Protein AF-A0A7S0S2T8-F1 (afdb_monomer)

Organism: NCBI:txid1034604

Mean predicted aligned error: 11.49 Å

Nearest PDB structures (foldseek):
  8xvv-assembly1_L  TM=8.416E-01  e=2.969E-31  Homo sapiens
  8h7g-assembly1_C  TM=8.723E-01  e=1.218E-28  Homo sapiens
  3jbz-assembly1_A  TM=7.648E-01  e=6.628E-19  Homo sapiens
  5wby-assembly2_A  TM=6.779E-01  e=7.736E-21  Homo sapiens
  7nfe-assembly1_A  TM=5.991E-01  e=1.255E-14  Homo sapiens

InterPro domains:
  IPR000403 Phosphatidylinositol 3-/4-kinase, catalytic domain [PF00454] (591-834)
  IPR000403 Phosphatidylinositol 3-/4-kinase, catalytic domain [PS50290] (549-876)
  IPR000403 Phosphatidylinositol 3-/4-kinase, catalytic domain [SM00146] (591-885)
  IPR003151 PIK-related kinase, FAT [PF02259] (7-134)
  IPR003152 FATC domain [PS51190] (892-924)
  IPR011009 Protein kinase-like domain superfamily [SSF56112] (537-860)
  IPR014009 PIK-related kinase, FAT domain [PS51189] (1-228)
  IPR036940 Phosphatidylinositol 3-/4-kinase, catalytic domain superfamily [G3DSA:1.10.1070.11] (693-884)
  IPR050517 DNA Damage Response and Repair Kinase [PTHR11139] (22-923)

Secondary structure (DSSP, 8-state):
-HHHHHHHSGGGHHHHHHHHHHS-GGGS-HHHHHHHHHHHHHHHHHTT-HHHHHHHHHHHHHH-TT-HHHHHHHHHHHHHHHHHHHHSPPPSSTT---TTSTTHHHHHHHHHHHHHHHHHTT-HHHHHTHHHHHHHHHHSSS-S-HHHHHHHHTT--S-----SSHHHHHHHHTTGGGS-THHHHTTHHHHHHGGGSTTHHHHHHHHHHHHHH-HHHHHHHHHHHHHHHHHHHHHHHHHHHHHHHHHHHHHHHHHHHHHHHHHHHHHHHTTT--HHHHHH-TT---HHHHHHHHHHHHHHHHHHHHHHHHHHHHHHHHHHHHHHHHHHHHHHHHHHHHHH-HHHHHHHHHHHHHHHHHSSPPHHHHHHHHHHHHHHHHHHSSB-TTSBPPHHHHHHHHHHHHHTTSTTS------S-----------------S-HHHHHHHHHHH-TTSTT--SBHHHHHHHHHHHHHHHHHHHHHHS-SEEEHHHH-HHHHS---TTPBPTTGGGGTTS-SS--TTSPPPPPPPTT--SPPPP-TTSS---BEEEEEEEEEEEEETTEEEEEEEEEETTS-EEEEEEEEPS-HHHHHHHHHHHHHHHHHHHHHHHSHHHHHTT-------EEEEETTEEEEE--TTEEEHHHHHHHHHHHTT--TTHHHHHHHHHHPPTTT-B--SS-HHHHHHHHHHHHHHHHHTS-TTHHHHHHHHHSSSHHHHHHHHHHHHHHHHHHHHHHHHHT-B---GGGEEEETTT--EEE---B--B-TTS-B---SSSSS---HHHHHHHHHHIIIIIIHHHHHHHHHHHTSTT--HHHHHHHHHHHHHHHHHHHTSSSTT-SS--S-HHHHHHHHHHHHHHHHHHHHHHS-----HHHHGGGT-------PPPTTHHHHHHHHHHH-HHHHTTS-GGG-TT-

Sequence (924 aa):
QQAGADLEKPQELMAGLNLLATTDLGYFQQHHQADIFRLKGTILAALKDTENAHQALSTSLMLWKNSAEAWLAWGTLCDESWDLTNTLPPPQQPGMMPQAVTPQIYLLEYAVHALLQGVRLGSAGARALIPRLLHLLSFDNDGPSAAILQAAAAAAMGTIGSWANVVGGTMERSGAFELPSWVWVGWLPQLLASLLRREAPVMKRLLGQMAADLPQALFYPLRSLLMALRESAYRTGHEVKGREGQLLQLQGVAERAKERHAHAMEAVQALGIDPKDAVMQQGATNETVLALQKAQAELHQAEGEYSQLHNAIKSMQQTRVMEMTAFEGGREANDLIAQYHPAINAALSVIVSELQSRFSPRQEERLLAVVNALLHRCYKVPWSAQAEVPPALCKELAGVCKACFTDGDKAPSSSAVQGGAGASGTGGRHRSGLAATMREEFVADMNPESPSFPTTLGALMDHLKQWRAKLLSELEDRMPTVLRLEEEAPGLRELALGDVEMPGVYSVLLGGGDPPPWVVPQPAPAPGSNGQVPPQPHSDGAVLLESIGATVAIVRRQGAAYRRLALHGSDGRTRHMIIQQSQSWQQATVDERLLQLQRAFNRLLDAHPQPRARALGWYVPVVVPVFPSTRLLEEDPSFASYGEAYDVNCMRYGREADTAIVYFKKRCAQPGTGAVNAADVHAVALRQAAYNEVCERIVSENVFSQYIYKTLPSCNHLWVFKKTFCTQMSLSGLLCAMLLLGGRAPNKILFAKDTGRVLQAELMPVYNEKGMLERIEAVPFRLTRNMFTFFTAFGVEGVFVTAMVNAAQALLAKGGNVQHVAALMFRDDIANWSARRSPAKQSLVGHIKGEMLKVLVAANTRKALDRLRAVAPQVSDDGQAIAHGLLAQPEARSPVAGGAQELVEAAMAAKHLCRMEPAWHPWF

pLDDT: mean 80.58, std 17.32, range [22.3, 96.62]

Radius of gyration: 32.32 Å; Cα contacts (8 Å, |Δi|>4): 1217; chains: 1; bounding box: 85×83×99 Å

Structure (mmCIF, N/CA/C/O backbone):
data_AF-A0A7S0S2T8-F1
#
_entry.id   AF-A0A7S0S2T8-F1
#
loop_
_atom_site.group_PDB
_atom_site.id
_atom_site.type_symbol
_atom_site.label_atom_id
_atom_site.label_alt_id
_atom_site.label_comp_id
_atom_site.label_asym_id
_atom_site.label_entity_id
_atom_site.label_seq_id
_atom_site.pdbx_PDB_ins_code
_atom_site.Cartn_x
_atom_site.Cartn_y
_atom_site.Cartn_z
_atom_site.occupancy
_atom_site.B_iso_or_equiv
_atom_site.auth_seq_id
_atom_site.auth_comp_id
_atom_site.auth_asym_id
_atom_site.auth_atom_id
_atom_site.pdbx_PDB_model_num
ATOM 1 N N . GLN A 1 1 ? 21.428 -17.211 -28.527 1.00 73.81 1 GLN A N 1
ATOM 2 C CA . GLN A 1 1 ? 20.650 -18.220 -27.773 1.00 73.81 1 GLN A CA 1
ATOM 3 C C . GLN A 1 1 ? 21.566 -19.125 -26.965 1.00 73.81 1 GLN A C 1
ATOM 5 O O . GLN A 1 1 ? 21.446 -19.071 -25.754 1.00 73.81 1 GLN A O 1
ATOM 10 N N . GLN A 1 2 ? 22.519 -19.843 -27.580 1.00 81.56 2 GLN A N 1
ATOM 11 C CA . GLN A 1 2 ? 23.489 -20.684 -26.850 1.00 81.56 2 GLN A CA 1
ATOM 12 C C . GLN A 1 2 ? 24.195 -19.939 -25.702 1.00 81.56 2 GLN A C 1
ATOM 14 O O . GLN A 1 2 ? 23.994 -20.284 -24.549 1.00 81.56 2 GLN A O 1
ATOM 19 N N . ALA A 1 3 ? 24.868 -18.820 -25.994 1.00 75.56 3 ALA A N 1
ATOM 20 C CA . ALA A 1 3 ? 25.511 -17.994 -24.964 1.00 75.56 3 ALA A CA 1
ATOM 21 C C . ALA A 1 3 ? 24.541 -17.437 -23.896 1.00 75.56 3 ALA A C 1
ATOM 23 O O . ALA A 1 3 ? 24.959 -17.091 -22.798 1.00 75.56 3 ALA A O 1
ATOM 24 N N . GLY A 1 4 ? 23.243 -17.337 -24.209 1.00 77.81 4 GLY A N 1
ATOM 25 C CA . GLY A 1 4 ? 22.215 -16.966 -23.233 1.00 77.81 4 GLY A CA 1
ATOM 26 C C . GLY A 1 4 ? 21.852 -18.124 -22.300 1.00 77.81 4 GLY A C 1
ATOM 27 O O . GLY A 1 4 ? 21.664 -17.898 -21.113 1.00 77.81 4 GLY A O 1
ATOM 28 N N . ALA A 1 5 ? 21.815 -19.358 -22.810 1.00 80.75 5 ALA A N 1
ATOM 29 C CA . ALA A 1 5 ? 21.631 -20.557 -21.993 1.00 80.75 5 ALA A CA 1
ATOM 30 C C . ALA A 1 5 ? 22.831 -20.786 -21.059 1.00 80.75 5 ALA A C 1
ATOM 32 O O . ALA A 1 5 ? 22.644 -21.077 -19.877 1.00 80.75 5 ALA A O 1
ATOM 33 N N . ASP A 1 6 ? 24.048 -20.566 -21.564 1.00 82.56 6 ASP A N 1
ATOM 34 C CA . ASP A 1 6 ? 25.276 -20.664 -20.767 1.00 82.56 6 ASP A CA 1
ATOM 35 C C . ASP A 1 6 ? 25.307 -19.596 -19.648 1.00 82.56 6 ASP A C 1
ATOM 37 O O . ASP A 1 6 ? 25.813 -19.851 -18.559 1.00 82.56 6 ASP A O 1
ATOM 41 N N . LEU A 1 7 ? 24.711 -18.413 -19.873 1.00 80.06 7 LEU A N 1
ATOM 42 C CA . LEU A 1 7 ? 24.588 -17.339 -18.871 1.00 80.06 7 LEU A CA 1
ATOM 43 C C . LEU A 1 7 ? 23.628 -17.695 -17.720 1.00 80.06 7 LEU A C 1
ATOM 45 O O . LEU A 1 7 ? 23.793 -17.227 -16.589 1.00 80.06 7 LEU A O 1
ATOM 49 N N . GLU A 1 8 ? 22.606 -18.511 -17.981 1.00 78.38 8 GLU A N 1
ATOM 50 C CA . GLU A 1 8 ? 21.649 -18.911 -16.946 1.00 78.38 8 GLU A CA 1
ATOM 51 C C . GLU A 1 8 ? 22.276 -19.861 -15.919 1.00 78.38 8 GLU A C 1
ATOM 53 O O . GLU A 1 8 ? 21.923 -19.797 -14.733 1.00 78.38 8 GLU A O 1
ATOM 58 N N . LYS A 1 9 ? 23.245 -20.676 -16.353 1.00 80.69 9 LYS A N 1
ATOM 59 C CA . LYS A 1 9 ? 23.905 -21.710 -15.553 1.00 80.69 9 LYS A CA 1
ATOM 60 C C . LYS A 1 9 ? 25.299 -21.265 -15.089 1.00 80.69 9 LYS A C 1
ATOM 62 O O . LYS A 1 9 ? 26.217 -21.179 -15.900 1.00 80.69 9 LYS A O 1
ATOM 67 N N . PRO A 1 10 ? 25.533 -21.104 -13.774 1.00 77.38 10 PRO A N 1
ATOM 68 C CA . PRO A 1 10 ? 26.832 -20.664 -13.254 1.00 77.38 10 PRO A CA 1
ATOM 69 C C . PRO A 1 10 ? 28.021 -21.546 -13.675 1.00 77.38 10 PRO A C 1
ATOM 71 O O . PRO A 1 10 ? 29.130 -21.050 -13.838 1.00 77.38 10 PRO A O 1
ATOM 74 N N . GLN A 1 11 ? 27.790 -22.849 -13.868 1.00 82.94 11 GLN A N 1
ATOM 75 C CA . GLN A 1 11 ? 28.823 -23.829 -14.225 1.00 82.94 11 GLN A CA 1
ATOM 76 C C . GLN A 1 11 ? 29.292 -23.717 -15.687 1.00 82.94 11 GLN A C 1
ATOM 78 O O . GLN A 1 11 ? 30.412 -24.110 -16.000 1.00 82.94 11 GLN A O 1
ATOM 83 N N . GLU A 1 12 ? 28.460 -23.171 -16.580 1.00 85.75 12 GLU A N 1
ATOM 84 C CA . GLU A 1 12 ? 28.729 -23.106 -18.025 1.00 85.75 12 GLU A CA 1
ATOM 85 C C . GLU A 1 12 ? 29.258 -21.724 -18.465 1.00 85.75 12 GLU A C 1
ATOM 87 O O . GLU A 1 12 ? 29.620 -21.544 -19.627 1.00 85.75 12 GLU A O 1
ATOM 92 N N . LEU A 1 13 ? 29.409 -20.762 -17.541 1.00 86.00 13 LEU A N 1
ATOM 93 C CA . LEU A 1 13 ? 29.848 -19.390 -17.843 1.00 86.00 13 LEU A CA 1
ATOM 94 C C . LEU A 1 13 ? 31.185 -19.329 -18.600 1.00 86.00 13 LEU A C 1
ATOM 96 O O . LEU A 1 13 ? 31.320 -18.580 -19.567 1.00 86.00 13 LEU A O 1
ATOM 100 N N . MET A 1 14 ? 32.171 -20.138 -18.197 1.00 87.81 14 MET A N 1
ATOM 101 C CA . MET A 1 14 ? 33.481 -20.169 -18.860 1.00 87.81 14 MET A CA 1
ATOM 102 C C . MET A 1 14 ? 33.404 -20.800 -20.259 1.00 87.81 14 MET A C 1
ATOM 104 O O . MET A 1 14 ? 34.092 -20.361 -21.181 1.00 87.81 14 MET A O 1
ATOM 108 N N . ALA A 1 15 ? 32.535 -21.800 -20.443 1.00 86.38 15 ALA A N 1
ATOM 109 C CA . ALA A 1 15 ? 32.286 -22.396 -21.753 1.00 86.38 15 ALA A CA 1
ATOM 110 C C . ALA A 1 15 ? 31.648 -21.370 -22.705 1.00 86.38 15 ALA A C 1
ATOM 112 O O . ALA A 1 15 ? 32.116 -21.210 -23.834 1.00 86.38 15 ALA A O 1
ATOM 113 N N . GLY A 1 16 ? 30.671 -20.600 -22.213 1.00 87.44 16 GLY A N 1
ATOM 114 C CA . GLY A 1 16 ? 30.064 -19.494 -22.954 1.00 87.44 16 GLY A CA 1
ATOM 115 C C . GLY A 1 16 ? 31.068 -18.396 -23.322 1.00 87.44 16 GLY A C 1
ATOM 116 O O . GLY A 1 16 ? 31.051 -17.894 -24.446 1.00 87.44 16 GLY A O 1
ATOM 117 N N . LEU A 1 17 ? 32.001 -18.053 -22.425 1.00 89.12 17 LEU A N 1
ATOM 118 C CA . LEU A 1 17 ? 33.051 -17.068 -22.714 1.00 89.12 17 LEU A CA 1
ATOM 119 C C . LEU A 1 17 ? 33.992 -17.535 -23.837 1.00 89.12 17 LEU A C 1
ATOM 121 O O . LEU A 1 17 ? 34.286 -16.763 -24.753 1.00 89.12 17 LEU A O 1
ATOM 125 N N . ASN A 1 18 ? 34.426 -18.797 -23.797 1.00 89.50 18 ASN A N 1
ATOM 126 C CA . ASN A 1 18 ? 35.287 -19.385 -24.827 1.00 89.50 18 ASN A CA 1
ATOM 127 C C . ASN A 1 18 ? 34.583 -19.466 -26.188 1.00 89.50 18 ASN A C 1
ATOM 129 O O . ASN A 1 18 ? 35.198 -19.194 -27.222 1.00 89.50 18 ASN A O 1
ATOM 133 N N . LEU A 1 19 ? 33.283 -19.777 -26.195 1.00 88.81 19 LEU A N 1
ATOM 134 C CA . LEU A 1 19 ? 32.462 -19.761 -27.405 1.00 88.81 19 LEU A CA 1
ATOM 135 C C . LEU A 1 19 ? 32.461 -18.369 -28.055 1.00 88.81 19 LEU A C 1
ATOM 137 O O . LEU A 1 19 ? 32.720 -18.237 -29.249 1.00 88.81 19 LEU A O 1
ATOM 141 N N . LEU A 1 20 ? 32.229 -17.314 -27.269 1.00 88.00 20 LEU A N 1
ATOM 142 C CA . LEU A 1 20 ? 32.216 -15.944 -27.791 1.00 88.00 20 LEU A CA 1
ATOM 143 C C . LEU A 1 20 ? 33.605 -15.471 -28.239 1.00 88.00 20 LEU A C 1
ATOM 145 O O . LEU A 1 20 ? 33.707 -14.733 -29.213 1.00 88.00 20 LEU A O 1
ATOM 149 N N . ALA A 1 21 ? 34.672 -15.892 -27.556 1.00 87.12 21 ALA A N 1
ATOM 150 C CA . ALA A 1 21 ? 36.042 -15.509 -27.900 1.00 87.12 21 ALA A CA 1
ATOM 151 C C . ALA A 1 21 ? 36.557 -16.167 -29.192 1.00 87.12 21 ALA A C 1
ATOM 153 O O . ALA A 1 21 ? 37.380 -15.579 -29.887 1.00 87.12 21 ALA A O 1
ATOM 154 N N . THR A 1 22 ? 36.078 -17.371 -29.512 1.00 88.69 22 THR A N 1
ATOM 155 C CA . THR A 1 22 ? 36.458 -18.122 -30.725 1.00 88.69 22 THR A CA 1
ATOM 156 C C . THR A 1 22 ? 35.606 -17.775 -31.947 1.00 88.69 22 THR A C 1
ATOM 158 O O . THR A 1 22 ? 35.917 -18.202 -33.057 1.00 88.69 22 THR A O 1
ATOM 161 N N . THR A 1 23 ? 34.540 -16.992 -31.761 1.00 87.88 23 THR A N 1
ATOM 162 C CA . THR A 1 23 ? 33.639 -16.579 -32.840 1.00 87.88 23 THR A CA 1
ATOM 163 C C . THR A 1 23 ? 34.295 -15.496 -33.702 1.00 87.88 23 THR A C 1
ATOM 165 O O . THR A 1 23 ? 34.664 -14.435 -33.202 1.00 87.88 23 THR A O 1
ATOM 168 N N . ASP A 1 24 ? 34.399 -15.733 -35.011 1.00 87.06 24 ASP A N 1
ATOM 169 C CA . ASP A 1 24 ? 34.915 -14.743 -35.960 1.00 87.06 24 ASP A CA 1
ATOM 170 C C . ASP A 1 24 ? 33.890 -13.619 -36.195 1.00 87.06 24 ASP A C 1
ATOM 172 O O . ASP A 1 24 ? 32.789 -13.837 -36.710 1.00 87.06 24 ASP A O 1
ATOM 176 N N . LEU A 1 25 ? 34.264 -12.396 -35.809 1.00 86.62 25 LEU A N 1
ATOM 177 C CA . LEU A 1 25 ? 33.428 -11.198 -35.907 1.00 86.62 25 LEU A CA 1
ATOM 178 C C . LEU A 1 25 ? 33.172 -10.763 -37.359 1.00 86.62 25 LEU A C 1
ATOM 180 O O . LEU A 1 25 ? 32.194 -10.053 -37.608 1.00 86.62 25 LEU A O 1
ATOM 184 N N . GLY A 1 26 ? 34.003 -11.196 -38.316 1.00 85.31 26 GLY A N 1
ATOM 185 C CA . GLY A 1 26 ? 33.897 -10.818 -39.728 1.00 85.31 26 GLY A CA 1
ATOM 186 C C . GLY A 1 26 ? 32.594 -11.262 -40.402 1.00 85.31 26 GLY A C 1
ATOM 187 O O . GLY A 1 26 ? 32.146 -10.620 -41.350 1.00 85.31 26 GLY A O 1
ATOM 188 N N . TYR A 1 27 ? 31.938 -12.303 -39.880 1.00 85.56 27 TYR A N 1
ATOM 189 C CA . TYR A 1 27 ? 30.661 -12.811 -40.400 1.00 85.56 27 TYR A CA 1
ATOM 190 C C . TYR A 1 27 ? 29.433 -12.014 -39.938 1.00 85.56 27 TYR A C 1
ATOM 192 O O . TYR A 1 27 ? 28.319 -12.264 -40.405 1.00 85.56 27 TYR A O 1
ATOM 200 N N . PHE A 1 28 ? 29.603 -11.065 -39.016 1.00 88.62 28 PHE A N 1
ATOM 201 C CA . PHE A 1 28 ? 28.501 -10.394 -38.338 1.00 88.62 28 PHE A CA 1
ATOM 202 C C . PHE A 1 28 ? 28.407 -8.915 -38.710 1.00 88.62 28 PHE A C 1
ATOM 204 O O . PHE A 1 28 ? 29.404 -8.215 -38.846 1.00 88.62 28 PHE A O 1
ATOM 211 N N . GLN A 1 29 ? 27.176 -8.418 -38.822 1.00 90.81 29 GLN A N 1
ATOM 212 C CA . GLN A 1 29 ? 26.888 -6.987 -38.942 1.00 90.81 29 GLN A CA 1
ATOM 213 C C . GLN A 1 29 ? 27.265 -6.242 -37.651 1.00 90.81 29 GLN A C 1
ATOM 215 O O . GLN A 1 29 ? 27.282 -6.840 -36.576 1.00 90.81 29 GLN A O 1
ATOM 220 N N . GLN A 1 30 ? 27.484 -4.925 -37.726 1.00 87.88 30 GLN A N 1
ATOM 221 C CA . GLN A 1 30 ? 27.922 -4.111 -36.577 1.00 87.88 30 GLN A CA 1
ATOM 222 C C . GLN A 1 30 ? 27.036 -4.263 -35.327 1.00 87.88 30 GLN A C 1
ATOM 224 O O . GLN A 1 30 ? 27.551 -4.360 -34.217 1.00 87.88 30 GLN A O 1
ATOM 229 N N . HIS A 1 31 ? 25.711 -4.348 -35.489 1.00 87.94 31 HIS A N 1
ATOM 230 C CA . HIS A 1 31 ? 24.788 -4.548 -34.364 1.00 87.94 31 HIS A CA 1
ATOM 231 C C . HIS A 1 31 ? 24.934 -5.939 -33.719 1.00 87.94 31 HIS A C 1
ATOM 233 O O . HIS A 1 31 ? 24.902 -6.057 -32.498 1.00 87.94 31 HIS A O 1
ATOM 239 N N . HIS A 1 32 ? 25.176 -6.986 -34.513 1.00 89.38 32 HIS A N 1
ATOM 240 C CA . HIS A 1 32 ? 25.449 -8.332 -34.002 1.00 89.38 32 HIS A CA 1
ATOM 241 C C . HIS A 1 32 ? 26.818 -8.415 -33.315 1.00 89.38 32 HIS A C 1
ATOM 243 O O . HIS A 1 32 ? 26.937 -9.037 -32.262 1.00 89.38 32 HIS A O 1
ATOM 249 N N . GLN A 1 33 ? 27.841 -7.757 -33.871 1.00 90.75 33 GLN A N 1
ATOM 250 C CA . GLN A 1 33 ? 29.154 -7.645 -33.230 1.00 90.75 33 GLN A CA 1
ATOM 251 C C . GLN A 1 33 ? 29.031 -6.953 -31.866 1.00 90.75 33 GLN A C 1
ATOM 253 O O . GLN A 1 33 ? 29.557 -7.449 -30.870 1.00 90.75 33 GLN A O 1
ATOM 258 N N . ALA A 1 34 ? 28.276 -5.851 -31.795 1.00 90.81 34 ALA A N 1
ATOM 259 C CA . ALA A 1 34 ? 28.003 -5.159 -30.541 1.00 90.81 34 ALA A CA 1
ATOM 260 C C . ALA A 1 34 ? 27.305 -6.071 -29.517 1.00 90.81 34 ALA A C 1
ATOM 262 O O . ALA A 1 34 ? 27.717 -6.099 -28.356 1.00 90.81 34 ALA A O 1
ATOM 263 N N . ASP A 1 35 ? 26.310 -6.863 -29.923 1.00 89.56 35 ASP A N 1
ATOM 264 C CA . ASP A 1 35 ? 25.623 -7.807 -29.030 1.00 89.56 35 ASP A CA 1
ATOM 265 C C . ASP A 1 35 ? 26.524 -8.955 -28.542 1.00 89.56 35 ASP A C 1
ATOM 267 O O . ASP A 1 35 ? 26.390 -9.391 -27.395 1.00 89.56 35 ASP A O 1
ATOM 271 N N . ILE A 1 36 ? 27.478 -9.420 -29.357 1.00 91.06 36 ILE A N 1
ATOM 272 C CA . ILE A 1 36 ? 28.499 -10.397 -28.937 1.00 91.06 36 ILE A CA 1
ATOM 273 C C . ILE A 1 36 ? 29.373 -9.801 -27.827 1.00 91.06 36 ILE A C 1
ATOM 275 O O . ILE A 1 36 ? 29.556 -10.429 -26.781 1.00 91.06 36 ILE A O 1
ATOM 279 N N . PHE A 1 37 ? 29.859 -8.567 -28.003 1.00 92.62 37 PHE A N 1
ATOM 280 C CA . PHE A 1 37 ? 30.615 -7.862 -26.962 1.00 92.62 37 PHE A CA 1
ATOM 281 C C . PHE A 1 37 ? 29.777 -7.595 -25.708 1.00 92.62 37 PHE A C 1
ATOM 283 O O . PHE A 1 37 ? 30.295 -7.718 -24.597 1.00 92.62 37 PHE A O 1
ATOM 290 N N . ARG A 1 38 ? 28.478 -7.306 -25.862 1.00 93.31 38 ARG A N 1
ATOM 291 C CA . ARG A 1 38 ? 27.548 -7.177 -24.734 1.00 93.31 38 ARG A CA 1
ATOM 292 C C . ARG A 1 38 ? 27.471 -8.476 -23.938 1.00 93.31 38 ARG A C 1
ATOM 294 O O . ARG A 1 38 ? 27.661 -8.450 -22.727 1.00 93.31 38 ARG A O 1
ATOM 301 N N . LEU A 1 39 ? 27.219 -9.604 -24.609 1.00 91.06 39 LEU A N 1
ATOM 302 C CA . LEU A 1 39 ? 27.134 -10.919 -23.965 1.00 91.06 39 LEU A CA 1
ATOM 303 C C . LEU A 1 39 ? 28.449 -11.292 -23.272 1.00 91.06 39 LEU A C 1
ATOM 305 O O . LEU A 1 39 ? 28.433 -11.732 -22.122 1.00 91.06 39 LEU A O 1
ATOM 309 N N . LYS A 1 40 ? 29.587 -11.028 -23.925 1.00 91.88 40 LYS A N 1
ATOM 310 C CA . LYS A 1 40 ? 30.919 -11.194 -23.332 1.00 91.88 40 LYS A CA 1
ATOM 311 C C . LYS A 1 40 ? 31.054 -10.375 -22.047 1.00 91.88 40 LYS A C 1
ATOM 313 O O . LYS A 1 40 ? 31.445 -10.921 -21.022 1.00 91.88 40 LYS A O 1
ATOM 318 N N . GLY A 1 41 ? 30.671 -9.099 -22.083 1.00 91.81 41 GLY A N 1
ATOM 319 C CA . GLY A 1 41 ? 30.661 -8.222 -20.914 1.00 91.81 41 GLY A CA 1
ATOM 320 C C . GLY A 1 41 ? 29.766 -8.732 -19.782 1.00 91.81 41 GLY A C 1
ATOM 321 O O . GLY A 1 41 ? 30.196 -8.754 -18.635 1.00 91.81 41 GLY A O 1
ATOM 322 N N .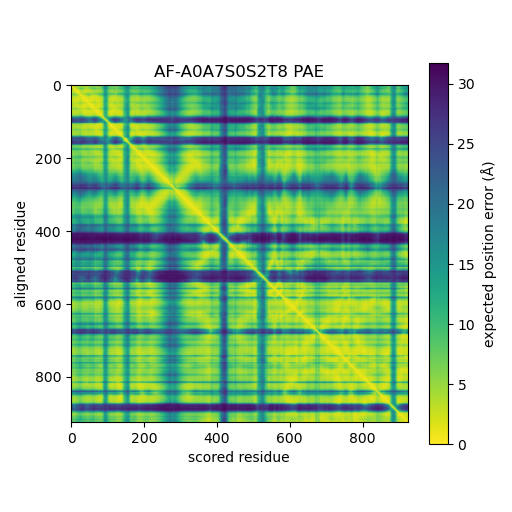 THR A 1 42 ? 28.560 -9.220 -20.090 1.00 90.69 42 THR A N 1
ATOM 323 C CA . THR A 1 42 ? 27.647 -9.777 -19.073 1.00 90.69 42 THR A CA 1
ATOM 324 C C . THR A 1 42 ? 28.153 -11.078 -18.448 1.00 90.69 42 THR A C 1
ATOM 326 O O . THR A 1 42 ? 27.971 -11.285 -17.252 1.00 90.69 42 THR A O 1
ATOM 329 N N . ILE A 1 43 ? 28.822 -11.942 -19.222 1.00 90.44 43 ILE A N 1
ATOM 330 C CA . ILE A 1 43 ? 29.434 -13.173 -18.697 1.00 90.44 43 ILE A CA 1
ATOM 331 C C . ILE A 1 43 ? 30.629 -12.825 -17.802 1.00 90.44 43 ILE A C 1
ATOM 333 O O . ILE A 1 43 ? 30.747 -13.372 -16.710 1.00 90.44 43 ILE A O 1
ATOM 337 N N . LEU A 1 44 ? 31.481 -11.881 -18.218 1.00 90.44 44 LEU A N 1
ATOM 338 C CA . LEU A 1 44 ? 32.602 -11.395 -17.404 1.00 90.44 44 LEU A CA 1
ATOM 339 C C . LEU A 1 44 ? 32.120 -10.757 -16.092 1.00 90.44 44 LEU A C 1
ATOM 341 O O . LEU A 1 44 ? 32.666 -11.052 -15.031 1.00 90.44 44 LEU A O 1
ATOM 345 N N . ALA A 1 45 ? 31.040 -9.971 -16.146 1.00 88.19 45 ALA A N 1
ATOM 346 C CA . ALA A 1 45 ? 30.388 -9.427 -14.957 1.00 88.19 45 ALA A CA 1
ATOM 347 C C . ALA A 1 45 ? 29.900 -10.543 -14.015 1.00 88.19 45 ALA A C 1
ATOM 349 O O . ALA A 1 45 ? 30.168 -10.500 -12.815 1.00 88.19 45 ALA A O 1
ATOM 350 N N . ALA A 1 46 ? 29.265 -11.592 -14.552 1.00 86.19 46 ALA A N 1
ATOM 351 C CA . ALA A 1 46 ? 28.839 -12.756 -13.769 1.00 86.19 46 ALA A CA 1
ATOM 352 C C . ALA A 1 46 ? 30.021 -13.538 -13.154 1.00 86.19 46 ALA A C 1
ATOM 354 O O . ALA A 1 46 ? 29.884 -14.104 -12.068 1.00 86.19 46 ALA A O 1
ATOM 355 N N . LEU A 1 47 ? 31.188 -13.532 -13.809 1.00 88.12 47 LEU A N 1
ATOM 356 C CA . LEU A 1 47 ? 32.453 -14.079 -13.298 1.00 88.12 47 LEU A CA 1
ATOM 357 C C . LEU A 1 47 ? 33.166 -13.150 -12.293 1.00 88.12 47 LEU A C 1
ATOM 359 O O . LEU A 1 47 ? 34.214 -13.524 -11.771 1.00 88.12 47 LEU A O 1
ATOM 363 N N . LYS A 1 48 ? 32.588 -11.980 -11.981 1.00 85.88 48 LYS A N 1
ATOM 364 C CA . LYS A 1 48 ? 33.147 -10.930 -11.109 1.00 85.88 48 LYS A CA 1
ATOM 365 C C . LYS A 1 48 ? 34.426 -10.265 -11.639 1.00 85.88 48 LYS A C 1
ATOM 367 O O . LYS A 1 48 ? 35.167 -9.669 -10.861 1.00 85.88 48 LYS A O 1
ATOM 372 N N . ASP A 1 49 ? 34.668 -10.326 -12.946 1.00 87.88 49 ASP A N 1
ATOM 373 C CA . ASP A 1 49 ? 35.756 -9.605 -13.614 1.00 87.88 49 ASP A CA 1
ATOM 374 C C . ASP A 1 49 ? 35.243 -8.251 -14.133 1.00 87.88 49 ASP A C 1
ATOM 376 O O . ASP A 1 49 ? 34.773 -8.122 -15.267 1.00 87.88 49 ASP A O 1
ATOM 380 N N . THR A 1 50 ? 35.258 -7.241 -13.259 1.00 85.00 50 THR A N 1
ATOM 381 C CA . THR A 1 50 ? 34.617 -5.940 -13.509 1.00 85.00 50 THR A CA 1
ATOM 382 C C . THR A 1 50 ? 35.362 -5.092 -14.539 1.00 85.00 50 THR A C 1
ATOM 384 O O . THR A 1 50 ? 34.723 -4.461 -15.380 1.00 85.00 50 THR A O 1
ATOM 387 N N . GLU A 1 51 ? 36.696 -5.087 -14.530 1.00 86.62 51 GLU A N 1
ATOM 388 C CA . GLU A 1 51 ? 37.500 -4.257 -15.438 1.00 86.62 51 GLU A CA 1
ATOM 389 C C . GLU A 1 51 ? 37.339 -4.696 -16.896 1.00 86.62 51 GLU A C 1
ATOM 391 O O . GLU A 1 51 ? 37.020 -3.878 -17.768 1.00 86.62 51 GLU A O 1
ATOM 396 N N . ASN A 1 52 ? 37.472 -6.000 -17.161 1.00 89.75 52 ASN A N 1
ATOM 397 C CA . ASN A 1 52 ? 37.287 -6.537 -18.507 1.00 89.75 52 ASN A CA 1
ATOM 398 C C . ASN A 1 52 ? 35.819 -6.453 -18.949 1.00 89.75 52 ASN A C 1
ATOM 400 O O . ASN A 1 52 ? 35.543 -6.228 -20.132 1.00 89.75 52 ASN A O 1
ATOM 404 N N . ALA A 1 53 ? 34.869 -6.570 -18.014 1.00 90.81 53 ALA A N 1
ATOM 405 C CA . ALA A 1 53 ? 33.457 -6.347 -18.306 1.00 90.81 53 ALA A CA 1
ATOM 406 C C . ALA A 1 53 ? 33.181 -4.896 -18.738 1.00 90.81 53 ALA A C 1
ATOM 408 O O . ALA A 1 53 ? 32.510 -4.686 -19.753 1.00 90.81 53 ALA A O 1
ATOM 409 N N . HIS A 1 54 ? 33.740 -3.892 -18.049 1.00 90.50 54 HIS A N 1
ATOM 410 C CA . HIS A 1 54 ? 33.603 -2.485 -18.444 1.00 90.50 54 HIS A CA 1
ATOM 411 C C . HIS A 1 54 ? 34.183 -2.224 -19.839 1.00 90.50 54 HIS A C 1
ATOM 413 O O . HIS A 1 54 ? 33.542 -1.547 -20.646 1.00 90.50 54 HIS A O 1
ATOM 419 N N . GLN A 1 55 ? 35.358 -2.778 -20.152 1.00 91.75 55 GLN A N 1
ATOM 420 C CA . GLN A 1 55 ? 35.975 -2.628 -21.474 1.00 91.75 55 GLN A CA 1
ATOM 421 C C . GLN A 1 55 ? 35.127 -3.266 -22.584 1.00 91.75 55 GLN A C 1
ATOM 423 O O . GLN A 1 55 ? 34.890 -2.641 -23.624 1.00 91.75 55 GLN A O 1
ATOM 428 N N . ALA A 1 56 ? 34.624 -4.485 -22.360 1.00 92.44 56 ALA A N 1
ATOM 429 C CA . ALA A 1 56 ? 33.782 -5.195 -23.322 1.00 92.44 56 ALA A CA 1
ATOM 430 C C . ALA A 1 56 ? 32.451 -4.466 -23.581 1.00 92.44 56 ALA A C 1
ATOM 432 O O . ALA A 1 56 ? 32.054 -4.303 -24.736 1.00 92.44 56 ALA A O 1
ATOM 433 N N . LEU A 1 57 ? 31.789 -3.965 -22.532 1.00 93.31 57 LEU A N 1
ATOM 434 C CA . LEU A 1 57 ? 30.538 -3.206 -22.655 1.00 93.31 57 LEU A CA 1
ATOM 435 C C . LEU A 1 57 ? 30.751 -1.830 -23.301 1.00 93.31 57 LEU A C 1
ATOM 437 O O . LEU A 1 57 ? 29.954 -1.416 -24.140 1.00 93.31 57 LEU A O 1
ATOM 441 N N . SER A 1 58 ? 31.860 -1.156 -22.991 1.00 92.69 58 SER A N 1
ATOM 442 C CA . SER A 1 58 ? 32.242 0.093 -23.660 1.00 92.69 58 SER A CA 1
ATOM 443 C C . SER A 1 58 ? 32.489 -0.123 -25.157 1.00 92.69 58 SER A C 1
ATOM 445 O O . SER A 1 58 ? 31.986 0.630 -25.989 1.00 92.69 58 SER A O 1
ATOM 447 N N . THR A 1 59 ? 33.172 -1.213 -25.525 1.00 93.38 59 THR A N 1
ATOM 448 C CA . THR A 1 59 ? 33.394 -1.579 -26.935 1.00 93.38 59 THR A CA 1
ATOM 449 C C . THR A 1 59 ? 32.075 -1.897 -27.641 1.00 93.38 59 THR A C 1
ATOM 451 O O . THR A 1 59 ? 31.856 -1.441 -28.762 1.00 93.38 59 THR A O 1
ATOM 454 N N . SER A 1 60 ? 31.156 -2.601 -26.973 1.00 93.44 60 SER A N 1
ATOM 455 C CA . SER A 1 60 ? 29.799 -2.846 -27.483 1.00 93.44 60 SER A CA 1
ATOM 456 C C . SER A 1 60 ? 29.079 -1.535 -27.838 1.00 93.44 60 SER A C 1
ATOM 458 O O . SER A 1 60 ? 28.586 -1.378 -28.956 1.00 93.44 60 SER A O 1
ATOM 460 N N . LEU A 1 61 ? 29.091 -0.555 -26.930 1.00 92.25 61 LEU A N 1
ATOM 461 C CA . LEU A 1 61 ? 28.431 0.740 -27.127 1.00 92.25 61 LEU A CA 1
ATOM 462 C C . LEU A 1 61 ? 29.137 1.635 -28.155 1.00 92.25 61 LEU A C 1
ATOM 464 O O . LEU A 1 61 ? 28.472 2.392 -28.862 1.00 92.25 61 LEU A O 1
ATOM 468 N N . MET A 1 62 ? 30.465 1.545 -28.272 1.00 92.31 62 MET A N 1
ATOM 469 C CA . MET A 1 62 ? 31.234 2.224 -29.323 1.00 92.31 62 MET A CA 1
ATOM 470 C C . MET A 1 62 ? 30.841 1.725 -30.717 1.00 92.31 62 MET A C 1
ATOM 472 O O . MET A 1 62 ? 30.706 2.535 -31.633 1.00 92.31 62 MET A O 1
ATOM 476 N N . LEU A 1 63 ? 30.625 0.413 -30.867 1.00 91.38 63 LEU A N 1
ATOM 477 C CA . LEU A 1 63 ? 30.182 -0.198 -32.122 1.00 91.38 63 LEU A CA 1
ATOM 478 C C . LEU A 1 63 ? 28.729 0.159 -32.450 1.00 91.38 63 LEU A C 1
ATOM 480 O O . LEU A 1 63 ? 28.418 0.481 -33.596 1.00 91.38 63 LEU A O 1
ATOM 484 N N . TRP A 1 64 ? 27.833 0.111 -31.459 1.00 90.00 64 TRP A N 1
ATOM 485 C CA . TRP A 1 64 ? 26.415 0.401 -31.663 1.00 90.00 64 TRP A CA 1
ATOM 486 C C . TRP A 1 64 ? 25.765 1.076 -30.449 1.00 90.00 64 TRP A C 1
ATOM 488 O O . TRP A 1 64 ? 25.300 0.432 -29.506 1.00 90.00 64 TRP A O 1
ATOM 498 N N . LYS A 1 65 ? 25.639 2.405 -30.518 1.00 88.50 65 LYS A N 1
ATOM 499 C CA . LYS A 1 65 ? 25.063 3.235 -29.443 1.00 88.50 65 LYS A CA 1
ATOM 500 C C . LYS A 1 65 ? 23.558 3.047 -29.239 1.00 88.50 65 LYS A C 1
ATOM 502 O O . LYS A 1 65 ? 23.047 3.398 -28.182 1.00 88.50 65 LYS A O 1
ATOM 507 N N . ASN A 1 66 ? 22.844 2.488 -30.215 1.00 87.94 66 ASN A N 1
ATOM 508 C CA . ASN A 1 66 ? 21.389 2.324 -30.149 1.00 87.94 66 ASN A CA 1
ATOM 509 C C . ASN A 1 66 ? 20.962 0.993 -29.487 1.00 87.94 66 ASN A C 1
ATOM 511 O O . ASN A 1 66 ? 19.798 0.614 -29.593 1.00 87.94 66 ASN A O 1
ATOM 515 N N . SER A 1 67 ? 21.869 0.254 -28.825 1.00 87.69 67 SER A N 1
ATOM 516 C CA . SER A 1 67 ? 21.512 -0.967 -28.076 1.00 87.69 67 SER A CA 1
ATOM 517 C C . SER A 1 67 ? 21.082 -0.623 -26.652 1.00 87.69 67 SER A C 1
ATOM 519 O O . SER A 1 67 ? 21.911 -0.385 -25.774 1.00 87.69 67 SER A O 1
ATOM 521 N N . ALA A 1 68 ? 19.771 -0.635 -26.404 1.00 86.88 68 ALA A N 1
ATOM 522 C CA . ALA A 1 68 ? 19.211 -0.368 -25.079 1.00 86.88 68 ALA A CA 1
ATOM 523 C C . ALA A 1 68 ? 19.659 -1.404 -24.027 1.00 86.88 68 ALA A C 1
ATOM 525 O O . ALA A 1 68 ? 19.887 -1.061 -22.870 1.00 86.88 68 ALA A O 1
ATOM 526 N N . GLU A 1 69 ? 19.836 -2.661 -24.439 1.00 87.38 69 GLU A N 1
ATOM 527 C CA . GLU A 1 69 ? 20.300 -3.751 -23.573 1.00 87.38 69 GLU A CA 1
ATOM 528 C C . GLU A 1 69 ? 21.786 -3.624 -23.206 1.00 87.38 69 GLU A C 1
ATOM 530 O O . GLU A 1 69 ? 22.180 -3.996 -22.104 1.00 87.38 69 GLU A O 1
ATOM 535 N N . ALA A 1 70 ? 22.626 -3.080 -24.097 1.00 90.94 70 ALA A N 1
ATOM 536 C CA . ALA A 1 70 ? 24.028 -2.808 -23.773 1.00 90.94 70 ALA A CA 1
ATOM 537 C C . ALA A 1 70 ? 24.163 -1.669 -22.754 1.00 90.94 70 ALA A C 1
ATOM 539 O O . ALA A 1 70 ? 24.934 -1.789 -21.801 1.00 90.94 70 ALA A O 1
ATOM 540 N N . TRP A 1 71 ? 23.359 -0.608 -22.899 1.00 92.62 71 TRP A N 1
ATOM 541 C CA . TRP A 1 71 ? 23.262 0.457 -21.898 1.00 92.62 71 TRP A CA 1
ATOM 542 C C . TRP A 1 71 ? 22.772 -0.069 -20.551 1.00 92.62 71 TRP A C 1
ATOM 544 O O . TRP A 1 71 ? 23.358 0.254 -19.521 1.00 92.62 71 TRP A O 1
ATOM 554 N N . LEU A 1 72 ? 21.741 -0.918 -20.551 1.00 90.75 72 LEU A N 1
ATOM 555 C CA . LEU A 1 72 ? 21.235 -1.545 -19.334 1.00 90.75 72 LEU A CA 1
ATOM 556 C C . LEU A 1 72 ? 22.320 -2.375 -18.635 1.00 90.75 72 LEU A C 1
ATOM 558 O O . LEU A 1 72 ? 22.568 -2.153 -17.455 1.00 90.75 72 LEU A O 1
ATOM 562 N N . ALA A 1 73 ? 22.991 -3.271 -19.365 1.00 91.06 73 ALA A N 1
ATOM 563 C CA . ALA A 1 73 ? 24.042 -4.130 -18.820 1.00 91.06 73 ALA A CA 1
ATOM 564 C C . ALA A 1 73 ? 25.224 -3.331 -18.246 1.00 91.06 73 ALA A C 1
ATOM 566 O O . ALA A 1 73 ? 25.771 -3.684 -17.200 1.00 91.06 73 ALA A O 1
ATOM 567 N N . TRP A 1 74 ? 25.616 -2.238 -18.909 1.00 92.81 74 TRP A N 1
ATOM 568 C CA . TRP A 1 74 ? 26.674 -1.361 -18.407 1.00 92.81 74 TRP A CA 1
ATOM 569 C C . TRP A 1 74 ? 26.231 -0.585 -17.168 1.00 92.81 74 TRP A C 1
ATOM 571 O O . TRP A 1 74 ? 26.976 -0.519 -16.193 1.00 92.81 74 TRP A O 1
ATOM 581 N N . GLY A 1 75 ? 24.994 -0.083 -17.159 1.00 91.38 75 GLY A N 1
ATOM 582 C CA . GLY A 1 75 ? 24.409 0.587 -16.001 1.00 91.38 75 GLY A CA 1
ATOM 583 C C . GLY A 1 75 ? 24.317 -0.319 -14.773 1.00 91.38 75 GLY A C 1
ATOM 584 O O . GLY A 1 75 ? 24.711 0.100 -13.687 1.00 91.38 75 GLY A O 1
ATOM 585 N N . THR A 1 76 ? 23.869 -1.569 -14.939 1.00 90.19 76 THR A N 1
ATOM 586 C CA . THR A 1 76 ? 23.797 -2.548 -13.841 1.00 90.19 76 THR A CA 1
ATOM 587 C C . THR A 1 76 ? 25.176 -2.916 -13.310 1.00 90.19 76 THR A C 1
ATOM 589 O O . THR A 1 76 ? 25.352 -2.979 -12.100 1.00 90.19 76 THR A O 1
ATOM 592 N N . LEU A 1 77 ? 26.173 -3.086 -14.187 1.00 90.81 77 LEU A N 1
ATOM 593 C CA . LEU A 1 77 ? 27.551 -3.354 -13.766 1.00 90.81 77 LEU A CA 1
ATOM 594 C C . LEU A 1 77 ? 28.126 -2.196 -12.935 1.00 90.81 77 LEU A C 1
ATOM 596 O O . LEU A 1 77 ? 28.745 -2.425 -11.894 1.00 90.81 77 LEU A O 1
ATOM 600 N N . CYS A 1 78 ? 27.930 -0.955 -13.391 1.00 89.31 78 CYS A N 1
ATOM 601 C CA . CYS A 1 78 ? 28.377 0.238 -12.672 1.00 89.31 78 CYS A CA 1
ATOM 602 C C . CYS A 1 78 ? 27.688 0.369 -11.302 1.00 89.31 78 CYS A C 1
ATOM 604 O O . CYS A 1 78 ? 28.356 0.683 -10.319 1.00 89.31 78 CYS A O 1
ATOM 606 N N . ASP A 1 79 ? 26.382 0.094 -11.227 1.00 88.31 79 ASP A N 1
ATOM 607 C CA . ASP A 1 79 ? 25.600 0.138 -9.984 1.00 88.31 79 ASP A CA 1
ATOM 608 C C . ASP A 1 79 ? 26.036 -0.947 -8.982 1.00 88.31 79 ASP A C 1
ATOM 610 O O . ASP A 1 79 ? 26.271 -0.656 -7.810 1.00 88.31 79 ASP A O 1
ATOM 614 N N . GLU A 1 80 ? 26.239 -2.184 -9.442 1.00 86.19 80 GLU A N 1
ATOM 615 C CA . GLU A 1 80 ? 26.745 -3.285 -8.609 1.00 86.19 80 GLU A CA 1
ATOM 616 C C . GLU A 1 80 ? 28.161 -3.004 -8.087 1.00 86.19 80 GLU A C 1
ATOM 618 O O . GLU A 1 80 ? 28.466 -3.251 -6.917 1.00 86.19 80 GLU A O 1
ATOM 623 N N . SER A 1 81 ? 29.023 -2.435 -8.934 1.00 84.81 81 SER A N 1
ATOM 624 C CA . SER A 1 81 ? 30.388 -2.048 -8.555 1.00 84.81 81 SER A CA 1
ATOM 625 C C . SER A 1 81 ? 30.393 -0.904 -7.534 1.00 84.81 81 SER A C 1
ATOM 627 O O . SER A 1 81 ? 31.201 -0.899 -6.599 1.00 84.81 81 SER A O 1
ATOM 629 N N . TRP A 1 82 ? 29.465 0.048 -7.670 1.00 83.38 82 TRP A N 1
ATOM 630 C CA . TRP A 1 82 ? 29.252 1.128 -6.706 1.00 83.38 82 TRP A CA 1
ATOM 631 C C . TRP A 1 82 ? 28.789 0.597 -5.343 1.00 83.38 82 TRP A C 1
ATOM 633 O O . TRP A 1 82 ? 29.351 0.969 -4.308 1.00 83.38 82 TRP A O 1
ATOM 643 N N . ASP A 1 83 ? 27.818 -0.318 -5.326 1.00 80.50 83 ASP A N 1
ATOM 644 C CA . ASP A 1 83 ? 27.348 -0.951 -4.091 1.00 80.50 83 ASP A CA 1
ATOM 645 C C . ASP A 1 83 ? 28.462 -1.746 -3.400 1.00 80.50 83 ASP A C 1
ATOM 647 O O . ASP A 1 83 ? 28.652 -1.606 -2.189 1.00 80.50 83 ASP A O 1
ATOM 651 N N . LEU A 1 84 ? 29.251 -2.520 -4.154 1.00 77.38 84 LEU A N 1
ATOM 652 C CA . LEU A 1 84 ? 30.383 -3.271 -3.604 1.00 77.38 84 LEU A CA 1
ATOM 653 C C . LEU A 1 84 ? 31.382 -2.336 -2.911 1.00 77.38 84 LEU A C 1
ATOM 655 O O . LEU A 1 84 ? 31.789 -2.588 -1.776 1.00 77.38 84 LEU A O 1
ATOM 659 N N . THR A 1 85 ? 31.708 -1.219 -3.558 1.00 70.69 85 THR A N 1
ATOM 660 C CA . THR A 1 85 ? 32.644 -0.216 -3.037 1.00 70.69 85 THR A CA 1
ATOM 661 C C . THR A 1 85 ? 32.138 0.420 -1.740 1.00 70.69 85 THR A C 1
ATOM 663 O O . THR A 1 85 ? 32.900 0.562 -0.785 1.00 70.69 85 THR A O 1
ATOM 666 N N . ASN A 1 86 ? 30.841 0.728 -1.655 1.00 66.75 86 ASN A N 1
ATOM 667 C CA . ASN A 1 86 ? 30.226 1.307 -0.456 1.00 66.75 86 ASN A CA 1
ATOM 668 C C . ASN A 1 86 ? 30.116 0.340 0.733 1.00 66.75 86 ASN A C 1
ATOM 670 O O . ASN A 1 86 ? 29.903 0.784 1.863 1.00 66.75 86 ASN A O 1
ATOM 674 N N . THR A 1 87 ? 30.219 -0.972 0.505 1.00 63.22 87 THR A N 1
ATOM 675 C CA . THR A 1 87 ? 30.137 -1.982 1.576 1.00 63.22 87 THR A CA 1
ATOM 676 C C . THR A 1 87 ? 31.478 -2.315 2.230 1.00 63.22 87 THR A C 1
ATOM 678 O O . THR A 1 87 ? 31.494 -2.943 3.291 1.00 63.22 87 THR A O 1
ATOM 681 N N . LEU A 1 88 ? 32.600 -1.894 1.639 1.00 56.97 88 LEU A N 1
ATOM 682 C CA . LEU A 1 88 ? 33.933 -2.141 2.185 1.00 56.97 88 LEU A CA 1
ATOM 683 C C . LEU A 1 88 ? 34.227 -1.189 3.365 1.00 56.97 88 LEU A C 1
ATOM 685 O O . LEU A 1 88 ? 33.932 0.004 3.280 1.00 56.97 88 LEU A O 1
ATOM 689 N N . PRO A 1 89 ? 34.808 -1.678 4.481 1.00 48.44 89 PRO A N 1
ATOM 690 C CA . PRO A 1 89 ?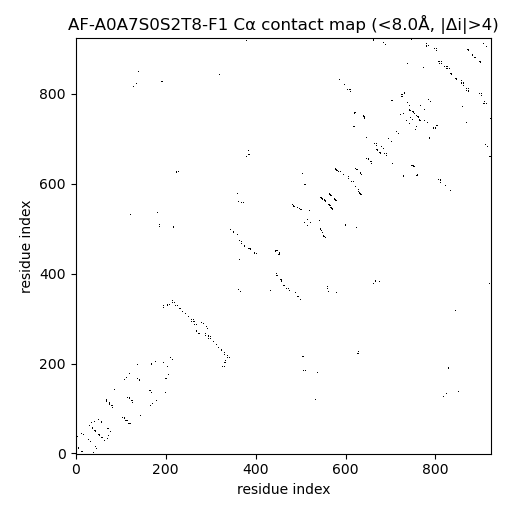 35.194 -0.816 5.595 1.00 48.44 89 PRO A CA 1
ATOM 691 C C . PRO A 1 89 ? 36.279 0.186 5.160 1.00 48.44 89 PRO A C 1
ATOM 693 O O . PRO A 1 89 ? 37.119 -0.156 4.322 1.00 48.44 89 PRO A O 1
ATOM 696 N N . PRO A 1 90 ? 36.308 1.408 5.732 1.00 50.81 90 PRO A N 1
ATOM 697 C CA . PRO A 1 90 ? 37.360 2.370 5.431 1.00 50.81 90 PRO A CA 1
ATOM 698 C C . PRO A 1 90 ? 38.738 1.775 5.778 1.00 50.81 90 PRO A C 1
ATOM 700 O O . PRO A 1 90 ? 38.851 1.030 6.760 1.00 50.81 90 PRO A O 1
ATOM 703 N N . PRO A 1 91 ? 39.788 2.071 4.989 1.00 49.22 91 PRO A N 1
ATOM 704 C CA . PRO A 1 91 ? 41.115 1.507 5.210 1.00 49.22 91 PRO A CA 1
ATOM 705 C C . PRO A 1 91 ? 41.618 1.841 6.621 1.00 49.22 91 PRO A C 1
ATOM 707 O O . PRO A 1 91 ? 41.568 2.985 7.064 1.00 49.22 91 PRO A O 1
ATOM 710 N N . GLN A 1 92 ? 42.109 0.823 7.334 1.00 45.03 92 GLN A N 1
ATOM 711 C CA . GLN A 1 92 ? 42.480 0.906 8.754 1.00 45.03 92 GLN A CA 1
ATOM 712 C C . GLN A 1 92 ? 43.803 1.655 9.022 1.00 45.03 92 GLN A C 1
ATOM 714 O O . GLN A 1 92 ? 44.178 1.818 10.180 1.00 45.03 92 GLN A O 1
ATOM 719 N N . GLN A 1 93 ? 44.518 2.116 7.988 1.00 47.88 93 GLN A N 1
ATOM 720 C CA . GLN A 1 93 ? 45.808 2.801 8.134 1.00 47.88 93 GLN A CA 1
ATOM 721 C C . GLN A 1 93 ? 45.754 4.249 7.609 1.00 47.88 93 GLN A C 1
ATOM 723 O O . GLN A 1 93 ? 45.576 4.454 6.406 1.00 47.88 93 GLN A O 1
ATOM 728 N N . PRO A 1 94 ? 45.948 5.264 8.475 1.00 40.75 94 PRO A N 1
ATOM 729 C CA . PRO A 1 94 ? 46.032 6.659 8.061 1.00 40.75 94 PRO A CA 1
ATOM 730 C C . PRO A 1 94 ? 47.396 6.906 7.401 1.00 40.75 94 PRO A C 1
ATOM 732 O O . PRO A 1 94 ? 48.397 7.091 8.084 1.00 40.75 94 PRO A O 1
ATOM 735 N N . GLY A 1 95 ? 47.456 6.861 6.067 1.00 45.50 95 GLY A N 1
ATOM 736 C CA . GLY A 1 95 ? 48.668 7.219 5.313 1.00 45.50 95 GLY A CA 1
ATOM 737 C C . GLY A 1 95 ? 48.913 6.431 4.026 1.00 45.50 95 GLY A C 1
ATOM 738 O O . GLY A 1 95 ? 49.602 6.932 3.144 1.00 45.50 95 GLY A O 1
ATOM 739 N N . MET A 1 96 ? 48.314 5.248 3.860 1.00 42.53 96 MET A N 1
ATOM 740 C CA . MET A 1 96 ? 48.262 4.578 2.557 1.00 42.53 96 MET A CA 1
ATOM 741 C C . MET A 1 96 ? 46.920 4.879 1.895 1.00 42.53 96 MET A C 1
ATOM 743 O O . MET A 1 96 ? 45.905 4.262 2.207 1.00 42.53 96 MET A O 1
ATOM 747 N N . MET A 1 97 ? 46.913 5.849 0.981 1.00 40.41 97 MET A N 1
ATOM 748 C CA . MET A 1 97 ? 45.806 6.026 0.042 1.00 40.41 97 MET A CA 1
ATOM 749 C C . MET A 1 97 ? 45.673 4.739 -0.787 1.00 40.41 97 MET A C 1
ATOM 751 O O . MET A 1 97 ? 46.635 4.375 -1.469 1.00 40.41 97 MET A O 1
ATOM 755 N N . PRO A 1 98 ? 44.515 4.057 -0.813 1.00 46.03 98 PRO A N 1
ATOM 756 C CA . PRO A 1 98 ? 44.234 3.157 -1.917 1.00 46.03 98 PRO A CA 1
ATOM 757 C C . PRO A 1 98 ? 44.262 4.019 -3.184 1.00 46.03 98 PRO A C 1
ATOM 759 O O . PRO A 1 98 ? 43.521 4.996 -3.275 1.00 46.03 98 PRO A O 1
ATOM 762 N N . GLN A 1 99 ? 45.077 3.676 -4.182 1.00 44.22 99 GLN A N 1
ATOM 763 C CA . GLN A 1 99 ? 45.105 4.358 -5.491 1.00 44.22 99 GLN A CA 1
ATOM 764 C C . GLN A 1 99 ? 43.744 4.335 -6.235 1.00 44.22 99 GLN A C 1
ATOM 766 O O . GLN A 1 99 ? 43.625 4.864 -7.333 1.00 44.22 99 GLN A O 1
ATOM 771 N N . ALA A 1 100 ? 42.703 3.753 -5.632 1.00 46.31 100 ALA A N 1
ATOM 772 C CA . ALA A 1 100 ? 41.399 3.477 -6.209 1.00 46.31 100 ALA A CA 1
ATOM 773 C C . ALA A 1 100 ? 40.260 4.406 -5.736 1.00 46.31 100 ALA A C 1
ATOM 775 O O . ALA A 1 100 ? 39.114 4.085 -6.021 1.00 46.31 100 ALA A O 1
ATOM 776 N N . VAL A 1 101 ? 40.503 5.518 -5.020 1.00 48.00 101 VAL A N 1
ATOM 777 C CA . VAL A 1 101 ? 39.412 6.362 -4.453 1.00 48.00 101 VAL A CA 1
ATOM 778 C C . VAL A 1 101 ? 38.857 7.410 -5.443 1.00 48.00 101 VAL A C 1
ATOM 780 O O . VAL A 1 101 ? 37.667 7.712 -5.424 1.00 48.00 101 VAL A O 1
ATOM 783 N N . THR A 1 102 ? 39.668 7.928 -6.369 1.00 45.28 102 THR A N 1
ATOM 784 C CA . THR A 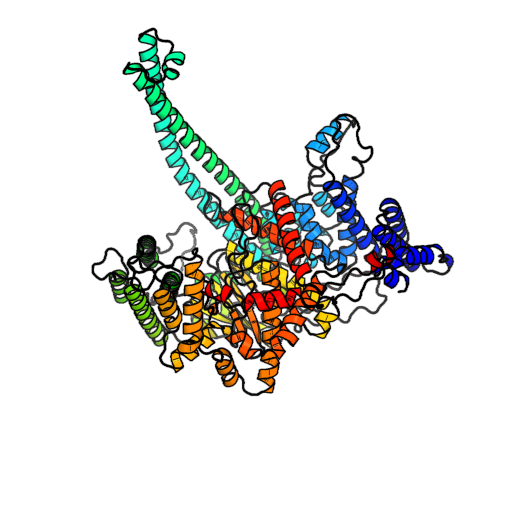1 102 ? 39.248 8.881 -7.420 1.00 45.28 102 THR A CA 1
ATOM 785 C C . THR A 1 102 ? 38.375 8.313 -8.561 1.00 45.28 102 THR A C 1
ATOM 787 O O . THR A 1 102 ? 37.531 9.067 -9.045 1.00 45.28 102 THR A O 1
ATOM 790 N N . PRO A 1 103 ? 38.477 7.037 -9.004 1.00 52.38 103 PRO A N 1
ATOM 791 C CA . PRO A 1 103 ? 37.601 6.493 -10.054 1.00 52.38 103 PRO A CA 1
ATOM 792 C C . PRO A 1 103 ? 36.166 6.142 -9.601 1.00 52.38 103 PRO A C 1
ATOM 794 O O . PRO A 1 103 ? 35.342 5.774 -10.433 1.00 52.38 103 PRO A O 1
ATOM 797 N N . GLN A 1 104 ? 35.828 6.261 -8.311 1.00 59.38 104 GLN A N 1
ATOM 798 C CA . GLN A 1 104 ? 34.593 5.681 -7.753 1.00 59.38 104 GLN A CA 1
ATOM 799 C C . GLN A 1 104 ? 33.330 6.523 -7.996 1.00 59.38 104 GLN A C 1
ATOM 801 O O . GLN A 1 104 ? 32.253 5.964 -8.176 1.00 59.38 104 GLN A O 1
ATOM 806 N N . ILE A 1 105 ? 33.440 7.857 -8.047 1.00 62.94 105 ILE A N 1
ATOM 807 C CA . ILE A 1 105 ? 32.286 8.754 -8.279 1.00 62.94 105 ILE A CA 1
ATOM 808 C C . ILE A 1 105 ? 31.764 8.619 -9.716 1.00 62.94 105 ILE A C 1
ATOM 810 O O . ILE A 1 105 ? 30.555 8.654 -9.946 1.00 62.94 105 ILE A O 1
ATOM 814 N N . TYR A 1 106 ? 32.661 8.398 -10.679 1.00 74.06 106 TYR A N 1
ATOM 815 C CA . TYR A 1 106 ? 32.288 8.219 -12.081 1.00 74.06 106 TYR A CA 1
ATOM 816 C C . TYR A 1 106 ? 31.420 6.977 -12.303 1.00 74.06 106 TYR A C 1
ATOM 818 O O . TYR A 1 106 ? 30.589 6.988 -13.203 1.00 74.06 106 TYR A O 1
ATOM 826 N N . LEU A 1 107 ? 31.534 5.938 -11.463 1.00 80.44 107 LEU A N 1
ATOM 827 C CA . LEU A 1 107 ? 30.656 4.763 -11.534 1.00 80.44 107 LEU A CA 1
ATOM 828 C C . LEU A 1 107 ? 29.189 5.148 -11.335 1.00 80.44 107 LEU A C 1
ATOM 830 O O . LEU A 1 107 ? 28.325 4.668 -12.064 1.00 80.44 107 LEU A O 1
ATOM 834 N N . LEU A 1 108 ? 28.916 6.055 -10.395 1.00 81.81 108 LEU A N 1
ATOM 835 C CA . LEU A 1 108 ? 27.568 6.547 -10.141 1.00 81.81 108 LEU A CA 1
ATOM 836 C C . LEU A 1 108 ? 27.054 7.395 -11.312 1.00 81.81 108 LEU A C 1
ATOM 838 O O . LEU A 1 108 ? 25.915 7.218 -11.746 1.00 81.81 108 LEU A O 1
ATOM 842 N N . GLU A 1 109 ? 27.895 8.273 -11.868 1.00 83.62 109 GLU A N 1
ATOM 843 C CA . GLU A 1 109 ? 27.545 9.048 -13.067 1.00 83.62 109 GLU A CA 1
ATOM 844 C C . GLU A 1 109 ? 27.254 8.132 -14.267 1.00 83.62 109 GLU A C 1
ATOM 846 O O . GLU A 1 109 ? 26.235 8.297 -14.940 1.00 83.62 109 GLU A O 1
ATOM 851 N N . TYR A 1 110 ? 28.106 7.134 -14.515 1.00 87.62 110 TYR A N 1
ATOM 852 C CA . TYR A 1 110 ? 27.941 6.175 -15.607 1.00 87.62 110 TYR A CA 1
ATOM 853 C C . TYR A 1 110 ? 26.705 5.301 -15.417 1.00 87.62 110 TYR A C 1
ATOM 855 O O . TYR A 1 110 ? 25.973 5.095 -16.383 1.00 87.62 110 TYR A O 1
ATOM 863 N N . ALA A 1 111 ? 26.428 4.840 -14.193 1.00 89.25 111 ALA A N 1
ATOM 864 C CA . ALA A 1 111 ? 25.221 4.082 -13.885 1.00 89.25 111 ALA A CA 1
ATOM 865 C C . ALA A 1 111 ? 23.965 4.897 -14.223 1.00 89.25 111 ALA A C 1
ATOM 867 O O . ALA A 1 111 ? 23.116 4.446 -14.991 1.00 89.25 111 ALA A O 1
ATOM 868 N N . VAL A 1 112 ? 23.871 6.132 -13.720 1.00 89.94 112 VAL A N 1
ATOM 869 C CA . VAL A 1 112 ? 22.722 7.021 -13.962 1.00 89.94 112 VAL A CA 1
ATOM 870 C C . VAL A 1 112 ? 22.573 7.342 -15.447 1.00 89.94 112 VAL A C 1
ATOM 872 O O . VAL A 1 112 ? 21.473 7.236 -15.993 1.00 89.94 112 VAL A O 1
ATOM 875 N N . HIS A 1 113 ? 23.671 7.696 -16.116 1.00 90.44 113 HIS A N 1
ATOM 876 C CA . HIS A 1 113 ? 23.665 8.004 -17.542 1.00 90.44 113 HIS A CA 1
ATOM 877 C C . HIS A 1 113 ? 23.187 6.808 -18.372 1.00 90.44 113 HIS A C 1
ATOM 879 O O . HIS A 1 113 ? 22.261 6.942 -19.172 1.00 90.44 113 HIS A O 1
ATOM 885 N N . ALA A 1 114 ? 23.770 5.630 -18.146 1.00 90.94 114 ALA A N 1
ATOM 886 C CA . ALA A 1 114 ? 23.455 4.421 -18.893 1.00 90.94 114 ALA A CA 1
ATOM 887 C C . ALA A 1 114 ? 22.001 3.971 -18.679 1.00 90.94 114 ALA A C 1
ATOM 889 O O . ALA A 1 114 ? 21.315 3.625 -19.642 1.00 90.94 114 ALA A O 1
ATOM 890 N N . LEU A 1 115 ? 21.486 4.061 -17.447 1.00 89.12 115 LEU A N 1
ATOM 891 C CA . LEU A 1 115 ? 20.080 3.773 -17.157 1.00 89.12 115 LEU A CA 1
ATOM 892 C C . LEU A 1 115 ? 19.137 4.719 -17.911 1.00 89.12 115 LEU A C 1
ATOM 894 O O . LEU A 1 115 ? 18.170 4.259 -18.520 1.00 89.12 115 LEU A O 1
ATOM 898 N N . LEU A 1 116 ? 19.427 6.024 -17.930 1.00 89.44 116 LEU A N 1
ATOM 899 C CA . LEU A 1 116 ? 18.613 7.008 -18.650 1.00 89.44 116 LEU A CA 1
ATOM 900 C C . LEU A 1 116 ? 18.662 6.809 -20.169 1.00 89.44 116 LEU A C 1
ATOM 902 O O . LEU A 1 116 ? 17.618 6.891 -20.815 1.00 89.44 116 LEU A O 1
ATOM 906 N N . GLN A 1 117 ? 19.828 6.484 -20.740 1.00 89.00 117 GLN A N 1
ATOM 907 C CA . GLN A 1 117 ? 19.927 6.138 -22.163 1.00 89.00 117 GLN A CA 1
ATOM 908 C C . GLN A 1 117 ? 19.143 4.859 -22.488 1.00 89.00 117 GLN A C 1
ATOM 910 O O . GLN A 1 117 ? 18.416 4.815 -23.480 1.00 89.00 117 GLN A O 1
ATOM 915 N N . GLY A 1 118 ? 19.204 3.843 -21.621 1.00 85.38 118 GLY A N 1
ATOM 916 C CA . GLY A 1 118 ? 18.396 2.631 -21.759 1.00 85.38 118 GLY A CA 1
ATOM 917 C C . GLY A 1 118 ? 16.889 2.920 -21.752 1.00 85.38 118 GLY A C 1
ATOM 918 O O . GLY A 1 118 ? 16.146 2.353 -22.556 1.00 85.38 118 GLY A O 1
ATOM 919 N N . VAL A 1 119 ? 16.433 3.840 -20.892 1.00 85.44 119 VAL A N 1
ATOM 920 C CA . VAL A 1 119 ? 15.033 4.300 -20.853 1.00 85.44 119 VAL A CA 1
ATOM 921 C C . VAL A 1 119 ? 14.668 5.090 -22.112 1.00 85.44 119 VAL A C 1
ATOM 923 O O . VAL A 1 119 ? 13.611 4.835 -22.691 1.00 85.44 119 VAL A O 1
ATOM 926 N N . ARG A 1 120 ? 15.542 5.995 -22.573 1.00 85.00 120 ARG A N 1
ATOM 927 C CA . ARG A 1 120 ? 15.361 6.783 -23.805 1.00 85.00 120 ARG A CA 1
ATOM 928 C C . ARG A 1 120 ? 15.178 5.894 -25.035 1.00 85.00 120 ARG A C 1
ATOM 930 O O . ARG A 1 120 ? 14.364 6.208 -25.894 1.00 85.00 120 ARG A O 1
ATOM 937 N N . LEU A 1 121 ? 15.900 4.777 -25.096 1.00 82.81 121 LEU A N 1
ATOM 938 C CA . LEU A 1 121 ? 15.806 3.784 -26.171 1.00 82.81 121 LEU A CA 1
ATOM 939 C C . LEU A 1 121 ? 14.660 2.768 -25.975 1.00 82.81 121 LEU A C 1
ATOM 941 O O . LEU A 1 121 ? 14.527 1.836 -26.764 1.00 82.81 121 LEU A O 1
ATOM 945 N N . GLY A 1 122 ? 13.834 2.922 -24.934 1.00 73.12 122 GLY A N 1
ATOM 946 C CA . GLY A 1 122 ? 12.622 2.126 -24.728 1.00 73.12 122 GLY A CA 1
ATOM 947 C C . GLY A 1 122 ? 12.806 0.784 -24.006 1.00 73.12 122 GLY A C 1
ATOM 948 O O . GLY A 1 122 ? 11.852 0.003 -23.960 1.00 73.12 122 GLY A O 1
ATOM 949 N N . SER A 1 123 ? 13.966 0.494 -23.398 1.00 81.50 123 SER A N 1
ATOM 950 C CA . SER A 1 123 ? 14.162 -0.777 -22.675 1.00 81.50 123 SER A CA 1
ATOM 951 C C . SER A 1 123 ? 13.195 -0.909 -21.492 1.00 81.50 123 SER A C 1
ATOM 953 O O . SER A 1 123 ? 13.108 -0.049 -20.609 1.00 81.50 123 SER A O 1
ATOM 955 N N . ALA A 1 124 ? 12.463 -2.026 -21.444 1.00 77.38 124 ALA A N 1
ATOM 956 C CA . ALA A 1 124 ? 11.606 -2.365 -20.310 1.00 77.38 124 ALA A CA 1
ATOM 957 C C . ALA A 1 124 ? 12.421 -2.639 -19.034 1.00 77.38 124 ALA A C 1
ATOM 959 O O . ALA A 1 124 ? 12.009 -2.217 -17.953 1.00 77.38 124 ALA A O 1
ATOM 960 N N . GLY A 1 125 ? 13.595 -3.270 -19.164 1.00 78.38 125 GLY A N 1
ATOM 961 C CA . GLY A 1 125 ? 14.506 -3.530 -18.048 1.00 78.38 125 GLY A CA 1
ATOM 962 C C . GLY A 1 125 ? 15.064 -2.242 -17.438 1.00 78.38 125 GLY A C 1
ATOM 963 O O . GLY A 1 125 ? 15.039 -2.082 -16.219 1.00 78.38 125 GLY A O 1
ATOM 964 N N . ALA A 1 126 ? 15.452 -1.269 -18.270 1.00 83.19 126 ALA A N 1
ATOM 965 C CA . ALA A 1 126 ? 15.904 0.040 -17.789 1.00 83.19 126 ALA A CA 1
ATOM 966 C C . ALA A 1 126 ? 14.780 0.818 -17.080 1.00 83.19 126 ALA A C 1
ATOM 968 O O . ALA A 1 126 ? 14.989 1.372 -16.001 1.00 83.19 126 ALA A O 1
ATOM 969 N N . ARG A 1 127 ? 13.547 0.785 -17.612 1.00 84.06 127 ARG A N 1
ATOM 970 C CA . ARG A 1 127 ? 12.371 1.373 -16.936 1.00 84.06 127 ARG A CA 1
ATOM 971 C C . ARG A 1 127 ? 12.079 0.714 -15.583 1.00 84.06 127 ARG A C 1
ATOM 973 O O . ARG A 1 127 ? 11.635 1.392 -14.657 1.00 84.06 127 ARG A O 1
ATOM 980 N N . ALA A 1 128 ? 12.344 -0.585 -15.439 1.00 82.88 128 ALA A N 1
ATOM 981 C CA . ALA A 1 128 ? 12.192 -1.294 -14.168 1.00 82.88 128 ALA A CA 1
ATOM 982 C C . ALA A 1 128 ? 13.207 -0.848 -13.095 1.00 82.88 128 ALA A C 1
ATOM 984 O O . ALA A 1 128 ? 12.981 -1.102 -11.912 1.00 82.88 128 ALA A O 1
ATOM 985 N N . LEU A 1 129 ? 14.283 -0.150 -13.482 1.00 88.19 129 LEU A N 1
ATOM 986 C CA . LEU A 1 129 ? 15.312 0.392 -12.589 1.00 88.19 129 LEU A CA 1
ATOM 987 C C . LEU A 1 129 ? 15.106 1.869 -12.215 1.00 88.19 129 LEU A C 1
ATOM 989 O O . LEU A 1 129 ? 15.883 2.409 -11.432 1.00 88.19 129 LEU A O 1
ATOM 993 N N . ILE A 1 130 ? 14.021 2.520 -12.652 1.00 89.50 130 ILE A N 1
ATOM 994 C CA . ILE A 1 130 ? 13.659 3.868 -12.164 1.00 89.50 130 ILE A CA 1
ATOM 995 C C . ILE A 1 130 ? 13.586 3.939 -10.623 1.00 89.50 130 ILE A C 1
ATOM 997 O O . ILE A 1 130 ? 14.082 4.912 -10.056 1.00 89.50 130 ILE A O 1
ATOM 1001 N N . PRO A 1 131 ? 13.066 2.928 -9.896 1.00 90.81 131 PRO A N 1
ATOM 1002 C CA . PRO A 1 131 ? 13.112 2.918 -8.432 1.00 90.81 131 PRO A CA 1
ATOM 1003 C C . PRO A 1 131 ? 14.524 2.980 -7.865 1.00 90.81 131 PRO A C 1
ATOM 1005 O O . PRO A 1 131 ? 14.735 3.603 -6.828 1.00 90.81 131 PRO A O 1
ATOM 1008 N N . ARG A 1 132 ? 15.489 2.351 -8.547 1.00 91.00 132 ARG A N 1
ATOM 1009 C CA . ARG A 1 132 ? 16.901 2.410 -8.173 1.00 91.00 132 ARG A CA 1
ATOM 1010 C C . ARG A 1 132 ? 17.464 3.804 -8.425 1.00 91.00 132 ARG A C 1
ATOM 1012 O O . ARG A 1 132 ? 18.084 4.352 -7.524 1.00 91.00 132 ARG A O 1
ATOM 1019 N N . LEU A 1 133 ? 17.152 4.424 -9.564 1.00 90.94 133 LEU A N 1
ATOM 1020 C CA . LEU A 1 133 ? 17.526 5.815 -9.844 1.00 90.94 133 LEU A CA 1
ATOM 1021 C C . LEU A 1 133 ? 17.000 6.782 -8.766 1.00 90.94 133 LEU A C 1
ATOM 1023 O O . LEU A 1 133 ? 17.759 7.589 -8.235 1.00 90.94 133 LEU A O 1
ATOM 1027 N N . LEU A 1 134 ? 15.722 6.665 -8.391 1.00 90.81 134 LEU A N 1
ATOM 1028 C CA . LEU A 1 134 ? 15.122 7.478 -7.324 1.00 90.81 134 LEU A CA 1
ATOM 1029 C C . LEU A 1 134 ? 15.727 7.177 -5.943 1.00 90.81 134 LEU A C 1
ATOM 1031 O O . LEU A 1 134 ? 15.822 8.068 -5.102 1.00 90.81 134 LEU A O 1
ATOM 1035 N N . HIS A 1 135 ? 16.146 5.934 -5.695 1.00 90.50 135 HIS A N 1
ATOM 1036 C CA . HIS A 1 135 ? 16.851 5.561 -4.470 1.00 90.50 135 HIS A CA 1
ATOM 1037 C C . HIS A 1 135 ? 18.241 6.208 -4.394 1.00 90.50 135 HIS A C 1
ATOM 1039 O O . HIS A 1 135 ? 18.574 6.800 -3.366 1.00 90.50 135 HIS A O 1
ATOM 1045 N N . LEU A 1 136 ? 19.019 6.140 -5.480 1.00 88.31 136 LEU A N 1
ATOM 1046 C CA . LEU A 1 136 ? 20.341 6.763 -5.587 1.00 88.31 136 LEU A CA 1
ATOM 1047 C C . LEU A 1 136 ? 20.245 8.281 -5.409 1.00 88.31 136 LEU A C 1
ATOM 1049 O O . LEU A 1 136 ? 20.992 8.859 -4.626 1.00 88.31 136 LEU A O 1
ATOM 1053 N N . LEU A 1 137 ? 19.258 8.924 -6.035 1.00 87.62 137 LEU A N 1
ATOM 1054 C CA . LEU A 1 137 ? 19.013 10.358 -5.867 1.00 87.62 137 LEU A CA 1
ATOM 1055 C C . LEU A 1 137 ? 18.647 10.744 -4.418 1.00 87.62 137 LEU A C 1
ATOM 1057 O O . LEU A 1 137 ? 18.958 11.841 -3.958 1.00 87.62 137 LEU A O 1
ATOM 1061 N N . SER A 1 138 ? 18.031 9.837 -3.665 1.00 86.31 138 SER A N 1
ATOM 1062 C CA . SER A 1 138 ? 17.648 10.103 -2.276 1.00 86.31 138 SER A CA 1
ATOM 1063 C C . SER A 1 138 ? 18.772 9.985 -1.264 1.00 86.31 138 SER A C 1
ATOM 1065 O O . SER A 1 138 ? 18.704 10.641 -0.219 1.00 86.31 138 SER A O 1
ATOM 1067 N N . PHE A 1 139 ? 19.741 9.108 -1.512 1.00 83.06 139 PHE A N 1
ATOM 1068 C CA . PHE A 1 139 ? 20.732 8.717 -0.510 1.00 83.06 139 PHE A CA 1
ATOM 1069 C C . PHE A 1 139 ? 22.179 8.941 -0.938 1.00 83.06 139 PHE A C 1
ATOM 1071 O O . PHE A 1 139 ? 23.006 9.196 -0.070 1.00 83.06 139 PHE A O 1
ATOM 1078 N N . ASP A 1 140 ? 22.463 8.873 -2.235 1.00 78.56 140 ASP A N 1
ATOM 1079 C CA . ASP A 1 140 ? 23.807 8.878 -2.823 1.00 78.56 140 ASP A CA 1
ATOM 1080 C C . ASP A 1 140 ? 24.010 10.064 -3.786 1.00 78.56 140 ASP A C 1
ATOM 1082 O O . ASP A 1 140 ? 24.923 10.071 -4.603 1.00 78.56 140 ASP A O 1
ATOM 1086 N N . ASN A 1 141 ? 23.141 11.081 -3.722 1.00 72.00 141 ASN A N 1
ATOM 1087 C CA . ASN A 1 141 ? 23.219 12.254 -4.602 1.00 72.00 141 ASN A CA 1
ATOM 1088 C C . ASN A 1 141 ? 24.457 13.120 -4.352 1.00 72.00 141 ASN A C 1
ATOM 1090 O O . ASN A 1 141 ? 24.959 13.768 -5.266 1.00 72.00 141 ASN A O 1
ATOM 1094 N N . ASP A 1 142 ? 24.935 13.124 -3.117 1.00 64.50 142 ASP A N 1
ATOM 1095 C CA . ASP A 1 142 ? 26.248 13.633 -2.756 1.00 64.50 142 ASP A CA 1
ATOM 1096 C C . ASP A 1 142 ? 27.149 12.388 -2.716 1.00 64.50 142 ASP A C 1
ATOM 1098 O O . ASP A 1 142 ? 26.698 11.370 -2.196 1.00 64.50 142 ASP A O 1
ATOM 1102 N N . GLY A 1 143 ? 28.345 12.419 -3.319 1.00 60.44 143 GLY A N 1
ATOM 1103 C CA . GLY A 1 143 ? 29.234 11.247 -3.449 1.00 60.44 143 GLY A CA 1
ATOM 1104 C C . GLY A 1 143 ? 29.649 10.582 -2.111 1.00 60.44 143 GLY A C 1
ATOM 1105 O O . GLY A 1 143 ? 28.998 10.766 -1.084 1.00 60.44 143 GLY A O 1
ATOM 1106 N N . PRO A 1 144 ? 30.743 9.795 -2.051 1.00 56.56 144 PRO A N 1
ATOM 1107 C CA . PRO A 1 144 ? 31.128 9.124 -0.803 1.00 56.56 144 PRO A CA 1
ATOM 1108 C C . PRO A 1 144 ? 31.250 10.128 0.362 1.00 56.56 144 PRO A C 1
ATOM 1110 O O . PRO A 1 144 ? 31.682 11.263 0.160 1.00 56.56 144 PRO A O 1
ATOM 1113 N N . SER A 1 145 ? 30.831 9.708 1.568 1.00 52.41 145 SER A N 1
ATOM 1114 C CA . SER A 1 145 ? 30.668 10.554 2.768 1.00 52.41 145 SER A CA 1
ATOM 1115 C C . SER A 1 145 ? 31.800 11.573 2.951 1.00 52.41 145 SER A C 1
ATOM 1117 O O . SER A 1 145 ? 32.969 11.265 2.712 1.00 52.41 145 SER A O 1
ATOM 1119 N N . ALA A 1 146 ? 31.461 12.768 3.449 1.00 44.56 146 ALA A N 1
ATOM 1120 C CA . ALA A 1 146 ? 32.379 13.886 3.686 1.00 44.56 146 ALA A CA 1
ATOM 1121 C C . ALA A 1 146 ? 33.700 13.488 4.381 1.00 44.56 146 ALA A C 1
ATOM 1123 O O . ALA A 1 146 ? 34.722 14.112 4.124 1.00 44.56 146 ALA A O 1
ATOM 1124 N N . ALA A 1 147 ? 33.713 12.421 5.190 1.00 44.25 147 ALA A N 1
ATOM 1125 C CA . ALA A 1 147 ? 34.917 11.875 5.821 1.00 44.25 147 ALA A CA 1
ATOM 1126 C C . ALA A 1 147 ? 35.950 11.282 4.831 1.00 44.25 147 ALA A C 1
ATOM 1128 O O . ALA A 1 147 ? 37.152 11.441 5.036 1.00 44.25 147 ALA A O 1
ATOM 1129 N N . ILE A 1 148 ? 35.509 10.637 3.744 1.00 51.12 148 ILE A N 1
ATOM 1130 C CA . ILE A 1 148 ? 36.383 10.083 2.689 1.00 51.12 148 ILE A CA 1
ATOM 1131 C C . ILE A 1 148 ? 36.898 11.219 1.795 1.00 51.12 148 ILE A C 1
ATOM 1133 O O . ILE A 1 148 ? 38.072 11.257 1.426 1.00 51.12 148 ILE A O 1
ATOM 1137 N N . LEU A 1 149 ? 36.036 12.199 1.509 1.00 48.09 149 LEU A N 1
ATOM 1138 C CA . LEU A 1 149 ? 36.389 13.384 0.730 1.00 48.09 149 LEU A CA 1
ATOM 1139 C C . LEU A 1 149 ? 37.372 14.303 1.464 1.00 48.09 149 LEU A C 1
ATOM 1141 O O . LEU A 1 149 ? 38.233 14.881 0.815 1.00 48.09 149 LEU A O 1
ATOM 1145 N N . GLN A 1 150 ? 37.308 14.414 2.794 1.00 45.69 150 GLN A N 1
ATOM 1146 C CA . GLN A 1 150 ? 38.258 15.219 3.574 1.00 45.69 150 GLN A CA 1
ATOM 1147 C C . GLN A 1 150 ? 39.671 14.610 3.566 1.00 45.69 150 GLN A C 1
ATOM 1149 O O . GLN A 1 150 ? 40.656 15.346 3.545 1.00 45.69 150 GLN A O 1
ATOM 1154 N N . ALA A 1 151 ? 39.770 13.278 3.489 1.00 43.66 151 ALA A N 1
ATOM 1155 C CA . ALA A 1 151 ? 41.033 12.570 3.289 1.00 43.66 151 ALA A CA 1
ATOM 1156 C C . ALA A 1 151 ? 41.569 12.711 1.847 1.00 43.66 151 ALA A C 1
ATOM 1158 O O . ALA A 1 151 ? 42.771 12.881 1.658 1.00 43.66 151 ALA A O 1
ATOM 1159 N N . ALA A 1 152 ? 40.695 12.704 0.831 1.00 45.09 152 ALA A N 1
ATOM 1160 C CA . ALA A 1 152 ? 41.086 12.855 -0.576 1.00 45.09 152 ALA A CA 1
ATOM 1161 C C . ALA A 1 152 ? 41.398 14.313 -0.979 1.00 45.09 152 ALA A C 1
ATOM 1163 O O . ALA A 1 152 ? 42.324 14.563 -1.751 1.00 45.09 152 ALA A O 1
ATOM 1164 N N . ALA A 1 153 ? 40.672 15.290 -0.429 1.00 42.91 153 ALA A N 1
ATOM 1165 C CA . ALA A 1 153 ? 40.877 16.718 -0.677 1.00 42.91 153 ALA A CA 1
ATOM 1166 C C . ALA A 1 153 ? 42.205 17.237 -0.105 1.00 42.91 153 ALA A C 1
ATOM 1168 O O . ALA A 1 153 ? 42.769 18.185 -0.639 1.00 42.91 153 ALA A O 1
ATOM 1169 N N . ALA A 1 154 ? 42.744 16.586 0.931 1.00 42.34 154 ALA A N 1
ATOM 1170 C CA . ALA A 1 154 ? 44.086 16.871 1.433 1.00 42.34 154 ALA A CA 1
ATOM 1171 C C . ALA A 1 154 ? 45.204 16.435 0.458 1.00 42.34 154 ALA A C 1
ATOM 1173 O O . ALA A 1 154 ? 46.336 16.891 0.598 1.00 42.34 154 ALA A O 1
ATOM 1174 N N . ALA A 1 155 ? 44.903 15.578 -0.528 1.00 43.75 155 ALA A N 1
ATOM 1175 C CA . ALA A 1 155 ? 45.887 14.989 -1.440 1.00 43.75 155 ALA A CA 1
ATOM 1176 C C . ALA A 1 155 ? 45.880 15.578 -2.867 1.00 43.75 155 ALA A C 1
ATOM 1178 O O . ALA A 1 155 ? 46.871 15.431 -3.581 1.00 43.75 155 ALA A O 1
ATOM 1179 N N . ALA A 1 156 ? 44.807 16.247 -3.303 1.00 41.53 156 ALA A N 1
ATOM 1180 C CA . ALA A 1 156 ? 44.700 16.788 -4.661 1.00 41.53 156 ALA A CA 1
ATOM 1181 C C . ALA A 1 156 ? 44.877 18.317 -4.679 1.00 41.53 156 ALA A C 1
ATOM 1183 O O . ALA A 1 156 ? 44.013 19.071 -4.230 1.00 41.53 156 ALA A O 1
ATOM 1184 N N . MET A 1 157 ? 46.010 18.781 -5.220 1.00 35.91 157 MET A N 1
ATOM 1185 C CA . MET A 1 157 ? 46.237 20.196 -5.523 1.00 35.91 157 MET A CA 1
ATOM 1186 C C . MET A 1 157 ? 45.244 20.674 -6.591 1.00 35.91 157 MET A C 1
ATOM 1188 O O . MET A 1 157 ? 45.306 20.229 -7.733 1.00 35.91 157 MET A O 1
ATOM 1192 N N . GLY A 1 158 ? 44.401 21.645 -6.237 1.00 37.66 158 GLY A N 1
ATOM 1193 C CA . GLY A 1 158 ? 43.724 22.514 -7.201 1.00 37.66 158 GLY A CA 1
ATOM 1194 C C . GLY A 1 158 ? 42.332 22.058 -7.650 1.00 37.66 158 GLY A C 1
ATOM 1195 O O . GLY A 1 158 ? 42.166 21.073 -8.357 1.00 37.66 158 GLY A O 1
ATOM 1196 N N . THR A 1 159 ? 41.343 22.875 -7.284 1.00 39.94 159 THR A N 1
ATOM 1197 C CA . THR A 1 159 ? 40.014 22.996 -7.913 1.00 39.94 159 THR A CA 1
ATOM 1198 C C . THR A 1 159 ? 39.170 21.723 -7.964 1.00 39.94 159 THR A C 1
ATOM 1200 O O . THR A 1 159 ? 38.748 21.250 -9.016 1.00 39.94 159 THR A O 1
ATOM 1203 N N . ILE A 1 160 ? 38.845 21.202 -6.787 1.00 42.38 160 ILE A N 1
ATOM 1204 C CA . ILE A 1 160 ? 37.815 20.181 -6.640 1.00 42.38 160 ILE A CA 1
ATOM 1205 C C . ILE A 1 160 ? 36.446 20.873 -6.746 1.00 42.38 160 ILE A C 1
ATOM 1207 O O . ILE A 1 160 ? 36.076 21.662 -5.875 1.00 42.38 160 ILE A O 1
ATOM 1211 N N . GLY A 1 161 ? 35.714 20.620 -7.834 1.00 45.62 161 GLY A N 1
ATOM 1212 C CA . GLY A 1 161 ? 34.327 21.063 -7.987 1.00 45.62 161 GLY A CA 1
ATOM 1213 C C . GLY A 1 161 ? 33.438 20.541 -6.852 1.00 45.62 161 GLY A C 1
ATOM 1214 O O . GLY A 1 161 ? 33.739 19.530 -6.221 1.00 45.62 161 GLY A O 1
ATOM 1215 N N . SER A 1 162 ? 32.339 21.239 -6.570 1.00 47.25 162 SER A N 1
ATOM 1216 C CA . SER A 1 162 ? 31.356 20.797 -5.575 1.00 47.25 162 SER A CA 1
ATOM 1217 C C . SER A 1 162 ? 30.793 19.421 -5.965 1.00 47.25 162 SER A C 1
ATOM 1219 O O . SER A 1 162 ? 30.030 19.328 -6.919 1.00 47.25 162 SER A O 1
ATOM 1221 N N . TRP A 1 163 ? 31.140 18.360 -5.226 1.00 56.47 163 TRP A N 1
ATOM 1222 C CA . TRP A 1 163 ? 30.590 16.998 -5.394 1.00 56.47 163 TRP A CA 1
ATOM 1223 C C . TRP A 1 163 ? 29.169 16.834 -4.832 1.00 56.47 163 TRP A C 1
ATOM 1225 O O . TRP A 1 163 ? 28.727 15.721 -4.542 1.00 56.47 163 TRP A O 1
ATOM 1235 N N . ALA A 1 164 ? 28.468 17.947 -4.629 1.00 58.88 164 ALA A N 1
ATOM 1236 C CA . ALA A 1 164 ? 27.057 17.946 -4.296 1.00 58.88 164 ALA A CA 1
ATOM 1237 C C . ALA A 1 164 ? 26.237 17.755 -5.578 1.00 58.88 164 ALA A C 1
ATOM 1239 O O . ALA A 1 164 ? 26.557 18.345 -6.611 1.00 58.88 164 ALA A O 1
ATOM 1240 N N . ASN A 1 165 ? 25.142 16.998 -5.497 1.00 71.69 165 ASN A N 1
ATOM 1241 C CA . ASN A 1 165 ? 24.198 16.815 -6.606 1.00 71.69 165 ASN A CA 1
ATOM 1242 C C . ASN A 1 165 ? 24.761 16.088 -7.853 1.00 71.69 165 ASN A C 1
ATOM 1244 O O . ASN A 1 165 ? 24.452 16.463 -8.984 1.00 71.69 165 ASN A O 1
ATOM 1248 N N . VAL A 1 166 ? 25.563 15.036 -7.666 1.00 78.25 166 VAL A N 1
ATOM 1249 C CA . VAL A 1 166 ? 26.131 14.212 -8.751 1.00 78.25 166 VAL A CA 1
ATOM 1250 C C . VAL A 1 166 ? 25.034 13.497 -9.543 1.00 78.25 166 VAL A C 1
ATOM 1252 O O . VAL A 1 166 ? 24.994 13.593 -10.772 1.00 78.25 166 VAL A O 1
ATOM 1255 N N . VAL A 1 167 ? 24.114 12.808 -8.857 1.00 80.94 167 VAL A N 1
ATOM 1256 C CA . VAL A 1 167 ? 23.015 12.071 -9.508 1.00 80.94 167 VAL A CA 1
ATOM 1257 C C . VAL A 1 167 ? 22.076 13.054 -10.194 1.00 80.94 167 VAL A C 1
ATOM 1259 O O . VAL A 1 167 ? 21.820 12.920 -11.389 1.00 80.94 167 VAL A O 1
ATOM 1262 N N . GLY A 1 168 ? 21.626 14.082 -9.470 1.00 79.56 168 GLY A N 1
ATOM 1263 C CA . GLY A 1 168 ? 20.742 15.110 -10.008 1.00 79.56 168 GLY A CA 1
ATOM 1264 C C . GLY A 1 168 ? 21.355 15.831 -11.206 1.00 79.56 168 GLY A C 1
ATOM 1265 O O . GLY A 1 168 ? 20.741 15.858 -12.267 1.00 79.56 168 GLY A O 1
ATOM 1266 N N . GLY A 1 169 ? 22.593 16.318 -11.094 1.00 81.31 169 GLY A N 1
ATOM 1267 C CA . GLY A 1 169 ? 23.317 16.978 -12.186 1.00 81.31 169 GLY A CA 1
ATOM 1268 C C . GLY A 1 169 ? 23.543 16.075 -13.403 1.00 81.31 169 GLY A C 1
ATOM 1269 O O . GLY A 1 169 ? 23.487 16.530 -14.547 1.00 81.31 169 GLY A O 1
ATOM 1270 N N . THR A 1 170 ? 23.753 14.776 -13.189 1.00 82.44 170 THR A N 1
ATOM 1271 C CA . THR A 1 170 ? 23.869 13.797 -14.280 1.00 82.44 170 THR A CA 1
ATOM 1272 C C . THR A 1 170 ? 22.527 13.521 -14.946 1.00 82.44 170 THR A C 1
ATOM 1274 O O . THR A 1 170 ? 22.494 13.394 -16.170 1.00 82.44 170 THR A O 1
ATOM 1277 N N . MET A 1 171 ? 21.421 13.499 -14.195 1.00 84.69 171 MET A N 1
ATOM 1278 C CA . MET A 1 171 ? 20.076 13.436 -14.775 1.00 84.69 171 MET A CA 1
ATOM 1279 C C . MET A 1 171 ? 19.820 14.628 -15.704 1.00 84.69 171 MET A C 1
ATOM 1281 O O . MET A 1 171 ? 19.320 14.429 -16.812 1.00 84.69 171 MET A O 1
ATOM 1285 N N . GLU A 1 172 ? 20.224 15.841 -15.307 1.00 83.06 172 GLU A N 1
ATOM 1286 C CA . GLU A 1 172 ? 20.062 17.033 -16.155 1.00 83.06 172 GLU A CA 1
ATOM 1287 C C . GLU A 1 172 ? 20.888 16.923 -17.443 1.00 83.06 172 GLU A C 1
ATOM 1289 O O . GLU A 1 172 ? 20.349 17.088 -18.535 1.00 83.06 172 GLU A O 1
ATOM 1294 N N . ARG A 1 173 ? 22.177 16.567 -17.331 1.00 83.94 173 ARG A N 1
ATOM 1295 C CA . ARG A 1 173 ? 23.090 16.419 -18.483 1.00 83.94 173 ARG A CA 1
ATOM 1296 C C . ARG A 1 173 ? 22.709 15.278 -19.427 1.00 83.94 173 ARG A C 1
ATOM 1298 O O . ARG A 1 173 ? 22.976 15.357 -20.620 1.00 83.94 173 ARG A O 1
ATOM 1305 N N . SER A 1 174 ? 22.120 14.207 -18.899 1.00 80.00 174 SER A N 1
ATOM 1306 C CA . SER A 1 174 ? 21.800 12.989 -19.659 1.00 80.00 174 SER A CA 1
ATOM 1307 C C . SER A 1 174 ? 20.422 13.028 -20.323 1.00 80.00 174 SER A C 1
ATOM 1309 O O . SER A 1 174 ? 19.983 12.010 -20.860 1.00 80.00 174 SER A O 1
ATOM 1311 N N . GLY A 1 175 ? 19.731 14.172 -20.276 1.00 77.94 175 GLY A N 1
ATOM 1312 C CA . GLY A 1 175 ? 18.430 14.349 -20.913 1.00 77.94 175 GLY A CA 1
ATOM 1313 C C . GLY A 1 175 ? 17.279 13.681 -20.160 1.00 77.94 175 GLY A C 1
ATOM 1314 O O . GLY A 1 175 ? 16.321 13.246 -20.790 1.00 77.94 175 GLY A O 1
ATOM 1315 N N . ALA A 1 176 ? 17.318 13.592 -18.823 1.00 74.75 176 ALA A N 1
ATOM 1316 C CA . ALA A 1 176 ? 16.182 13.062 -18.052 1.00 74.75 176 ALA A CA 1
ATOM 1317 C C . ALA A 1 176 ? 14.886 13.862 -18.285 1.00 74.75 176 ALA A C 1
ATOM 1319 O O . ALA A 1 176 ? 13.802 13.284 -18.273 1.00 74.75 176 ALA A O 1
ATOM 1320 N N . PHE A 1 177 ? 15.010 15.169 -18.539 1.00 78.56 177 PHE A N 1
ATOM 1321 C CA . PHE A 1 177 ? 13.905 16.065 -18.898 1.00 78.56 177 PHE A CA 1
ATOM 1322 C C . PHE A 1 177 ? 13.529 16.002 -20.391 1.00 78.56 177 PHE A C 1
ATOM 1324 O O . PHE A 1 177 ? 12.542 16.588 -20.808 1.00 78.56 177 PHE A O 1
ATOM 1331 N N . GLU A 1 178 ? 14.297 15.294 -21.222 1.00 81.00 178 GLU A N 1
ATOM 1332 C CA . GLU A 1 178 ? 13.915 14.995 -22.612 1.00 81.00 178 GLU A CA 1
ATOM 1333 C C . GLU A 1 178 ? 13.091 13.701 -22.697 1.00 81.00 178 GLU A C 1
ATOM 1335 O O . GLU A 1 178 ? 12.535 13.377 -23.748 1.00 81.00 178 GLU A O 1
ATOM 1340 N N . LEU A 1 179 ? 13.023 12.933 -21.603 1.00 80.62 179 LEU A N 1
ATOM 1341 C CA . LEU A 1 179 ? 12.238 11.710 -21.554 1.00 80.62 179 LEU A CA 1
ATOM 1342 C C . LEU A 1 179 ? 10.736 12.026 -21.567 1.00 80.62 179 LEU A C 1
ATOM 1344 O O . LEU A 1 179 ? 10.304 12.992 -20.939 1.00 80.62 179 LEU A O 1
ATOM 1348 N N . PRO A 1 180 ? 9.912 11.173 -22.196 1.00 77.88 180 PRO A N 1
ATOM 1349 C CA . PRO A 1 180 ? 8.464 11.323 -22.148 1.00 77.88 180 PRO A CA 1
ATOM 1350 C C . PRO A 1 180 ? 7.912 11.300 -20.715 1.00 77.88 180 PRO A C 1
ATOM 1352 O O . PRO A 1 180 ? 8.189 10.376 -19.944 1.00 77.88 180 PRO A O 1
ATOM 1355 N N . SER A 1 181 ? 7.042 12.259 -20.393 1.00 82.06 181 SER A N 1
ATOM 1356 C CA . SER A 1 181 ? 6.437 12.422 -19.062 1.00 82.06 181 SER A CA 1
ATOM 1357 C C . SER A 1 181 ? 5.723 11.169 -18.520 1.00 82.06 181 SER A C 1
ATOM 1359 O O . SER A 1 181 ? 5.715 10.936 -17.309 1.00 82.06 181 SER A O 1
ATOM 1361 N N . TRP A 1 182 ? 5.182 10.297 -19.383 1.00 78.56 182 TRP A N 1
ATOM 1362 C CA . TRP A 1 182 ? 4.494 9.064 -18.964 1.00 78.56 182 TRP A CA 1
ATOM 1363 C C . TRP A 1 182 ? 5.400 8.068 -18.222 1.00 78.56 182 TRP A C 1
ATOM 1365 O O . TRP A 1 182 ? 4.910 7.276 -17.414 1.00 78.56 182 TRP A O 1
ATOM 1375 N N . VAL A 1 183 ? 6.718 8.118 -18.447 1.00 82.00 183 VAL A N 1
ATOM 1376 C CA . VAL A 1 183 ? 7.705 7.264 -17.762 1.00 82.00 183 VAL A CA 1
ATOM 1377 C C . VAL A 1 183 ? 7.683 7.503 -16.247 1.00 82.00 183 VAL A C 1
ATOM 1379 O O . VAL A 1 183 ? 7.866 6.576 -15.452 1.00 82.00 183 VAL A O 1
ATOM 1382 N N . TRP A 1 184 ? 7.405 8.744 -15.851 1.00 85.62 184 TRP A N 1
ATOM 1383 C CA . TRP A 1 184 ? 7.423 9.217 -14.471 1.00 85.62 184 TRP A CA 1
ATOM 1384 C C . TRP A 1 184 ? 6.080 9.073 -13.759 1.00 85.62 184 TRP A C 1
ATOM 1386 O O . TRP A 1 184 ? 6.054 9.020 -12.530 1.00 85.62 184 TRP A O 1
ATOM 1396 N N . VAL A 1 185 ? 4.975 8.943 -14.506 1.00 83.75 185 VAL A N 1
ATOM 1397 C CA . VAL A 1 185 ? 3.606 8.856 -13.962 1.00 83.75 185 VAL A CA 1
ATOM 1398 C C . VAL A 1 185 ? 3.494 7.784 -12.892 1.00 83.75 185 VAL A C 1
ATOM 1400 O O . VAL A 1 185 ? 2.904 8.001 -11.834 1.00 83.75 185 VAL A O 1
ATOM 1403 N N . GLY A 1 186 ? 4.125 6.636 -13.127 1.00 83.06 186 GLY A N 1
ATOM 1404 C CA . GLY A 1 186 ? 4.062 5.560 -12.164 1.00 83.06 186 GLY A CA 1
ATOM 1405 C C . GLY A 1 186 ? 4.758 5.848 -10.837 1.00 83.06 186 GLY A C 1
ATOM 1406 O O . GLY A 1 186 ? 4.434 5.252 -9.820 1.00 83.06 186 GLY A O 1
ATOM 1407 N N . TRP A 1 187 ? 5.674 6.800 -10.799 1.00 88.19 187 TRP A N 1
ATOM 1408 C CA . TRP A 1 187 ? 6.390 7.173 -9.587 1.00 88.19 187 TRP A CA 1
ATOM 1409 C C . TRP A 1 187 ? 5.905 8.511 -9.025 1.00 88.19 187 TRP A C 1
ATOM 1411 O O . TRP A 1 187 ? 6.500 9.007 -8.075 1.00 88.19 187 TRP A O 1
ATOM 1421 N N . LEU A 1 188 ? 4.792 9.062 -9.538 1.00 89.50 188 LEU A N 1
ATOM 1422 C CA . LEU A 1 188 ? 4.210 10.337 -9.102 1.00 89.50 188 LEU A CA 1
ATOM 1423 C C . LEU A 1 188 ? 4.147 10.505 -7.587 1.00 89.50 188 LEU A C 1
ATOM 1425 O O . LEU A 1 188 ? 4.646 11.521 -7.101 1.00 89.50 188 LEU A O 1
ATOM 1429 N N . PRO A 1 189 ? 3.613 9.548 -6.800 1.00 88.69 189 PRO A N 1
ATOM 1430 C CA . PRO A 1 189 ? 3.533 9.805 -5.380 1.00 88.69 189 PRO A CA 1
ATOM 1431 C C . PRO A 1 189 ? 4.935 9.852 -4.741 1.00 88.69 189 PRO A C 1
ATOM 1433 O O . PRO A 1 189 ? 5.108 10.534 -3.736 1.00 88.69 189 PRO A O 1
ATOM 1436 N N . GLN A 1 190 ? 5.971 9.196 -5.294 1.00 90.19 190 GLN A N 1
ATOM 1437 C CA . GLN A 1 190 ? 7.364 9.374 -4.842 1.00 90.19 190 GLN A CA 1
ATOM 1438 C C . GLN A 1 190 ? 7.917 10.742 -5.226 1.00 90.19 190 GLN A C 1
ATOM 1440 O O . GLN A 1 190 ? 8.499 11.388 -4.365 1.00 90.19 190 GLN A O 1
ATOM 1445 N N . LEU A 1 191 ? 7.705 11.193 -6.465 1.00 91.75 191 LEU A N 1
ATOM 1446 C CA . LEU A 1 191 ? 8.159 12.512 -6.933 1.00 91.75 191 LEU A CA 1
ATOM 1447 C C . LEU A 1 191 ? 7.561 13.637 -6.072 1.00 91.75 191 LEU A C 1
ATOM 1449 O O . LEU A 1 191 ? 8.249 14.578 -5.687 1.00 91.75 191 LEU A O 1
ATOM 1453 N N . LEU A 1 192 ? 6.286 13.490 -5.708 1.00 91.06 192 LEU A N 1
ATOM 1454 C CA . LEU A 1 192 ? 5.570 14.391 -4.811 1.00 91.06 192 LEU A CA 1
ATOM 1455 C C . LEU A 1 192 ? 6.117 14.347 -3.378 1.00 91.06 192 LEU A C 1
ATOM 1457 O O . LEU A 1 192 ? 6.361 15.394 -2.783 1.00 91.06 192 LEU A O 1
ATOM 1461 N N . ALA A 1 193 ? 6.368 13.155 -2.828 1.00 88.38 193 ALA A N 1
ATOM 1462 C CA . ALA A 1 193 ? 6.987 13.010 -1.507 1.00 88.38 193 ALA A CA 1
ATOM 1463 C C . ALA A 1 193 ? 8.416 13.588 -1.463 1.00 88.38 193 ALA A C 1
ATOM 1465 O O . ALA A 1 193 ? 8.856 14.104 -0.435 1.00 88.38 193 ALA A O 1
ATOM 1466 N N . SER A 1 194 ? 9.132 13.544 -2.585 1.00 89.69 194 SER A N 1
ATOM 1467 C CA . SER A 1 194 ? 10.480 14.084 -2.733 1.00 89.69 194 SER A CA 1
ATOM 1468 C C . SER A 1 194 ? 10.552 15.616 -2.667 1.00 89.69 194 SER A C 1
ATOM 1470 O O . SER A 1 194 ? 11.624 16.146 -2.376 1.00 89.69 194 SER A O 1
ATOM 1472 N N . LEU A 1 195 ? 9.433 16.339 -2.828 1.00 90.81 195 LEU A N 1
ATOM 1473 C CA . LEU A 1 195 ? 9.373 17.791 -2.584 1.00 90.81 195 LEU A CA 1
ATOM 1474 C C . LEU A 1 195 ? 9.693 18.163 -1.127 1.00 90.81 195 LEU A C 1
ATOM 1476 O O . LEU A 1 195 ? 10.154 19.269 -0.863 1.00 90.81 195 LEU A O 1
ATOM 1480 N N . LEU A 1 196 ? 9.489 17.236 -0.186 1.00 87.31 196 LEU A N 1
ATOM 1481 C CA . LEU A 1 196 ? 9.833 17.394 1.233 1.00 87.31 196 LEU A CA 1
ATOM 1482 C C . LEU A 1 196 ? 11.277 16.972 1.556 1.00 87.31 196 LEU A C 1
ATOM 1484 O O . LEU A 1 196 ? 11.650 16.866 2.726 1.00 87.31 196 LEU A O 1
ATOM 1488 N N . ARG A 1 197 ? 12.091 16.664 0.540 1.00 84.94 197 ARG A N 1
ATOM 1489 C CA . ARG A 1 197 ? 13.432 16.083 0.688 1.00 84.94 197 ARG A CA 1
ATOM 1490 C C . ARG A 1 197 ? 14.480 16.908 -0.060 1.00 84.94 197 ARG A C 1
ATOM 1492 O O . ARG A 1 197 ? 14.179 17.866 -0.762 1.00 84.94 197 ARG A O 1
ATOM 1499 N N . ARG A 1 198 ? 15.747 16.510 0.084 1.00 80.88 198 ARG A N 1
ATOM 1500 C CA . ARG A 1 198 ? 16.906 17.193 -0.524 1.00 80.88 198 ARG A CA 1
ATOM 1501 C C . ARG A 1 198 ? 16.862 17.235 -2.055 1.00 80.88 198 ARG A C 1
ATOM 1503 O O . ARG A 1 198 ? 17.406 18.150 -2.655 1.00 80.88 198 ARG A O 1
ATOM 1510 N N . GLU A 1 199 ? 16.201 16.264 -2.674 1.00 84.38 199 GLU A N 1
ATOM 1511 C CA . GLU A 1 199 ? 16.106 16.111 -4.130 1.00 84.38 199 GLU A CA 1
ATOM 1512 C C . GLU A 1 199 ? 15.009 16.979 -4.787 1.00 84.38 199 GLU A C 1
ATOM 1514 O O . GLU A 1 199 ? 14.815 16.925 -6.003 1.00 84.38 199 GLU A O 1
ATOM 1519 N N . ALA A 1 200 ? 14.314 17.816 -4.005 1.00 86.69 200 ALA A N 1
ATOM 1520 C CA . ALA A 1 200 ? 13.237 18.690 -4.470 1.00 86.69 200 ALA A CA 1
ATOM 1521 C C . ALA A 1 200 ? 13.562 19.542 -5.722 1.00 86.69 200 ALA A C 1
ATOM 1523 O O . ALA A 1 200 ? 12.676 19.659 -6.570 1.00 86.69 200 ALA A O 1
ATOM 1524 N N . PRO A 1 201 ? 14.778 20.106 -5.917 1.00 86.06 201 PRO A N 1
ATOM 1525 C CA . PRO A 1 201 ? 15.069 20.934 -7.092 1.00 86.06 201 PRO A CA 1
ATOM 1526 C C . PRO A 1 201 ? 14.917 20.196 -8.430 1.00 86.06 201 PRO A C 1
ATOM 1528 O O . PRO A 1 201 ? 14.334 20.740 -9.368 1.00 86.06 201 PRO A O 1
ATOM 1531 N N . VAL A 1 202 ? 15.391 18.948 -8.507 1.00 86.44 202 VAL A N 1
ATOM 1532 C CA . VAL A 1 202 ? 15.274 18.104 -9.710 1.00 86.44 202 VAL A CA 1
ATOM 1533 C C . VAL A 1 202 ? 13.810 17.715 -9.932 1.00 86.44 202 VAL A C 1
ATOM 1535 O O . VAL A 1 202 ? 13.295 17.795 -11.046 1.00 86.44 202 VAL A O 1
ATOM 1538 N N . MET A 1 203 ? 13.110 17.364 -8.849 1.00 90.00 203 MET A N 1
ATOM 1539 C CA . MET A 1 203 ? 11.706 16.944 -8.892 1.00 90.00 203 MET A CA 1
ATOM 1540 C C . MET A 1 203 ? 10.771 18.059 -9.333 1.00 90.00 203 MET A C 1
ATOM 1542 O O . MET A 1 203 ? 9.865 17.823 -10.122 1.00 90.00 203 MET A O 1
ATOM 1546 N N . LYS A 1 204 ? 11.014 19.287 -8.876 1.00 90.75 204 LYS A N 1
ATOM 1547 C CA . LYS A 1 204 ? 10.238 20.461 -9.271 1.00 90.75 204 LYS A CA 1
ATOM 1548 C C . LYS A 1 204 ? 10.258 20.671 -10.787 1.00 90.75 204 LYS A C 1
ATOM 1550 O O . LYS A 1 204 ? 9.217 20.948 -11.375 1.00 90.75 204 LYS A O 1
ATOM 1555 N N . ARG A 1 205 ? 11.418 20.485 -11.428 1.00 89.25 205 ARG A N 1
ATOM 1556 C CA . ARG A 1 205 ? 11.547 20.578 -12.892 1.00 89.25 205 ARG A CA 1
ATOM 1557 C C . ARG A 1 205 ? 10.785 19.460 -13.605 1.00 89.25 205 ARG A C 1
ATOM 1559 O O . ARG A 1 205 ? 10.039 19.754 -14.533 1.00 89.25 205 ARG A O 1
ATOM 1566 N N . LEU A 1 206 ? 10.907 18.213 -13.135 1.00 89.94 206 LEU A N 1
ATOM 1567 C CA . LEU A 1 206 ? 10.142 17.079 -13.679 1.00 89.94 206 LEU A CA 1
ATOM 1568 C C . LEU A 1 206 ? 8.628 17.308 -13.561 1.00 89.94 206 LEU A C 1
ATOM 1570 O O . LEU A 1 206 ? 7.901 17.135 -14.532 1.00 89.94 206 LEU A O 1
ATOM 1574 N N . LEU A 1 207 ? 8.148 17.748 -12.395 1.00 92.19 207 LEU A N 1
ATOM 1575 C CA . LEU A 1 207 ? 6.729 18.037 -12.176 1.00 92.19 207 LEU A CA 1
ATOM 1576 C C . LEU A 1 207 ? 6.235 19.198 -13.050 1.00 92.19 207 LEU A C 1
ATOM 1578 O O . LEU A 1 207 ? 5.106 19.148 -13.524 1.00 92.19 207 LEU A O 1
ATOM 1582 N N . GLY A 1 208 ? 7.071 20.211 -13.300 1.00 91.50 208 GLY A N 1
ATOM 1583 C CA . GLY A 1 208 ? 6.751 21.303 -14.222 1.00 91.50 208 GLY A CA 1
ATOM 1584 C C . GLY A 1 208 ? 6.586 20.837 -15.672 1.00 91.50 208 GLY A C 1
ATOM 1585 O O . GLY A 1 208 ? 5.658 21.272 -16.347 1.00 91.50 208 GLY A O 1
ATOM 1586 N N . GLN A 1 209 ? 7.424 19.905 -16.133 1.00 89.19 209 GLN A N 1
ATOM 1587 C CA . GLN A 1 209 ? 7.264 19.274 -17.447 1.00 89.19 209 GLN A CA 1
ATOM 1588 C C . GLN A 1 209 ? 5.983 18.432 -17.512 1.00 89.19 209 GLN A C 1
ATOM 1590 O O . GLN A 1 209 ? 5.189 18.565 -18.440 1.00 89.19 209 GLN A O 1
ATOM 1595 N N . MET A 1 210 ? 5.727 17.619 -16.484 1.00 89.19 210 MET A N 1
ATOM 1596 C CA . MET A 1 210 ? 4.506 16.814 -16.402 1.00 89.19 210 MET A CA 1
ATOM 1597 C C . MET A 1 210 ? 3.236 17.670 -16.324 1.00 89.19 210 MET A C 1
ATOM 1599 O O . MET A 1 210 ? 2.200 17.249 -16.824 1.00 89.19 210 MET A O 1
ATOM 1603 N N . ALA A 1 211 ? 3.297 18.862 -15.724 1.00 91.75 211 ALA A N 1
ATOM 1604 C CA . ALA A 1 211 ? 2.181 19.806 -15.698 1.00 91.75 211 ALA A CA 1
ATOM 1605 C C . ALA A 1 211 ? 1.797 20.305 -17.101 1.00 91.75 211 ALA A C 1
ATOM 1607 O O . ALA A 1 211 ? 0.620 20.568 -17.347 1.00 91.75 211 ALA A O 1
ATOM 1608 N N . ALA A 1 212 ? 2.772 20.415 -18.010 1.00 88.31 212 ALA A N 1
ATOM 1609 C CA . ALA A 1 212 ? 2.538 20.774 -19.404 1.00 88.31 212 ALA A CA 1
ATOM 1610 C C . ALA A 1 212 ? 2.045 19.571 -20.229 1.00 88.31 212 ALA A C 1
ATOM 1612 O O . ALA A 1 212 ? 1.057 19.699 -20.950 1.00 88.31 212 ALA A O 1
ATOM 1613 N N . ASP A 1 213 ? 2.690 18.408 -20.082 1.00 85.44 213 ASP A N 1
ATOM 1614 C CA . ASP A 1 213 ? 2.430 17.229 -20.922 1.00 85.44 213 ASP A CA 1
ATOM 1615 C C . ASP A 1 213 ? 1.217 16.392 -20.471 1.00 85.44 213 ASP A C 1
ATOM 1617 O O . ASP A 1 213 ? 0.488 15.857 -21.301 1.00 85.44 213 ASP A O 1
ATOM 1621 N N . LEU A 1 214 ? 1.029 16.217 -19.155 1.00 87.12 214 LEU A N 1
ATOM 1622 C CA . LEU A 1 214 ? 0.058 15.298 -18.534 1.00 87.12 214 LEU A CA 1
ATOM 1623 C C . LEU A 1 214 ? -0.648 15.940 -17.316 1.00 87.12 214 LEU A C 1
ATOM 1625 O O . LEU A 1 214 ? -0.548 15.434 -16.188 1.00 87.12 214 LEU A O 1
ATOM 1629 N N . PRO A 1 215 ? -1.403 17.039 -17.511 1.00 90.12 215 PRO A N 1
ATOM 1630 C CA . PRO A 1 215 ? -2.004 17.813 -16.419 1.00 90.12 215 PRO A CA 1
ATOM 1631 C C . PRO A 1 215 ? -2.963 16.990 -15.544 1.00 90.12 215 PRO A C 1
ATOM 1633 O O . PRO A 1 215 ? -2.942 17.104 -14.317 1.00 90.12 215 PRO A O 1
ATOM 1636 N N . GLN A 1 216 ? -3.782 16.121 -16.147 1.00 90.06 216 GLN A N 1
ATOM 1637 C CA . GLN A 1 216 ? -4.815 15.352 -15.437 1.00 90.06 216 GLN A CA 1
ATOM 1638 C C . GLN A 1 216 ? -4.231 14.254 -14.540 1.00 90.06 216 GLN A C 1
ATOM 1640 O O . GLN A 1 216 ? -4.772 13.979 -13.466 1.00 90.06 216 GLN A O 1
ATOM 1645 N N . ALA A 1 217 ? -3.094 13.667 -14.935 1.00 87.00 217 ALA A N 1
ATOM 1646 C CA . ALA A 1 217 ? -2.371 12.688 -14.124 1.00 87.00 217 ALA A CA 1
ATOM 1647 C C . ALA A 1 217 ? -1.810 13.320 -12.839 1.00 87.00 217 ALA A C 1
ATOM 1649 O O . ALA A 1 217 ? -1.812 12.694 -11.777 1.00 87.00 217 ALA A O 1
ATOM 1650 N N . LEU A 1 218 ? -1.338 14.567 -12.941 1.00 91.19 218 LEU A N 1
ATOM 1651 C CA . LEU A 1 218 ? -0.712 15.295 -11.841 1.00 91.19 218 LEU A CA 1
ATOM 1652 C C . LEU A 1 218 ? -1.732 15.984 -10.920 1.00 91.19 218 LEU A C 1
ATOM 1654 O O . LEU A 1 218 ? -1.488 16.078 -9.717 1.00 91.19 218 LEU A O 1
ATOM 1658 N N . PHE A 1 219 ? -2.873 16.429 -11.452 1.00 92.69 219 PHE A N 1
ATOM 1659 C CA . PHE A 1 219 ? -3.831 17.286 -10.746 1.00 92.69 219 PHE A CA 1
ATOM 1660 C C . PHE A 1 219 ? -4.286 16.738 -9.381 1.00 92.69 219 PHE A C 1
ATOM 1662 O O . PHE A 1 219 ? -4.110 17.410 -8.362 1.00 92.69 219 PHE A O 1
ATOM 1669 N N . TYR A 1 220 ? -4.851 15.524 -9.331 1.00 91.50 220 TYR A N 1
ATOM 1670 C CA . TYR A 1 220 ? -5.418 14.979 -8.087 1.00 91.50 220 TYR A CA 1
ATOM 1671 C C . TYR A 1 220 ? -4.352 14.742 -6.999 1.00 91.50 220 TYR A C 1
ATOM 1673 O O . TYR A 1 220 ? -4.493 15.292 -5.898 1.00 91.50 220 TYR A O 1
ATOM 1681 N N . PRO A 1 221 ? -3.246 14.013 -7.274 1.00 90.62 221 PRO A N 1
ATOM 1682 C CA . PRO A 1 221 ? -2.215 13.779 -6.264 1.00 90.62 221 PRO A CA 1
ATOM 1683 C C . PRO A 1 221 ? -1.533 15.070 -5.792 1.00 90.62 221 PRO A C 1
ATOM 1685 O O . PRO A 1 221 ? -1.296 15.231 -4.592 1.00 90.62 221 PRO A O 1
ATOM 1688 N N . LEU A 1 222 ? -1.264 16.013 -6.706 1.00 93.06 222 LEU A N 1
ATOM 1689 C CA . LEU A 1 222 ? -0.635 17.292 -6.373 1.00 93.06 222 LEU A CA 1
ATOM 1690 C C . LEU A 1 222 ? -1.539 18.141 -5.480 1.00 93.06 222 LEU A C 1
ATOM 1692 O O . LEU A 1 222 ? -1.094 18.640 -4.447 1.00 93.06 222 LEU A O 1
ATOM 1696 N N . ARG A 1 223 ? -2.823 18.272 -5.830 1.00 91.44 223 ARG A N 1
ATOM 1697 C CA . ARG A 1 223 ? -3.781 19.053 -5.041 1.00 91.44 223 ARG A CA 1
ATOM 1698 C C . ARG A 1 223 ? -3.966 18.476 -3.639 1.00 91.44 223 ARG A C 1
ATOM 1700 O O . ARG A 1 223 ? -3.967 19.236 -2.668 1.00 91.44 223 ARG A O 1
ATOM 1707 N N . SER A 1 224 ? -4.070 17.150 -3.524 1.00 90.12 224 SER A N 1
ATOM 1708 C CA . SER A 1 224 ? -4.150 16.464 -2.231 1.00 90.12 224 SER A CA 1
ATOM 1709 C C . SER A 1 224 ? -2.918 16.756 -1.363 1.00 90.12 224 SER A C 1
ATOM 1711 O O . SER A 1 224 ? -3.065 17.141 -0.200 1.00 90.12 224 SER A O 1
ATOM 1713 N N . LEU A 1 225 ? -1.707 16.684 -1.933 1.00 91.06 225 LEU A N 1
ATOM 1714 C CA . LEU A 1 225 ? -0.472 17.044 -1.229 1.00 91.06 225 LEU A CA 1
ATOM 1715 C C . LEU A 1 225 ? -0.460 18.518 -0.797 1.00 91.06 225 LEU A C 1
ATOM 1717 O O . LEU A 1 225 ? -0.172 18.807 0.361 1.00 91.06 225 LEU A O 1
ATOM 1721 N N . LEU A 1 226 ? -0.774 19.453 -1.699 1.00 92.69 226 LEU A N 1
ATOM 1722 C CA . LEU A 1 226 ? -0.750 20.890 -1.403 1.00 92.69 226 LEU A CA 1
ATOM 1723 C C . LEU A 1 226 ? -1.688 21.253 -0.251 1.00 92.69 226 LEU A C 1
ATOM 1725 O O . LEU A 1 226 ? -1.336 22.053 0.617 1.00 92.69 226 LEU A O 1
ATOM 1729 N N . MET A 1 227 ? -2.869 20.637 -0.214 1.00 90.12 227 MET A N 1
ATOM 1730 C CA . MET A 1 227 ? -3.804 20.810 0.891 1.00 90.12 227 MET A CA 1
ATOM 1731 C C . MET A 1 227 ? -3.258 20.230 2.197 1.00 90.12 227 MET A C 1
ATOM 1733 O O . MET A 1 227 ? -3.332 20.907 3.223 1.00 90.12 227 MET A O 1
ATOM 1737 N N . ALA A 1 228 ? -2.656 19.038 2.158 1.00 89.62 228 ALA A N 1
ATOM 1738 C CA . ALA A 1 228 ? -2.043 18.419 3.332 1.00 89.62 228 ALA A CA 1
ATOM 1739 C C . ALA A 1 228 ? -0.884 19.268 3.890 1.00 89.62 228 ALA A C 1
ATOM 1741 O O . ALA A 1 228 ? -0.812 19.495 5.097 1.00 89.62 228 ALA A O 1
ATOM 1742 N N . LEU A 1 229 ? -0.017 19.797 3.018 1.00 90.62 229 LEU A N 1
ATOM 1743 C CA . LEU A 1 229 ? 1.098 20.678 3.386 1.00 90.62 229 LEU A CA 1
ATOM 1744 C C . LEU A 1 229 ? 0.612 21.982 4.013 1.00 90.62 229 LEU A C 1
ATOM 1746 O O . LEU A 1 229 ? 1.104 22.391 5.064 1.00 90.62 229 LEU A O 1
ATOM 1750 N N . ARG A 1 230 ? -0.385 22.626 3.395 1.00 90.31 230 ARG A N 1
ATOM 1751 C CA . ARG A 1 230 ? -0.975 23.863 3.919 1.00 90.31 230 ARG A CA 1
ATOM 1752 C C . ARG A 1 230 ? -1.581 23.647 5.302 1.00 90.31 230 ARG A C 1
ATOM 1754 O O . ARG A 1 230 ? -1.384 24.471 6.196 1.00 90.31 230 ARG A O 1
ATOM 1761 N N . GLU A 1 231 ? -2.321 22.556 5.472 1.00 88.50 231 GLU A N 1
ATOM 1762 C CA . GLU A 1 231 ? -2.966 22.217 6.734 1.00 88.50 231 GLU A CA 1
ATOM 1763 C C . GLU A 1 231 ? -1.936 21.888 7.829 1.00 88.50 231 GLU A C 1
ATOM 1765 O O . GLU A 1 231 ? -2.029 22.428 8.934 1.00 88.50 231 GLU A O 1
ATOM 1770 N N . SER A 1 232 ? -0.912 21.088 7.511 1.00 86.62 232 SER A N 1
ATOM 1771 C CA . SER A 1 232 ? 0.187 20.756 8.431 1.00 86.62 232 SER A CA 1
ATOM 1772 C C . SER A 1 232 ? 0.955 22.003 8.882 1.00 86.62 232 SER A C 1
ATOM 1774 O O . SER A 1 232 ? 1.115 22.245 10.083 1.00 86.62 232 SER A O 1
ATOM 1776 N N . ALA A 1 233 ? 1.330 22.875 7.943 1.00 87.25 233 ALA A N 1
ATOM 1777 C CA . ALA A 1 233 ? 2.107 24.072 8.243 1.00 87.25 233 ALA A CA 1
ATOM 1778 C C . ALA A 1 233 ? 1.319 25.110 9.058 1.00 87.25 233 ALA A C 1
ATOM 1780 O O . ALA A 1 233 ? 1.892 25.804 9.907 1.00 87.25 233 ALA A O 1
ATOM 1781 N N . TYR A 1 234 ? 0.004 25.226 8.826 1.00 88.44 234 TYR A N 1
ATOM 1782 C CA . TYR A 1 234 ? -0.867 26.100 9.613 1.00 88.44 234 TYR A CA 1
ATOM 1783 C C . TYR A 1 234 ? -0.987 25.611 11.060 1.00 88.44 234 TYR A C 1
ATOM 1785 O O . TYR A 1 234 ? -0.802 26.396 11.993 1.00 88.44 234 TYR A O 1
ATOM 1793 N N . ARG A 1 235 ? -1.234 24.309 11.255 1.00 86.00 235 ARG A N 1
ATOM 1794 C CA . ARG A 1 235 ? -1.313 23.699 12.591 1.00 86.00 235 ARG A CA 1
ATOM 1795 C C . ARG A 1 235 ? 0.007 23.822 13.339 1.00 86.00 235 ARG A C 1
ATOM 1797 O O . ARG A 1 235 ? 0.012 24.305 14.468 1.00 86.00 235 ARG A O 1
ATOM 1804 N N . THR A 1 236 ? 1.119 23.487 12.687 1.00 86.25 236 THR A N 1
ATOM 1805 C CA . THR A 1 236 ? 2.466 23.637 13.254 1.00 86.25 236 THR A CA 1
ATOM 1806 C C . THR A 1 236 ? 2.724 25.090 13.658 1.00 86.25 236 THR A C 1
ATOM 1808 O O . THR A 1 236 ? 3.224 25.349 14.748 1.00 86.25 236 THR A O 1
ATOM 1811 N N . GLY A 1 237 ? 2.313 26.062 12.835 1.00 87.50 237 GLY A N 1
ATOM 1812 C CA . GLY A 1 237 ? 2.405 27.484 13.174 1.00 87.50 237 GLY A CA 1
ATOM 1813 C C . GLY A 1 237 ? 1.577 27.885 14.401 1.00 87.50 237 GLY A C 1
ATOM 1814 O O . GLY A 1 237 ? 2.045 28.674 15.219 1.00 87.50 237 GLY A O 1
ATOM 1815 N N . HIS A 1 238 ? 0.368 27.343 14.558 1.00 87.50 238 HIS A N 1
ATOM 1816 C CA . HIS A 1 238 ? -0.475 27.598 15.729 1.00 87.50 238 HIS A CA 1
ATOM 1817 C C . HIS A 1 238 ? 0.103 26.965 17.006 1.00 87.50 238 HIS A C 1
ATOM 1819 O O . HIS A 1 238 ? 0.121 27.601 18.059 1.00 87.50 238 HIS A O 1
ATOM 1825 N N . GLU A 1 239 ? 0.617 25.735 16.918 1.00 86.50 239 GLU A N 1
ATOM 1826 C CA . GLU A 1 239 ? 1.283 25.062 18.039 1.00 86.50 239 GLU A CA 1
ATOM 1827 C C . GLU A 1 239 ? 2.558 25.796 18.475 1.00 86.50 239 GLU A C 1
ATOM 1829 O O . GLU A 1 239 ? 2.783 25.966 19.673 1.00 86.50 239 GLU A O 1
ATOM 1834 N N . VAL A 1 240 ? 3.360 26.279 17.518 1.00 88.06 240 VAL A N 1
ATOM 1835 C CA . VAL A 1 240 ? 4.554 27.091 17.795 1.00 88.06 240 VAL A CA 1
ATOM 1836 C C . VAL A 1 240 ? 4.177 28.362 18.550 1.00 88.06 240 VAL A C 1
ATOM 1838 O O . VAL A 1 240 ? 4.734 28.595 19.615 1.00 88.06 240 VAL A O 1
ATOM 1841 N N . LYS A 1 241 ? 3.174 29.122 18.087 1.00 88.88 241 LYS A N 1
ATOM 1842 C CA . LYS A 1 241 ? 2.705 30.332 18.789 1.00 88.88 241 LYS A CA 1
ATOM 1843 C C . LYS A 1 241 ? 2.241 30.039 20.219 1.00 88.88 241 LYS A C 1
ATOM 1845 O O . LYS A 1 241 ? 2.546 30.792 21.139 1.00 88.88 241 LYS A O 1
ATOM 1850 N N . GLY A 1 242 ? 1.520 28.933 20.417 1.00 87.75 242 GLY A N 1
ATOM 1851 C CA . GLY A 1 242 ? 1.090 28.501 21.749 1.00 87.75 242 GLY A CA 1
ATOM 1852 C C . GLY A 1 242 ? 2.268 28.170 22.674 1.00 87.75 242 GLY A C 1
ATOM 1853 O O . GLY A 1 242 ? 2.266 28.559 23.841 1.00 87.75 242 GLY A O 1
ATOM 1854 N N . ARG A 1 243 ? 3.296 27.492 22.148 1.00 88.81 243 ARG A N 1
ATOM 1855 C CA . ARG A 1 243 ? 4.516 27.133 22.891 1.00 88.81 243 ARG A CA 1
ATOM 1856 C C . ARG A 1 243 ? 5.449 28.322 23.120 1.00 88.81 243 ARG A C 1
ATOM 1858 O O . ARG A 1 243 ? 6.074 28.381 24.168 1.00 88.81 243 ARG A O 1
ATOM 1865 N N . GLU A 1 244 ? 5.513 29.289 22.209 1.00 90.06 244 GLU A N 1
ATOM 1866 C CA . GLU A 1 244 ? 6.254 30.546 22.400 1.00 90.06 244 GLU A CA 1
ATOM 1867 C C . GLU A 1 244 ? 5.694 31.346 23.585 1.00 90.06 244 GLU A C 1
ATOM 1869 O O . GLU A 1 244 ? 6.460 31.860 24.397 1.00 90.06 244 GLU A O 1
ATOM 1874 N N . GLY A 1 245 ? 4.367 31.365 23.762 1.00 89.06 245 GLY A N 1
ATOM 1875 C CA . GLY A 1 245 ? 3.741 31.940 24.957 1.00 89.06 245 GLY A CA 1
ATOM 1876 C C . GLY A 1 245 ? 4.163 31.239 26.256 1.00 89.06 245 GLY A C 1
ATOM 1877 O O . GLY A 1 245 ? 4.433 31.903 27.255 1.00 89.06 245 GLY A O 1
ATOM 1878 N N . GLN A 1 246 ? 4.277 29.906 26.241 1.00 87.94 246 GLN A N 1
ATOM 1879 C CA . GLN A 1 246 ? 4.795 29.128 27.379 1.00 87.94 246 GLN A CA 1
ATOM 1880 C C . GLN A 1 246 ? 6.290 29.378 27.613 1.00 87.94 246 GLN A C 1
ATOM 1882 O O . GLN A 1 246 ? 6.725 29.477 28.757 1.00 87.94 246 GLN A O 1
ATOM 1887 N N . LEU A 1 247 ? 7.075 29.528 26.543 1.00 90.25 247 LEU A N 1
ATOM 1888 C CA . LEU A 1 247 ? 8.503 29.821 26.621 1.00 90.25 247 LEU A CA 1
ATOM 1889 C C . LEU A 1 247 ? 8.758 31.167 27.307 1.00 90.25 247 LEU A C 1
ATOM 1891 O O . LEU A 1 247 ? 9.639 31.243 28.155 1.00 90.25 247 LEU A O 1
ATOM 1895 N N . LEU A 1 248 ? 7.957 32.195 27.007 1.00 90.25 248 LEU A N 1
ATOM 1896 C CA . LEU A 1 248 ? 8.030 33.496 27.683 1.00 90.25 248 LEU A CA 1
ATOM 1897 C C . LEU A 1 248 ? 7.718 33.391 29.184 1.00 90.25 248 LEU A C 1
ATOM 1899 O O . LEU A 1 248 ? 8.375 34.033 30.002 1.00 90.25 248 LEU A O 1
ATOM 1903 N N . GLN A 1 249 ? 6.748 32.554 29.568 1.00 88.88 249 GLN A N 1
ATOM 1904 C CA . GLN A 1 249 ? 6.455 32.298 30.983 1.00 88.88 249 GLN A CA 1
ATOM 1905 C C . GLN A 1 249 ? 7.630 31.601 31.679 1.00 88.88 249 GLN A C 1
ATOM 1907 O O . GLN A 1 249 ? 8.041 32.027 32.758 1.00 88.88 249 GLN A O 1
ATOM 1912 N N . LEU A 1 250 ? 8.201 30.568 31.051 1.00 88.81 250 LEU A N 1
ATOM 1913 C CA . LEU A 1 250 ? 9.367 29.852 31.574 1.00 88.81 250 LEU A CA 1
ATOM 1914 C C . LEU A 1 250 ? 10.617 30.730 31.626 1.00 88.81 250 LEU A C 1
ATOM 1916 O O . LEU A 1 250 ? 11.389 30.609 32.571 1.00 88.81 250 LEU A O 1
ATOM 1920 N N . GLN A 1 251 ? 10.794 31.647 30.673 1.00 89.19 251 GLN A N 1
ATOM 1921 C CA . GLN A 1 251 ? 11.864 32.640 30.715 1.00 89.19 251 GLN A CA 1
ATOM 1922 C C . GLN A 1 251 ? 11.748 33.502 31.976 1.00 89.19 251 GLN A C 1
ATOM 1924 O O . GLN A 1 251 ? 12.719 33.630 32.715 1.00 89.19 251 GLN A O 1
ATOM 1929 N N . GLY A 1 252 ? 10.549 34.011 32.282 1.00 89.00 252 GLY A N 1
ATOM 1930 C CA . GLY A 1 252 ? 10.312 34.775 33.509 1.00 89.00 252 GLY A CA 1
ATOM 1931 C C . GLY A 1 252 ? 10.524 33.957 34.791 1.00 89.00 252 GLY A C 1
ATOM 1932 O O . GLY A 1 252 ? 11.001 34.486 35.793 1.00 89.00 252 GLY A O 1
ATOM 1933 N N . VAL A 1 253 ? 10.205 32.656 34.783 1.00 89.00 253 VAL A N 1
ATOM 1934 C CA . VAL A 1 253 ? 10.502 31.750 35.911 1.00 89.00 253 VAL A CA 1
ATOM 1935 C C . VAL A 1 253 ? 12.009 31.530 36.062 1.00 89.00 253 VAL A C 1
ATOM 1937 O O . VAL A 1 253 ? 12.515 31.608 37.181 1.00 89.00 253 VAL A O 1
ATOM 1940 N N . ALA A 1 254 ? 12.727 31.300 34.962 1.00 87.81 254 ALA A N 1
ATOM 1941 C CA . ALA A 1 254 ? 14.173 31.104 34.959 1.00 87.81 254 ALA A CA 1
ATOM 1942 C C . ALA A 1 254 ? 14.921 32.369 35.405 1.00 87.81 254 ALA A C 1
ATOM 1944 O O . ALA A 1 254 ? 15.862 32.269 36.186 1.00 87.81 254 ALA A O 1
ATOM 1945 N N . GLU A 1 255 ? 14.479 33.558 34.986 1.00 89.50 255 GLU A N 1
ATOM 1946 C CA . GLU A 1 255 ? 15.032 34.836 35.455 1.00 89.50 255 GLU A CA 1
ATOM 1947 C C . GLU A 1 255 ? 14.829 35.016 36.967 1.00 89.50 255 GLU A C 1
ATOM 1949 O O . GLU A 1 255 ? 15.794 35.260 37.688 1.00 89.50 255 GLU A O 1
ATOM 1954 N N . ARG A 1 256 ? 13.625 34.751 37.492 1.00 89.62 256 ARG A N 1
ATOM 1955 C CA . ARG A 1 256 ? 13.376 34.776 38.949 1.00 89.62 256 ARG A CA 1
ATOM 1956 C C . ARG A 1 256 ? 14.196 33.734 39.714 1.00 89.62 256 ARG A C 1
ATOM 1958 O O . ARG A 1 256 ? 14.579 33.971 40.858 1.00 89.62 256 ARG A O 1
ATOM 1965 N N . ALA A 1 257 ? 14.433 32.561 39.129 1.00 87.12 257 ALA A N 1
ATOM 1966 C CA . ALA A 1 257 ? 15.282 31.532 39.727 1.00 87.12 257 ALA A CA 1
ATOM 1967 C C . ALA A 1 257 ? 16.761 31.958 39.733 1.00 87.12 257 ALA A C 1
ATOM 1969 O O . ALA A 1 257 ? 17.447 31.736 40.730 1.00 87.12 257 ALA A O 1
ATOM 1970 N N . LYS A 1 258 ? 17.232 32.638 38.675 1.00 90.25 258 LYS A N 1
ATOM 1971 C CA . LYS A 1 258 ? 18.573 33.249 38.619 1.00 90.25 258 LYS A CA 1
ATOM 1972 C C . LYS A 1 258 ? 18.756 34.296 39.702 1.00 90.25 258 LYS A C 1
ATOM 1974 O O . LYS A 1 258 ? 19.765 34.260 40.396 1.00 90.25 258 LYS A O 1
ATOM 1979 N N . GLU A 1 259 ? 17.777 35.178 39.883 1.00 88.69 259 GLU A N 1
ATOM 1980 C CA . GLU A 1 259 ? 17.795 36.192 40.943 1.00 88.69 259 GLU A CA 1
ATOM 1981 C C . GLU A 1 259 ? 17.876 35.554 42.337 1.00 88.69 259 GLU A C 1
ATOM 1983 O O . GLU A 1 259 ? 18.718 35.937 43.147 1.00 88.69 259 GLU A O 1
ATOM 1988 N N . ARG A 1 260 ? 17.059 34.524 42.611 1.00 87.38 260 ARG A N 1
ATOM 1989 C CA . ARG A 1 260 ? 17.110 33.788 43.889 1.00 87.38 260 ARG A CA 1
ATOM 1990 C C . ARG A 1 260 ? 18.445 33.086 44.111 1.00 87.38 260 ARG A C 1
ATOM 1992 O O . ARG A 1 260 ? 18.952 33.097 45.230 1.00 87.38 260 ARG A O 1
ATOM 1999 N N . HIS A 1 261 ? 19.005 32.472 43.071 1.00 88.50 261 HIS A N 1
ATOM 2000 C CA . HIS A 1 261 ? 20.309 31.823 43.153 1.00 88.50 261 HIS A CA 1
ATOM 2001 C C . HIS A 1 261 ? 21.427 32.844 43.405 1.00 88.50 261 HIS A C 1
ATOM 2003 O O . HIS A 1 261 ? 22.263 32.605 44.271 1.00 88.50 261 HIS A O 1
ATOM 2009 N N . ALA A 1 262 ? 21.407 33.996 42.727 1.00 87.69 262 ALA A N 1
ATOM 2010 C CA . ALA A 1 262 ? 22.358 35.085 42.954 1.00 87.69 262 ALA A CA 1
ATOM 2011 C C . ALA A 1 262 ? 22.279 35.613 44.397 1.00 87.69 262 ALA A C 1
ATOM 2013 O O . ALA A 1 262 ? 23.298 35.685 45.077 1.00 87.69 262 ALA A O 1
ATOM 2014 N N . HIS A 1 263 ? 21.069 35.860 44.907 1.00 87.69 263 HIS A N 1
ATOM 2015 C CA . HIS A 1 263 ? 20.866 36.300 46.290 1.00 87.69 263 HIS A CA 1
ATOM 2016 C C . HIS A 1 263 ? 21.328 35.250 47.318 1.00 87.69 263 HIS A C 1
ATOM 2018 O O . HIS A 1 263 ? 21.910 35.585 48.349 1.00 87.69 263 HIS A O 1
ATOM 2024 N N . ALA A 1 264 ? 21.086 33.960 47.062 1.00 83.38 264 ALA A N 1
ATOM 2025 C CA . ALA A 1 264 ? 21.585 32.885 47.921 1.00 83.38 264 ALA A CA 1
ATOM 2026 C C . ALA A 1 264 ? 23.119 32.761 47.860 1.00 83.38 264 ALA A C 1
ATOM 2028 O O . ALA A 1 264 ? 23.749 32.452 48.870 1.00 83.38 264 ALA A O 1
ATOM 2029 N N . MET A 1 265 ? 23.726 33.023 46.698 1.00 84.00 265 MET A N 1
ATOM 2030 C CA . MET A 1 265 ? 25.179 32.998 46.511 1.00 84.00 265 MET A CA 1
ATOM 2031 C C . MET A 1 265 ? 25.857 34.129 47.293 1.00 84.00 265 MET A C 1
ATOM 2033 O O . MET A 1 265 ? 26.833 33.879 48.001 1.00 84.00 265 MET A O 1
ATOM 2037 N N . GLU A 1 266 ? 25.305 35.343 47.227 1.00 84.88 266 GLU A N 1
ATOM 2038 C CA . GLU A 1 266 ? 25.772 36.496 48.006 1.00 84.88 266 GLU A CA 1
ATOM 2039 C C . GLU A 1 266 ? 25.657 36.243 49.516 1.00 84.88 266 GLU A C 1
ATOM 2041 O O . GLU A 1 266 ? 26.589 36.534 50.267 1.00 84.88 266 GLU A O 1
ATOM 2046 N N . ALA A 1 267 ? 24.559 35.624 49.969 1.00 82.12 267 ALA A N 1
ATOM 2047 C CA . ALA A 1 267 ? 24.366 35.273 51.377 1.00 82.12 267 ALA A CA 1
ATOM 2048 C C . ALA A 1 267 ? 25.407 34.260 51.896 1.00 82.12 267 ALA A C 1
ATOM 2050 O O . ALA A 1 267 ? 25.851 34.367 53.039 1.00 82.12 267 ALA A O 1
ATOM 2051 N N . VAL A 1 268 ? 25.829 33.297 51.067 1.00 81.94 268 VAL A N 1
ATOM 2052 C CA . VAL A 1 268 ? 26.886 32.330 51.418 1.00 81.94 268 VAL A CA 1
ATOM 2053 C C . VAL A 1 268 ? 28.274 32.979 51.394 1.00 81.94 268 VAL A C 1
ATOM 2055 O O . VAL A 1 268 ? 29.072 32.735 52.299 1.00 81.94 268 VAL A O 1
ATOM 2058 N N . GLN A 1 269 ? 28.550 33.866 50.432 1.00 80.88 269 GLN A N 1
ATOM 2059 C CA . GLN A 1 269 ? 29.800 34.638 50.402 1.00 80.88 269 GLN A CA 1
ATOM 2060 C C . GLN A 1 269 ? 29.943 35.574 51.608 1.00 80.88 269 GLN A C 1
ATOM 2062 O O . GLN A 1 269 ? 31.041 35.705 52.150 1.00 80.88 269 GLN A O 1
ATOM 2067 N N . ALA A 1 270 ? 28.847 36.176 52.080 1.00 81.62 270 ALA A N 1
ATOM 2068 C CA . ALA A 1 270 ? 28.843 37.014 53.280 1.00 81.62 270 ALA A CA 1
ATOM 2069 C C . ALA A 1 270 ? 29.230 36.246 54.563 1.00 81.62 270 ALA A C 1
ATOM 2071 O O . ALA A 1 270 ? 29.689 36.856 55.527 1.00 81.62 270 ALA A O 1
ATOM 2072 N N . LEU A 1 271 ? 29.097 34.913 54.570 1.00 77.88 271 LEU A N 1
ATOM 2073 C CA . LEU A 1 271 ? 29.542 34.032 55.658 1.00 77.88 271 LEU A CA 1
ATOM 2074 C C . LEU A 1 271 ? 31.028 33.635 55.554 1.00 77.88 271 LEU A C 1
ATOM 2076 O O . LEU A 1 271 ? 31.510 32.870 56.388 1.00 77.88 271 LEU A O 1
ATOM 2080 N N . GLY A 1 272 ? 31.758 34.125 54.544 1.00 74.38 272 GLY A N 1
ATOM 2081 C CA . GLY A 1 272 ? 33.169 33.796 54.314 1.00 74.38 272 GLY A CA 1
ATOM 2082 C C . GLY A 1 272 ? 33.411 32.371 53.802 1.00 74.38 272 GLY A C 1
ATOM 2083 O O . GLY A 1 272 ? 34.549 31.906 53.817 1.00 74.38 272 GLY A O 1
ATOM 2084 N N . ILE A 1 273 ? 32.357 31.672 53.368 1.00 74.38 273 ILE A N 1
ATOM 2085 C CA . ILE A 1 273 ? 32.421 30.319 52.803 1.00 74.38 273 ILE A CA 1
ATOM 2086 C C . ILE A 1 273 ? 32.543 30.444 51.282 1.00 74.38 273 ILE A C 1
ATOM 2088 O O . ILE A 1 273 ? 31.765 31.174 50.664 1.00 74.38 273 ILE A O 1
ATOM 2092 N N . ASP A 1 274 ? 33.488 29.726 50.663 1.00 75.12 274 ASP A N 1
ATOM 2093 C CA . ASP A 1 274 ? 33.563 29.681 49.200 1.00 75.12 274 ASP A CA 1
ATOM 2094 C C . ASP A 1 274 ? 32.299 28.980 48.658 1.00 75.12 274 ASP A C 1
ATOM 2096 O O . ASP A 1 274 ? 32.035 27.819 49.001 1.00 75.12 274 ASP A O 1
ATOM 2100 N N . PRO A 1 275 ? 31.480 29.655 47.830 1.00 68.38 275 PRO A N 1
ATOM 2101 C CA . PRO A 1 275 ? 30.238 29.087 47.321 1.00 68.38 275 PRO A CA 1
ATOM 2102 C C . PRO A 1 275 ? 30.450 27.787 46.531 1.00 68.38 275 PRO A C 1
ATOM 2104 O O . PRO A 1 275 ? 29.543 26.958 46.488 1.00 68.38 275 PRO A O 1
ATOM 2107 N N . LYS A 1 276 ? 31.635 27.553 45.948 1.00 75.06 276 LYS A N 1
ATOM 2108 C CA . LYS A 1 276 ? 31.934 26.285 45.256 1.00 75.06 276 LYS A CA 1
ATOM 2109 C C . LYS A 1 276 ? 32.052 25.104 46.219 1.00 75.06 276 LYS A C 1
ATOM 2111 O O . LYS A 1 276 ? 31.577 24.012 45.904 1.00 75.06 276 LYS A O 1
ATOM 2116 N N . ASP A 1 277 ? 32.614 25.334 47.400 1.00 70.81 277 ASP A N 1
ATOM 2117 C CA . ASP A 1 277 ? 32.768 24.311 48.435 1.00 70.81 277 ASP A CA 1
ATOM 2118 C C . ASP A 1 277 ? 31.435 24.038 49.149 1.00 70.81 277 ASP A C 1
ATOM 2120 O O . ASP A 1 277 ? 31.118 22.891 49.468 1.00 70.81 277 ASP A O 1
ATOM 2124 N N . ALA A 1 278 ? 30.602 25.072 49.316 1.00 65.81 278 ALA A N 1
ATOM 2125 C CA . ALA A 1 278 ? 29.256 24.968 49.889 1.00 65.81 278 ALA A CA 1
ATOM 2126 C C . ALA A 1 278 ? 28.309 24.084 49.050 1.00 65.81 278 ALA A C 1
ATOM 2128 O O . ALA A 1 278 ? 27.496 23.330 49.587 1.00 65.81 278 ALA A O 1
ATOM 2129 N N . VAL A 1 279 ? 28.427 24.135 47.722 1.00 66.62 279 VAL A N 1
ATOM 2130 C CA . VAL A 1 279 ? 27.621 23.314 46.799 1.00 66.62 279 VAL A CA 1
ATOM 2131 C C . VAL A 1 279 ? 28.061 21.844 46.804 1.00 66.62 279 VAL A C 1
ATOM 2133 O O . VAL A 1 279 ? 27.239 20.953 46.606 1.00 66.62 279 VAL A O 1
ATOM 2136 N N . MET A 1 280 ? 29.342 21.578 47.067 1.00 69.81 280 MET A N 1
ATOM 2137 C CA . MET A 1 280 ? 29.930 20.231 47.067 1.00 69.81 280 MET A CA 1
ATOM 2138 C C . MET A 1 280 ? 29.776 19.494 48.411 1.00 69.81 280 MET A C 1
ATOM 2140 O O . MET A 1 280 ? 29.976 18.278 48.468 1.00 69.81 280 MET A O 1
ATOM 2144 N N . GLN A 1 281 ? 29.410 20.191 49.494 1.00 66.81 281 GLN A N 1
ATOM 2145 C CA . GLN A 1 281 ? 29.200 19.586 50.813 1.00 66.81 281 GLN A CA 1
ATOM 2146 C C . GLN A 1 281 ? 27.930 18.721 50.866 1.00 66.81 281 GLN A C 1
ATOM 2148 O O . GLN A 1 281 ? 26.802 19.220 50.844 1.00 66.81 281 GLN A O 1
ATOM 2153 N N . GLN A 1 282 ? 28.116 17.408 51.024 1.00 54.34 282 GLN A N 1
ATOM 2154 C CA . GLN A 1 282 ? 27.038 16.467 51.332 1.00 54.34 282 GLN A CA 1
ATOM 2155 C C . GLN A 1 282 ? 26.758 16.464 52.843 1.00 54.34 282 GLN A C 1
ATOM 2157 O O . GLN A 1 282 ? 27.647 16.168 53.637 1.00 54.34 282 GLN A O 1
ATOM 2162 N N . GLY A 1 283 ? 25.521 16.782 53.242 1.00 58.03 283 GLY A N 1
ATOM 2163 C CA . GLY A 1 283 ? 25.099 16.785 54.652 1.00 58.03 283 GLY A CA 1
ATOM 2164 C C . GLY A 1 283 ? 25.337 18.100 55.407 1.00 58.03 283 GLY A C 1
ATOM 2165 O O . GLY A 1 283 ? 25.569 18.073 56.613 1.00 58.03 283 GLY A O 1
ATOM 2166 N N . ALA A 1 284 ? 25.291 19.249 54.723 1.00 59.31 284 ALA A N 1
ATOM 2167 C CA . ALA A 1 284 ? 25.412 20.559 55.361 1.00 59.31 284 ALA A CA 1
ATOM 2168 C C . ALA A 1 284 ? 24.248 20.827 56.340 1.00 59.31 284 ALA A C 1
ATOM 2170 O O . ALA A 1 284 ? 23.079 20.741 55.969 1.00 59.31 284 ALA A O 1
ATOM 2171 N N . THR A 1 285 ? 24.563 21.186 57.588 1.00 59.97 285 THR A N 1
ATOM 2172 C CA . THR A 1 285 ? 23.578 21.557 58.627 1.00 59.97 285 THR A CA 1
ATOM 2173 C C . THR A 1 285 ? 23.235 23.049 58.628 1.00 59.97 285 THR A C 1
ATOM 2175 O O . THR A 1 285 ? 22.336 23.476 59.347 1.00 59.97 285 THR A O 1
ATOM 2178 N N . ASN A 1 286 ? 23.950 23.854 57.835 1.00 71.75 286 ASN A N 1
ATOM 2179 C CA . ASN A 1 286 ? 23.757 25.296 57.746 1.00 71.75 286 ASN A CA 1
ATOM 2180 C C . ASN A 1 286 ? 22.604 25.625 56.781 1.00 71.75 286 ASN A C 1
ATOM 2182 O O . ASN A 1 286 ? 22.684 25.335 55.586 1.00 71.75 286 ASN A O 1
ATOM 2186 N N . GLU A 1 287 ? 21.546 26.258 57.295 1.00 76.56 287 GLU A N 1
ATOM 2187 C CA . GLU A 1 287 ? 20.328 26.593 56.541 1.00 76.56 287 GLU A CA 1
ATOM 2188 C C . GLU A 1 287 ? 20.611 27.433 55.283 1.00 76.56 287 GLU A C 1
ATOM 2190 O O . GLU A 1 287 ? 19.958 27.257 54.255 1.00 76.56 287 GLU A O 1
ATOM 2195 N N . THR A 1 288 ? 21.626 28.299 55.330 1.00 76.94 288 THR A N 1
ATOM 2196 C CA . THR A 1 288 ? 22.026 29.160 54.200 1.00 76.94 288 THR A CA 1
ATOM 2197 C C . THR A 1 288 ? 22.668 28.378 53.050 1.00 76.94 288 THR A C 1
ATOM 2199 O O . THR A 1 288 ? 22.383 28.645 51.882 1.00 76.94 288 THR A O 1
ATOM 2202 N N . VAL A 1 289 ? 23.468 27.354 53.366 1.00 78.06 289 VAL A N 1
ATOM 2203 C CA . VAL A 1 289 ? 24.087 26.453 52.379 1.00 78.06 289 VAL A CA 1
ATOM 2204 C C . VAL A 1 289 ? 23.026 25.555 51.737 1.00 78.06 289 VAL A C 1
ATOM 2206 O O . VAL A 1 289 ? 23.019 25.378 50.519 1.00 78.06 289 VAL A O 1
ATOM 2209 N N . LEU A 1 290 ? 22.069 25.059 52.528 1.00 80.75 290 LEU A N 1
ATOM 2210 C CA . LEU A 1 290 ? 20.943 24.270 52.021 1.00 80.75 290 LEU A CA 1
ATOM 2211 C C . LEU A 1 290 ? 20.038 25.094 51.084 1.00 80.75 290 LEU A C 1
ATOM 2213 O O . LEU A 1 290 ? 19.578 24.592 50.056 1.00 80.75 290 LEU A O 1
ATOM 2217 N N . ALA A 1 291 ? 19.811 26.373 51.403 1.00 81.56 291 ALA A N 1
ATOM 2218 C CA . ALA A 1 291 ? 19.058 27.294 50.554 1.00 81.56 291 ALA A CA 1
ATOM 2219 C C . ALA A 1 291 ? 19.755 27.553 49.205 1.00 81.56 291 ALA A C 1
ATOM 2221 O O . ALA A 1 291 ? 19.079 27.564 48.173 1.00 81.56 291 ALA A O 1
ATOM 2222 N N . LEU A 1 292 ? 21.089 27.688 49.187 1.00 82.44 292 LEU A N 1
ATOM 2223 C CA . LEU A 1 292 ? 21.873 27.810 47.952 1.00 82.44 292 LEU A CA 1
ATOM 2224 C C . LEU A 1 292 ? 21.767 26.547 47.084 1.00 82.44 292 LEU A C 1
ATOM 2226 O O . LEU A 1 292 ? 21.485 26.656 45.890 1.00 82.44 292 LEU A O 1
ATOM 2230 N N . GLN A 1 293 ? 21.923 25.358 47.680 1.00 83.25 293 GLN A N 1
ATOM 2231 C CA . GLN A 1 293 ? 21.797 24.076 46.971 1.00 83.25 293 GLN A CA 1
ATOM 2232 C C . GLN A 1 293 ? 20.396 23.902 46.359 1.00 83.25 293 GLN A C 1
ATOM 2234 O O . GLN A 1 293 ? 20.261 23.499 45.202 1.00 83.25 293 GLN A O 1
ATOM 2239 N N . LYS A 1 294 ? 19.342 24.272 47.098 1.00 86.62 294 LYS A N 1
ATOM 2240 C CA . LYS A 1 294 ? 17.960 24.241 46.600 1.00 86.62 294 LYS A CA 1
ATOM 2241 C C . LYS A 1 294 ? 17.726 25.245 45.466 1.00 86.62 294 LYS A C 1
ATOM 2243 O O . LYS A 1 294 ? 17.167 24.870 44.439 1.00 86.62 294 LYS A O 1
ATOM 2248 N N . ALA A 1 295 ? 18.182 26.490 45.617 1.00 85.25 295 ALA A N 1
ATOM 2249 C CA . ALA A 1 295 ? 18.058 27.515 44.579 1.00 85.25 295 ALA A CA 1
ATOM 2250 C C . ALA A 1 295 ? 18.825 27.134 43.300 1.00 85.25 295 ALA A C 1
ATOM 2252 O O . ALA A 1 295 ? 18.357 27.395 42.194 1.00 85.25 295 ALA A O 1
ATOM 2253 N N . GLN A 1 296 ? 19.975 26.469 43.438 1.00 86.00 296 GLN A N 1
ATOM 2254 C CA . GLN A 1 296 ? 20.738 25.942 42.309 1.00 86.00 296 GLN A CA 1
ATOM 2255 C C . GLN A 1 296 ? 20.011 24.793 41.595 1.00 86.00 296 GLN A C 1
ATOM 2257 O O . GLN A 1 296 ? 19.986 24.757 40.365 1.00 86.00 296 GLN A O 1
ATOM 2262 N N . ALA A 1 297 ? 19.387 23.873 42.336 1.00 86.38 297 ALA A N 1
ATOM 2263 C CA . ALA A 1 297 ? 18.577 22.806 41.748 1.00 86.38 297 ALA A CA 1
ATOM 2264 C C . ALA A 1 297 ? 17.349 23.360 40.997 1.00 86.38 297 ALA A C 1
ATOM 2266 O O . ALA A 1 297 ? 17.082 22.940 39.871 1.00 86.38 297 ALA A O 1
ATOM 2267 N N . GLU A 1 298 ? 16.649 24.344 41.577 1.00 87.38 298 GLU A N 1
ATOM 2268 C CA . GLU A 1 298 ? 15.526 25.046 40.933 1.00 87.38 298 GLU A CA 1
ATOM 2269 C C . GLU A 1 298 ? 15.964 25.769 39.646 1.00 87.38 298 GLU A C 1
ATOM 2271 O O . GLU A 1 298 ? 15.271 25.689 38.630 1.00 87.38 298 GLU A O 1
ATOM 2276 N N . LEU A 1 299 ? 17.133 26.424 39.655 1.00 88.25 299 LEU A N 1
ATOM 2277 C CA . LEU A 1 299 ? 17.699 27.076 38.473 1.00 88.25 299 LEU A CA 1
ATOM 2278 C C . LEU A 1 299 ? 18.026 26.065 37.365 1.00 88.25 299 LEU A C 1
ATOM 2280 O O . LEU A 1 299 ? 17.605 26.258 36.225 1.00 88.25 299 LEU A O 1
ATOM 2284 N N . HIS A 1 300 ? 18.725 24.972 37.688 1.00 89.19 300 HIS A N 1
ATOM 2285 C CA . HIS A 1 300 ? 19.062 23.937 36.705 1.00 89.19 300 HIS A CA 1
ATOM 2286 C C . HIS A 1 300 ? 17.819 23.280 36.098 1.00 89.19 300 HIS A C 1
ATOM 2288 O O . HIS A 1 300 ? 17.798 23.004 34.896 1.00 89.19 300 HIS A O 1
ATOM 2294 N N . GLN A 1 301 ? 16.774 23.053 36.898 1.00 90.06 301 GLN A N 1
ATOM 2295 C CA . GLN A 1 301 ? 15.507 22.532 36.397 1.00 90.06 301 GLN A CA 1
ATOM 2296 C C . GLN A 1 301 ? 14.827 23.531 35.447 1.00 90.06 301 GLN A C 1
ATOM 2298 O O . GLN A 1 301 ? 14.464 23.156 34.331 1.00 90.06 301 GLN A O 1
ATOM 2303 N N . ALA A 1 302 ? 14.708 24.803 35.846 1.00 87.38 302 ALA A N 1
ATOM 2304 C CA . ALA A 1 302 ? 14.073 25.840 35.033 1.00 87.38 302 ALA A CA 1
ATOM 2305 C C . ALA A 1 302 ? 14.825 26.101 33.713 1.00 87.38 302 ALA A C 1
ATOM 2307 O O . ALA A 1 302 ? 14.202 26.221 32.656 1.00 87.38 302 ALA A O 1
ATOM 2308 N N . GLU A 1 303 ? 16.162 26.139 33.737 1.00 88.75 303 GLU A N 1
ATOM 2309 C CA . GLU A 1 303 ? 16.988 26.274 32.528 1.00 88.75 303 GLU A CA 1
ATOM 2310 C C . GLU A 1 303 ? 16.908 25.035 31.625 1.00 88.75 303 GLU A C 1
ATOM 2312 O O . GLU A 1 303 ? 16.890 25.164 30.396 1.00 88.75 303 GLU A O 1
ATOM 2317 N N . GLY A 1 304 ? 16.814 23.838 32.214 1.00 89.38 304 GLY A N 1
ATOM 2318 C CA . GLY A 1 304 ? 16.606 22.588 31.489 1.00 89.38 304 GLY A CA 1
ATOM 2319 C C . GLY A 1 304 ? 15.274 22.569 30.737 1.00 89.38 304 GLY A C 1
ATOM 2320 O O . GLY A 1 304 ? 15.255 22.310 29.532 1.00 89.38 304 GLY A O 1
ATOM 2321 N N . GLU A 1 305 ? 14.175 22.900 31.416 1.00 89.00 305 GLU A N 1
ATOM 2322 C CA . GLU A 1 305 ? 12.832 22.986 30.824 1.00 89.00 305 GLU A CA 1
ATOM 2323 C C . GLU A 1 305 ? 12.756 24.072 29.735 1.00 89.00 305 GLU A C 1
ATOM 2325 O O . GLU A 1 305 ? 12.239 23.817 28.642 1.00 89.00 305 GLU A O 1
ATOM 2330 N N . TYR A 1 306 ? 13.348 25.250 29.979 1.00 90.12 306 TYR A N 1
ATOM 2331 C CA . TYR A 1 306 ? 13.448 26.324 28.986 1.00 90.12 306 TYR A CA 1
ATOM 2332 C C . TYR A 1 306 ? 14.216 25.874 27.735 1.00 90.12 306 TYR A C 1
ATOM 2334 O O . TYR A 1 306 ? 13.728 26.028 26.614 1.00 90.12 306 TYR A O 1
ATOM 2342 N N . SER A 1 307 ? 15.400 25.278 27.908 1.00 89.62 307 SER A N 1
ATOM 2343 C CA . SER A 1 307 ? 16.244 24.815 26.799 1.00 89.62 307 SER A CA 1
ATOM 2344 C C . SER A 1 307 ? 15.562 23.716 25.978 1.00 89.62 307 SER A C 1
ATOM 2346 O O . SER A 1 307 ? 15.581 23.746 24.744 1.00 89.62 307 SER A O 1
ATOM 2348 N N . GLN A 1 308 ? 14.890 22.768 26.638 1.00 88.19 308 GLN A N 1
ATOM 2349 C CA . GLN A 1 308 ? 14.123 21.716 25.967 1.00 88.19 308 GLN A CA 1
ATOM 2350 C C . GLN A 1 308 ? 12.983 22.294 25.122 1.00 88.19 308 GLN A C 1
ATOM 2352 O O . GLN A 1 308 ? 12.853 21.938 23.946 1.00 88.19 308 GLN A O 1
ATOM 2357 N N . LEU A 1 309 ? 12.188 23.212 25.684 1.00 87.38 309 LEU A N 1
ATOM 2358 C CA . LEU A 1 309 ? 11.084 23.841 24.960 1.00 87.38 309 LEU A CA 1
ATOM 2359 C C . LEU A 1 309 ? 11.590 24.719 23.806 1.00 87.38 309 LEU A C 1
ATOM 2361 O O . LEU A 1 309 ? 11.038 24.657 22.706 1.00 87.38 309 LEU A O 1
ATOM 2365 N N . HIS A 1 310 ? 12.666 25.479 24.019 1.00 89.94 310 HIS A N 1
ATOM 2366 C CA . HIS A 1 310 ? 13.297 26.301 22.987 1.00 89.94 310 HIS A CA 1
ATOM 2367 C C . HIS A 1 310 ? 13.777 25.451 21.798 1.00 89.94 310 HIS A C 1
ATOM 2369 O O . HIS A 1 310 ? 13.479 25.759 20.641 1.00 89.94 310 HIS A O 1
ATOM 2375 N N . ASN A 1 311 ? 14.454 24.330 22.071 1.00 88.94 311 ASN A N 1
ATOM 2376 C CA . ASN A 1 311 ? 14.903 23.398 21.035 1.00 88.94 311 ASN A CA 1
ATOM 2377 C C . ASN A 1 311 ? 13.727 22.743 20.291 1.00 88.94 311 ASN A C 1
ATOM 2379 O O . ASN A 1 311 ? 13.782 22.591 19.067 1.00 88.94 311 ASN A O 1
ATOM 2383 N N . ALA A 1 312 ? 12.645 22.401 20.998 1.00 86.62 312 ALA A N 1
ATOM 2384 C CA . ALA A 1 312 ? 11.432 21.867 20.384 1.00 86.62 312 ALA A CA 1
ATOM 2385 C C . ALA A 1 312 ? 10.770 22.889 19.442 1.00 86.62 312 ALA A C 1
ATOM 2387 O O . ALA A 1 312 ? 10.434 22.542 18.309 1.00 86.62 312 ALA A O 1
ATOM 2388 N N . ILE A 1 313 ? 10.641 24.153 19.867 1.00 88.62 313 ILE A N 1
ATOM 2389 C CA . ILE A 1 313 ? 10.109 25.246 19.035 1.00 88.62 313 ILE A CA 1
ATOM 2390 C C . ILE A 1 313 ? 10.964 25.427 17.777 1.00 88.62 313 ILE A C 1
ATOM 2392 O O . ILE A 1 313 ? 10.426 25.444 16.670 1.00 88.62 313 ILE A O 1
ATOM 2396 N N . LYS A 1 314 ? 12.293 25.480 17.923 1.00 89.44 314 LYS A N 1
ATOM 2397 C CA . LYS A 1 314 ? 13.225 25.618 16.794 1.00 89.44 314 LYS A CA 1
ATOM 2398 C C . LYS A 1 314 ? 13.081 24.478 15.778 1.00 89.44 314 LYS A C 1
ATOM 2400 O O . LYS A 1 314 ? 13.023 24.723 14.574 1.00 89.44 314 LYS A O 1
ATOM 2405 N N . SER A 1 315 ? 12.971 23.234 16.250 1.00 86.31 315 SER A N 1
ATOM 2406 C CA . SER A 1 315 ? 12.755 22.058 15.393 1.00 86.31 315 SER A CA 1
ATOM 2407 C C . SER A 1 315 ? 11.418 22.121 14.634 1.00 86.31 315 SER A C 1
ATOM 2409 O O . SER A 1 315 ? 11.358 21.833 13.434 1.00 86.31 315 SER A O 1
ATOM 2411 N N . MET A 1 316 ? 10.344 22.555 15.298 1.00 85.06 316 MET A N 1
ATOM 2412 C CA . MET A 1 316 ? 9.036 22.732 14.661 1.00 85.06 316 MET A CA 1
ATOM 2413 C C . MET A 1 316 ? 9.028 23.862 13.633 1.00 85.06 316 MET A C 1
ATOM 2415 O O . MET A 1 316 ? 8.439 23.714 12.564 1.00 85.06 316 MET A O 1
ATOM 2419 N N . GLN A 1 317 ? 9.694 24.981 13.924 1.00 88.50 317 GLN A N 1
ATOM 2420 C CA . GLN A 1 317 ? 9.843 26.083 12.975 1.00 88.50 317 GLN A CA 1
ATOM 2421 C C . GLN A 1 317 ? 10.597 25.623 11.721 1.00 88.50 317 GLN A C 1
ATOM 2423 O O . GLN A 1 317 ? 10.147 25.900 10.612 1.00 88.50 317 GLN A O 1
ATOM 2428 N N . GLN A 1 318 ? 11.677 24.850 11.875 1.00 87.81 318 GLN A N 1
ATOM 2429 C CA . GLN A 1 318 ? 12.400 24.263 10.743 1.00 87.81 318 GLN A CA 1
ATOM 2430 C C . GLN A 1 318 ? 11.509 23.325 9.913 1.00 87.81 318 GLN A C 1
ATOM 2432 O O . GLN A 1 318 ? 11.520 23.392 8.686 1.00 87.81 318 GLN A O 1
ATOM 2437 N N . THR A 1 319 ? 10.698 22.496 10.577 1.00 86.06 319 THR A N 1
ATOM 2438 C CA . THR A 1 319 ? 9.722 21.613 9.916 1.00 86.06 319 THR A CA 1
ATOM 2439 C C . THR A 1 319 ? 8.713 22.419 9.096 1.00 86.06 319 THR A C 1
ATOM 2441 O O . THR A 1 319 ? 8.508 22.141 7.917 1.00 86.06 319 THR A O 1
ATOM 2444 N N . ARG A 1 320 ? 8.147 23.479 9.685 1.00 88.69 320 ARG A N 1
ATOM 2445 C CA . ARG A 1 320 ? 7.207 24.379 9.008 1.00 88.69 320 ARG A CA 1
ATOM 2446 C C . ARG A 1 320 ? 7.828 25.045 7.779 1.00 88.69 320 ARG A C 1
ATOM 2448 O O . ARG A 1 320 ? 7.151 25.179 6.765 1.00 88.69 320 ARG A O 1
ATOM 2455 N N . VAL A 1 321 ? 9.095 25.461 7.853 1.00 90.25 321 VAL A N 1
ATOM 2456 C CA . VAL A 1 321 ? 9.812 26.039 6.703 1.00 90.25 321 VAL A CA 1
ATOM 2457 C C . VAL A 1 321 ? 9.932 25.013 5.578 1.00 90.25 321 VAL A C 1
ATOM 2459 O O . VAL A 1 321 ? 9.585 25.331 4.447 1.00 90.25 321 VAL A O 1
ATOM 2462 N N . MET A 1 322 ? 10.331 23.774 5.885 1.00 87.31 322 MET A N 1
ATOM 2463 C CA . MET A 1 322 ? 10.416 22.701 4.884 1.00 87.31 322 MET A CA 1
ATOM 2464 C C . MET A 1 322 ? 9.065 22.426 4.211 1.00 87.31 322 MET A C 1
ATOM 2466 O O . MET A 1 322 ? 9.001 22.312 2.989 1.00 87.31 322 MET A O 1
ATOM 2470 N N . GLU A 1 323 ? 7.979 22.365 4.986 1.00 89.81 323 GLU A N 1
ATOM 2471 C CA . GLU A 1 323 ? 6.625 22.173 4.450 1.00 89.81 323 GLU A CA 1
ATOM 2472 C C . GLU A 1 323 ? 6.180 23.338 3.553 1.00 89.81 323 GLU A C 1
ATOM 2474 O O . GLU A 1 323 ? 5.546 23.108 2.524 1.00 89.81 323 GLU A O 1
ATOM 2479 N N . MET A 1 324 ? 6.529 24.581 3.903 1.00 91.50 324 MET A N 1
ATOM 2480 C CA . MET A 1 324 ? 6.206 25.757 3.086 1.00 91.50 324 MET A CA 1
ATOM 2481 C C . MET A 1 324 ? 7.027 25.825 1.800 1.00 91.50 324 MET A C 1
ATOM 2483 O O . MET A 1 324 ? 6.457 26.088 0.747 1.00 91.50 324 MET A O 1
ATOM 2487 N N . THR A 1 325 ? 8.318 25.496 1.840 1.00 91.12 325 THR A N 1
ATOM 2488 C CA . THR A 1 325 ? 9.136 25.391 0.623 1.00 91.12 325 THR A CA 1
ATOM 2489 C C . THR A 1 325 ? 8.616 24.291 -0.307 1.00 91.12 325 THR A C 1
ATOM 2491 O O . THR A 1 325 ? 8.528 24.492 -1.519 1.00 91.12 325 THR A O 1
ATOM 2494 N N . ALA A 1 326 ? 8.207 23.141 0.241 1.00 91.00 326 ALA A N 1
ATOM 2495 C CA . ALA A 1 326 ? 7.583 22.076 -0.543 1.00 91.00 326 ALA A CA 1
ATOM 2496 C C . ALA A 1 326 ? 6.236 22.520 -1.142 1.00 91.00 326 ALA A C 1
ATOM 2498 O O . ALA A 1 326 ? 5.934 22.207 -2.296 1.00 91.00 326 ALA A O 1
ATOM 2499 N N . PHE A 1 327 ? 5.441 23.279 -0.378 1.00 94.69 327 PHE A N 1
ATOM 2500 C CA . PHE A 1 327 ? 4.179 23.852 -0.842 1.00 94.69 327 PHE A CA 1
ATOM 2501 C C . PHE A 1 327 ? 4.392 24.831 -1.999 1.00 94.69 327 PHE A C 1
ATOM 2503 O O . PHE A 1 327 ? 3.674 24.749 -2.988 1.00 94.69 327 PHE A O 1
ATOM 2510 N N . GLU A 1 328 ? 5.382 25.719 -1.913 1.00 92.69 328 GLU A N 1
ATOM 2511 C CA . GLU A 1 328 ? 5.738 26.644 -2.996 1.00 92.69 328 GLU A CA 1
ATOM 2512 C C . GLU A 1 328 ? 6.173 25.886 -4.256 1.00 92.69 328 GLU A C 1
ATOM 2514 O O . GLU A 1 328 ? 5.645 26.139 -5.338 1.00 92.69 328 GLU A O 1
ATOM 2519 N N . GLY A 1 329 ? 7.045 24.881 -4.112 1.00 89.75 329 GLY A N 1
ATOM 2520 C CA . GLY A 1 329 ? 7.488 24.048 -5.233 1.00 89.75 329 GLY A CA 1
ATOM 2521 C C . GLY A 1 329 ? 6.344 23.308 -5.935 1.00 89.75 329 GLY A C 1
ATOM 2522 O O . GLY A 1 329 ? 6.296 23.276 -7.163 1.00 89.75 329 GLY A O 1
ATOM 2523 N N . GLY A 1 330 ? 5.399 22.746 -5.175 1.00 92.38 330 GLY A N 1
ATOM 2524 C CA . GLY A 1 330 ? 4.211 22.104 -5.742 1.00 92.38 330 GLY A CA 1
ATOM 2525 C C . GLY A 1 330 ? 3.191 23.102 -6.304 1.00 92.38 330 GLY A C 1
ATOM 2526 O O . GLY A 1 330 ? 2.526 22.810 -7.296 1.00 92.38 330 GLY A O 1
ATOM 2527 N N . ARG A 1 331 ? 3.068 24.288 -5.696 1.00 94.31 331 ARG A N 1
ATOM 2528 C CA . ARG A 1 331 ? 2.167 25.348 -6.158 1.00 94.31 331 ARG A CA 1
ATOM 2529 C C . ARG A 1 331 ? 2.575 25.837 -7.539 1.00 94.31 331 ARG A C 1
ATOM 2531 O O . ARG A 1 331 ? 1.704 25.982 -8.382 1.00 94.31 331 ARG A O 1
ATOM 2538 N N . GLU A 1 332 ? 3.868 26.018 -7.788 1.00 93.44 332 GLU A N 1
ATOM 2539 C CA . GLU A 1 332 ? 4.356 26.401 -9.115 1.00 93.44 332 GLU A CA 1
ATOM 2540 C C . GLU A 1 332 ? 3.943 25.389 -10.191 1.00 93.44 332 GLU A C 1
ATOM 2542 O O . GLU A 1 332 ? 3.443 25.784 -11.239 1.00 93.44 332 GLU A O 1
ATOM 2547 N N . ALA A 1 333 ? 4.052 24.082 -9.920 1.00 92.69 333 ALA A N 1
ATOM 2548 C CA . ALA A 1 333 ? 3.569 23.058 -10.848 1.00 92.69 333 ALA A CA 1
ATOM 2549 C C . ALA A 1 333 ? 2.043 23.129 -11.055 1.00 92.69 333 ALA A C 1
ATOM 2551 O O . ALA A 1 333 ? 1.561 22.967 -12.173 1.00 92.69 333 ALA A O 1
ATOM 2552 N N . ASN A 1 334 ? 1.272 23.413 -10.001 1.00 93.19 334 ASN A N 1
ATOM 2553 C CA . ASN A 1 334 ? -0.179 23.588 -10.101 1.00 93.19 334 ASN A CA 1
ATOM 2554 C C . ASN A 1 334 ? -0.566 24.850 -10.897 1.00 93.19 334 ASN A C 1
ATOM 2556 O O . ASN A 1 334 ? -1.533 24.829 -11.656 1.00 93.19 334 ASN A O 1
ATOM 2560 N N . ASP A 1 335 ? 0.191 25.935 -10.748 1.00 94.62 335 ASP A N 1
ATOM 2561 C CA . ASP A 1 335 ? -0.011 27.177 -11.494 1.00 94.62 335 ASP A CA 1
ATOM 2562 C C . ASP A 1 335 ? 0.309 26.967 -12.988 1.00 94.62 335 ASP A C 1
ATOM 2564 O O . ASP A 1 335 ? -0.422 27.467 -13.843 1.00 94.62 335 ASP A O 1
ATOM 2568 N N . LEU A 1 336 ? 1.306 26.132 -13.319 1.00 94.50 336 LEU A N 1
ATOM 2569 C CA . LEU A 1 336 ? 1.573 25.706 -14.700 1.00 94.50 336 LEU A CA 1
ATOM 2570 C C . LEU A 1 336 ? 0.412 24.899 -15.302 1.00 94.50 336 LEU A C 1
ATOM 2572 O O . LEU A 1 336 ? 0.059 25.136 -16.455 1.00 94.50 336 LEU A O 1
ATOM 2576 N N . ILE A 1 337 ? -0.230 24.000 -14.539 1.00 93.50 337 ILE A N 1
ATOM 2577 C CA . ILE A 1 337 ? -1.444 23.296 -15.006 1.00 93.50 337 ILE A CA 1
ATOM 2578 C C . ILE A 1 337 ? -2.537 24.312 -15.358 1.00 93.50 337 ILE A C 1
ATOM 2580 O O . ILE A 1 337 ? -3.157 24.218 -16.414 1.00 93.50 337 ILE A O 1
ATOM 2584 N N . ALA A 1 338 ? -2.762 25.304 -14.492 1.00 93.31 338 ALA A N 1
ATOM 2585 C CA . ALA A 1 338 ? -3.761 26.341 -14.730 1.00 93.31 338 ALA A CA 1
ATOM 2586 C C . ALA A 1 338 ? -3.418 27.234 -15.936 1.00 93.31 338 ALA A C 1
ATOM 2588 O O . ALA A 1 338 ? -4.327 27.678 -16.637 1.00 93.31 338 ALA A O 1
ATOM 2589 N N . GLN A 1 339 ? -2.128 27.485 -16.178 1.00 94.62 339 GLN A N 1
ATOM 2590 C CA . GLN A 1 339 ? -1.639 28.302 -17.286 1.00 94.62 339 GLN A CA 1
ATOM 2591 C C . GLN A 1 339 ? -1.749 27.584 -18.637 1.00 94.62 339 GLN A C 1
ATOM 2593 O O . GLN A 1 339 ? -2.248 28.174 -19.593 1.00 94.62 339 GLN A O 1
ATOM 2598 N N . TYR A 1 340 ? -1.281 26.336 -18.726 1.00 93.12 340 TYR A N 1
ATOM 2599 C CA . TYR A 1 340 ? -1.298 25.570 -19.974 1.00 93.12 340 TYR A CA 1
ATOM 2600 C C . TYR A 1 340 ? -2.686 24.999 -20.292 1.00 93.12 340 TYR A C 1
ATOM 2602 O O . TYR A 1 340 ? -3.061 24.937 -21.460 1.00 93.12 340 TYR A O 1
ATOM 2610 N N . HIS A 1 341 ? -3.464 24.621 -19.268 1.00 92.06 341 HIS A N 1
ATOM 2611 C CA . HIS A 1 341 ? -4.717 23.865 -19.415 1.00 92.06 341 HIS A CA 1
ATOM 2612 C C . HIS A 1 341 ? -5.876 24.453 -18.580 1.00 92.06 341 HIS A C 1
ATOM 2614 O O . HIS A 1 341 ? -6.412 23.782 -17.688 1.00 92.06 341 HIS A O 1
ATOM 2620 N N . PRO A 1 342 ? -6.319 25.699 -18.848 1.00 92.06 342 PRO A N 1
ATOM 2621 C CA . PRO A 1 342 ? -7.284 26.407 -18.000 1.00 92.06 342 PRO A CA 1
ATOM 2622 C C . PRO A 1 342 ? -8.673 25.751 -17.951 1.00 92.06 342 PRO A C 1
ATOM 2624 O O . PRO A 1 342 ? -9.285 25.700 -16.883 1.00 92.06 342 PRO A O 1
ATOM 2627 N N . ALA A 1 343 ? -9.168 25.220 -19.075 1.00 90.75 343 ALA A N 1
ATOM 2628 C CA . ALA A 1 343 ? -10.491 24.591 -19.149 1.00 90.75 343 ALA A CA 1
ATOM 2629 C C . ALA A 1 343 ? -10.559 23.293 -18.325 1.00 90.75 343 ALA A C 1
ATOM 2631 O O . ALA A 1 343 ? -11.455 23.126 -17.497 1.00 90.75 343 ALA A O 1
ATOM 2632 N N . ILE A 1 344 ? -9.560 22.419 -18.490 1.00 90.56 344 ILE A N 1
ATOM 2633 C CA . ILE A 1 344 ? -9.428 21.169 -17.728 1.00 90.56 344 ILE A CA 1
ATOM 2634 C C . ILE A 1 344 ? -9.276 21.479 -16.236 1.00 90.56 344 ILE A C 1
ATOM 2636 O O . ILE A 1 344 ? -9.975 20.903 -15.404 1.00 90.56 344 ILE A O 1
ATOM 2640 N N . ASN A 1 345 ? -8.408 22.432 -15.883 1.00 91.81 345 ASN A N 1
ATOM 2641 C CA . ASN A 1 345 ? -8.202 22.831 -14.494 1.00 91.81 345 ASN A CA 1
ATOM 2642 C C . ASN A 1 345 ? -9.492 23.361 -13.838 1.00 91.81 345 ASN A C 1
ATOM 2644 O O . ASN A 1 345 ? -9.774 23.033 -12.681 1.00 91.81 345 ASN A O 1
ATOM 2648 N N . ALA A 1 346 ? -10.291 24.148 -14.566 1.00 91.25 346 ALA A N 1
ATOM 2649 C CA . ALA A 1 346 ? -11.583 24.632 -14.088 1.00 91.25 346 ALA A CA 1
ATOM 2650 C C . ALA A 1 346 ? -12.566 23.474 -13.856 1.00 91.25 346 ALA A C 1
ATOM 2652 O O . ALA A 1 346 ? -13.147 23.379 -12.773 1.00 91.25 346 ALA A O 1
ATOM 2653 N N . ALA A 1 347 ? -12.694 22.558 -14.821 1.00 92.44 347 ALA A N 1
ATOM 2654 C CA . ALA A 1 347 ? -13.609 21.427 -14.715 1.00 92.44 347 ALA A CA 1
ATOM 2655 C C . ALA A 1 347 ? -13.249 20.496 -13.546 1.00 92.44 347 ALA A C 1
ATOM 2657 O O . ALA A 1 347 ? -14.085 20.208 -12.686 1.00 92.44 347 ALA A O 1
ATOM 2658 N N . LEU A 1 348 ? -11.977 20.099 -13.447 1.00 92.12 348 LEU A N 1
ATOM 2659 C CA . LEU A 1 348 ? -11.488 19.262 -12.352 1.00 92.12 348 LEU A CA 1
ATOM 2660 C C . LEU A 1 348 ? -11.635 19.959 -10.990 1.00 92.12 348 LEU A C 1
ATOM 2662 O O . LEU A 1 348 ? -11.972 19.316 -9.995 1.00 92.12 348 LEU A O 1
ATOM 2666 N N . SER A 1 349 ? -11.446 21.280 -10.926 1.00 91.62 349 SER A N 1
ATOM 2667 C CA . SER A 1 349 ? -11.643 22.048 -9.690 1.00 91.62 349 SER A CA 1
ATOM 2668 C C . SER A 1 349 ? -13.097 22.038 -9.212 1.00 91.62 349 SER A C 1
ATOM 2670 O O . SER A 1 349 ? -13.324 21.932 -8.003 1.00 91.62 349 SER A O 1
ATOM 2672 N N . VAL A 1 350 ? -14.074 22.096 -10.126 1.00 91.81 350 VAL A N 1
ATOM 2673 C CA . VAL A 1 350 ? -15.503 21.959 -9.789 1.00 91.81 350 VAL A CA 1
ATOM 2674 C C . VAL A 1 350 ? -15.792 20.561 -9.250 1.00 91.81 350 VAL A C 1
ATOM 2676 O O . VAL A 1 350 ? -16.384 20.451 -8.175 1.00 91.81 350 VAL A O 1
ATOM 2679 N N . ILE A 1 351 ? -15.301 19.507 -9.921 1.00 91.38 351 ILE A N 1
ATOM 2680 C CA . ILE A 1 351 ? -15.469 18.116 -9.463 1.00 91.38 351 ILE A CA 1
ATOM 2681 C C . ILE A 1 351 ? -14.974 17.970 -8.026 1.00 91.38 351 ILE A C 1
ATOM 2683 O O . ILE A 1 351 ? -15.692 17.495 -7.148 1.00 91.38 351 ILE A O 1
ATOM 2687 N N . VAL A 1 352 ? -13.749 18.425 -7.769 1.00 90.19 352 VAL A N 1
ATOM 2688 C CA . VAL A 1 352 ? -13.129 18.343 -6.448 1.00 90.19 352 VAL A CA 1
ATOM 2689 C C . VAL A 1 352 ? -13.923 19.142 -5.402 1.00 90.19 352 VAL A C 1
ATOM 2691 O O . VAL A 1 352 ? -14.164 18.639 -4.307 1.00 90.19 352 VAL A O 1
ATOM 2694 N N . SER A 1 353 ? -14.384 20.351 -5.727 1.00 89.69 353 SER A N 1
ATOM 2695 C CA . SER A 1 353 ? -15.171 21.195 -4.813 1.00 89.69 353 SER A CA 1
ATOM 2696 C C . SER A 1 353 ? -16.516 20.563 -4.412 1.00 89.69 353 SER A C 1
ATOM 2698 O O . SER A 1 353 ? -16.879 20.535 -3.229 1.00 89.69 353 SER A O 1
ATOM 2700 N N . GLU A 1 354 ? -17.245 20.001 -5.378 1.00 89.50 354 GLU A N 1
ATOM 2701 C CA . GLU A 1 354 ? -18.523 19.317 -5.142 1.00 89.50 354 GLU A CA 1
ATOM 2702 C C . GLU A 1 354 ? -18.329 18.036 -4.318 1.00 89.50 354 GLU A C 1
ATOM 2704 O O . GLU A 1 354 ? -19.026 17.822 -3.320 1.00 89.50 354 GLU A O 1
ATOM 2709 N N . LEU A 1 355 ? -17.316 17.224 -4.657 1.00 88.88 355 LEU A N 1
ATOM 2710 C CA . LEU A 1 355 ? -16.966 16.017 -3.899 1.00 88.88 355 LEU A CA 1
ATOM 2711 C C . LEU A 1 355 ? -16.655 16.326 -2.426 1.00 88.88 355 LEU A C 1
ATOM 2713 O O . LEU A 1 355 ? -17.057 15.568 -1.544 1.00 88.88 355 LEU A O 1
ATOM 2717 N N . GLN A 1 356 ? -15.987 17.448 -2.140 1.00 83.25 356 GLN A N 1
ATOM 2718 C CA . GLN A 1 356 ? -15.665 17.847 -0.767 1.00 83.25 356 GLN A CA 1
ATOM 2719 C C . GLN A 1 356 ? -16.889 18.273 0.036 1.00 83.25 356 GLN A C 1
ATOM 2721 O O . GLN A 1 356 ? -17.047 17.905 1.201 1.00 83.25 356 GLN A O 1
ATOM 2726 N N . SER A 1 357 ? -17.709 19.132 -0.567 1.00 83.00 357 SER A N 1
ATOM 2727 C CA . SER A 1 357 ? -18.725 19.897 0.150 1.00 83.00 357 SER A CA 1
ATOM 2728 C C . SER A 1 357 ? -20.046 19.144 0.286 1.00 83.00 357 SER A C 1
ATOM 2730 O O . SER A 1 357 ? -20.761 19.347 1.270 1.00 83.00 357 SER A O 1
ATOM 2732 N N . ARG A 1 358 ? -20.372 18.266 -0.672 1.00 84.69 358 ARG A N 1
ATOM 2733 C CA . ARG A 1 358 ? -21.684 17.606 -0.759 1.00 84.69 358 ARG A CA 1
ATOM 2734 C C . ARG A 1 358 ? -21.679 16.147 -0.324 1.00 84.69 358 ARG A C 1
ATOM 2736 O O . ARG A 1 358 ? -22.645 15.694 0.277 1.00 84.69 358 ARG A O 1
ATOM 2743 N N . PHE A 1 359 ? -20.586 15.423 -0.548 1.00 85.56 359 PHE A N 1
ATOM 2744 C CA . PHE A 1 359 ? -20.533 13.973 -0.319 1.00 85.56 359 PHE A CA 1
ATOM 2745 C C . PHE A 1 359 ? -19.962 13.567 1.047 1.00 85.56 359 PHE A C 1
ATOM 2747 O O . PHE A 1 359 ? -19.637 12.400 1.272 1.00 85.56 359 PHE A O 1
ATOM 2754 N N . SER A 1 360 ? -19.861 14.511 1.984 1.00 80.31 360 SER A N 1
ATOM 2755 C CA . SER A 1 360 ? -19.481 14.205 3.362 1.00 80.31 360 SER A CA 1
ATOM 2756 C C . SER A 1 360 ? -20.612 13.458 4.091 1.00 80.31 360 SER A C 1
ATOM 2758 O O . SER A 1 360 ? -21.779 13.815 3.908 1.00 80.31 360 SER A O 1
ATOM 2760 N N . PRO A 1 361 ? -20.309 12.453 4.939 1.00 80.19 361 PRO A N 1
ATOM 2761 C CA . PRO A 1 361 ? -21.314 11.773 5.742 1.00 80.19 361 PRO A CA 1
ATOM 2762 C C . PRO A 1 361 ? -22.136 12.742 6.582 1.00 80.19 361 PRO A C 1
ATOM 2764 O O . PRO A 1 361 ? -21.586 13.682 7.170 1.00 80.19 361 PRO A O 1
ATOM 2767 N N . ARG A 1 362 ? -23.448 12.492 6.641 1.00 81.88 362 ARG A N 1
ATOM 2768 C CA . ARG A 1 362 ? -24.393 13.278 7.445 1.00 81.88 362 ARG A CA 1
ATOM 2769 C C . ARG A 1 362 ? -24.148 13.019 8.937 1.00 81.88 362 ARG A C 1
ATOM 2771 O O . ARG A 1 362 ? -23.466 12.061 9.303 1.00 81.88 362 ARG A O 1
ATOM 2778 N N . GLN A 1 363 ? -24.660 13.885 9.811 1.00 78.69 363 GLN A N 1
ATOM 2779 C CA . GLN A 1 363 ? -24.372 13.815 11.252 1.00 78.69 363 GLN A CA 1
ATOM 2780 C C . GLN A 1 363 ? -24.810 12.480 11.873 1.00 78.69 363 GLN A C 1
ATOM 2782 O O . GLN A 1 363 ? -24.085 11.912 12.684 1.00 78.69 363 GLN A O 1
ATOM 2787 N N . GLU A 1 364 ? -25.952 11.950 11.445 1.00 78.75 364 GLU A N 1
ATOM 2788 C CA . GLU A 1 364 ? -26.528 10.687 11.909 1.00 78.75 364 GLU A CA 1
ATOM 2789 C C . GLU A 1 364 ? -25.649 9.492 11.515 1.00 78.75 364 GLU A C 1
ATOM 2791 O O . GLU A 1 364 ? -25.367 8.613 12.328 1.00 78.75 364 GLU A O 1
ATOM 2796 N N . GLU A 1 365 ? -25.141 9.490 10.281 1.00 84.00 365 GLU A N 1
ATOM 2797 C CA . GLU A 1 365 ? -24.217 8.463 9.792 1.00 84.00 365 GLU A CA 1
ATOM 2798 C C . GLU A 1 365 ? -22.865 8.533 10.510 1.00 84.00 365 GLU A C 1
ATOM 2800 O O . GLU A 1 365 ? -22.270 7.498 10.810 1.00 84.00 365 GLU A O 1
ATOM 2805 N N . ARG A 1 366 ? -22.380 9.746 10.818 1.00 83.25 366 ARG A N 1
ATOM 2806 C CA . ARG A 1 366 ? -21.162 9.937 11.621 1.00 83.25 366 ARG A CA 1
ATOM 2807 C C . ARG A 1 366 ? -21.352 9.410 13.037 1.00 83.25 366 ARG A C 1
ATOM 2809 O O . ARG A 1 366 ? -20.467 8.722 13.536 1.00 83.25 366 ARG A O 1
ATOM 2816 N N . LEU A 1 367 ? -22.493 9.693 13.667 1.00 83.38 367 LEU A N 1
ATOM 2817 C CA . LEU A 1 367 ? -22.808 9.177 14.998 1.00 83.38 367 LEU A CA 1
ATOM 2818 C C . LEU A 1 367 ? -22.872 7.645 14.989 1.00 83.38 367 LEU A C 1
ATOM 2820 O O . LEU A 1 367 ? -22.259 7.007 15.840 1.00 83.38 367 LEU A O 1
ATOM 2824 N N . LEU A 1 368 ? -23.517 7.042 13.986 1.00 85.94 368 LEU A N 1
ATOM 2825 C CA . LEU A 1 368 ? -23.528 5.588 13.815 1.00 85.94 368 LEU A CA 1
ATOM 2826 C C . LEU A 1 368 ? -22.108 5.015 13.646 1.00 85.94 368 LEU A C 1
ATOM 2828 O O . LEU A 1 368 ? -21.783 3.988 14.247 1.00 85.94 368 LEU A O 1
ATOM 2832 N N . ALA A 1 369 ? -21.248 5.671 12.864 1.00 86.50 369 ALA A N 1
ATOM 2833 C CA . ALA A 1 369 ? -19.855 5.258 12.699 1.00 86.50 369 ALA A CA 1
ATOM 2834 C C . ALA A 1 369 ? -19.077 5.328 14.021 1.00 86.50 369 ALA A C 1
ATOM 2836 O O . ALA A 1 369 ? -18.326 4.407 14.343 1.00 86.50 369 ALA A O 1
ATOM 2837 N N . VAL A 1 370 ? -19.308 6.371 14.822 1.00 85.75 370 VAL A N 1
ATOM 2838 C CA . VAL A 1 370 ? -18.725 6.527 16.161 1.00 85.75 370 VAL A CA 1
ATOM 2839 C C . VAL A 1 370 ? -19.208 5.429 17.109 1.00 85.75 370 VAL A C 1
ATOM 2841 O O . VAL A 1 370 ? -18.380 4.789 17.752 1.00 85.75 370 VAL A O 1
ATOM 2844 N N . VAL A 1 371 ? -20.513 5.147 17.160 1.00 88.62 371 VAL A N 1
ATOM 2845 C CA . VAL A 1 371 ? -21.077 4.068 17.994 1.00 88.62 371 VAL A CA 1
ATOM 2846 C C . VAL A 1 371 ? -20.474 2.714 17.617 1.00 88.62 371 VAL A C 1
ATOM 2848 O O . VAL A 1 371 ? -20.061 1.953 18.491 1.00 88.62 371 VAL A O 1
ATOM 2851 N N . ASN A 1 372 ? -20.335 2.424 16.320 1.00 88.56 372 ASN A N 1
ATOM 2852 C CA . ASN A 1 372 ? -19.690 1.193 15.860 1.00 88.56 372 ASN A CA 1
ATOM 2853 C C . ASN A 1 372 ? -18.194 1.145 16.201 1.00 88.56 372 ASN A C 1
ATOM 2855 O O . ASN A 1 372 ? -17.692 0.092 16.602 1.00 88.56 372 ASN A O 1
ATOM 2859 N N . ALA A 1 373 ? -17.482 2.268 16.093 1.00 86.81 373 ALA A N 1
ATOM 2860 C CA . ALA A 1 373 ? -16.079 2.358 16.484 1.00 86.81 373 ALA A CA 1
ATOM 2861 C C . ALA A 1 373 ? -15.891 2.129 17.993 1.00 86.81 373 ALA A C 1
ATOM 2863 O O . ALA A 1 373 ? -14.993 1.382 18.387 1.00 86.81 373 ALA A O 1
ATOM 2864 N N . LEU A 1 374 ? -16.761 2.704 18.829 1.00 87.56 374 LEU A N 1
ATOM 2865 C CA . LEU A 1 374 ? -16.782 2.501 20.280 1.00 87.56 374 LEU A CA 1
ATOM 2866 C C . LEU A 1 374 ? -17.104 1.049 20.646 1.00 87.56 374 LEU A C 1
ATOM 2868 O O . LEU A 1 374 ? -16.418 0.453 21.477 1.00 87.56 374 LEU A O 1
ATOM 2872 N N . LEU A 1 375 ? -18.085 0.438 19.982 1.00 88.44 375 LEU A N 1
ATOM 2873 C CA . LEU A 1 375 ? -18.420 -0.970 20.189 1.00 88.44 375 LEU A CA 1
ATOM 2874 C C . LEU A 1 375 ? -17.235 -1.879 19.820 1.00 88.44 375 LEU A C 1
ATOM 2876 O O . LEU A 1 375 ? -16.834 -2.750 20.594 1.00 88.44 375 LEU A O 1
ATOM 2880 N N . HIS A 1 376 ? -16.593 -1.622 18.680 1.00 86.44 376 HIS A N 1
ATOM 2881 C CA . HIS A 1 376 ? -15.400 -2.357 18.269 1.00 86.44 376 HIS A CA 1
ATOM 2882 C C . HIS A 1 376 ? -14.208 -2.120 19.212 1.00 86.44 376 HIS A C 1
ATOM 2884 O O . HIS A 1 376 ? -13.412 -3.031 19.461 1.00 86.44 376 HIS A O 1
ATOM 2890 N N . ARG A 1 377 ? -14.094 -0.921 19.798 1.00 86.94 377 ARG A N 1
ATOM 2891 C CA . ARG A 1 377 ? -13.118 -0.625 20.853 1.00 86.94 377 ARG A CA 1
ATOM 2892 C C . ARG A 1 377 ? -13.371 -1.493 22.086 1.00 86.94 377 ARG A C 1
ATOM 2894 O O . ARG A 1 377 ? -12.421 -2.112 22.561 1.00 86.94 377 ARG A O 1
ATOM 2901 N N . CYS A 1 378 ? -14.622 -1.644 22.522 1.00 88.00 378 CYS A N 1
ATOM 2902 C CA . CYS A 1 378 ? -15.000 -2.548 23.617 1.00 88.00 378 CYS A CA 1
ATOM 2903 C C . CYS A 1 378 ? -14.613 -4.012 23.321 1.00 88.00 378 CYS A C 1
ATOM 2905 O O . CYS A 1 378 ? -14.122 -4.729 24.198 1.00 88.00 378 CYS A O 1
ATOM 2907 N N . TYR A 1 379 ? -14.723 -4.466 22.067 1.00 86.69 379 TYR A N 1
ATOM 2908 C CA . TYR A 1 379 ? -14.268 -5.809 21.682 1.00 86.69 379 TYR A CA 1
ATOM 2909 C C . TYR A 1 379 ? -12.749 -5.999 21.754 1.00 86.69 379 TYR A C 1
ATOM 2911 O O . TYR A 1 379 ? -12.300 -7.107 22.053 1.00 86.69 379 TYR A O 1
ATOM 2919 N N . LYS A 1 380 ? -11.947 -4.953 21.553 1.00 84.25 380 LYS A N 1
ATOM 2920 C CA . LYS A 1 380 ? -10.474 -5.037 21.621 1.00 84.25 380 LYS A CA 1
ATOM 2921 C C . LYS A 1 380 ? -9.905 -4.989 23.030 1.00 84.25 380 LYS A C 1
ATOM 2923 O O . LYS A 1 380 ? -8.807 -5.468 23.283 1.00 84.25 380 LYS A O 1
ATOM 2928 N N . VAL A 1 381 ? -10.655 -4.405 23.946 1.00 83.00 381 VAL A N 1
ATOM 2929 C CA . VAL A 1 381 ? -10.255 -4.229 25.334 1.00 83.00 381 VAL A CA 1
ATOM 2930 C C . VAL A 1 381 ? -10.046 -5.596 26.035 1.00 83.00 381 VAL A C 1
ATOM 2932 O O . VAL A 1 381 ? -10.908 -6.470 25.904 1.00 83.00 381 VAL A O 1
ATOM 2935 N N . PRO A 1 382 ? -8.943 -5.826 26.781 1.00 78.50 382 PRO A N 1
ATOM 2936 C CA . PRO A 1 382 ? -8.583 -7.137 27.343 1.00 78.50 382 PRO A CA 1
ATOM 2937 C C . PRO A 1 382 ? -9.324 -7.484 28.651 1.00 78.50 382 PRO A C 1
ATOM 2939 O O . PRO A 1 382 ? -8.800 -8.213 29.490 1.00 78.50 382 PRO A O 1
ATOM 2942 N N . TRP A 1 383 ? -10.544 -6.979 28.834 1.00 77.88 383 TRP A N 1
ATOM 2943 C CA . TRP A 1 383 ? -11.403 -7.295 29.976 1.00 77.88 383 TRP A CA 1
ATOM 2944 C C . TRP A 1 383 ? -12.642 -8.071 29.532 1.00 77.88 383 TRP A C 1
ATOM 2946 O O . TRP A 1 383 ? -13.097 -7.966 28.387 1.00 77.88 383 TRP A O 1
ATOM 2956 N N . SER A 1 384 ? -13.172 -8.886 30.440 1.00 79.00 384 SER A N 1
ATOM 2957 C CA . SER A 1 384 ? -14.443 -9.582 30.256 1.00 79.00 384 SER A CA 1
ATOM 2958 C C . SER A 1 384 ? -15.623 -8.610 30.341 1.00 79.00 384 SER A C 1
ATOM 2960 O O . SER A 1 384 ? -15.512 -7.533 30.920 1.00 79.00 384 SER A O 1
ATOM 2962 N N . ALA A 1 385 ? -16.786 -9.021 29.832 1.00 77.50 385 ALA A N 1
ATOM 2963 C CA . ALA A 1 385 ? -18.016 -8.232 29.927 1.00 77.50 385 ALA A CA 1
ATOM 2964 C C . ALA A 1 385 ? -18.478 -7.969 31.380 1.00 77.50 385 ALA A C 1
ATOM 2966 O O . ALA A 1 385 ? -19.289 -7.081 31.607 1.00 77.50 385 ALA A O 1
ATOM 2967 N N . GLN A 1 386 ? -17.972 -8.721 32.363 1.00 78.06 386 GLN A N 1
ATOM 2968 C CA . GLN A 1 386 ? -18.328 -8.563 33.779 1.00 78.06 386 GLN A CA 1
ATOM 2969 C C . GLN A 1 386 ? -17.438 -7.557 34.523 1.00 78.06 386 GLN A C 1
ATOM 2971 O O . GLN A 1 386 ? -17.697 -7.271 35.686 1.00 78.06 386 GLN A O 1
ATOM 2976 N N . ALA A 1 387 ? -16.380 -7.051 33.883 1.00 80.12 387 ALA A N 1
ATOM 2977 C CA . ALA A 1 387 ? -15.488 -6.070 34.489 1.00 80.12 387 ALA A CA 1
ATOM 2978 C C . ALA A 1 387 ? -16.100 -4.658 34.475 1.00 80.12 387 ALA A C 1
ATOM 2980 O O . ALA A 1 387 ? -16.948 -4.345 33.632 1.00 80.12 387 ALA A O 1
ATOM 2981 N N . GLU A 1 388 ? -15.629 -3.801 35.381 1.00 84.00 388 GLU A N 1
ATOM 2982 C CA . GLU A 1 388 ? -15.945 -2.371 35.379 1.00 84.00 388 GLU A CA 1
ATOM 2983 C C . GLU A 1 388 ? -15.420 -1.677 34.117 1.00 84.00 388 GLU A C 1
ATOM 2985 O O . GLU A 1 388 ? -14.456 -2.122 33.479 1.00 84.00 388 GLU A O 1
ATOM 2990 N N . VAL A 1 389 ? -16.066 -0.570 33.745 1.00 82.19 389 VAL A N 1
ATOM 2991 C CA . VAL A 1 389 ? -15.657 0.208 32.575 1.00 82.19 389 VAL A CA 1
ATOM 2992 C C . VAL A 1 389 ? -14.281 0.847 32.828 1.00 82.19 389 VAL A C 1
ATOM 2994 O O . VAL A 1 389 ? -14.104 1.573 33.806 1.00 82.19 389 VAL A O 1
ATOM 2997 N N . PRO A 1 390 ? -13.288 0.634 31.947 1.00 84.38 390 PRO A N 1
ATOM 2998 C CA . PRO A 1 390 ? -11.942 1.159 32.156 1.00 84.38 390 PRO A CA 1
ATOM 2999 C C . PRO A 1 390 ? -11.905 2.694 32.131 1.00 84.38 390 PRO A C 1
ATOM 3001 O O . PRO A 1 390 ? -12.494 3.296 31.228 1.00 84.38 390 PRO A O 1
ATOM 3004 N N . PRO A 1 391 ? -11.112 3.352 32.999 1.00 83.56 391 PRO A N 1
ATOM 3005 C CA . PRO A 1 391 ? -11.078 4.816 33.089 1.00 83.56 391 PRO A CA 1
ATOM 3006 C C . PRO A 1 391 ? -10.605 5.484 31.788 1.00 83.56 391 PRO A C 1
ATOM 3008 O O . PRO A 1 391 ? -11.052 6.577 31.440 1.00 83.56 391 PRO A O 1
ATOM 3011 N N . ALA A 1 392 ? -9.733 4.812 31.026 1.00 83.56 392 ALA A N 1
ATOM 3012 C CA . ALA A 1 392 ? -9.302 5.278 29.710 1.00 83.56 392 ALA A CA 1
ATOM 3013 C C . ALA A 1 392 ? -10.470 5.349 28.710 1.00 83.56 392 ALA A C 1
ATOM 3015 O O . ALA A 1 392 ? -10.581 6.328 27.975 1.00 83.56 392 ALA A O 1
ATOM 3016 N N . LEU A 1 393 ? -11.362 4.351 28.725 1.00 84.31 393 LEU A N 1
ATOM 3017 C CA . LEU A 1 393 ? -12.545 4.319 27.867 1.00 84.31 393 LEU A CA 1
ATOM 3018 C C . LEU A 1 393 ? -13.561 5.385 28.298 1.00 84.31 393 LEU A C 1
ATOM 3020 O O . LEU A 1 393 ? -14.114 6.063 27.440 1.00 84.31 393 LEU A O 1
ATOM 3024 N N . CYS A 1 394 ? -13.737 5.612 29.604 1.00 84.50 394 CYS A N 1
ATOM 3025 C CA . CYS A 1 394 ? -14.569 6.709 30.111 1.00 84.50 394 CYS A CA 1
ATOM 3026 C C . CYS A 1 394 ? -14.070 8.074 29.612 1.00 84.50 394 CYS A C 1
ATOM 3028 O O . CYS A 1 394 ? -14.848 8.883 29.112 1.00 84.50 394 CYS A O 1
ATOM 3030 N N . LYS A 1 395 ? -12.755 8.323 29.666 1.00 85.31 395 LYS A N 1
ATOM 3031 C CA . LYS A 1 395 ? -12.169 9.566 29.141 1.00 85.31 395 LYS A CA 1
ATOM 3032 C C . LYS A 1 395 ? -12.385 9.721 27.631 1.00 85.31 395 LYS A C 1
ATOM 3034 O O . LYS A 1 395 ? -12.676 10.827 27.175 1.00 85.31 395 LYS A O 1
ATOM 3039 N N . GLU A 1 396 ? -12.249 8.636 26.864 1.00 82.94 396 GLU A N 1
ATOM 3040 C CA . GLU A 1 396 ? -12.550 8.618 25.425 1.00 82.94 396 GLU A CA 1
ATOM 3041 C C . GLU A 1 396 ? -14.035 8.945 25.170 1.00 82.94 396 GLU A C 1
ATOM 3043 O O . GLU A 1 396 ? -14.320 9.844 24.383 1.00 82.94 396 GLU A O 1
ATOM 3048 N N . LEU A 1 397 ? -14.971 8.305 25.882 1.00 84.88 397 LEU A N 1
ATOM 3049 C CA . LEU A 1 397 ? -16.419 8.541 25.767 1.00 84.88 397 LEU A CA 1
ATOM 3050 C C . LEU A 1 397 ? -16.818 9.977 26.119 1.00 84.88 397 LEU A C 1
ATOM 3052 O O . LEU A 1 397 ? -17.577 10.602 25.380 1.00 84.88 397 LEU A O 1
ATOM 3056 N N . ALA A 1 398 ? -16.258 10.540 27.193 1.00 83.75 398 ALA A N 1
ATOM 3057 C CA . ALA A 1 398 ? -16.471 11.941 27.552 1.00 83.75 398 ALA A CA 1
ATOM 3058 C C . ALA A 1 398 ? -15.949 12.890 26.457 1.00 83.75 398 ALA A C 1
ATOM 3060 O O . ALA A 1 398 ? -16.576 13.903 26.145 1.00 83.75 398 ALA A O 1
ATOM 3061 N N . GLY A 1 399 ? -14.811 12.554 25.838 1.00 80.94 399 GLY A N 1
ATOM 3062 C CA . GLY A 1 399 ? -14.268 13.277 24.689 1.00 80.94 399 GLY A CA 1
ATOM 3063 C C . GLY A 1 399 ? -15.158 13.180 23.450 1.00 80.94 399 GLY A C 1
ATOM 3064 O O . GLY A 1 399 ? -15.379 14.190 22.788 1.00 80.94 399 GLY A O 1
ATOM 3065 N N . VAL A 1 400 ? -15.711 11.999 23.167 1.00 79.81 400 VAL A N 1
ATOM 3066 C CA . VAL A 1 400 ? -16.666 11.774 22.072 1.00 79.81 400 VAL A CA 1
ATOM 3067 C C . VAL A 1 400 ? -17.943 12.576 22.293 1.00 79.81 400 VAL A C 1
ATOM 3069 O O . VAL A 1 400 ? -18.370 13.275 21.381 1.00 79.81 400 VAL A O 1
ATOM 3072 N N . CYS A 1 401 ? -18.504 12.563 23.504 1.00 79.69 401 CYS A N 1
ATOM 3073 C CA . CYS A 1 401 ? -19.660 13.391 23.838 1.00 79.69 401 CYS A CA 1
ATOM 3074 C C . CYS A 1 401 ? -19.342 14.880 23.639 1.00 79.69 401 CYS A C 1
ATOM 3076 O O . CYS A 1 401 ? -20.150 15.613 23.096 1.00 79.69 401 CYS A O 1
ATOM 3078 N N . LYS A 1 402 ? -18.138 15.352 23.972 1.00 77.25 402 LYS A N 1
ATOM 3079 C CA . LYS A 1 402 ? -17.756 16.746 23.681 1.00 77.25 402 LYS A CA 1
ATOM 3080 C C . LYS A 1 402 ? -17.618 17.009 22.174 1.00 77.25 402 LYS A C 1
ATOM 3082 O O . LYS A 1 402 ? -18.123 18.012 21.687 1.00 77.25 402 LYS A O 1
ATOM 3087 N N . ALA A 1 403 ? -16.968 16.116 21.428 1.00 69.75 403 ALA A N 1
ATOM 3088 C CA . ALA A 1 403 ? -16.633 16.316 20.016 1.00 69.75 403 ALA A CA 1
ATOM 3089 C C . ALA A 1 403 ? -17.821 16.139 19.056 1.00 69.75 403 ALA A C 1
ATOM 3091 O O . ALA A 1 403 ? -17.950 16.891 18.093 1.00 69.75 403 ALA A O 1
ATOM 3092 N N . CYS A 1 404 ? -18.709 15.176 19.312 1.00 62.84 404 CYS A N 1
ATOM 3093 C CA . CYS A 1 404 ? -19.887 14.931 18.478 1.00 62.84 404 CYS A CA 1
ATOM 3094 C C . CYS A 1 404 ? -20.868 16.116 18.463 1.00 62.84 404 CYS A C 1
ATOM 3096 O O . CYS A 1 404 ? -21.732 16.162 17.587 1.00 62.84 404 CYS A O 1
ATOM 3098 N N . PHE A 1 405 ? -20.735 17.073 19.392 1.00 61.72 405 PHE A N 1
ATOM 3099 C CA . PHE A 1 405 ? -21.724 18.129 19.612 1.00 61.72 405 PHE A CA 1
ATOM 3100 C C . PHE A 1 405 ? -21.165 19.565 19.547 1.00 61.72 405 PHE A C 1
ATOM 3102 O O . PHE A 1 405 ? -21.934 20.505 19.713 1.00 61.72 405 PHE A O 1
ATOM 3109 N N . THR A 1 406 ? -19.877 19.774 19.227 1.00 55.34 406 THR A N 1
ATOM 3110 C CA . THR A 1 406 ? -19.287 21.125 19.052 1.00 55.34 406 THR A CA 1
ATOM 3111 C C . THR A 1 406 ? -19.392 21.703 17.635 1.00 55.34 406 THR A C 1
ATOM 3113 O O . THR A 1 406 ? -19.212 22.906 17.458 1.00 55.34 406 THR A O 1
ATOM 3116 N N . ASP A 1 407 ? -19.695 20.885 16.621 1.00 46.22 407 ASP A N 1
ATOM 3117 C CA . ASP A 1 407 ? -19.697 21.306 15.204 1.00 46.22 407 ASP A CA 1
ATOM 3118 C C . ASP A 1 407 ? -21.022 21.942 14.727 1.00 46.22 407 ASP A C 1
ATOM 3120 O O . ASP A 1 407 ? -21.150 22.304 13.559 1.00 46.22 407 ASP A O 1
ATOM 3124 N N . GLY A 1 408 ? -22.014 22.100 15.612 1.00 42.84 408 GLY A N 1
ATOM 3125 C CA . GLY A 1 408 ? -23.311 22.705 15.278 1.00 42.84 408 GLY A CA 1
ATOM 3126 C C . GLY A 1 408 ? -23.314 24.237 15.182 1.00 42.84 408 GLY A C 1
ATOM 3127 O O . GLY A 1 408 ? -24.118 24.780 14.430 1.00 42.84 408 GLY A O 1
ATOM 3128 N N . ASP A 1 409 ? -22.399 24.923 15.878 1.00 33.38 409 ASP A N 1
ATOM 3129 C CA . ASP A 1 409 ? -22.454 26.388 16.055 1.00 33.38 409 ASP A CA 1
ATOM 3130 C C . ASP A 1 409 ? -21.352 27.171 15.326 1.00 33.38 409 ASP A C 1
ATOM 3132 O O . ASP A 1 409 ? -21.340 28.402 15.341 1.00 33.38 409 ASP A O 1
ATOM 3136 N N . LYS A 1 410 ? -20.432 26.497 14.627 1.00 32.22 410 LYS A N 1
ATOM 3137 C CA . LYS A 1 410 ? -19.465 27.178 13.754 1.00 32.22 410 LYS A CA 1
ATOM 3138 C C . LYS A 1 410 ? -19.946 27.157 12.310 1.00 32.22 410 LYS A C 1
ATOM 3140 O O . LYS A 1 410 ? -19.431 26.427 11.468 1.00 32.22 410 LYS A O 1
ATOM 3145 N N . ALA A 1 411 ? -20.898 28.039 12.008 1.00 25.91 411 ALA A N 1
ATOM 3146 C CA . ALA A 1 411 ? -20.928 28.644 10.680 1.00 25.91 411 ALA A CA 1
ATOM 3147 C C . ALA A 1 411 ? -19.515 29.186 10.365 1.00 25.91 411 ALA A C 1
ATOM 3149 O O . ALA A 1 411 ? -18.853 29.685 11.282 1.00 25.91 411 ALA A O 1
ATOM 3150 N N . PRO A 1 412 ? -19.012 29.086 9.121 1.00 30.39 412 PRO A N 1
ATOM 3151 C CA . PRO A 1 412 ? -17.704 29.626 8.789 1.00 30.39 412 PRO A CA 1
ATOM 3152 C C . PRO A 1 412 ? -17.741 31.134 9.032 1.00 30.39 412 PRO A C 1
ATOM 3154 O O . PRO A 1 412 ? -18.382 31.880 8.291 1.00 30.39 412 PRO A O 1
ATOM 3157 N N . SER A 1 413 ? -17.072 31.586 10.092 1.00 25.16 413 SER A N 1
ATOM 3158 C CA . SER A 1 413 ? -16.775 32.993 10.263 1.00 25.16 413 SER A CA 1
ATOM 3159 C C . SER A 1 413 ? -15.848 33.399 9.124 1.00 25.16 413 SER A C 1
ATOM 3161 O O . SER A 1 413 ? -14.704 32.968 8.988 1.00 25.16 413 SER A O 1
ATOM 3163 N N . SER A 1 414 ? -16.420 34.216 8.259 1.00 26.17 414 SER A N 1
ATOM 3164 C CA . SER A 1 414 ? -15.775 34.990 7.221 1.00 26.17 414 SER A CA 1
ATOM 3165 C C . SER A 1 414 ? -14.491 35.675 7.704 1.00 26.17 414 SER A C 1
ATOM 3167 O O . SER A 1 414 ? -14.537 36.596 8.516 1.00 26.17 414 SER A O 1
ATOM 3169 N N . SER A 1 415 ? -13.357 35.298 7.120 1.00 23.94 415 SER A N 1
ATOM 3170 C CA . SER A 1 415 ? -12.390 36.232 6.522 1.00 23.94 415 SER A CA 1
ATOM 3171 C C . SER A 1 415 ? -11.592 35.426 5.483 1.00 23.94 415 SER A C 1
ATOM 3173 O O . SER A 1 415 ? -11.107 34.347 5.791 1.00 23.94 415 SER A O 1
ATOM 3175 N N . ALA A 1 416 ? -11.474 35.775 4.207 1.00 26.48 416 ALA A N 1
ATOM 3176 C CA . ALA A 1 416 ? -11.709 37.019 3.507 1.00 26.48 416 ALA A CA 1
ATOM 3177 C C . ALA A 1 416 ? -12.019 36.710 2.032 1.00 26.48 416 ALA A C 1
ATOM 3179 O O . ALA A 1 416 ? -11.236 36.007 1.408 1.00 26.48 416 ALA A O 1
ATOM 3180 N N . VAL A 1 417 ? -13.109 37.261 1.492 1.00 26.89 417 VAL A N 1
ATOM 3181 C CA . VAL A 1 417 ? -13.193 37.835 0.136 1.00 26.89 417 VAL A CA 1
ATOM 3182 C C . VAL A 1 417 ? -14.302 38.884 0.210 1.00 26.89 417 VAL A C 1
ATOM 3184 O O . VAL A 1 417 ? -15.465 38.564 0.442 1.00 26.89 417 VAL A O 1
ATOM 3187 N N . GLN A 1 418 ? -13.918 40.149 0.095 1.00 24.19 418 GLN A N 1
ATOM 3188 C CA . GLN A 1 418 ? -14.816 41.290 -0.021 1.00 24.19 418 GLN A CA 1
ATOM 3189 C C . GLN A 1 418 ? -14.998 41.572 -1.518 1.00 24.19 418 GLN A C 1
ATOM 3191 O O . GLN A 1 418 ? -14.000 41.695 -2.225 1.00 24.19 418 GLN A O 1
ATOM 3196 N N . GLY A 1 419 ? -16.242 41.701 -1.987 1.00 22.73 419 GLY A N 1
ATOM 3197 C CA . GLY A 1 419 ? -16.554 42.321 -3.279 1.00 22.73 419 GLY A CA 1
ATOM 3198 C C . GLY A 1 419 ? -17.639 41.609 -4.087 1.00 22.73 419 GLY A C 1
ATOM 3199 O O . GLY A 1 419 ? -17.393 40.541 -4.633 1.00 22.73 419 GLY A O 1
ATOM 3200 N N . GLY A 1 420 ? -18.809 42.247 -4.213 1.00 22.67 420 GLY A N 1
ATOM 3201 C CA . GLY A 1 420 ? -19.813 41.926 -5.238 1.00 22.67 420 GLY A CA 1
ATOM 3202 C C . GLY A 1 420 ? -21.223 41.695 -4.696 1.00 22.67 420 GLY A C 1
ATOM 3203 O O . GLY A 1 420 ? -21.600 40.572 -4.393 1.00 22.67 420 GLY A O 1
ATOM 3204 N N . ALA A 1 421 ? -22.002 42.769 -4.580 1.00 22.77 421 ALA A N 1
ATOM 3205 C CA . ALA A 1 421 ? -23.419 42.742 -4.233 1.00 22.77 421 ALA A CA 1
ATOM 3206 C C . ALA A 1 421 ? -24.292 42.323 -5.432 1.00 22.77 421 ALA A C 1
ATOM 3208 O O . ALA A 1 421 ? -24.045 42.772 -6.548 1.00 22.77 421 ALA A O 1
ATOM 3209 N N . GLY A 1 422 ? -25.362 41.558 -5.183 1.00 22.30 422 GLY A N 1
ATOM 3210 C CA . GLY A 1 422 ? -26.479 41.429 -6.123 1.00 22.30 422 GLY A CA 1
ATOM 3211 C C . GLY A 1 422 ? -27.276 40.126 -6.025 1.00 22.30 422 GLY A C 1
ATOM 3212 O O . GLY A 1 422 ? -26.732 39.053 -6.234 1.00 22.30 422 GLY A O 1
ATOM 3213 N N . ALA A 1 423 ? -28.586 40.281 -5.822 1.00 23.80 423 ALA A N 1
ATOM 3214 C CA . ALA A 1 423 ? -29.677 39.335 -6.087 1.00 23.80 423 ALA A CA 1
ATOM 3215 C C . ALA A 1 423 ? -30.021 38.262 -5.029 1.00 23.80 423 ALA A C 1
ATOM 3217 O O . ALA A 1 423 ? -29.368 37.243 -4.829 1.00 23.80 423 ALA A O 1
ATOM 3218 N N . SER A 1 424 ? -31.171 38.522 -4.410 1.00 26.59 424 SER A N 1
ATOM 3219 C CA . SER A 1 424 ? -32.037 37.647 -3.629 1.00 26.59 424 SER A CA 1
ATOM 3220 C C . SER A 1 424 ? -32.475 36.390 -4.389 1.00 26.59 424 SER A C 1
ATOM 3222 O O . SER A 1 424 ? -33.002 36.493 -5.495 1.00 26.59 424 SER A O 1
ATOM 3224 N N . GLY A 1 425 ? -32.387 35.231 -3.737 1.00 24.20 425 GLY A N 1
ATOM 3225 C CA . GLY A 1 425 ? -32.998 33.981 -4.183 1.00 24.20 425 GLY A CA 1
ATOM 3226 C C . GLY A 1 425 ? -33.249 33.074 -2.982 1.00 24.20 425 GLY A C 1
ATOM 3227 O O . GLY A 1 425 ? -32.331 32.493 -2.416 1.00 24.20 425 GLY A O 1
ATOM 3228 N N . THR A 1 426 ? -34.501 33.007 -2.548 1.00 30.75 426 THR A N 1
ATOM 3229 C CA . THR A 1 426 ? -35.017 32.104 -1.518 1.00 30.75 426 THR A CA 1
ATOM 3230 C C . THR A 1 426 ? -34.935 30.650 -1.989 1.00 30.75 426 THR A C 1
ATOM 3232 O O . THR A 1 426 ? -35.627 30.281 -2.934 1.00 30.75 426 THR A O 1
ATOM 3235 N N . GLY A 1 427 ? -34.152 29.806 -1.314 1.00 24.55 427 GLY A N 1
ATOM 3236 C CA . GLY A 1 427 ? -34.175 28.359 -1.540 1.00 24.55 427 GLY A CA 1
ATOM 3237 C C . GLY A 1 427 ? -33.251 27.590 -0.594 1.00 24.55 427 GLY A C 1
ATOM 3238 O O . GLY A 1 427 ? -32.044 27.796 -0.606 1.00 24.55 427 GLY A O 1
ATOM 3239 N N . GLY A 1 428 ? -33.817 26.689 0.221 1.00 28.62 428 GLY A N 1
ATOM 3240 C CA . GLY A 1 428 ? -33.063 25.571 0.809 1.00 28.62 428 GLY A CA 1
ATOM 3241 C C . GLY A 1 428 ? -32.672 25.633 2.293 1.00 28.62 428 GLY A C 1
ATOM 3242 O O . GLY A 1 428 ? -31.612 25.131 2.656 1.00 28.62 428 GLY A O 1
ATOM 3243 N N . ARG A 1 429 ? -33.509 26.174 3.190 1.00 30.91 429 ARG A N 1
ATOM 3244 C CA . ARG A 1 429 ? -33.376 25.950 4.649 1.00 30.91 429 ARG A CA 1
ATOM 3245 C C . ARG A 1 429 ? -34.147 24.699 5.096 1.00 30.91 429 ARG A C 1
ATOM 3247 O O . ARG A 1 429 ? -35.141 24.817 5.789 1.00 30.91 429 ARG A O 1
ATOM 3254 N N . HIS A 1 430 ? -33.682 23.507 4.726 1.00 32.16 430 HIS A N 1
ATOM 3255 C CA . HIS A 1 430 ? -34.054 22.251 5.400 1.00 32.16 430 HIS A CA 1
ATOM 3256 C C . HIS A 1 430 ? -32.902 21.240 5.300 1.00 32.16 430 HIS A C 1
ATOM 3258 O O . HIS A 1 430 ? -32.967 20.248 4.583 1.00 32.16 430 HIS A O 1
ATOM 3264 N N . ARG A 1 431 ? -31.811 21.488 6.033 1.00 40.41 431 ARG A N 1
ATOM 3265 C CA . ARG A 1 431 ? -30.857 20.434 6.404 1.00 40.41 431 ARG A CA 1
ATOM 3266 C C . ARG A 1 431 ? -31.193 20.025 7.833 1.00 40.41 431 ARG A C 1
ATOM 3268 O O . ARG A 1 431 ? -30.783 20.689 8.777 1.00 40.41 431 ARG A O 1
ATOM 3275 N N . SER A 1 432 ? -32.033 19.000 7.970 1.00 42.53 432 SER A N 1
ATOM 3276 C CA . SER A 1 432 ? -32.353 18.393 9.263 1.00 42.53 432 SER A CA 1
ATOM 3277 C C . SER A 1 432 ? -31.063 17.891 9.903 1.00 42.53 432 SER A C 1
ATOM 3279 O O . SER A 1 432 ? -30.444 16.982 9.364 1.00 42.53 432 SER A O 1
ATOM 3281 N N . GLY A 1 433 ? -30.664 18.470 11.033 1.00 53.22 433 GLY A N 1
ATOM 3282 C CA . GLY A 1 433 ? -29.716 17.816 11.931 1.00 53.22 433 GLY A CA 1
ATOM 3283 C C . GLY A 1 433 ? -30.371 16.632 12.646 1.00 53.22 433 GLY A C 1
ATOM 3284 O O . GLY A 1 433 ? -31.590 16.433 12.543 1.00 53.22 433 GLY A O 1
ATOM 3285 N N . LEU A 1 434 ? -29.564 15.901 13.419 1.00 57.44 434 LEU A N 1
ATOM 3286 C CA . LEU A 1 434 ? -30.044 14.939 14.411 1.00 57.44 434 LEU A CA 1
ATOM 3287 C C . LEU A 1 434 ? -31.112 15.632 15.271 1.00 57.44 434 LEU A C 1
ATOM 3289 O O . LEU A 1 434 ? -30.874 16.755 15.733 1.00 57.44 434 LEU A O 1
ATOM 3293 N N . ALA A 1 435 ? -32.273 14.996 15.471 1.00 61.34 435 ALA A N 1
ATOM 3294 C CA . ALA A 1 435 ? -33.311 15.540 16.343 1.00 61.34 435 ALA A CA 1
ATOM 3295 C C . ALA A 1 435 ? -32.670 15.916 17.688 1.00 61.34 435 ALA A C 1
ATOM 3297 O O . ALA A 1 435 ? -31.954 15.102 18.274 1.00 61.34 435 ALA A O 1
ATOM 3298 N N . ALA A 1 436 ? -32.863 17.158 18.144 1.00 64.19 436 ALA A N 1
ATOM 3299 C CA . ALA A 1 436 ? -32.235 17.656 19.371 1.00 64.19 436 ALA A CA 1
ATOM 3300 C C . ALA A 1 436 ? -32.511 16.728 20.572 1.00 64.19 436 ALA A C 1
ATOM 3302 O O . ALA A 1 436 ? -31.642 16.534 21.413 1.00 64.19 436 ALA A O 1
ATOM 3303 N N . THR A 1 437 ? -33.661 16.056 20.559 1.00 69.69 437 THR A N 1
ATOM 3304 C CA . THR A 1 437 ? -34.063 15.016 21.510 1.00 69.69 437 THR A CA 1
ATOM 3305 C C . THR A 1 437 ? -33.132 13.797 21.516 1.00 69.69 437 THR A C 1
ATOM 3307 O O . THR A 1 437 ? -32.603 13.442 22.562 1.00 69.69 437 THR A O 1
ATOM 3310 N N . MET A 1 438 ? -32.826 13.198 20.357 1.00 73.75 438 MET A N 1
ATOM 3311 C CA . MET A 1 438 ? -31.886 12.063 20.272 1.00 73.75 438 MET A CA 1
ATOM 3312 C C . MET A 1 438 ? -30.469 12.437 20.718 1.00 73.75 438 MET A C 1
ATOM 3314 O O . MET A 1 438 ? -29.724 11.587 21.205 1.00 73.75 438 MET A O 1
ATOM 3318 N N . ARG A 1 439 ? -30.087 13.706 20.541 1.00 72.56 439 ARG A N 1
ATOM 3319 C CA . ARG A 1 439 ? -28.797 14.222 21.006 1.00 72.56 439 ARG A CA 1
ATOM 3320 C C . ARG A 1 439 ? -28.707 14.191 22.529 1.00 72.56 439 ARG A C 1
ATOM 3322 O O . ARG A 1 439 ? -27.716 13.706 23.067 1.00 72.56 439 ARG A O 1
ATOM 3329 N N . GLU A 1 440 ? -29.723 14.723 23.197 1.00 77.31 440 GLU A N 1
ATOM 3330 C CA . GLU A 1 440 ? -29.791 14.784 24.658 1.00 77.31 440 GLU A CA 1
ATOM 3331 C C . GLU A 1 440 ? -29.860 13.382 25.266 1.00 77.31 440 GLU A C 1
ATOM 3333 O O . GLU A 1 440 ? -29.113 13.088 26.196 1.00 77.31 440 GLU A O 1
ATOM 3338 N N 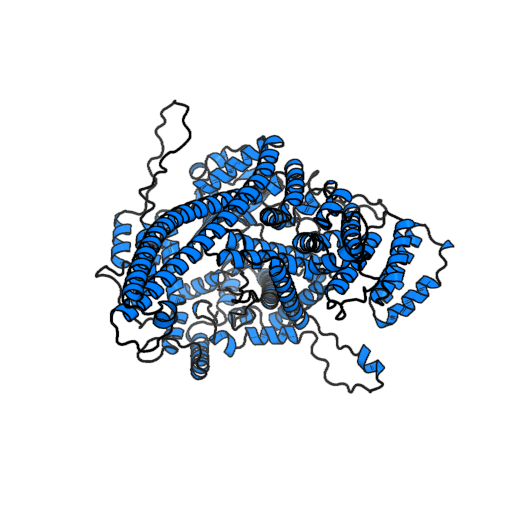. GLU A 1 441 ? -30.658 12.492 24.671 1.00 82.94 441 GLU A N 1
ATOM 3339 C CA . GLU A 1 441 ? -30.746 11.082 25.064 1.00 82.94 441 GLU A CA 1
ATOM 3340 C C . GLU A 1 441 ? -29.384 10.371 24.973 1.00 82.94 441 GLU A C 1
ATOM 3342 O O . GLU A 1 441 ? -28.970 9.699 25.915 1.00 82.94 441 GLU A O 1
ATOM 3347 N N . PHE A 1 442 ? -28.637 10.552 23.876 1.00 84.12 442 PHE A N 1
ATOM 3348 C CA . PHE A 1 442 ? -27.329 9.905 23.716 1.00 84.12 442 PHE A CA 1
ATOM 3349 C C . PHE A 1 442 ? -26.311 10.385 24.755 1.00 84.12 442 PHE A C 1
ATOM 3351 O O . PHE A 1 442 ? -25.560 9.584 25.312 1.00 84.12 442 PHE A O 1
ATOM 3358 N N . VAL A 1 443 ? -26.274 11.694 25.028 1.00 82.25 443 VAL A N 1
ATOM 3359 C CA . VAL A 1 443 ? -25.382 12.266 26.048 1.00 82.25 443 VAL A CA 1
ATOM 3360 C C . VAL A 1 443 ? -25.768 11.776 27.440 1.00 82.25 443 VAL A C 1
ATOM 3362 O O . VAL A 1 443 ? -24.878 11.461 28.229 1.00 82.25 443 VAL A O 1
ATOM 3365 N N . ALA A 1 444 ? -27.067 11.689 27.734 1.00 82.62 444 ALA A N 1
ATOM 3366 C CA . ALA A 1 444 ? -27.555 11.172 29.004 1.00 82.62 444 ALA A CA 1
ATOM 3367 C C . ALA A 1 444 ? -27.138 9.711 29.222 1.00 82.62 444 ALA A C 1
ATOM 3369 O O . ALA A 1 444 ? -26.726 9.365 30.321 1.00 82.62 444 ALA A O 1
ATOM 3370 N N . ASP A 1 445 ? -27.166 8.864 28.195 1.00 83.81 445 ASP A N 1
ATOM 3371 C CA . ASP A 1 445 ? -26.812 7.449 28.351 1.00 83.81 445 ASP A CA 1
ATOM 3372 C C . ASP A 1 445 ? -25.295 7.192 28.373 1.00 83.81 445 ASP A C 1
ATOM 3374 O O . ASP A 1 445 ? -24.827 6.265 29.038 1.00 83.81 445 ASP A O 1
ATOM 3378 N N . MET A 1 446 ? -24.514 7.964 27.605 1.00 84.25 446 MET A N 1
ATOM 3379 C CA . MET A 1 446 ? -23.101 7.662 27.318 1.00 84.25 446 MET A CA 1
ATOM 3380 C C . MET A 1 446 ? -22.093 8.502 28.108 1.00 84.25 446 MET A C 1
ATOM 3382 O O . MET A 1 446 ? -20.905 8.164 28.118 1.00 84.25 446 MET A O 1
ATOM 3386 N N . ASN A 1 447 ? -22.514 9.595 28.752 1.00 82.94 447 ASN A N 1
ATOM 3387 C CA . ASN A 1 447 ? -21.602 10.437 29.521 1.00 82.94 447 ASN A CA 1
ATOM 3388 C C . ASN A 1 447 ? -21.229 9.754 30.853 1.00 82.94 447 ASN A C 1
ATOM 3390 O O . ASN A 1 447 ? -22.125 9.510 31.659 1.00 82.94 447 ASN A O 1
ATOM 3394 N N . PRO A 1 448 ? -19.937 9.509 31.150 1.00 82.25 448 PRO A N 1
ATOM 3395 C CA . PRO A 1 448 ? -19.516 8.915 32.424 1.00 82.25 448 PRO A CA 1
ATOM 3396 C C . PRO A 1 448 ? -19.899 9.724 33.669 1.00 82.25 448 PRO A C 1
ATOM 3398 O O . PRO A 1 448 ? -19.922 9.181 34.767 1.00 82.25 448 PRO A O 1
ATOM 3401 N N . GLU A 1 449 ? -20.166 11.024 33.514 1.00 79.56 449 GLU A N 1
ATOM 3402 C CA . GLU A 1 449 ? -20.597 11.914 34.602 1.00 79.56 449 GLU A CA 1
ATOM 3403 C C . GLU A 1 449 ? -22.118 11.851 34.854 1.00 79.56 449 GLU A C 1
ATOM 3405 O O . GLU A 1 449 ? -22.616 12.457 35.802 1.00 79.56 449 GLU A O 1
ATOM 3410 N N . SER A 1 450 ? -22.871 11.144 34.004 1.00 80.00 450 SER A N 1
ATOM 3411 C CA . SER A 1 450 ? -24.325 11.007 34.118 1.00 80.00 450 SER A CA 1
ATOM 3412 C C . SER A 1 450 ? -24.730 9.884 35.089 1.00 80.00 450 SER A C 1
ATOM 3414 O O . SER A 1 450 ? -24.024 8.881 35.213 1.00 80.00 450 SER A O 1
ATOM 3416 N N . PRO A 1 451 ? -25.894 9.999 35.756 1.00 77.50 451 PRO A N 1
ATOM 3417 C CA . PRO A 1 451 ? -26.390 8.964 36.668 1.00 77.50 451 PRO A CA 1
ATOM 3418 C C . PRO A 1 451 ? -26.862 7.681 35.956 1.00 77.50 451 PRO A C 1
ATOM 3420 O O . PRO A 1 451 ? -26.967 6.637 36.592 1.00 77.50 451 PRO A O 1
ATOM 3423 N N . SER A 1 452 ? -27.150 7.749 34.655 1.00 79.56 452 SER A N 1
ATOM 3424 C CA . SER A 1 452 ? -27.590 6.638 33.794 1.00 79.56 452 SER A CA 1
ATOM 3425 C C . SER A 1 452 ? -26.436 5.816 33.209 1.00 79.56 452 SER A C 1
ATOM 3427 O O . SER A 1 452 ? -26.677 4.867 32.460 1.00 79.56 452 SER A O 1
ATOM 3429 N N . PHE A 1 453 ? -25.186 6.157 33.537 1.00 84.19 453 PHE A N 1
ATOM 3430 C CA . PHE A 1 453 ? -24.023 5.512 32.947 1.00 84.19 453 PHE A CA 1
ATOM 3431 C C . PHE A 1 453 ? -23.868 4.043 33.403 1.00 84.19 453 PHE A C 1
ATOM 3433 O O . PHE A 1 453 ? -23.900 3.754 34.603 1.00 84.19 453 PHE A O 1
ATOM 3440 N N . PRO A 1 454 ? -23.653 3.094 32.473 1.00 85.31 454 PRO A N 1
ATOM 3441 C CA . PRO A 1 454 ? -23.490 1.680 32.803 1.00 85.31 454 PRO A CA 1
ATOM 3442 C C . PRO A 1 454 ? -22.212 1.404 33.612 1.00 85.31 454 PRO A C 1
ATOM 3444 O O . PRO A 1 454 ? -21.111 1.801 33.236 1.00 85.31 454 PRO A O 1
ATOM 3447 N N . THR A 1 455 ? -22.344 0.639 34.700 1.00 82.81 455 THR A N 1
ATOM 3448 C CA . THR A 1 455 ? -21.234 0.308 35.617 1.00 82.81 455 THR A CA 1
ATOM 3449 C C . THR A 1 455 ? -20.327 -0.816 35.109 1.00 82.81 455 THR A C 1
ATOM 3451 O O . THR A 1 455 ? -19.152 -0.877 35.469 1.00 82.81 455 THR A O 1
ATOM 3454 N N . THR A 1 456 ? -20.844 -1.698 34.248 1.00 86.94 456 THR A N 1
ATOM 3455 C CA . THR A 1 456 ? -20.096 -2.833 33.681 1.00 86.94 456 THR A CA 1
ATOM 3456 C C . THR A 1 456 ? -19.868 -2.667 32.183 1.00 86.94 456 THR A C 1
ATOM 3458 O O . THR A 1 456 ? -20.690 -2.090 31.467 1.00 86.94 456 THR A O 1
ATOM 3461 N N . LEU A 1 457 ? -18.766 -3.233 31.683 1.00 85.62 457 LEU A N 1
ATOM 3462 C CA . LEU A 1 457 ? -18.437 -3.220 30.257 1.00 85.62 457 LEU A CA 1
ATOM 3463 C C . LEU A 1 457 ? -19.514 -3.915 29.406 1.00 85.62 457 LEU A C 1
ATOM 3465 O O . LEU A 1 457 ? -19.801 -3.463 28.303 1.00 85.62 457 LEU A O 1
ATOM 3469 N N . GLY A 1 458 ? -20.125 -4.988 29.915 1.00 85.62 458 GLY A N 1
ATOM 3470 C CA . GLY A 1 458 ? -21.230 -5.686 29.255 1.00 85.62 458 GLY A CA 1
ATOM 3471 C C . GLY A 1 458 ? -22.461 -4.797 29.086 1.00 85.62 458 GLY A C 1
ATOM 3472 O O . GLY A 1 458 ? -22.952 -4.662 27.971 1.00 85.62 458 GLY A O 1
ATOM 3473 N N . ALA A 1 459 ? -22.886 -4.109 30.152 1.00 87.44 459 ALA A N 1
ATOM 3474 C CA . ALA A 1 459 ? -24.010 -3.174 30.080 1.00 87.44 459 ALA A CA 1
ATOM 3475 C C . ALA A 1 459 ? -23.736 -2.011 29.108 1.00 87.44 459 ALA A C 1
ATOM 3477 O O . ALA A 1 459 ? -24.616 -1.630 28.337 1.00 87.44 459 ALA A O 1
ATOM 3478 N N . LEU A 1 460 ? -22.498 -1.496 29.074 1.00 89.25 460 LEU A N 1
ATOM 3479 C CA . LEU A 1 460 ? -22.083 -0.491 28.089 1.00 89.25 460 LEU A CA 1
ATOM 3480 C C . LEU A 1 460 ? -22.177 -1.021 26.653 1.00 89.25 460 LEU A C 1
ATOM 3482 O O . LEU A 1 460 ? -22.668 -0.325 25.766 1.00 89.25 460 LEU A O 1
ATOM 3486 N N . MET A 1 461 ? -21.721 -2.251 26.411 1.00 88.75 461 MET A N 1
ATOM 3487 C CA . MET A 1 461 ? -21.827 -2.886 25.098 1.00 88.75 461 MET A CA 1
ATOM 3488 C C . MET A 1 461 ? -23.287 -3.062 24.668 1.00 88.75 461 MET A C 1
ATOM 3490 O O . MET A 1 461 ? -23.603 -2.795 23.509 1.00 88.75 461 MET A O 1
ATOM 3494 N N . ASP A 1 462 ? -24.172 -3.457 25.580 1.00 90.31 462 ASP A N 1
ATOM 3495 C CA . ASP A 1 462 ? -25.596 -3.638 25.291 1.00 90.31 462 ASP A CA 1
ATOM 3496 C C . ASP A 1 462 ? -26.291 -2.302 24.993 1.00 90.31 462 ASP A C 1
ATOM 3498 O O . ASP A 1 462 ? -27.017 -2.203 24.002 1.00 90.31 462 ASP A O 1
ATOM 3502 N N . HIS A 1 463 ? -25.989 -1.238 25.747 1.00 90.06 463 HIS A N 1
ATOM 3503 C CA . HIS A 1 463 ? -26.460 0.114 25.421 1.00 90.06 463 HIS A CA 1
ATOM 3504 C C . HIS A 1 463 ? -25.956 0.573 24.043 1.00 90.06 463 HIS A C 1
ATOM 3506 O O . HIS A 1 463 ? -26.736 1.075 23.234 1.00 90.06 463 HIS A O 1
ATOM 3512 N N . LEU A 1 464 ? -24.675 0.361 23.717 1.00 90.31 464 LEU A N 1
ATOM 3513 C CA . LEU A 1 464 ? -24.129 0.703 22.396 1.00 90.31 464 LEU A CA 1
ATOM 3514 C C . LEU A 1 464 ? -24.803 -0.094 21.266 1.00 90.31 464 LEU A C 1
ATOM 3516 O O . LEU A 1 464 ? -25.034 0.452 20.186 1.00 90.31 464 LEU A O 1
ATOM 3520 N N . LYS A 1 465 ? -25.156 -1.367 21.493 1.00 90.38 465 LYS A N 1
ATOM 3521 C CA . LYS A 1 465 ? -25.924 -2.180 20.532 1.00 90.38 465 LYS A CA 1
ATOM 3522 C C . LYS A 1 465 ? -27.340 -1.644 20.332 1.00 90.38 465 LYS A C 1
ATOM 3524 O O . LYS A 1 465 ? -27.789 -1.575 19.188 1.00 90.38 465 LYS A O 1
ATOM 3529 N N . GLN A 1 466 ? -28.021 -1.253 21.408 1.00 90.81 466 GLN A N 1
ATOM 3530 C CA . GLN A 1 466 ? -29.353 -0.645 21.345 1.00 90.81 466 GLN A CA 1
ATOM 3531 C C . GLN A 1 466 ? -29.314 0.674 20.571 1.00 90.81 466 GLN A C 1
ATOM 3533 O O . GLN A 1 466 ? -30.097 0.863 19.641 1.00 90.81 466 GLN A O 1
ATOM 3538 N N . TRP A 1 467 ? -28.339 1.537 20.867 1.00 89.62 467 TRP A N 1
ATOM 3539 C CA . TRP A 1 467 ? -28.109 2.772 20.118 1.00 89.62 467 TRP A CA 1
ATOM 3540 C C . TRP A 1 467 ? -27.807 2.510 18.646 1.00 89.62 467 TRP A C 1
ATOM 3542 O O . TRP A 1 467 ? -28.370 3.172 17.778 1.00 89.62 467 TRP A O 1
ATOM 3552 N N . ARG A 1 468 ? -26.979 1.507 18.337 1.00 89.56 468 ARG A N 1
ATOM 3553 C CA . ARG A 1 468 ? -26.724 1.092 16.953 1.00 89.56 468 ARG A CA 1
ATOM 3554 C C . ARG A 1 468 ? -28.016 0.684 16.242 1.00 89.56 468 ARG A C 1
ATOM 3556 O O . ARG A 1 468 ? -28.226 1.114 15.115 1.00 89.56 468 ARG A O 1
ATOM 3563 N N . ALA A 1 469 ? -28.862 -0.129 16.876 1.00 88.81 469 ALA A N 1
ATOM 3564 C CA . ALA A 1 469 ? -30.130 -0.575 16.297 1.00 88.81 469 ALA A CA 1
ATOM 3565 C C . ALA A 1 469 ? -31.108 0.592 16.082 1.00 88.81 469 ALA A C 1
ATOM 3567 O O . ALA A 1 469 ? -31.667 0.724 14.997 1.00 88.81 469 ALA A O 1
ATOM 3568 N N . LYS A 1 470 ? -31.244 1.480 17.076 1.00 89.25 470 LYS A N 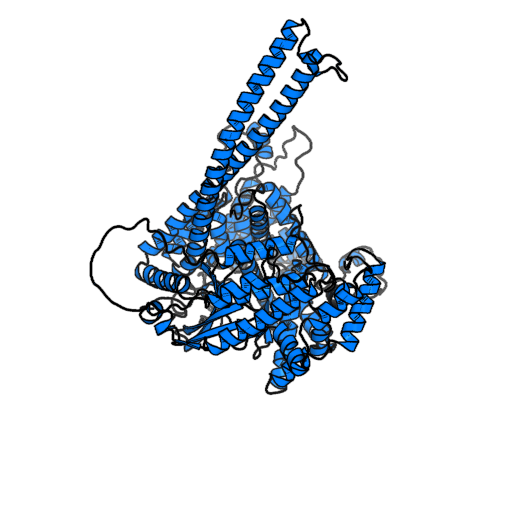1
ATOM 3569 C CA . LYS A 1 470 ? -32.082 2.687 17.001 1.00 89.25 470 LYS A CA 1
ATOM 3570 C C . LYS A 1 470 ? -31.636 3.618 15.871 1.00 89.25 470 LYS A C 1
ATOM 3572 O O . LYS A 1 470 ? -32.455 4.028 15.058 1.00 89.25 470 LYS A O 1
ATOM 3577 N N . LEU A 1 471 ? -30.333 3.902 15.781 1.00 86.56 471 LEU A N 1
ATOM 3578 C CA . LEU A 1 471 ? -29.769 4.757 14.731 1.00 86.56 471 LEU A CA 1
ATOM 3579 C C . LEU A 1 471 ? -29.900 4.134 13.339 1.00 86.56 471 LEU A C 1
ATOM 3581 O O . LEU A 1 471 ? -30.146 4.859 12.381 1.00 86.56 471 LEU A O 1
ATOM 3585 N N . LEU A 1 472 ? -29.731 2.813 13.215 1.00 85.75 472 LEU A N 1
ATOM 3586 C CA . LEU A 1 472 ? -29.922 2.113 11.944 1.00 85.75 472 LEU A CA 1
ATOM 3587 C C . LEU A 1 472 ? -31.374 2.186 11.470 1.00 85.75 472 LEU A C 1
ATOM 3589 O O . LEU A 1 472 ? -31.583 2.555 10.321 1.00 85.75 472 LEU A O 1
ATOM 3593 N N . SER A 1 473 ? -32.346 1.914 12.348 1.00 86.31 473 SER A N 1
ATOM 3594 C CA . SER A 1 473 ? -33.777 2.007 12.015 1.00 86.31 473 SER A CA 1
ATOM 3595 C C . SER A 1 473 ? -34.142 3.410 11.531 1.00 86.31 473 SER A C 1
ATOM 3597 O O . SER A 1 473 ? -34.680 3.575 10.445 1.00 86.31 473 SER A O 1
ATOM 3599 N N . GLU A 1 474 ? -33.747 4.438 12.283 1.00 83.56 474 GLU A N 1
ATOM 3600 C CA . GLU A 1 474 ? -34.004 5.837 11.927 1.00 83.56 474 GLU A CA 1
ATOM 3601 C C . GLU A 1 474 ? -33.351 6.230 10.587 1.00 83.56 474 GLU A C 1
ATOM 3603 O O . GLU A 1 474 ? -33.926 6.965 9.780 1.00 83.56 474 GLU A O 1
ATOM 3608 N N . LEU A 1 475 ? -32.130 5.746 10.331 1.00 83.12 475 LEU A N 1
ATOM 3609 C CA . LEU A 1 475 ? -31.433 5.967 9.064 1.00 83.12 475 LEU A CA 1
ATOM 3610 C C . LEU A 1 475 ? -32.116 5.248 7.898 1.00 83.12 475 LEU A C 1
ATOM 3612 O O . LEU A 1 475 ? -32.099 5.778 6.790 1.00 83.12 475 LEU A O 1
ATOM 3616 N N . GLU A 1 476 ? -32.664 4.056 8.107 1.00 82.00 476 GLU A N 1
ATOM 3617 C CA . GLU A 1 476 ? -33.404 3.312 7.084 1.00 82.00 476 GLU A CA 1
ATOM 3618 C C . GLU A 1 476 ? -34.742 3.983 6.760 1.00 82.00 476 GLU A C 1
ATOM 3620 O O . GLU A 1 476 ? -35.078 4.113 5.582 1.00 82.00 476 GLU A O 1
ATOM 3625 N N . ASP A 1 477 ? -35.436 4.506 7.771 1.00 82.12 477 ASP A N 1
ATOM 3626 C CA . ASP A 1 477 ? -36.723 5.188 7.607 1.00 82.12 477 ASP A CA 1
ATOM 3627 C C . ASP A 1 477 ? -36.583 6.543 6.894 1.00 82.12 477 ASP A C 1
ATOM 3629 O O . ASP A 1 477 ? -37.434 6.938 6.094 1.00 82.12 477 ASP A O 1
ATOM 3633 N N . ARG A 1 478 ? -35.498 7.281 7.166 1.00 79.56 478 ARG A N 1
ATOM 3634 C CA . ARG A 1 478 ? -35.328 8.664 6.683 1.00 79.56 478 ARG A CA 1
ATOM 3635 C C . ARG A 1 478 ? -34.488 8.809 5.428 1.00 79.56 478 ARG A C 1
ATOM 3637 O O . ARG A 1 478 ? -34.588 9.840 4.762 1.00 79.56 478 ARG A O 1
ATOM 3644 N N . MET A 1 479 ? -33.616 7.846 5.132 1.00 77.56 479 MET A N 1
ATOM 3645 C CA . MET A 1 479 ? -32.651 7.957 4.039 1.00 77.56 479 MET A CA 1
ATOM 3646 C C . MET A 1 479 ? -32.810 6.816 3.036 1.00 77.56 479 MET A C 1
ATOM 3648 O O . MET A 1 479 ? -32.415 5.682 3.343 1.00 77.56 479 MET A O 1
ATOM 3652 N N . PRO A 1 480 ? -33.271 7.110 1.804 1.00 84.19 480 PRO A N 1
ATOM 3653 C CA . PRO A 1 480 ? -33.358 6.095 0.768 1.00 84.19 480 PRO A CA 1
ATOM 3654 C C . PRO A 1 480 ? -31.968 5.540 0.445 1.00 84.19 480 PRO A C 1
ATOM 3656 O O . PRO A 1 480 ? -30.941 6.195 0.623 1.00 84.19 480 PRO A O 1
ATOM 3659 N N . THR A 1 481 ? -31.922 4.310 -0.059 1.00 86.00 481 THR A N 1
ATOM 3660 C CA . THR A 1 481 ? -30.671 3.644 -0.462 1.00 86.00 481 THR A CA 1
ATOM 3661 C C . THR A 1 481 ? -30.017 4.288 -1.686 1.00 86.00 481 THR A C 1
ATOM 3663 O O . THR A 1 481 ? -28.839 4.043 -1.955 1.00 86.00 481 THR A O 1
ATOM 3666 N N . VAL A 1 482 ? -30.761 5.122 -2.414 1.00 91.00 482 VAL A N 1
ATOM 3667 C CA . VAL A 1 482 ? -30.326 5.831 -3.616 1.00 91.00 482 VAL A CA 1
ATOM 3668 C C . VAL A 1 482 ? -30.778 7.287 -3.534 1.00 91.00 482 VAL A C 1
ATOM 3670 O O . VAL A 1 482 ? -31.936 7.564 -3.231 1.00 91.00 482 VAL A O 1
ATOM 3673 N N . LEU A 1 483 ? -29.861 8.208 -3.821 1.00 90.50 483 LEU A N 1
ATOM 3674 C CA . LEU A 1 483 ? -30.088 9.652 -3.875 1.00 90.50 483 LEU A CA 1
ATOM 3675 C C . LEU A 1 483 ? -30.027 10.140 -5.326 1.00 90.50 483 LEU A C 1
ATOM 3677 O O . LEU A 1 483 ? -29.351 9.537 -6.164 1.00 90.50 483 LEU A O 1
ATOM 3681 N N . ARG A 1 484 ? -30.703 11.249 -5.629 1.00 91.88 484 ARG A N 1
ATOM 3682 C CA . ARG A 1 484 ? -30.671 11.875 -6.958 1.00 91.88 484 ARG A CA 1
ATOM 3683 C C . ARG A 1 484 ? -29.489 12.838 -7.038 1.00 91.88 484 ARG A C 1
ATOM 3685 O O . ARG A 1 484 ? -29.350 13.720 -6.194 1.00 91.88 484 ARG A O 1
ATOM 3692 N N . LEU A 1 485 ? -28.640 12.680 -8.055 1.00 91.06 485 LEU A N 1
ATOM 3693 C CA . LEU A 1 485 ? -27.435 13.503 -8.210 1.00 91.06 485 LEU A CA 1
ATOM 3694 C C . LEU A 1 485 ? -27.776 14.992 -8.363 1.00 91.06 485 LEU A C 1
ATOM 3696 O O . LEU A 1 485 ? -27.057 15.829 -7.833 1.00 91.06 485 LEU A O 1
ATOM 3700 N N . GLU A 1 486 ? -28.881 15.322 -9.034 1.00 88.94 486 GLU A N 1
ATOM 3701 C CA . GLU A 1 486 ? -29.329 16.710 -9.232 1.00 88.94 486 GLU A CA 1
ATOM 3702 C C . GLU A 1 486 ? -29.636 17.443 -7.913 1.00 88.94 486 GLU A C 1
ATOM 3704 O O . GLU A 1 486 ? -29.418 18.647 -7.806 1.00 88.94 486 GLU A O 1
ATOM 3709 N N . GLU A 1 487 ? -30.092 16.716 -6.890 1.00 89.12 487 GLU A N 1
ATOM 3710 C CA . GLU A 1 487 ? -30.401 17.269 -5.568 1.00 89.12 487 GLU A CA 1
ATOM 3711 C C . GLU A 1 487 ? -29.134 17.336 -4.701 1.00 89.12 487 GLU A C 1
ATOM 3713 O O . GLU A 1 487 ? -28.882 18.317 -3.990 1.00 89.12 487 GLU A O 1
ATOM 3718 N N . GLU A 1 488 ? -28.298 16.298 -4.780 1.00 87.12 488 GLU A N 1
ATOM 3719 C CA . GLU A 1 488 ? -27.099 16.178 -3.953 1.00 87.12 488 GLU A CA 1
ATOM 3720 C C . GLU A 1 488 ? -25.935 17.044 -4.451 1.00 87.12 488 GLU A C 1
ATOM 3722 O O . GLU A 1 488 ? -25.274 17.659 -3.618 1.00 87.12 488 GLU A O 1
ATOM 3727 N N . ALA A 1 489 ? -25.699 17.148 -5.762 1.00 89.75 489 ALA A N 1
ATOM 3728 C CA . ALA A 1 489 ? -24.573 17.874 -6.360 1.00 89.75 489 ALA A CA 1
ATOM 3729 C C . ALA A 1 489 ? -24.919 18.423 -7.768 1.00 89.75 489 ALA A C 1
ATOM 3731 O O . ALA A 1 489 ? -24.467 17.871 -8.778 1.00 89.75 489 ALA A O 1
ATOM 3732 N N . PRO A 1 490 ? -25.694 19.523 -7.865 1.00 87.81 490 PRO A N 1
ATOM 3733 C CA . PRO A 1 490 ? -26.101 20.102 -9.151 1.00 87.81 490 PRO A CA 1
ATOM 3734 C C . PRO A 1 490 ? -24.904 20.539 -10.008 1.00 87.81 490 PRO A C 1
ATOM 3736 O O . PRO A 1 490 ? -24.914 20.339 -11.222 1.00 87.81 490 PRO A O 1
ATOM 3739 N N . GLY A 1 491 ? -23.820 21.017 -9.382 1.00 87.62 491 GLY A N 1
ATOM 3740 C CA . GLY A 1 491 ? -22.603 21.423 -10.087 1.00 87.62 491 GLY A CA 1
ATOM 3741 C C . GLY A 1 491 ? -21.914 20.287 -10.849 1.00 87.62 491 GLY A C 1
ATOM 3742 O O . GLY A 1 491 ? -21.284 20.544 -11.867 1.00 87.62 491 GLY A O 1
ATOM 3743 N N . LEU A 1 492 ? -22.068 19.025 -10.421 1.00 88.75 492 LEU A N 1
ATOM 3744 C CA . LEU A 1 492 ? -21.551 17.864 -11.160 1.00 88.75 492 LEU A CA 1
ATOM 3745 C C . LEU A 1 492 ? -22.412 17.500 -12.372 1.00 88.75 492 LEU A C 1
ATOM 3747 O O . LEU A 1 492 ? -21.917 16.881 -13.310 1.00 88.75 492 LEU A O 1
ATOM 3751 N N . ARG A 1 493 ? -23.702 17.850 -12.345 1.00 86.31 493 ARG A N 1
ATOM 3752 C CA . ARG A 1 493 ? -24.643 17.556 -13.429 1.00 86.31 493 ARG A CA 1
ATOM 3753 C C . ARG A 1 493 ? -24.528 18.562 -14.570 1.00 86.31 493 ARG A C 1
ATOM 3755 O O . ARG A 1 493 ? -24.653 18.172 -15.725 1.00 86.31 493 ARG A O 1
ATOM 3762 N N . GLU A 1 494 ? -24.307 19.827 -14.232 1.00 83.69 494 GLU A N 1
ATOM 3763 C CA . GLU A 1 494 ? -24.178 20.941 -15.182 1.00 83.69 494 GLU A CA 1
ATOM 3764 C C . GLU A 1 494 ? -22.754 21.089 -15.742 1.00 83.69 494 GLU A C 1
ATOM 3766 O O . GLU A 1 494 ? -22.511 21.904 -16.632 1.00 83.69 494 GLU A O 1
ATOM 3771 N N . LEU A 1 495 ? -21.803 20.304 -15.230 1.00 86.75 495 LEU A N 1
ATOM 3772 C CA . LEU A 1 495 ? -20.406 20.375 -15.626 1.00 86.75 495 LEU A CA 1
ATOM 3773 C C . LEU A 1 495 ? -20.202 19.932 -17.080 1.00 86.75 495 LEU A C 1
ATOM 3775 O O . LEU A 1 495 ? -20.518 18.802 -17.453 1.00 86.75 495 LEU A O 1
ATOM 3779 N N . ALA A 1 496 ? -19.573 20.792 -17.881 1.00 83.75 496 ALA A N 1
ATOM 3780 C CA . ALA A 1 496 ? -19.052 20.406 -19.184 1.00 83.75 496 ALA A CA 1
ATOM 3781 C C . ALA A 1 496 ? -17.811 19.520 -18.996 1.00 83.75 496 ALA A C 1
ATOM 3783 O O . ALA A 1 496 ? -16.743 20.003 -18.618 1.00 83.75 496 ALA A O 1
ATOM 3784 N N . LEU A 1 497 ? -17.969 18.217 -19.239 1.00 83.25 497 LEU A N 1
ATOM 3785 C CA . LEU A 1 497 ? -16.912 17.226 -19.034 1.00 83.25 497 LEU A CA 1
ATOM 3786 C C . LEU A 1 497 ? -15.895 17.162 -20.181 1.00 83.25 497 LEU A C 1
ATOM 3788 O O . LEU A 1 497 ? -14.812 16.659 -19.940 1.00 83.25 497 LEU A O 1
ATOM 3792 N N . GLY A 1 498 ? -16.190 17.718 -21.365 1.00 76.88 498 GLY A N 1
ATOM 3793 C CA . GLY A 1 498 ? -15.252 17.940 -22.483 1.00 76.88 498 GLY A CA 1
ATOM 3794 C C . GLY A 1 498 ? -14.123 16.907 -22.612 1.00 76.88 498 GLY A C 1
ATOM 3795 O O . GLY A 1 498 ? -14.367 15.763 -22.983 1.00 76.88 498 GLY A O 1
ATOM 3796 N N . ASP A 1 499 ? -12.904 17.329 -22.264 1.00 83.44 499 ASP A N 1
ATOM 3797 C CA . ASP A 1 499 ? -11.673 16.527 -22.337 1.00 83.44 499 ASP A CA 1
ATOM 3798 C C . ASP A 1 499 ? -11.266 15.899 -20.988 1.00 83.44 499 ASP A C 1
ATOM 3800 O O . ASP A 1 499 ? -10.125 15.473 -20.807 1.00 83.44 499 ASP A O 1
ATOM 3804 N N . VAL A 1 500 ? -12.162 15.870 -19.997 1.00 90.50 500 VAL A N 1
ATOM 3805 C CA . VAL A 1 500 ? -11.893 15.264 -18.689 1.00 90.50 500 VAL A CA 1
ATOM 3806 C C . VAL A 1 500 ? -11.761 13.758 -18.861 1.00 90.50 500 VAL A C 1
ATOM 3808 O O . VAL A 1 500 ? -12.691 13.053 -19.251 1.00 90.50 500 VAL A O 1
ATOM 3811 N N . GLU A 1 501 ? -10.591 13.247 -18.521 1.00 89.62 501 GLU A N 1
ATOM 3812 C CA . GLU A 1 501 ? -10.313 11.824 -18.533 1.00 89.62 501 GLU A CA 1
ATOM 3813 C C . GLU A 1 501 ? -10.956 11.131 -17.339 1.00 89.62 501 GLU A C 1
ATOM 3815 O O . GLU A 1 501 ? -11.147 11.708 -16.266 1.00 89.62 501 GLU A O 1
ATOM 3820 N N . MET A 1 502 ? -11.243 9.844 -17.505 1.00 88.19 502 MET A N 1
ATOM 3821 C CA . MET A 1 502 ? -11.745 8.999 -16.437 1.00 88.19 502 MET A CA 1
ATOM 3822 C C . MET A 1 502 ? -10.760 8.995 -15.244 1.00 88.19 502 MET A C 1
ATOM 3824 O O . MET A 1 502 ? -9.600 8.601 -15.410 1.00 88.19 502 MET A O 1
ATOM 3828 N N . PRO A 1 503 ? -11.181 9.400 -14.021 1.00 87.50 503 PRO A N 1
ATOM 3829 C CA . PRO A 1 503 ? -10.322 9.349 -12.846 1.00 87.50 503 PRO A CA 1
ATOM 3830 C C . PRO A 1 503 ? -9.550 8.036 -12.679 1.00 87.50 503 PRO A C 1
ATOM 3832 O O . PRO A 1 503 ? -10.125 6.949 -12.623 1.00 87.50 503 PRO A O 1
ATOM 3835 N N . GLY A 1 504 ? -8.229 8.168 -12.545 1.00 79.25 504 GLY A N 1
ATOM 3836 C CA . GLY A 1 504 ? -7.327 7.071 -12.206 1.00 79.25 504 GLY A CA 1
ATOM 3837 C C . GLY A 1 504 ? -6.919 6.154 -13.363 1.00 79.25 504 GLY A C 1
ATOM 3838 O O . GLY A 1 504 ? -6.272 5.138 -13.111 1.00 79.25 504 GLY A O 1
ATOM 3839 N N . VAL A 1 505 ? -7.189 6.538 -14.619 1.00 77.44 505 VAL A N 1
ATOM 3840 C CA . VAL A 1 505 ? -6.624 5.893 -15.828 1.00 77.44 505 VAL A CA 1
ATOM 3841 C C . VAL A 1 505 ? -5.099 5.738 -15.726 1.00 77.44 505 VAL A C 1
ATOM 3843 O O . VAL A 1 505 ? -4.547 4.678 -16.021 1.00 77.44 505 VAL A O 1
ATOM 3846 N N . TYR A 1 506 ? -4.423 6.752 -15.188 1.00 76.75 506 TYR A N 1
ATOM 3847 C CA . TYR A 1 506 ? -2.973 6.771 -14.988 1.00 76.75 506 TYR A CA 1
ATOM 3848 C C . TYR A 1 506 ? -2.471 5.852 -13.868 1.00 76.75 506 TYR A C 1
ATOM 3850 O O . TYR A 1 506 ? -1.319 5.412 -13.903 1.00 76.75 506 TYR A O 1
ATOM 3858 N N . SER A 1 507 ? -3.321 5.498 -12.898 1.00 62.62 507 SER A N 1
ATOM 3859 C CA . SER A 1 507 ? -2.936 4.623 -11.782 1.00 62.62 507 SER A CA 1
ATOM 3860 C C . SER A 1 507 ? -2.587 3.206 -12.257 1.00 62.62 507 SER A C 1
ATOM 3862 O O . SER A 1 507 ? -1.886 2.479 -11.553 1.00 62.62 507 SER A O 1
ATOM 3864 N N . VAL A 1 508 ? -3.027 2.817 -13.461 1.00 57.59 508 VAL A N 1
ATOM 3865 C CA . VAL A 1 508 ? -2.747 1.512 -14.082 1.00 57.59 508 VAL A CA 1
ATOM 3866 C C . VAL A 1 508 ? -1.451 1.517 -14.905 1.00 57.59 508 VAL A C 1
ATOM 3868 O O . VAL A 1 508 ? -0.884 0.456 -15.141 1.00 57.59 508 VAL A O 1
ATOM 3871 N N . LEU A 1 509 ? -0.886 2.682 -15.252 1.00 55.72 509 LEU A N 1
ATOM 3872 C CA . LEU A 1 509 ? 0.365 2.770 -16.028 1.00 55.72 509 LEU A CA 1
ATOM 3873 C C . LEU A 1 509 ? 1.592 2.250 -15.262 1.00 55.72 509 LEU A C 1
ATOM 3875 O O . LEU A 1 509 ? 2.608 1.908 -15.864 1.00 55.72 509 LEU A O 1
ATOM 3879 N N . LEU A 1 510 ? 1.479 2.092 -13.938 1.00 50.47 510 LEU A N 1
ATOM 3880 C CA . LEU A 1 510 ? 2.384 1.304 -13.090 1.00 50.47 510 LEU A CA 1
ATOM 3881 C C . LEU A 1 510 ? 2.320 -0.210 -13.311 1.00 50.47 510 LEU A C 1
ATOM 3883 O O . LEU A 1 510 ? 3.062 -0.935 -12.659 1.00 50.47 510 LEU A O 1
ATOM 3887 N N . GLY A 1 511 ? 1.507 -0.701 -14.243 1.00 41.81 511 GLY A N 1
ATOM 3888 C CA . GLY A 1 511 ? 1.452 -2.081 -14.719 1.00 41.81 511 GLY A CA 1
ATOM 3889 C C . GLY A 1 511 ? 1.770 -2.116 -16.211 1.00 41.81 511 GLY A C 1
ATOM 3890 O O . GLY A 1 511 ? 0.868 -2.077 -17.025 1.00 41.81 511 GLY A O 1
ATOM 3891 N N . GLY A 1 512 ? 3.053 -2.145 -16.578 1.00 37.28 512 GLY A N 1
ATOM 3892 C CA . GLY A 1 512 ? 3.553 -2.249 -17.948 1.00 37.28 512 GLY A CA 1
ATOM 3893 C C . GLY A 1 512 ? 3.404 -3.663 -18.500 1.00 37.28 512 GLY A C 1
ATOM 3894 O O . GLY A 1 512 ? 4.370 -4.216 -19.015 1.00 37.28 512 GLY A O 1
ATOM 3895 N N . GLY A 1 513 ? 2.222 -4.247 -18.326 1.00 36.09 513 GLY A N 1
ATOM 3896 C CA . GLY A 1 513 ? 1.675 -5.160 -19.314 1.00 36.09 513 GLY A CA 1
ATOM 3897 C C . GLY A 1 513 ? 0.982 -4.335 -20.393 1.00 36.09 513 GLY A C 1
ATOM 3898 O O . GLY A 1 513 ? 0.974 -3.100 -20.324 1.00 36.09 513 GLY A O 1
ATOM 3899 N N . ASP A 1 514 ? 0.393 -5.014 -21.372 1.00 32.84 514 ASP A N 1
ATOM 3900 C CA . ASP A 1 514 ? -0.593 -4.379 -22.237 1.00 32.84 514 ASP A CA 1
ATOM 3901 C C . ASP A 1 514 ? -1.539 -3.541 -21.376 1.00 32.84 514 ASP A C 1
ATOM 3903 O O . ASP A 1 514 ? -1.914 -3.954 -20.266 1.00 32.84 514 ASP A O 1
ATOM 3907 N N . PRO A 1 515 ? -1.872 -2.331 -21.833 1.00 35.06 515 PRO A N 1
ATOM 3908 C CA . PRO A 1 515 ? -2.734 -1.485 -21.052 1.00 35.06 515 PRO A CA 1
ATOM 3909 C C . PRO A 1 515 ? -4.071 -2.235 -20.855 1.00 35.06 515 PRO A C 1
ATOM 3911 O O . PRO A 1 515 ? -4.405 -3.134 -21.635 1.00 35.06 515 PRO A O 1
ATOM 3914 N N . PRO A 1 516 ? -4.800 -1.979 -19.756 1.00 37.44 516 PRO A N 1
ATOM 3915 C CA . PRO A 1 516 ? -5.998 -2.751 -19.428 1.00 37.44 516 PRO A CA 1
ATOM 3916 C C . PRO A 1 516 ? -6.956 -2.794 -20.634 1.00 37.44 516 PRO A C 1
ATOM 3918 O O . PRO A 1 516 ? -6.915 -1.866 -21.430 1.00 37.44 516 PRO A O 1
ATOM 3921 N N . PRO A 1 517 ? -7.847 -3.797 -20.783 1.00 33.94 517 PRO A N 1
ATOM 3922 C CA . PRO A 1 517 ? -8.631 -4.072 -22.008 1.00 33.94 517 PRO A CA 1
ATOM 3923 C C . PRO A 1 517 ? -9.597 -2.960 -22.490 1.00 33.94 517 PRO A C 1
ATOM 3925 O O . PRO A 1 517 ? -10.491 -3.219 -23.292 1.00 33.94 517 PRO A O 1
ATOM 3928 N N . TRP A 1 518 ? -9.493 -1.749 -21.949 1.00 40.69 518 TRP A N 1
ATOM 3929 C CA . TRP A 1 518 ? -10.130 -0.502 -22.378 1.00 40.69 518 TRP A CA 1
ATOM 3930 C C . TRP A 1 518 ? -9.128 0.540 -22.912 1.00 40.69 518 TRP A C 1
ATOM 3932 O O . TRP A 1 518 ? -9.521 1.645 -23.256 1.00 40.69 518 TRP A O 1
ATOM 3942 N N . VAL A 1 519 ? -7.847 0.196 -22.991 1.00 36.66 519 VAL A N 1
ATOM 3943 C CA . VAL A 1 519 ? -6.838 0.890 -23.782 1.00 36.66 519 VAL A CA 1
ATOM 3944 C C . VAL A 1 519 ? -6.497 -0.066 -24.913 1.00 36.66 519 VAL A C 1
ATOM 3946 O O . VAL A 1 519 ? -6.111 -1.212 -24.682 1.00 36.66 519 VAL A O 1
ATOM 3949 N N . VAL A 1 520 ? -6.728 0.375 -26.142 1.00 30.75 520 VAL A N 1
ATOM 3950 C CA . VAL A 1 520 ? -6.503 -0.446 -27.330 1.00 30.75 520 VAL A CA 1
ATOM 3951 C C . VAL A 1 520 ? -5.016 -0.827 -27.372 1.00 30.75 520 VAL A C 1
ATOM 3953 O O . VAL A 1 520 ? -4.176 0.077 -27.381 1.00 30.75 520 VAL A O 1
ATOM 3956 N N . PRO A 1 521 ? -4.656 -2.127 -27.381 1.00 29.72 521 PRO A N 1
ATOM 3957 C CA . PRO A 1 521 ? -3.281 -2.521 -27.634 1.00 29.72 521 PRO A CA 1
ATOM 3958 C C . PRO A 1 521 ? -2.929 -2.023 -29.031 1.00 29.72 521 PRO A C 1
ATOM 3960 O O . PRO A 1 521 ? -3.546 -2.439 -30.015 1.00 29.72 521 PRO A O 1
ATOM 3963 N N . GLN A 1 522 ? -1.962 -1.113 -29.138 1.00 32.59 522 GLN A N 1
ATOM 3964 C CA . GLN A 1 522 ? -1.375 -0.869 -30.444 1.00 32.59 522 GLN A CA 1
ATOM 3965 C C . GLN A 1 522 ? -0.646 -2.144 -30.886 1.00 32.59 522 GLN A C 1
ATOM 3967 O O . GLN A 1 522 ? -0.017 -2.802 -30.050 1.00 32.59 522 GLN A O 1
ATOM 3972 N N . PRO A 1 523 ? -0.734 -2.525 -32.173 1.00 28.81 523 PRO A N 1
ATOM 3973 C CA . PRO A 1 523 ? 0.006 -3.667 -32.683 1.00 28.81 523 PRO A CA 1
ATOM 3974 C C . PRO A 1 523 ? 1.488 -3.477 -32.366 1.00 28.81 523 PRO A C 1
ATOM 3976 O O . PRO A 1 523 ? 2.039 -2.393 -32.568 1.00 28.81 523 PRO A O 1
ATOM 3979 N N . ALA A 1 524 ? 2.120 -4.531 -31.843 1.00 33.41 524 ALA A N 1
ATOM 3980 C CA . ALA A 1 524 ? 3.554 -4.530 -31.606 1.00 33.41 524 ALA A CA 1
ATOM 3981 C C . ALA A 1 524 ? 4.266 -4.056 -32.886 1.00 33.41 524 ALA A C 1
ATOM 3983 O O . ALA A 1 524 ? 3.918 -4.535 -33.973 1.00 33.41 524 ALA A O 1
ATOM 3984 N N . PRO A 1 525 ? 5.231 -3.124 -32.794 1.00 34.09 525 PRO A N 1
ATOM 3985 C CA . PRO A 1 525 ? 6.012 -2.758 -33.959 1.00 34.09 525 PRO A CA 1
ATOM 3986 C C . PRO A 1 525 ? 6.634 -4.023 -34.553 1.00 34.09 525 PRO A C 1
ATOM 3988 O O . PRO A 1 525 ? 7.127 -4.888 -33.822 1.00 34.09 525 PRO A O 1
ATOM 3991 N N . ALA A 1 526 ? 6.576 -4.148 -35.879 1.00 30.52 526 ALA A N 1
ATOM 3992 C CA . ALA A 1 526 ? 7.172 -5.274 -36.581 1.00 30.52 526 ALA A CA 1
ATOM 3993 C C . ALA A 1 526 ? 8.639 -5.451 -36.132 1.00 30.52 526 ALA A C 1
ATOM 3995 O O . ALA A 1 526 ? 9.346 -4.449 -35.965 1.00 30.52 526 ALA A O 1
ATOM 3996 N N . PRO A 1 527 ? 9.115 -6.693 -35.925 1.00 30.69 527 PRO A N 1
ATOM 3997 C CA . PRO A 1 527 ? 10.501 -6.936 -35.543 1.00 30.69 527 PRO A CA 1
ATOM 3998 C C . PRO A 1 527 ? 11.425 -6.315 -36.602 1.00 30.69 527 PRO A C 1
ATOM 4000 O O . PRO A 1 527 ? 11.464 -6.778 -37.739 1.00 30.69 527 PRO A O 1
ATOM 4003 N N . GLY A 1 528 ? 12.113 -5.225 -36.241 1.00 39.59 528 GLY A N 1
ATOM 4004 C CA . GLY A 1 528 ? 12.960 -4.446 -37.154 1.00 39.59 528 GLY A CA 1
ATOM 4005 C C . GLY A 1 528 ? 12.739 -2.926 -37.160 1.00 39.59 528 GLY A C 1
ATOM 4006 O O . GLY A 1 528 ? 13.524 -2.223 -37.793 1.00 39.59 528 GLY A O 1
ATOM 4007 N 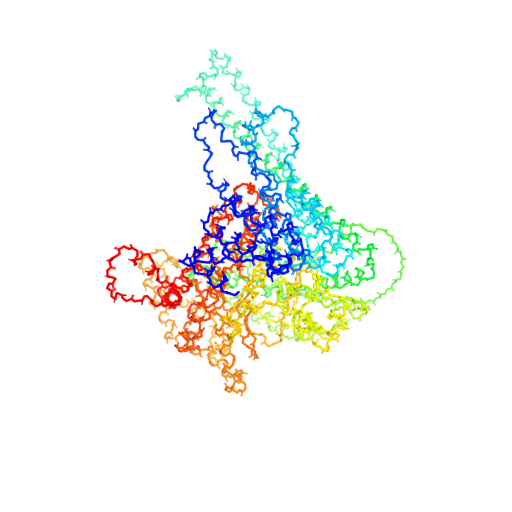N . SER A 1 529 ? 11.738 -2.373 -36.461 1.00 36.66 529 SER A N 1
ATOM 4008 C CA . SER A 1 529 ? 11.636 -0.911 -36.321 1.00 36.66 529 SER A CA 1
ATOM 4009 C C . SER A 1 529 ? 12.673 -0.385 -35.320 1.00 36.66 529 SER A C 1
ATOM 4011 O O . SER A 1 529 ? 12.614 -0.671 -34.123 1.00 36.66 529 SER A O 1
ATOM 4013 N N . ASN A 1 530 ? 13.632 0.390 -35.816 1.00 36.97 530 ASN A N 1
ATOM 4014 C CA . ASN A 1 530 ? 14.708 0.993 -35.036 1.00 36.97 530 ASN A CA 1
ATOM 4015 C C . ASN A 1 530 ? 14.185 1.884 -33.895 1.00 36.97 530 ASN A C 1
ATOM 4017 O O . ASN A 1 530 ? 13.663 2.963 -34.158 1.00 36.97 530 ASN A O 1
ATOM 4021 N N . GLY A 1 531 ? 14.406 1.468 -32.643 1.00 42.00 531 GLY A N 1
ATOM 4022 C CA . GLY A 1 531 ? 14.702 2.348 -31.499 1.00 42.00 531 GLY A CA 1
ATOM 4023 C C . GLY A 1 531 ? 13.724 3.477 -31.151 1.00 42.00 531 GLY A C 1
ATOM 4024 O O . GLY A 1 531 ? 14.115 4.386 -30.422 1.00 42.00 531 GLY A O 1
ATOM 4025 N N . GLN A 1 532 ? 12.488 3.465 -31.647 1.00 37.44 532 GLN A N 1
ATOM 4026 C CA . GLN A 1 532 ? 11.483 4.443 -31.245 1.00 37.44 532 GLN A CA 1
ATOM 4027 C C . GLN A 1 532 ? 10.807 3.984 -29.955 1.00 37.44 532 GLN A C 1
ATOM 4029 O O . GLN A 1 532 ? 10.373 2.837 -29.833 1.00 37.44 532 GLN A O 1
ATOM 4034 N N . VAL A 1 533 ? 10.737 4.901 -28.987 1.00 40.50 533 VAL A N 1
ATOM 4035 C CA . VAL A 1 533 ? 9.908 4.763 -27.787 1.00 40.50 533 VAL A CA 1
ATOM 4036 C C . VAL A 1 533 ? 8.516 4.292 -28.232 1.00 40.50 533 VAL A C 1
ATOM 4038 O O . VAL A 1 533 ? 7.988 4.875 -29.184 1.00 40.50 533 VAL A O 1
ATOM 4041 N N . PRO A 1 534 ? 7.910 3.267 -27.595 1.00 40.94 534 PRO A N 1
ATOM 4042 C CA . PRO A 1 534 ? 6.526 2.918 -27.890 1.00 40.94 534 PRO A CA 1
ATOM 4043 C C . PRO A 1 534 ? 5.668 4.189 -27.803 1.00 40.94 534 PRO A C 1
ATOM 4045 O O . PRO A 1 534 ? 5.914 5.006 -26.905 1.00 40.94 534 PRO A O 1
ATOM 4048 N N . PRO A 1 535 ? 4.725 4.400 -28.738 1.00 40.66 535 PRO A N 1
ATOM 4049 C CA . PRO A 1 535 ? 3.950 5.628 -28.791 1.00 40.66 535 PRO A CA 1
ATOM 4050 C C . PRO A 1 535 ? 3.359 5.925 -27.418 1.00 40.66 535 PRO A C 1
ATOM 4052 O O . PRO A 1 535 ? 2.966 5.019 -26.676 1.00 40.66 535 PRO A O 1
ATOM 4055 N N . GLN A 1 536 ? 3.375 7.209 -27.063 1.00 46.00 536 GLN A N 1
ATOM 4056 C CA . GLN A 1 536 ? 2.769 7.696 -25.838 1.00 46.00 536 GLN A CA 1
ATOM 4057 C C . GLN A 1 536 ? 1.377 7.060 -25.683 1.00 46.00 536 GLN A C 1
ATOM 4059 O O . GLN A 1 536 ? 0.598 7.113 -26.636 1.00 46.00 536 GLN A O 1
ATOM 4064 N N . PRO A 1 537 ? 1.024 6.477 -24.521 1.00 48.19 537 PRO A N 1
ATOM 4065 C CA . PRO A 1 537 ? -0.267 5.799 -24.342 1.00 48.19 537 PRO A CA 1
ATOM 4066 C C . PRO A 1 537 ? -1.489 6.728 -24.515 1.00 48.19 537 PRO A C 1
ATOM 4068 O O . PRO A 1 537 ? -2.624 6.283 -24.386 1.00 48.19 537 PRO A O 1
ATOM 4071 N N . HIS A 1 538 ? -1.259 8.013 -24.795 1.00 52.03 538 HIS A N 1
ATOM 4072 C CA . HIS A 1 538 ? -2.214 9.107 -24.769 1.00 52.03 538 HIS A CA 1
ATOM 4073 C C . HIS A 1 538 ? -2.448 9.794 -26.125 1.00 52.03 538 HIS A C 1
ATOM 4075 O O . HIS A 1 538 ? -3.126 10.812 -26.138 1.00 52.03 538 HIS A O 1
ATOM 4081 N N . SER A 1 539 ? -1.959 9.282 -27.264 1.00 47.69 539 SER A N 1
ATOM 4082 C CA . SER A 1 539 ? -2.265 9.960 -28.537 1.00 47.69 539 SER A CA 1
ATOM 4083 C C . SER A 1 539 ? -3.641 9.625 -29.136 1.00 47.69 539 SER A C 1
ATOM 4085 O O . SER A 1 539 ? -4.075 10.401 -29.967 1.00 47.69 539 SER A O 1
ATOM 4087 N N . ASP A 1 540 ? -4.339 8.547 -28.724 1.00 48.06 540 ASP A N 1
ATOM 4088 C CA . ASP A 1 540 ? -5.663 8.182 -29.302 1.00 48.06 540 ASP A CA 1
ATOM 4089 C C . ASP A 1 540 ? -6.565 7.241 -28.446 1.00 48.06 540 ASP A C 1
ATOM 4091 O O . ASP A 1 540 ? -7.595 6.768 -28.924 1.00 48.06 540 ASP A O 1
ATOM 4095 N N . GLY A 1 541 ? -6.209 6.910 -27.190 1.00 57.72 541 GLY A N 1
ATOM 4096 C CA . GLY A 1 541 ? -6.838 5.782 -26.460 1.00 57.72 541 GLY A C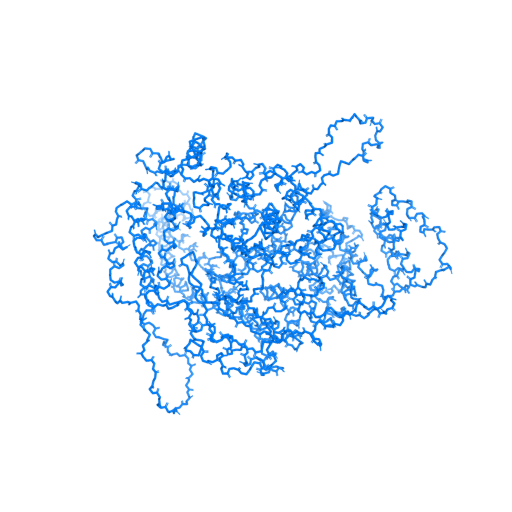A 1
ATOM 4097 C C . GLY A 1 541 ? -7.246 5.998 -24.996 1.00 57.72 541 GLY A C 1
ATOM 4098 O O . GLY A 1 541 ? -7.616 5.025 -24.336 1.00 57.72 541 GLY A O 1
ATOM 4099 N N . ALA A 1 542 ? -7.155 7.218 -24.453 1.00 70.75 542 ALA A N 1
ATOM 4100 C CA . ALA A 1 542 ? -7.574 7.484 -23.075 1.00 70.75 542 ALA A CA 1
ATOM 4101 C C . ALA A 1 542 ? -9.106 7.524 -22.972 1.00 70.75 542 ALA A C 1
ATOM 4103 O O . ALA A 1 542 ? -9.779 8.197 -23.751 1.00 70.75 542 ALA A O 1
ATOM 4104 N N . VAL A 1 543 ? -9.667 6.813 -21.992 1.00 82.38 543 VAL A N 1
ATOM 4105 C CA . VAL A 1 543 ? -11.117 6.808 -21.773 1.00 82.38 543 VAL A CA 1
ATOM 4106 C C . VAL A 1 543 ? -11.529 8.138 -21.146 1.00 82.38 543 VAL A C 1
ATOM 4108 O O . VAL A 1 543 ? -11.232 8.399 -19.980 1.00 82.38 543 VAL A O 1
ATOM 4111 N N . LEU A 1 544 ? -12.235 8.961 -21.916 1.00 88.94 544 LEU A N 1
ATOM 4112 C CA . LEU A 1 544 ? -12.862 10.194 -21.440 1.00 88.94 544 LEU A CA 1
ATOM 4113 C C . LEU A 1 544 ? -14.082 9.899 -20.563 1.00 88.94 544 LEU A C 1
ATOM 4115 O O . LEU A 1 544 ? -14.776 8.899 -20.777 1.00 88.94 544 LEU A O 1
ATOM 4119 N N . LEU A 1 545 ? -14.334 10.770 -19.588 1.00 91.12 545 LEU A N 1
ATOM 4120 C CA . LEU A 1 545 ? -15.528 10.760 -18.752 1.00 91.12 545 LEU A CA 1
ATOM 4121 C C . LEU A 1 545 ? -16.670 11.451 -19.506 1.00 91.12 545 LEU A C 1
ATOM 4123 O O . LEU A 1 545 ? -16.708 12.671 -19.607 1.00 91.12 545 LEU A O 1
ATOM 4127 N N . GLU A 1 546 ? -17.614 10.665 -20.016 1.00 90.81 546 GLU A N 1
ATOM 4128 C CA . GLU A 1 546 ? -18.731 11.172 -20.817 1.00 90.81 546 GLU A CA 1
ATOM 4129 C C . GLU A 1 546 ? -19.842 11.747 -19.934 1.00 90.81 546 GLU A C 1
ATOM 4131 O O . GLU A 1 546 ? -20.384 12.819 -20.200 1.00 90.81 546 GLU A O 1
ATOM 4136 N N . SER A 1 547 ? -20.194 11.040 -18.857 1.00 90.25 547 SER A N 1
ATOM 4137 C CA . SER A 1 547 ? -21.207 11.514 -17.914 1.00 90.25 547 SER A CA 1
ATOM 4138 C C . SER A 1 547 ? -21.090 10.871 -16.534 1.00 90.25 547 SER A C 1
ATOM 4140 O O . SER A 1 547 ? -20.535 9.785 -16.355 1.00 90.25 547 SER A O 1
ATOM 4142 N N . ILE A 1 548 ? -21.652 11.552 -15.536 1.00 93.25 548 ILE A N 1
ATOM 4143 C CA . ILE A 1 548 ? -21.854 11.019 -14.187 1.00 93.25 548 ILE A CA 1
ATOM 4144 C C . ILE A 1 548 ? -23.308 10.547 -14.091 1.00 93.25 548 ILE A C 1
ATOM 4146 O O . ILE A 1 548 ? -24.232 11.266 -14.479 1.00 93.25 548 ILE A O 1
ATOM 4150 N N . GLY A 1 549 ? -23.511 9.331 -13.588 1.00 92.31 549 GLY A N 1
ATOM 4151 C CA . GLY A 1 549 ? -24.825 8.713 -13.458 1.00 92.31 549 GLY A CA 1
ATOM 4152 C C . GLY A 1 549 ? -25.776 9.540 -12.591 1.00 92.31 549 GLY A C 1
ATOM 4153 O O . GLY A 1 549 ? -25.379 10.136 -11.593 1.00 92.31 549 GLY A O 1
ATOM 4154 N N . ALA A 1 550 ? -27.062 9.548 -12.950 1.00 92.25 550 ALA A N 1
ATOM 4155 C CA . ALA A 1 550 ? -28.082 10.385 -12.306 1.00 92.25 550 ALA A CA 1
ATOM 4156 C C . ALA A 1 550 ? -28.388 10.007 -10.842 1.00 92.25 550 ALA A C 1
ATOM 4158 O O . ALA A 1 550 ? -29.068 10.749 -10.132 1.00 92.25 550 ALA A O 1
ATOM 4159 N N . THR A 1 551 ? -27.903 8.852 -10.389 1.00 93.62 551 THR A N 1
ATOM 4160 C CA . THR A 1 551 ? -28.189 8.283 -9.072 1.00 93.62 551 THR A CA 1
ATOM 4161 C C . THR A 1 551 ? -26.913 8.030 -8.283 1.00 93.62 551 THR A C 1
ATOM 4163 O O . THR A 1 551 ? -25.952 7.466 -8.808 1.00 93.62 551 THR A O 1
ATOM 4166 N N . VAL A 1 552 ? -26.939 8.361 -6.996 1.00 93.31 552 VAL A N 1
ATOM 4167 C CA . VAL A 1 552 ? -25.860 8.115 -6.035 1.00 93.31 552 VAL A CA 1
ATOM 4168 C C . VAL A 1 552 ? -26.314 7.028 -5.070 1.00 93.31 552 VAL A C 1
ATOM 4170 O O . VAL A 1 552 ? -27.268 7.223 -4.320 1.00 93.31 552 VAL A O 1
ATOM 4173 N N . ALA A 1 553 ? -25.638 5.881 -5.060 1.00 93.00 553 ALA A N 1
ATOM 4174 C CA . ALA A 1 553 ? -25.984 4.797 -4.142 1.00 93.00 553 ALA A CA 1
ATOM 4175 C C . ALA A 1 553 ? -25.328 5.006 -2.768 1.00 93.00 553 ALA A C 1
ATOM 4177 O O . ALA A 1 553 ? -24.143 5.342 -2.681 1.00 93.00 553 ALA A O 1
ATOM 4178 N N . ILE A 1 554 ? -26.082 4.765 -1.694 1.00 90.75 554 ILE A N 1
ATOM 4179 C CA . ILE A 1 554 ? -25.574 4.777 -0.319 1.00 90.75 554 ILE A CA 1
ATOM 4180 C C . ILE A 1 554 ? -25.154 3.358 0.061 1.00 90.75 554 ILE A C 1
ATOM 4182 O O . ILE A 1 554 ? -25.975 2.451 0.191 1.00 90.75 554 ILE A O 1
ATOM 4186 N N . VAL A 1 555 ? -23.855 3.169 0.269 1.00 89.19 555 VAL A N 1
ATOM 4187 C CA . VAL A 1 555 ? -23.259 1.888 0.651 1.00 89.19 555 VAL A CA 1
ATOM 4188 C C . VAL A 1 555 ? -22.997 1.906 2.150 1.00 89.19 555 VAL A C 1
ATOM 4190 O O . VAL A 1 555 ? -22.065 2.559 2.617 1.00 89.19 555 VAL A O 1
ATOM 4193 N N . ARG A 1 556 ? -23.814 1.182 2.917 1.00 86.38 556 ARG A N 1
ATOM 4194 C CA . ARG A 1 556 ? -23.650 1.036 4.370 1.00 86.38 556 ARG A CA 1
ATOM 4195 C C . ARG A 1 556 ? -22.863 -0.236 4.662 1.00 86.38 556 ARG A C 1
ATOM 4197 O O . ARG A 1 556 ? -23.342 -1.333 4.387 1.00 86.38 556 ARG A O 1
ATOM 4204 N N . ARG A 1 557 ? -21.640 -0.106 5.181 1.00 81.81 557 ARG A N 1
ATOM 4205 C CA . ARG A 1 557 ? -20.769 -1.243 5.529 1.00 81.81 557 ARG A CA 1
ATOM 4206 C C . ARG A 1 557 ? -19.970 -0.929 6.782 1.00 81.81 557 ARG A C 1
ATOM 4208 O O . ARG A 1 557 ? -19.405 0.151 6.901 1.00 81.81 557 ARG A O 1
ATOM 4215 N N . GLN A 1 558 ? -19.887 -1.898 7.696 1.00 73.06 558 GLN A N 1
ATOM 4216 C CA . GLN A 1 558 ? -19.040 -1.818 8.900 1.00 73.06 558 GLN A CA 1
ATOM 4217 C C . GLN A 1 558 ? -19.346 -0.608 9.795 1.00 73.06 558 GLN A C 1
ATOM 4219 O O . GLN A 1 558 ? -18.460 -0.065 10.451 1.00 73.06 558 GLN A O 1
ATOM 4224 N N . GLY A 1 559 ? -20.599 -0.153 9.790 1.00 72.56 559 GLY A N 1
ATOM 4225 C CA . GLY A 1 559 ? -21.006 1.027 10.543 1.00 72.56 559 GLY A CA 1
ATOM 4226 C C . GLY A 1 559 ? -20.672 2.369 9.898 1.00 72.56 559 GLY A C 1
ATOM 4227 O O . GLY A 1 559 ? -21.040 3.392 10.462 1.00 72.56 559 GLY A O 1
ATOM 4228 N N . ALA A 1 560 ? -20.029 2.385 8.729 1.00 82.19 560 ALA A N 1
ATOM 4229 C CA . ALA A 1 560 ? -19.810 3.584 7.932 1.00 82.19 560 ALA A CA 1
ATOM 4230 C C . ALA A 1 560 ? -20.762 3.627 6.726 1.00 82.19 560 ALA A C 1
ATOM 4232 O O . ALA A 1 560 ? -21.191 2.590 6.207 1.00 82.19 560 ALA A O 1
ATOM 4233 N N . ALA A 1 561 ? -21.082 4.840 6.277 1.00 85.88 561 ALA A N 1
ATOM 4234 C CA . ALA A 1 561 ? -21.901 5.085 5.097 1.00 85.88 561 ALA A CA 1
ATOM 4235 C C . ALA A 1 561 ? -21.076 5.805 4.028 1.00 85.88 561 ALA A C 1
ATOM 4237 O O . ALA A 1 561 ? -20.579 6.914 4.237 1.00 85.88 561 ALA A O 1
ATOM 4238 N N . TYR A 1 562 ? -20.956 5.174 2.868 1.00 89.69 562 TYR A N 1
ATOM 4239 C CA . TYR A 1 562 ? -20.212 5.690 1.729 1.00 89.69 562 TYR A CA 1
ATOM 4240 C C . TYR A 1 562 ? -21.152 6.044 0.584 1.00 89.69 562 TYR A C 1
ATOM 4242 O O . TYR A 1 562 ? -22.238 5.481 0.460 1.00 89.69 562 TYR A O 1
ATOM 4250 N N . ARG A 1 563 ? -20.720 6.965 -0.277 1.00 91.38 563 ARG A N 1
ATOM 4251 C CA . ARG A 1 563 ? -21.447 7.314 -1.500 1.00 91.38 563 ARG A CA 1
ATOM 4252 C C . ARG A 1 563 ? -20.738 6.676 -2.676 1.00 91.38 563 ARG A C 1
ATOM 4254 O O . ARG A 1 563 ? -19.526 6.829 -2.805 1.00 91.38 563 ARG A O 1
ATOM 4261 N N . ARG A 1 564 ? -21.486 5.966 -3.515 1.00 94.00 564 ARG A N 1
ATOM 4262 C CA . ARG A 1 564 ? -20.987 5.365 -4.749 1.00 94.00 564 ARG A CA 1
ATOM 4263 C C . ARG A 1 564 ? -21.538 6.132 -5.943 1.00 94.00 564 ARG A C 1
ATOM 4265 O O . ARG A 1 564 ? -22.754 6.239 -6.104 1.00 94.00 564 ARG A O 1
ATOM 4272 N N . LEU A 1 565 ? -20.628 6.638 -6.764 1.00 94.31 565 LEU A N 1
ATOM 4273 C CA . LEU A 1 565 ? -20.911 7.285 -8.036 1.00 94.31 565 LEU A CA 1
ATOM 4274 C C . LEU A 1 565 ? -20.769 6.270 -9.169 1.00 94.31 565 LEU A C 1
ATOM 4276 O O . LEU A 1 565 ? -19.823 5.480 -9.181 1.00 94.31 565 LEU A O 1
ATOM 4280 N N . ALA A 1 566 ? -21.696 6.312 -10.122 1.00 94.62 566 ALA A N 1
ATOM 4281 C CA . ALA A 1 566 ? -21.544 5.653 -11.411 1.00 94.62 566 ALA A CA 1
ATOM 4282 C C . ALA A 1 566 ? -20.939 6.657 -12.394 1.00 94.62 566 ALA A C 1
ATOM 4284 O O . ALA A 1 566 ? -21.451 7.765 -12.536 1.00 94.62 566 ALA A O 1
ATOM 4285 N N . LEU A 1 567 ? -19.840 6.286 -13.039 1.00 93.50 567 LEU A N 1
ATOM 4286 C CA . LEU A 1 567 ? -19.160 7.114 -14.024 1.00 93.50 567 LEU A CA 1
ATOM 4287 C C . LEU A 1 567 ? -19.178 6.392 -15.370 1.00 93.50 567 LEU A C 1
ATOM 4289 O O . LEU A 1 567 ? -18.762 5.234 -15.455 1.00 93.50 567 LEU A O 1
ATOM 4293 N N . HIS A 1 568 ? -19.669 7.061 -16.406 1.00 92.81 568 HIS A N 1
ATOM 4294 C CA . HIS A 1 568 ? -19.795 6.506 -17.748 1.00 92.81 568 HIS A CA 1
ATOM 4295 C C . HIS A 1 568 ? -18.609 6.964 -18.594 1.00 92.81 568 HIS A C 1
ATOM 4297 O O . HIS A 1 568 ? -18.395 8.163 -18.779 1.00 92.81 568 HIS A O 1
ATOM 4303 N N . GLY A 1 569 ? -17.805 6.004 -19.049 1.00 90.94 569 GLY A N 1
ATOM 4304 C CA . GLY A 1 569 ? -16.683 6.270 -19.938 1.00 90.94 569 GLY A CA 1
ATOM 4305 C C . GLY A 1 569 ? -17.103 6.270 -21.405 1.00 90.94 569 GLY A C 1
ATOM 4306 O O . GLY A 1 569 ? -18.042 5.573 -21.783 1.00 90.94 569 GLY A O 1
ATOM 4307 N N . SER A 1 570 ? -16.332 6.970 -22.232 1.00 89.56 570 SER A N 1
ATOM 4308 C CA . SER A 1 570 ? -16.422 6.948 -23.705 1.00 89.56 570 SER A CA 1
ATOM 4309 C C . SER A 1 570 ? -16.285 5.548 -24.327 1.00 89.56 570 SER A C 1
ATOM 4311 O O . SER A 1 570 ? -16.668 5.337 -25.473 1.00 89.56 570 SER A O 1
ATOM 4313 N N . ASP A 1 571 ? -15.787 4.562 -23.570 1.00 85.38 571 ASP A N 1
ATOM 4314 C CA . ASP A 1 571 ? -15.754 3.146 -23.952 1.00 85.38 571 ASP A CA 1
ATOM 4315 C C . ASP A 1 571 ? -17.104 2.423 -23.762 1.00 85.38 571 ASP A C 1
ATOM 4317 O O . ASP A 1 571 ? -17.193 1.204 -23.929 1.00 85.38 571 ASP A O 1
ATOM 4321 N N . GLY A 1 572 ? -18.151 3.149 -23.358 1.00 88.06 572 GLY A N 1
ATOM 4322 C CA . GLY A 1 572 ? -19.477 2.619 -23.042 1.00 88.06 572 GLY A CA 1
ATOM 4323 C C . GLY A 1 572 ? -19.532 1.831 -21.729 1.00 88.06 572 GLY A C 1
ATOM 4324 O O . GLY A 1 572 ? -20.583 1.296 -21.367 1.00 88.06 572 GLY A O 1
ATOM 4325 N N . ARG A 1 573 ? -18.418 1.732 -20.990 1.00 88.06 573 ARG A N 1
ATOM 4326 C CA . ARG A 1 573 ? -18.364 1.006 -19.718 1.00 88.06 573 ARG A CA 1
ATOM 4327 C C . ARG A 1 573 ? -18.682 1.940 -18.563 1.00 88.06 573 ARG A C 1
ATOM 4329 O O . ARG A 1 573 ? -18.176 3.056 -18.465 1.00 88.06 573 ARG A O 1
ATOM 4336 N N . THR A 1 574 ? -19.491 1.434 -17.640 1.00 91.50 574 THR A N 1
ATOM 4337 C CA . THR A 1 574 ? -19.780 2.122 -16.382 1.00 91.50 574 THR A CA 1
ATOM 4338 C C . THR A 1 574 ? -18.799 1.651 -15.322 1.00 91.50 574 THR A C 1
ATOM 4340 O O . THR A 1 574 ? -18.670 0.450 -15.090 1.00 91.50 574 THR A O 1
ATOM 4343 N N . ARG A 1 575 ? -18.111 2.592 -14.681 1.00 90.50 575 ARG A N 1
ATOM 4344 C CA . ARG A 1 575 ? -17.194 2.340 -13.568 1.00 90.50 575 ARG A CA 1
ATOM 4345 C C . ARG A 1 575 ? -17.794 2.902 -12.288 1.00 90.50 575 ARG A C 1
ATOM 4347 O O . ARG A 1 575 ? -18.334 4.007 -12.278 1.00 90.50 575 ARG A O 1
ATOM 4354 N N . HIS A 1 576 ? -17.690 2.144 -11.207 1.00 93.44 576 HIS A N 1
ATOM 4355 C CA . HIS A 1 576 ? -18.252 2.519 -9.918 1.00 93.44 576 HIS A CA 1
ATOM 4356 C C . HIS A 1 576 ? -17.150 2.999 -8.979 1.00 93.44 576 HIS A C 1
ATOM 4358 O O . HIS A 1 576 ? -16.207 2.264 -8.695 1.00 93.44 576 HIS A O 1
ATOM 4364 N N . MET A 1 577 ? -17.282 4.227 -8.481 1.00 93.56 577 MET A N 1
ATOM 4365 C CA . MET A 1 577 ? -16.314 4.837 -7.571 1.00 93.56 577 MET A CA 1
ATOM 4366 C C . MET A 1 577 ? -16.980 5.156 -6.238 1.00 93.56 577 MET A C 1
ATOM 4368 O O . MET A 1 577 ? -17.959 5.900 -6.178 1.00 93.56 577 MET A O 1
ATOM 4372 N N . ILE A 1 578 ? -16.438 4.609 -5.157 1.00 92.75 578 ILE A N 1
ATOM 4373 C CA . ILE A 1 578 ? -16.812 4.946 -3.791 1.00 92.75 578 ILE A CA 1
ATOM 4374 C C . ILE A 1 578 ? -15.994 6.134 -3.301 1.00 92.75 578 ILE A C 1
ATOM 4376 O O . ILE A 1 578 ? -14.768 6.145 -3.374 1.00 92.75 578 ILE A O 1
ATOM 4380 N N . ILE A 1 579 ? -16.688 7.109 -2.725 1.00 92.00 579 ILE A N 1
ATOM 4381 C CA . ILE A 1 579 ? -16.085 8.216 -1.992 1.00 92.00 579 ILE A CA 1
ATOM 4382 C C . ILE A 1 579 ? -15.778 7.715 -0.582 1.00 92.00 579 ILE A C 1
ATOM 4384 O O . ILE A 1 579 ? -16.668 7.588 0.264 1.00 92.00 579 ILE A O 1
ATOM 4388 N N . GLN A 1 580 ? -14.508 7.398 -0.345 1.00 87.44 580 GLN A N 1
ATOM 4389 C CA . GLN A 1 580 ? -14.024 6.903 0.934 1.00 87.44 580 GLN A CA 1
ATOM 4390 C C . GLN A 1 580 ? -13.316 8.019 1.698 1.00 87.44 580 GLN A C 1
ATOM 4392 O O . GLN A 1 580 ? -12.394 8.659 1.187 1.00 87.44 580 GLN A O 1
ATOM 4397 N N . GLN A 1 581 ? -13.706 8.206 2.957 1.00 79.38 581 GLN A N 1
ATOM 4398 C CA . GLN A 1 581 ? -12.971 9.060 3.881 1.00 79.38 581 GLN A CA 1
ATOM 4399 C C . GLN A 1 581 ? -11.894 8.242 4.600 1.00 79.38 581 GLN A C 1
ATOM 4401 O O . GLN A 1 581 ? -12.187 7.219 5.218 1.00 79.38 581 GLN A O 1
ATOM 4406 N N . SER A 1 582 ? -10.644 8.685 4.490 1.00 68.38 582 SER A N 1
ATOM 4407 C CA . SER A 1 582 ? -9.511 8.152 5.245 1.00 68.38 582 SER A CA 1
ATOM 4408 C C . SER A 1 582 ? -9.359 8.914 6.559 1.00 68.38 582 SER A C 1
ATOM 4410 O O . SER A 1 582 ? -9.555 10.128 6.609 1.00 68.38 582 SER A O 1
ATOM 4412 N N . GLN A 1 583 ? -8.948 8.215 7.619 1.00 65.50 583 GLN A N 1
ATOM 4413 C CA . GLN A 1 583 ? -8.737 8.811 8.944 1.00 65.50 583 GLN A CA 1
ATOM 4414 C C . GLN A 1 583 ? -7.583 9.826 8.960 1.00 65.50 583 GLN A C 1
ATOM 4416 O O . GLN A 1 583 ? -7.575 10.747 9.772 1.00 65.50 583 GLN A O 1
ATOM 4421 N N . SER A 1 584 ? -6.586 9.653 8.085 1.00 69.50 584 SER A N 1
ATOM 4422 C CA . SER A 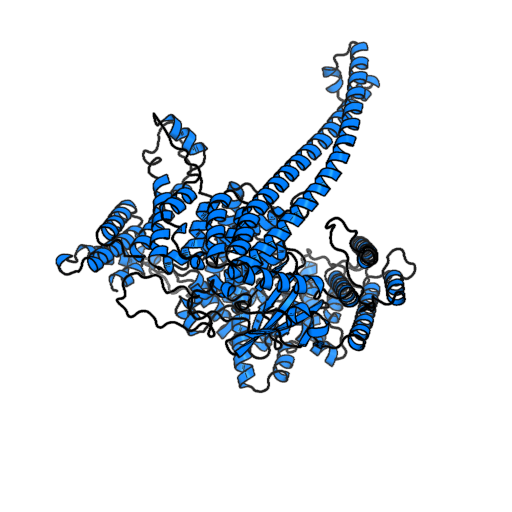1 584 ? -5.462 10.584 7.940 1.00 69.50 584 SER A CA 1
ATOM 4423 C C . SER A 1 584 ? -4.815 10.481 6.561 1.00 69.50 584 SER A C 1
ATOM 4425 O O . SER A 1 584 ? -4.834 9.416 5.932 1.00 69.50 584 SER A O 1
ATOM 4427 N N . TRP A 1 585 ? -4.173 11.569 6.131 1.00 76.38 585 TRP A N 1
ATOM 4428 C CA . TRP A 1 585 ? -3.375 11.587 4.904 1.00 76.38 585 TRP A CA 1
ATOM 4429 C C . TRP A 1 585 ? -2.233 10.575 4.964 1.00 76.38 585 TRP A C 1
ATOM 4431 O O . TRP A 1 585 ? -2.053 9.789 4.038 1.00 76.38 585 TRP A O 1
ATOM 4441 N N . GLN A 1 586 ? -1.521 10.501 6.095 1.00 75.00 586 GLN A N 1
ATOM 4442 C CA . GLN A 1 586 ? -0.425 9.546 6.255 1.00 75.00 586 GLN A CA 1
ATOM 4443 C C . GLN A 1 586 ? -0.899 8.090 6.121 1.00 75.00 586 GLN A C 1
ATOM 4445 O O . GLN A 1 586 ? -0.105 7.220 5.785 1.00 75.00 586 GLN A O 1
ATOM 4450 N N . GLN A 1 587 ? -2.149 7.767 6.476 1.00 76.88 587 GLN A N 1
ATOM 4451 C CA . GLN A 1 587 ? -2.676 6.403 6.331 1.00 76.88 587 GLN A CA 1
ATOM 4452 C C . GLN A 1 587 ? -3.108 6.116 4.894 1.00 76.88 587 GLN A C 1
ATOM 4454 O O . GLN A 1 587 ? -2.864 5.017 4.406 1.00 76.88 587 GLN A O 1
ATOM 4459 N N . ALA A 1 588 ? -3.686 7.107 4.212 1.00 80.31 588 ALA A N 1
ATOM 4460 C CA . ALA A 1 588 ? -4.051 6.980 2.805 1.00 80.31 588 ALA A CA 1
ATOM 4461 C C . ALA A 1 588 ? -2.820 6.719 1.925 1.00 80.31 588 ALA A C 1
ATOM 4463 O O . ALA A 1 588 ? -2.854 5.834 1.073 1.00 80.31 588 ALA A O 1
ATOM 4464 N N . THR A 1 589 ? -1.713 7.424 2.178 1.00 81.94 589 THR A N 1
ATOM 4465 C CA . THR A 1 589 ? -0.494 7.281 1.373 1.00 81.94 589 THR A CA 1
ATOM 4466 C C . THR A 1 589 ? 0.161 5.913 1.515 1.00 81.94 589 THR A C 1
ATOM 4468 O O . THR A 1 589 ? 0.645 5.379 0.523 1.00 81.94 589 THR A O 1
ATOM 4471 N N . VAL A 1 590 ? 0.156 5.306 2.705 1.00 84.56 590 VAL A N 1
ATOM 4472 C CA . VAL A 1 590 ? 0.725 3.958 2.901 1.00 84.56 590 VAL A CA 1
ATOM 4473 C C . VAL A 1 590 ? -0.072 2.898 2.142 1.00 84.56 590 VAL A C 1
ATOM 4475 O O . VAL A 1 590 ? 0.520 2.036 1.496 1.00 84.56 590 VAL A O 1
ATOM 4478 N N . ASP A 1 591 ? -1.401 3.002 2.152 1.00 84.06 591 ASP A N 1
ATOM 4479 C CA . ASP A 1 591 ? -2.273 2.124 1.368 1.00 84.06 591 ASP A CA 1
ATOM 4480 C C . ASP A 1 591 ? -1.980 2.275 -0.139 1.00 84.06 591 ASP A C 1
ATOM 4482 O O . ASP A 1 591 ? -1.725 1.296 -0.836 1.00 84.06 591 ASP A O 1
ATOM 4486 N N . GLU A 1 592 ? -1.864 3.513 -0.636 1.00 84.56 592 GLU A N 1
ATOM 4487 C CA . GLU A 1 592 ? -1.476 3.788 -2.028 1.00 84.56 592 GLU A CA 1
ATOM 4488 C C . GLU A 1 592 ? -0.097 3.215 -2.397 1.00 84.56 592 GLU A C 1
ATOM 4490 O O . GLU A 1 592 ? 0.065 2.674 -3.496 1.00 84.56 592 GLU A O 1
ATOM 4495 N N . ARG A 1 593 ? 0.889 3.267 -1.485 1.00 86.88 593 ARG A N 1
ATOM 4496 C CA . ARG A 1 593 ? 2.208 2.639 -1.690 1.00 86.88 593 ARG A CA 1
ATOM 4497 C C . ARG A 1 593 ? 2.116 1.131 -1.811 1.00 86.88 593 ARG A C 1
ATOM 4499 O O . ARG A 1 593 ? 2.814 0.548 -2.640 1.00 86.88 593 ARG A O 1
ATOM 4506 N N . LEU A 1 594 ? 1.272 0.497 -1.006 1.00 89.50 594 LEU A N 1
ATOM 4507 C CA . LEU A 1 594 ? 1.093 -0.944 -1.070 1.00 89.50 594 LEU A CA 1
ATOM 4508 C C . LEU A 1 594 ? 0.411 -1.359 -2.378 1.00 89.50 594 LEU A C 1
ATOM 4510 O O . LEU A 1 594 ? 0.858 -2.308 -3.021 1.00 89.50 594 LEU A O 1
ATOM 4514 N N . LEU A 1 595 ? -0.604 -0.613 -2.822 1.00 88.44 595 LEU A N 1
ATOM 4515 C CA . LEU A 1 595 ? -1.243 -0.833 -4.124 1.00 88.44 595 LEU A CA 1
ATOM 4516 C C . LEU A 1 595 ? -0.251 -0.618 -5.279 1.00 88.44 595 LEU A C 1
ATOM 4518 O O . LEU A 1 595 ? -0.228 -1.385 -6.239 1.00 88.44 595 LEU A O 1
ATOM 4522 N N . GLN A 1 596 ? 0.609 0.400 -5.196 1.00 88.25 596 GLN A N 1
ATOM 4523 C CA . GLN A 1 596 ? 1.699 0.615 -6.153 1.00 88.25 596 GLN A CA 1
ATOM 4524 C C . GLN A 1 596 ? 2.684 -0.564 -6.172 1.00 88.25 596 GLN A C 1
ATOM 4526 O O . GLN A 1 596 ? 3.068 -1.015 -7.252 1.00 88.25 596 GLN A O 1
ATOM 4531 N N . LEU A 1 597 ? 3.056 -1.096 -5.004 1.00 90.88 597 LEU A N 1
ATOM 4532 C CA . LEU A 1 597 ? 3.912 -2.276 -4.895 1.00 90.88 597 LEU A CA 1
ATOM 4533 C C . LEU A 1 597 ? 3.262 -3.505 -5.546 1.00 90.88 597 LEU A C 1
ATOM 4535 O O . LEU A 1 597 ? 3.912 -4.192 -6.328 1.00 90.88 597 LEU A O 1
ATOM 4539 N N . GLN A 1 598 ? 1.973 -3.747 -5.293 1.00 90.56 598 GLN A N 1
ATOM 4540 C CA . GLN A 1 598 ? 1.221 -4.838 -5.922 1.00 90.56 598 GLN A CA 1
ATOM 4541 C C . GLN A 1 598 ? 1.172 -4.702 -7.453 1.00 90.56 598 GLN A C 1
ATOM 4543 O O . GLN A 1 598 ? 1.355 -5.694 -8.156 1.00 90.56 598 GLN A O 1
ATOM 4548 N N . ARG A 1 599 ? 1.002 -3.484 -7.994 1.00 87.69 599 ARG A N 1
ATOM 4549 C CA . ARG A 1 599 ? 1.074 -3.243 -9.452 1.00 87.69 599 ARG A CA 1
ATOM 4550 C C . ARG A 1 599 ? 2.454 -3.554 -10.016 1.00 87.69 599 ARG A C 1
ATOM 4552 O O . ARG A 1 599 ? 2.554 -4.190 -11.063 1.00 87.69 599 ARG A O 1
ATOM 4559 N N . ALA A 1 600 ? 3.511 -3.142 -9.316 1.00 86.31 600 ALA A N 1
ATOM 4560 C CA . ALA A 1 600 ? 4.874 -3.474 -9.708 1.00 86.31 600 ALA A CA 1
ATOM 4561 C C . ALA A 1 600 ? 5.103 -4.993 -9.684 1.00 86.31 600 ALA A C 1
ATOM 4563 O O . ALA A 1 600 ? 5.706 -5.532 -10.606 1.00 86.31 600 ALA A O 1
ATOM 4564 N N . PHE A 1 601 ? 4.567 -5.692 -8.682 1.00 90.44 601 PHE A N 1
ATOM 4565 C CA . PHE A 1 601 ? 4.656 -7.146 -8.588 1.00 90.44 601 PHE A CA 1
ATOM 4566 C C . PHE A 1 601 ? 3.889 -7.860 -9.700 1.00 90.44 601 PHE A C 1
ATOM 4568 O O . PHE A 1 601 ? 4.426 -8.809 -10.261 1.00 90.44 601 PHE A O 1
ATOM 4575 N N . ASN A 1 602 ? 2.697 -7.389 -10.080 1.00 90.50 602 ASN A N 1
ATOM 4576 C CA . ASN A 1 602 ? 1.952 -7.951 -11.211 1.00 90.50 602 ASN A CA 1
ATOM 4577 C C . ASN A 1 602 ? 2.791 -7.969 -12.494 1.00 90.50 602 ASN A C 1
ATOM 4579 O O . ASN A 1 602 ? 2.817 -8.987 -13.172 1.00 90.50 602 ASN A O 1
ATOM 4583 N N . ARG A 1 603 ? 3.583 -6.919 -12.767 1.00 81.69 603 ARG A N 1
ATOM 4584 C CA . ARG A 1 603 ? 4.509 -6.916 -13.917 1.00 81.69 603 ARG A CA 1
ATOM 4585 C C . ARG A 1 603 ? 5.529 -8.048 -13.856 1.00 81.69 603 ARG A C 1
ATOM 4587 O O . ARG A 1 603 ? 5.861 -8.633 -14.878 1.00 81.69 603 ARG A O 1
ATOM 4594 N N . LEU A 1 604 ? 6.060 -8.323 -12.667 1.00 86.44 604 LEU A N 1
ATOM 4595 C CA . LEU A 1 604 ? 7.053 -9.378 -12.468 1.00 86.44 604 LEU A CA 1
ATOM 4596 C C . LEU A 1 604 ? 6.420 -10.764 -12.616 1.00 86.44 604 LEU A C 1
ATOM 4598 O O . LEU A 1 604 ? 7.032 -11.663 -13.190 1.00 86.44 604 LEU A O 1
ATOM 4602 N N . LEU A 1 605 ? 5.177 -10.920 -12.153 1.00 89.75 605 LEU A N 1
ATOM 4603 C CA . LEU A 1 605 ? 4.399 -12.137 -12.367 1.00 89.75 605 LEU A CA 1
ATOM 4604 C C . LEU A 1 605 ? 4.107 -12.354 -13.853 1.00 89.75 605 LEU A C 1
ATOM 4606 O O . LEU A 1 605 ? 4.328 -13.454 -14.353 1.00 89.75 605 LEU A O 1
ATOM 4610 N N . ASP A 1 606 ? 3.689 -11.306 -14.562 1.00 86.06 606 ASP A N 1
ATOM 4611 C CA . ASP A 1 606 ? 3.435 -11.359 -15.998 1.00 86.06 606 ASP A CA 1
ATOM 4612 C C . ASP A 1 606 ? 4.721 -11.622 -16.775 1.00 86.06 606 ASP A C 1
ATOM 4614 O O . ASP A 1 606 ? 4.709 -12.408 -17.712 1.00 86.06 606 ASP A O 1
ATOM 4618 N N . ALA A 1 607 ? 5.863 -11.055 -16.386 1.00 84.25 607 ALA A N 1
ATOM 4619 C CA . ALA A 1 607 ? 7.144 -11.327 -17.036 1.00 84.25 607 ALA A CA 1
ATOM 4620 C C . ALA A 1 607 ? 7.583 -12.796 -16.887 1.00 84.25 607 ALA A C 1
ATOM 4622 O O . ALA A 1 607 ? 8.202 -13.347 -17.799 1.00 84.25 607 ALA A O 1
ATOM 4623 N N . HIS A 1 608 ? 7.213 -13.461 -15.792 1.00 88.00 608 HIS A N 1
ATOM 4624 C CA . HIS A 1 608 ? 7.614 -14.836 -15.522 1.00 88.00 608 HIS A CA 1
ATOM 4625 C C . HIS A 1 608 ? 6.627 -15.869 -16.122 1.00 88.00 608 HIS A C 1
ATOM 4627 O O . HIS A 1 608 ? 5.421 -15.798 -15.873 1.00 88.00 608 HIS A O 1
ATOM 4633 N N . PRO A 1 609 ? 7.092 -16.904 -16.854 1.00 89.50 609 PRO A N 1
ATOM 4634 C CA . PRO A 1 609 ? 6.207 -17.875 -17.512 1.00 89.50 609 PRO A CA 1
ATOM 4635 C C . PRO A 1 609 ? 5.249 -18.623 -16.569 1.00 89.50 609 PRO A C 1
ATOM 4637 O O . PRO A 1 609 ? 4.087 -18.846 -16.907 1.00 89.50 609 PRO A O 1
ATOM 4640 N N . GLN A 1 610 ? 5.721 -19.012 -15.377 1.00 90.19 610 GLN A N 1
ATOM 4641 C CA . GLN A 1 610 ? 4.950 -19.860 -14.454 1.00 90.19 610 GLN A CA 1
ATOM 4642 C C . GLN A 1 610 ? 3.712 -19.159 -13.844 1.00 90.19 610 GLN A C 1
ATOM 4644 O O . GLN A 1 610 ? 2.619 -19.731 -13.932 1.00 90.19 610 GLN A O 1
ATOM 4649 N N . PRO A 1 611 ? 3.811 -17.952 -13.249 1.00 91.50 611 PRO A N 1
ATOM 4650 C CA . PRO A 1 611 ? 2.636 -17.183 -12.844 1.00 91.50 611 PRO A CA 1
ATOM 4651 C C . PRO A 1 611 ? 1.727 -16.806 -14.016 1.00 91.50 611 PRO A C 1
ATOM 4653 O O . PRO A 1 611 ? 0.514 -16.971 -13.893 1.00 91.50 611 PRO A O 1
ATOM 4656 N N . ARG A 1 612 ? 2.292 -16.383 -15.159 1.00 91.81 612 ARG A N 1
ATOM 4657 C CA . ARG A 1 612 ? 1.523 -15.998 -16.355 1.00 91.81 612 ARG A CA 1
ATOM 4658 C C . ARG A 1 612 ? 0.618 -17.124 -16.849 1.00 91.81 612 ARG A C 1
ATOM 4660 O O . ARG A 1 612 ? -0.571 -16.911 -17.055 1.00 91.81 612 ARG A O 1
ATOM 4667 N N . ALA A 1 613 ? 1.144 -18.347 -16.958 1.00 90.69 613 ALA A N 1
ATOM 4668 C CA . ALA A 1 613 ? 0.369 -19.520 -17.377 1.00 90.69 613 ALA A CA 1
ATOM 4669 C C . ALA A 1 613 ? -0.813 -19.840 -16.440 1.00 90.69 613 ALA A C 1
ATOM 4671 O O . ALA A 1 613 ? -1.776 -20.492 -16.839 1.00 90.69 613 ALA A O 1
ATOM 4672 N N . ARG A 1 614 ? -0.747 -19.383 -15.185 1.00 90.62 614 ARG A N 1
ATOM 4673 C CA . ARG A 1 614 ? -1.788 -19.566 -14.164 1.00 90.62 614 ARG A CA 1
ATOM 4674 C C . ARG A 1 614 ? -2.636 -18.307 -13.946 1.00 90.62 614 ARG A C 1
ATOM 4676 O O . ARG A 1 614 ? -3.505 -18.337 -13.078 1.00 90.62 614 ARG A O 1
ATOM 4683 N N . ALA A 1 615 ? -2.394 -17.244 -14.719 1.00 89.88 615 ALA A N 1
ATOM 4684 C CA . ALA A 1 615 ? -3.008 -15.926 -14.571 1.00 89.88 615 ALA A CA 1
ATOM 4685 C C . ALA A 1 615 ? -2.931 -15.389 -13.127 1.00 89.88 615 ALA A C 1
ATOM 4687 O O . ALA A 1 615 ? -3.916 -14.889 -12.579 1.00 89.88 615 ALA A O 1
ATOM 4688 N N . LEU A 1 616 ? -1.770 -15.549 -12.476 1.00 93.00 616 LEU A N 1
ATOM 4689 C CA . LEU A 1 616 ? -1.562 -15.011 -11.131 1.00 93.00 616 LEU A CA 1
ATOM 4690 C C . LEU A 1 616 ? -1.356 -13.497 -11.202 1.00 93.00 616 LEU A C 1
ATOM 4692 O O . LEU A 1 616 ? -0.440 -13.026 -11.865 1.00 93.00 616 LEU A O 1
ATOM 4696 N N . GLY A 1 617 ? -2.156 -12.754 -10.446 1.00 91.38 617 GLY A N 1
ATOM 4697 C CA . GLY A 1 617 ? -1.996 -11.318 -10.266 1.00 91.38 617 GLY A CA 1
ATOM 4698 C C . GLY A 1 617 ? -2.834 -10.828 -9.094 1.00 91.38 617 GLY A C 1
ATOM 4699 O O . GLY A 1 617 ? -3.959 -11.294 -8.887 1.00 91.38 617 GLY A O 1
ATOM 4700 N N . TRP A 1 618 ? -2.295 -9.895 -8.313 1.00 91.56 618 TRP A N 1
ATOM 4701 C CA . TRP A 1 618 ? -3.064 -9.166 -7.311 1.00 91.56 618 TRP A CA 1
ATOM 4702 C C . TRP A 1 618 ? -4.144 -8.345 -8.011 1.00 91.56 618 TRP A C 1
ATOM 4704 O O . TRP A 1 618 ? -3.858 -7.606 -8.957 1.00 91.56 618 TRP A O 1
ATOM 4714 N N . TYR A 1 619 ? -5.380 -8.434 -7.528 1.00 91.12 619 TYR A N 1
ATOM 4715 C CA . TYR A 1 619 ? -6.384 -7.438 -7.875 1.00 91.12 619 TYR A CA 1
ATOM 4716 C C . TYR A 1 619 ? -6.025 -6.112 -7.194 1.00 91.12 619 TYR A C 1
ATOM 4718 O O . TYR A 1 619 ? -5.960 -6.042 -5.968 1.00 91.12 619 TYR A O 1
ATOM 4726 N N . VAL A 1 620 ? -5.786 -5.068 -7.990 1.00 89.75 620 VAL A N 1
ATOM 4727 C CA . VAL A 1 620 ? -5.457 -3.731 -7.486 1.00 89.75 620 VAL A CA 1
ATOM 4728 C C . VAL A 1 620 ? -6.505 -2.738 -7.992 1.00 89.75 620 VAL A C 1
ATOM 4730 O O . VAL A 1 620 ? -6.501 -2.448 -9.190 1.00 89.75 620 VAL A O 1
ATOM 4733 N N . PRO A 1 621 ? -7.385 -2.199 -7.128 1.00 87.75 621 PRO A N 1
ATOM 4734 C CA . PRO A 1 621 ? -8.390 -1.227 -7.549 1.00 87.75 621 PRO A CA 1
ATOM 4735 C C . PRO A 1 621 ? -7.750 0.117 -7.896 1.00 87.75 621 PRO A C 1
ATOM 4737 O O . PRO A 1 621 ? -6.677 0.476 -7.390 1.00 87.75 621 PRO A O 1
ATOM 4740 N N . VAL A 1 622 ? -8.426 0.899 -8.729 1.00 86.62 622 VAL A N 1
ATOM 4741 C CA . VAL A 1 622 ? -8.071 2.300 -8.944 1.00 86.62 622 VAL A CA 1
ATOM 4742 C C . VAL A 1 622 ? -8.380 3.115 -7.684 1.00 86.62 622 VAL A C 1
ATOM 4744 O O . VAL A 1 622 ? -9.478 3.061 -7.133 1.00 86.62 622 VAL A O 1
ATOM 4747 N N . VAL A 1 623 ? -7.386 3.879 -7.226 1.00 87.69 623 VAL A N 1
ATOM 4748 C CA . VAL A 1 623 ? -7.510 4.826 -6.111 1.00 87.69 623 VAL A CA 1
ATOM 4749 C C . VAL A 1 623 ? -7.034 6.189 -6.586 1.00 87.69 623 VAL A C 1
ATOM 4751 O O . VAL A 1 623 ? -5.959 6.289 -7.183 1.00 87.69 623 VAL A O 1
ATOM 4754 N N . VAL A 1 624 ? -7.839 7.221 -6.333 1.00 89.25 624 VAL A N 1
ATOM 4755 C CA . VAL A 1 624 ? -7.533 8.614 -6.680 1.00 89.25 624 VAL A CA 1
ATOM 4756 C C . VAL A 1 624 ? -7.650 9.487 -5.426 1.00 89.25 624 VAL A C 1
ATOM 4758 O O . VAL A 1 624 ? -8.763 9.659 -4.914 1.00 89.25 624 VAL A O 1
ATOM 4761 N N . PRO A 1 625 ? -6.540 10.045 -4.908 1.00 87.94 625 PRO A N 1
ATOM 4762 C CA . PRO A 1 625 ? -6.581 10.960 -3.773 1.00 87.94 625 PRO A CA 1
ATOM 4763 C C . PRO A 1 625 ? -7.143 12.312 -4.215 1.00 87.94 625 PRO A C 1
ATOM 4765 O O . PRO A 1 625 ? -6.504 13.044 -4.962 1.00 87.94 625 PRO A O 1
ATOM 4768 N N . VAL A 1 626 ? -8.341 12.656 -3.747 1.00 87.25 626 VAL A N 1
ATOM 4769 C CA . VAL A 1 626 ? -9.008 13.923 -4.094 1.00 87.25 626 VAL A CA 1
ATOM 4770 C C . VAL A 1 626 ? -8.662 15.006 -3.070 1.00 87.25 626 VAL A C 1
ATOM 4772 O O . VAL A 1 626 ? -8.399 16.154 -3.421 1.00 87.25 626 VAL A O 1
ATOM 4775 N N . PHE A 1 627 ? -8.623 14.613 -1.797 1.00 84.81 627 PHE A N 1
ATOM 4776 C CA . PHE A 1 627 ? -8.299 15.444 -0.641 1.00 84.81 627 PHE A CA 1
ATOM 4777 C C . PHE A 1 627 ? -7.422 14.682 0.347 1.00 84.81 627 PHE A C 1
ATOM 4779 O O . PHE A 1 627 ? -7.387 13.449 0.298 1.00 84.81 627 PHE A O 1
ATOM 4786 N N . PRO A 1 628 ? -6.814 15.376 1.329 1.00 82.81 628 PRO A N 1
ATOM 4787 C CA . PRO A 1 628 ? -5.990 14.717 2.330 1.00 82.81 628 PRO A CA 1
ATOM 4788 C C . PRO A 1 628 ? -6.684 13.564 3.070 1.00 82.81 628 PRO A C 1
ATOM 4790 O O . PRO A 1 628 ? -6.059 12.561 3.402 1.00 82.81 628 PRO A O 1
ATOM 4793 N N . SER A 1 629 ? -7.991 13.697 3.303 1.00 79.81 629 SER A N 1
ATOM 4794 C CA . SER A 1 629 ? -8.828 12.721 4.004 1.00 79.81 629 SER A CA 1
ATOM 4795 C C . SER A 1 629 ? -9.914 12.093 3.129 1.00 79.81 629 SER A C 1
ATOM 4797 O O . SER A 1 629 ? -10.734 11.349 3.652 1.00 79.81 629 SER A O 1
ATOM 4799 N N . THR A 1 630 ? -9.975 12.368 1.819 1.00 86.31 630 THR A N 1
ATOM 4800 C CA . THR A 1 630 ? -11.025 11.825 0.931 1.00 86.31 630 THR A CA 1
ATOM 4801 C C . THR A 1 630 ? -10.433 11.328 -0.380 1.00 86.31 630 THR A C 1
ATOM 4803 O O . THR A 1 630 ? -9.680 12.039 -1.045 1.00 86.31 630 THR A O 1
ATOM 4806 N N . ARG A 1 631 ? -10.804 10.112 -0.777 1.00 89.19 631 ARG A N 1
ATOM 4807 C CA . ARG A 1 631 ? -10.343 9.467 -2.010 1.00 89.19 631 ARG A CA 1
ATOM 4808 C C . ARG A 1 631 ? -11.491 8.792 -2.747 1.00 89.19 631 ARG A C 1
ATOM 4810 O O . ARG A 1 631 ? -12.471 8.382 -2.125 1.00 89.19 631 ARG A O 1
ATOM 4817 N N . LEU A 1 632 ? -11.340 8.654 -4.058 1.00 91.88 632 LEU A N 1
ATOM 4818 C CA . LEU A 1 632 ? -12.180 7.785 -4.874 1.00 91.88 632 LEU A CA 1
ATOM 4819 C C . LEU A 1 632 ? -11.537 6.401 -4.916 1.00 91.88 632 LEU A C 1
ATOM 4821 O O . LEU A 1 632 ? -10.342 6.290 -5.184 1.00 91.88 632 LEU A O 1
ATOM 4825 N N . LEU A 1 633 ? -12.323 5.372 -4.629 1.00 91.12 633 LEU A N 1
ATOM 4826 C CA . LEU A 1 633 ? -11.930 3.969 -4.679 1.00 91.12 633 LEU A CA 1
ATOM 4827 C C . LEU A 1 633 ? -12.844 3.241 -5.661 1.00 91.12 633 LEU A C 1
ATOM 4829 O O . LEU A 1 633 ? -14.061 3.261 -5.493 1.00 91.12 633 LEU A O 1
ATOM 4833 N N . GLU A 1 634 ? -12.266 2.577 -6.651 1.00 90.25 634 GLU A N 1
ATOM 4834 C CA . GLU A 1 634 ? -13.010 1.707 -7.556 1.00 90.25 634 GLU A CA 1
ATOM 4835 C C . GLU A 1 634 ? -13.596 0.524 -6.784 1.00 90.25 634 GLU A C 1
ATOM 4837 O O . GLU A 1 634 ? -12.869 -0.256 -6.163 1.00 90.25 634 GLU A O 1
ATOM 4842 N N . GLU A 1 635 ? -14.921 0.403 -6.810 1.00 89.88 635 GLU A N 1
ATOM 4843 C CA . GLU A 1 635 ? -15.618 -0.698 -6.161 1.00 89.88 635 GLU A CA 1
ATOM 4844 C C . GLU A 1 635 ? -16.975 -0.971 -6.819 1.00 89.88 635 GLU A C 1
ATOM 4846 O O . GLU A 1 635 ? -17.912 -0.169 -6.724 1.00 89.88 635 GLU A O 1
ATOM 4851 N N . ASP A 1 636 ? -17.099 -2.150 -7.429 1.00 88.88 636 ASP A N 1
ATOM 4852 C CA . ASP A 1 636 ? -18.348 -2.597 -8.035 1.00 88.88 636 ASP A CA 1
ATOM 4853 C C . ASP A 1 636 ? -19.434 -2.956 -7.003 1.00 88.88 636 ASP A C 1
ATOM 4855 O O . ASP A 1 636 ? -19.145 -3.365 -5.871 1.00 88.88 636 ASP A O 1
ATOM 4859 N N . PRO A 1 637 ? -20.723 -2.889 -7.390 1.00 91.12 637 PRO A N 1
ATOM 4860 C CA . PRO A 1 637 ? -21.829 -3.269 -6.518 1.00 91.12 637 PRO A CA 1
ATOM 4861 C C . PRO A 1 637 ? -21.800 -4.714 -6.024 1.00 91.12 637 PRO A C 1
ATOM 4863 O O . PRO A 1 637 ? -22.394 -5.001 -4.984 1.00 91.12 637 PRO A O 1
ATOM 4866 N N . SER A 1 638 ? -21.101 -5.604 -6.731 1.00 92.19 638 SER A N 1
ATOM 4867 C CA . SER A 1 638 ? -20.968 -7.017 -6.376 1.00 92.19 638 SER A CA 1
ATOM 4868 C C . SER A 1 638 ? -20.048 -7.271 -5.180 1.00 92.19 638 SER A C 1
ATOM 4870 O O . SER A 1 638 ? -20.066 -8.380 -4.643 1.00 92.19 638 SER A O 1
ATOM 4872 N N . PHE A 1 639 ? -19.264 -6.285 -4.726 1.00 92.88 639 PHE A N 1
ATOM 4873 C CA . PHE A 1 639 ? -18.403 -6.453 -3.557 1.00 92.88 639 PHE A CA 1
ATOM 4874 C C . PHE A 1 639 ? -19.213 -6.638 -2.269 1.00 92.88 639 PHE A C 1
ATOM 4876 O O . PHE A 1 639 ? -20.171 -5.914 -2.007 1.00 92.88 639 PHE A O 1
ATOM 4883 N N . ALA A 1 640 ? -18.786 -7.575 -1.429 1.00 92.38 640 ALA A N 1
ATOM 4884 C CA . ALA A 1 640 ? -19.241 -7.742 -0.052 1.00 92.38 640 ALA A CA 1
ATOM 4885 C C . ALA A 1 640 ? -18.055 -8.009 0.867 1.00 92.38 640 ALA A C 1
ATOM 4887 O O . ALA A 1 640 ? -16.989 -8.431 0.424 1.00 92.38 640 ALA A O 1
ATOM 4888 N N . SER A 1 641 ? -18.236 -7.755 2.161 1.00 93.12 641 SER A N 1
ATOM 4889 C CA . SER A 1 641 ? -17.195 -8.069 3.142 1.00 93.12 641 SER A CA 1
ATOM 4890 C C . SER A 1 641 ? -17.258 -9.532 3.572 1.00 93.12 641 SER A C 1
ATOM 4892 O O . SER A 1 641 ? -18.334 -10.117 3.664 1.00 93.12 641 SER A O 1
ATOM 4894 N N . TYR A 1 642 ? -16.112 -10.123 3.901 1.00 94.31 642 TYR A N 1
ATOM 4895 C CA . TYR A 1 642 ? -16.052 -11.450 4.512 1.00 94.31 642 TYR A CA 1
ATOM 4896 C C . TYR A 1 642 ? -16.815 -11.470 5.847 1.00 94.31 642 TYR A C 1
ATOM 4898 O O . TYR A 1 642 ? -17.495 -12.446 6.151 1.00 94.31 642 TYR A O 1
ATOM 4906 N N . GLY A 1 643 ? -16.798 -10.359 6.593 1.00 92.69 643 GLY A N 1
ATOM 4907 C CA . GLY A 1 643 ? -17.605 -10.165 7.803 1.00 92.69 643 GLY A CA 1
ATOM 4908 C C . GLY A 1 643 ? -19.120 -10.239 7.572 1.00 92.69 643 GLY A C 1
ATOM 4909 O O . GLY A 1 643 ? -19.814 -10.859 8.369 1.00 92.69 643 GLY A O 1
ATOM 4910 N N . GLU A 1 644 ? -19.626 -9.716 6.450 1.00 92.00 644 GLU A N 1
ATOM 4911 C CA . GLU A 1 644 ? -21.058 -9.776 6.098 1.00 92.00 644 GLU A CA 1
ATOM 4912 C C . GLU A 1 644 ? -21.562 -11.222 6.033 1.00 92.00 644 GLU A C 1
ATOM 4914 O O . GLU A 1 644 ? -22.658 -11.518 6.503 1.00 92.00 644 GLU A O 1
ATOM 4919 N N . ALA A 1 645 ? -20.751 -12.150 5.512 1.00 93.69 645 ALA A N 1
ATOM 4920 C CA . ALA A 1 645 ? -21.120 -13.563 5.454 1.00 93.69 645 ALA A CA 1
ATOM 4921 C C . ALA A 1 645 ? -21.328 -14.170 6.854 1.00 93.69 645 ALA A C 1
ATOM 4923 O O . ALA A 1 645 ? -22.214 -15.006 7.048 1.00 93.69 645 ALA A O 1
ATOM 4924 N N . TYR A 1 646 ? -20.537 -13.732 7.834 1.00 93.81 646 TYR A N 1
ATOM 4925 C CA . TYR A 1 646 ? -20.686 -14.145 9.225 1.00 93.81 646 TYR A CA 1
ATOM 4926 C C . TYR A 1 646 ? -21.904 -13.494 9.886 1.00 93.81 646 TYR A C 1
ATOM 4928 O O . TYR A 1 646 ? -22.700 -14.198 10.508 1.00 93.81 646 TYR A O 1
ATOM 4936 N N . ASP A 1 647 ? -22.100 -12.190 9.683 1.00 91.50 647 ASP A N 1
ATOM 4937 C CA . ASP A 1 647 ? -23.233 -11.447 10.243 1.00 91.50 647 ASP A CA 1
ATOM 4938 C C . ASP A 1 647 ? -24.575 -11.999 9.739 1.00 91.50 647 ASP A C 1
ATOM 4940 O O . ASP A 1 647 ? -25.460 -12.297 10.542 1.00 91.50 647 ASP A O 1
ATOM 4944 N N . VAL A 1 648 ? -24.702 -12.242 8.429 1.00 92.19 648 VAL A N 1
ATOM 4945 C CA . VAL A 1 648 ? -25.905 -12.832 7.810 1.00 92.19 648 VAL A CA 1
ATOM 4946 C C . VAL A 1 648 ? -26.205 -14.216 8.384 1.00 92.19 648 VAL A C 1
ATOM 4948 O O . VAL A 1 648 ? -27.362 -14.554 8.647 1.00 92.19 648 VAL A O 1
ATOM 4951 N N . ASN A 1 649 ? -25.175 -15.033 8.606 1.00 93.44 649 ASN A N 1
ATOM 4952 C CA . ASN A 1 649 ? -25.351 -16.342 9.220 1.00 93.44 649 ASN A CA 1
ATOM 4953 C C . ASN A 1 649 ? -25.819 -16.229 10.677 1.00 93.44 649 ASN A C 1
ATOM 4955 O O . ASN A 1 649 ? -26.740 -16.941 11.071 1.00 93.44 649 ASN A O 1
ATOM 4959 N N . CYS A 1 650 ? -25.224 -15.332 11.465 1.00 91.94 650 CYS A N 1
ATOM 4960 C CA . CYS A 1 650 ? -25.639 -15.097 12.846 1.00 91.94 650 CYS A CA 1
ATOM 4961 C C . CYS A 1 650 ? -27.095 -14.615 12.924 1.00 91.94 650 CYS A C 1
ATOM 4963 O O . CYS A 1 650 ? -27.889 -15.220 13.647 1.00 91.94 650 CYS A O 1
ATOM 4965 N N . MET A 1 651 ? -27.482 -13.637 12.097 1.00 90.44 651 MET A N 1
ATOM 4966 C CA . MET A 1 651 ? -28.860 -13.138 12.009 1.00 90.44 651 MET A CA 1
ATOM 4967 C C . MET A 1 651 ? -29.857 -14.250 11.669 1.00 90.44 651 MET A C 1
ATOM 4969 O O . MET A 1 651 ? -30.908 -14.357 12.297 1.00 90.44 651 MET A O 1
ATOM 4973 N N . ARG A 1 652 ? -29.509 -15.136 10.728 1.00 89.75 652 ARG A N 1
ATOM 4974 C CA . ARG A 1 652 ? -30.375 -16.250 10.314 1.00 89.75 652 ARG A CA 1
ATOM 4975 C C . ARG A 1 652 ? -30.706 -17.228 11.445 1.00 89.75 652 ARG A C 1
ATOM 4977 O O . ARG A 1 652 ? -31.763 -17.850 11.408 1.00 89.75 652 ARG A O 1
ATOM 4984 N N . TYR A 1 653 ? -29.816 -17.377 12.424 1.00 89.25 653 TYR A N 1
ATOM 4985 C CA . TYR A 1 653 ? -30.019 -18.242 13.590 1.00 89.25 653 TYR A CA 1
ATOM 4986 C C . TYR A 1 653 ? -30.390 -17.462 14.861 1.00 89.25 653 TYR A C 1
ATOM 4988 O O . TYR A 1 653 ? -30.340 -18.038 15.947 1.00 89.25 653 TYR A O 1
ATOM 4996 N N . GLY A 1 654 ? -30.727 -16.169 14.750 1.00 87.94 654 GLY A N 1
ATOM 4997 C CA . GLY A 1 654 ? -31.064 -15.322 15.899 1.00 87.94 654 GLY A CA 1
ATOM 4998 C C . GLY A 1 654 ? -29.909 -15.149 16.891 1.00 87.94 654 GLY A C 1
ATOM 4999 O O . GLY A 1 654 ? -30.141 -15.018 18.089 1.00 87.94 654 GLY A O 1
ATOM 5000 N N . ARG A 1 655 ? -28.660 -15.213 16.413 1.00 88.62 655 ARG A N 1
ATOM 5001 C CA . ARG A 1 655 ? -27.444 -15.055 17.221 1.00 88.62 655 ARG A CA 1
ATOM 5002 C C . ARG A 1 655 ? -26.833 -13.684 16.985 1.00 88.62 655 ARG A C 1
ATOM 5004 O O . ARG A 1 655 ? -26.860 -13.168 15.870 1.00 88.62 655 ARG A O 1
ATOM 5011 N N . GLU A 1 656 ? -26.198 -13.135 18.010 1.00 86.56 656 GLU A N 1
ATOM 5012 C CA . GLU A 1 656 ? -25.402 -11.922 17.855 1.00 86.56 656 GLU A CA 1
ATOM 5013 C C . GLU A 1 656 ? -24.000 -12.259 17.327 1.00 86.56 656 GLU A C 1
ATOM 5015 O O . GLU A 1 656 ? -23.389 -13.261 17.709 1.00 86.56 656 GLU A O 1
ATOM 5020 N N . ALA A 1 657 ? -23.455 -11.412 16.451 1.00 85.25 657 ALA A N 1
ATOM 5021 C CA . ALA A 1 657 ? -22.137 -11.631 15.850 1.00 85.25 657 ALA A CA 1
ATOM 5022 C C . ALA A 1 657 ? -21.002 -11.700 16.897 1.00 85.25 657 ALA A C 1
ATOM 5024 O O . ALA A 1 657 ? -20.026 -12.439 16.734 1.00 85.25 657 ALA A O 1
ATOM 5025 N N . ASP A 1 658 ? -21.142 -10.987 18.011 1.00 88.62 658 ASP A N 1
ATOM 5026 C CA . ASP A 1 658 ? -20.147 -10.903 19.076 1.00 88.62 658 ASP A CA 1
ATOM 5027 C C . ASP A 1 658 ? -20.293 -11.968 20.169 1.00 88.62 658 ASP A C 1
ATOM 5029 O O . ASP A 1 658 ? -19.436 -12.044 21.050 1.00 88.62 658 ASP A O 1
ATOM 5033 N N . THR A 1 659 ? -21.303 -12.844 20.099 1.00 90.25 659 THR A N 1
ATOM 5034 C CA . THR A 1 659 ? -21.511 -13.912 21.095 1.00 90.25 659 THR A CA 1
ATOM 5035 C C . THR A 1 659 ? -20.243 -14.753 21.297 1.00 90.25 659 THR A C 1
ATOM 5037 O O . THR A 1 659 ? -19.862 -15.056 22.429 1.00 90.25 659 THR A O 1
ATOM 5040 N N . ALA A 1 660 ? -19.531 -15.075 20.211 1.00 91.06 660 ALA A N 1
ATOM 5041 C CA . ALA A 1 660 ? -18.268 -15.811 20.268 1.00 91.06 660 ALA A CA 1
ATOM 5042 C C . ALA A 1 660 ? -17.153 -15.029 20.994 1.00 91.06 660 ALA A C 1
ATOM 5044 O O . ALA A 1 660 ? -16.406 -15.608 21.783 1.00 91.06 660 ALA A O 1
ATOM 5045 N N . ILE A 1 661 ? -17.079 -13.708 20.783 1.00 90.38 661 ILE A N 1
ATOM 5046 C CA . ILE A 1 661 ? -16.118 -12.813 21.447 1.00 90.38 661 ILE A CA 1
ATOM 5047 C C . ILE A 1 661 ? -16.381 -12.790 22.951 1.00 90.38 661 ILE A C 1
ATOM 5049 O O . ILE A 1 661 ? -15.459 -12.984 23.747 1.00 90.38 661 ILE A O 1
ATOM 5053 N N . VAL A 1 662 ? -17.639 -12.567 23.338 1.00 88.81 662 VAL A N 1
ATOM 5054 C CA . VAL A 1 662 ? -18.053 -12.470 24.742 1.00 88.81 662 VAL A CA 1
ATOM 5055 C C . VAL A 1 662 ? -17.808 -13.793 25.466 1.00 88.81 662 VAL A C 1
ATOM 5057 O O . VAL A 1 662 ? -17.216 -13.794 26.547 1.00 88.81 662 VAL A O 1
ATOM 5060 N N . TYR A 1 663 ? -18.182 -14.922 24.852 1.00 89.75 663 TYR A N 1
ATOM 5061 C CA . TYR A 1 663 ? -17.945 -16.252 25.415 1.00 89.75 663 TYR A CA 1
ATOM 5062 C C . TYR A 1 663 ? -16.452 -16.525 25.628 1.00 89.75 663 TYR A C 1
ATOM 5064 O O . TYR A 1 663 ? -16.039 -16.888 26.731 1.00 89.75 663 TYR A O 1
ATOM 5072 N N . PHE A 1 664 ? -15.631 -16.292 24.599 1.00 89.25 664 PHE A N 1
ATOM 5073 C CA . PHE A 1 664 ? -14.190 -16.522 24.667 1.00 89.25 664 PHE A CA 1
ATOM 5074 C C . PHE A 1 664 ? -13.538 -15.694 25.779 1.00 89.25 664 PHE A C 1
ATOM 5076 O O . PHE A 1 664 ? -12.783 -16.227 26.594 1.00 89.25 664 PHE A O 1
ATOM 5083 N N . LYS A 1 665 ? -13.866 -14.398 25.858 1.00 87.00 665 LYS A N 1
ATOM 5084 C CA . LYS A 1 665 ? -13.342 -13.509 26.903 1.00 87.00 665 LYS A CA 1
ATOM 5085 C C . LYS A 1 665 ? -13.778 -13.941 28.298 1.00 87.00 665 LYS A C 1
ATOM 5087 O O . LYS A 1 665 ? -12.944 -13.960 29.193 1.00 87.00 665 LYS A O 1
ATOM 5092 N N . LYS A 1 666 ? -15.047 -14.320 28.482 1.00 85.50 666 LYS A N 1
ATOM 5093 C CA . LYS A 1 666 ? -15.565 -14.812 29.768 1.00 85.50 666 LYS A CA 1
ATOM 5094 C C . LYS A 1 666 ? -14.814 -16.059 30.233 1.00 85.50 666 LYS A C 1
ATOM 5096 O O . LYS A 1 666 ? -14.439 -16.146 31.395 1.00 85.50 666 LYS A O 1
ATOM 5101 N N . ARG A 1 667 ? -14.558 -17.004 29.325 1.00 85.31 667 ARG A N 1
ATOM 5102 C CA . ARG A 1 667 ? -13.839 -18.253 29.623 1.00 85.31 667 ARG A CA 1
ATOM 5103 C C . ARG A 1 667 ? -12.366 -18.029 29.981 1.00 85.31 667 ARG A C 1
ATOM 5105 O O . ARG A 1 667 ? -11.816 -18.800 30.763 1.00 85.31 667 ARG A O 1
ATOM 5112 N N . CYS A 1 668 ? -11.750 -16.998 29.403 1.00 83.31 668 CYS A N 1
ATOM 5113 C CA . CYS A 1 668 ? -10.342 -16.649 29.610 1.00 83.31 668 CYS A CA 1
ATOM 5114 C C . CYS A 1 668 ? -10.113 -15.614 30.726 1.00 83.31 668 CYS A C 1
ATOM 5116 O O . CYS A 1 668 ? -8.968 -15.231 30.962 1.00 83.31 668 CYS A O 1
ATOM 5118 N N . ALA A 1 669 ? -11.174 -15.124 31.369 1.00 79.94 669 ALA A N 1
ATOM 5119 C CA . ALA A 1 669 ? -11.085 -14.114 32.414 1.00 79.94 669 ALA A CA 1
ATOM 5120 C C . ALA A 1 669 ? -10.607 -14.721 33.737 1.00 79.94 669 ALA A C 1
ATOM 5122 O O . ALA A 1 669 ? -11.045 -15.804 34.127 1.00 79.94 669 ALA A O 1
ATOM 5123 N N . GLN A 1 670 ? -9.741 -14.003 34.450 1.00 71.75 670 GLN A N 1
ATOM 5124 C CA . GLN A 1 670 ? -9.347 -14.392 35.802 1.00 71.75 670 GLN A CA 1
ATOM 5125 C C . GLN A 1 670 ? -10.476 -14.118 36.814 1.00 71.75 670 GLN A C 1
ATOM 5127 O O . GLN A 1 670 ? -11.106 -13.053 36.747 1.00 71.75 670 GLN A O 1
ATOM 5132 N N . PRO A 1 671 ? -10.721 -15.030 37.776 1.00 65.69 671 PRO A N 1
ATOM 5133 C CA . PRO A 1 671 ? -11.665 -14.789 38.865 1.00 65.69 671 PRO A CA 1
ATOM 5134 C C . PRO A 1 671 ? -11.253 -13.553 39.681 1.00 65.69 671 PRO A C 1
ATOM 5136 O O . PRO A 1 671 ? -10.110 -13.451 40.115 1.00 65.69 671 PRO A O 1
ATOM 5139 N N . GLY A 1 672 ? -12.174 -12.609 39.886 1.00 63.88 672 GLY A N 1
ATOM 5140 C CA . GLY A 1 672 ? -11.974 -11.417 40.724 1.00 63.88 672 GLY A CA 1
ATOM 5141 C C . GLY A 1 672 ? -11.548 -10.142 39.984 1.00 63.88 672 GLY A C 1
ATOM 5142 O O . GLY A 1 672 ? -12.065 -9.080 40.306 1.00 63.88 672 GLY A O 1
ATOM 5143 N N . THR A 1 673 ? -10.673 -10.216 38.972 1.00 62.94 673 THR A N 1
ATOM 5144 C CA . THR A 1 673 ? -10.200 -9.024 38.222 1.00 62.94 673 THR A CA 1
ATOM 5145 C C . THR A 1 673 ? -10.873 -8.847 36.862 1.00 62.94 673 THR A C 1
ATOM 5147 O O . THR A 1 673 ? -10.854 -7.756 36.294 1.00 62.94 673 THR A O 1
ATOM 5150 N N . GLY A 1 674 ? -11.432 -9.922 36.289 1.00 62.75 674 GLY A N 1
ATOM 5151 C CA . GLY A 1 674 ? -12.048 -9.897 34.960 1.00 62.75 674 GLY A CA 1
ATOM 5152 C C . GLY A 1 674 ? -11.068 -9.620 33.811 1.00 62.75 674 GLY A C 1
ATOM 5153 O O . GLY A 1 674 ? -11.510 -9.459 32.671 1.00 62.75 674 GLY A O 1
ATOM 5154 N N . ALA A 1 675 ? -9.760 -9.561 34.085 1.00 65.38 675 ALA A N 1
ATOM 5155 C CA . ALA A 1 675 ? -8.708 -9.335 33.100 1.00 65.38 675 ALA A CA 1
ATOM 5156 C C . ALA A 1 675 ? -8.355 -10.629 32.353 1.00 65.38 675 ALA A C 1
ATOM 5158 O O . ALA A 1 675 ? -8.352 -11.723 32.924 1.00 65.38 675 ALA A O 1
ATOM 5159 N N . VAL A 1 676 ? -8.041 -10.497 31.063 1.00 63.47 676 VAL A N 1
ATOM 5160 C CA . VAL A 1 676 ? -7.575 -11.592 30.208 1.00 63.47 676 VAL A CA 1
ATOM 5161 C C . VAL A 1 676 ? -6.060 -11.456 30.039 1.00 63.47 676 VAL A C 1
ATOM 5163 O O . VAL A 1 676 ? -5.590 -10.715 29.174 1.00 63.47 676 VAL A O 1
ATOM 5166 N N . ASN A 1 677 ? -5.277 -12.169 30.856 1.00 60.06 677 ASN A N 1
ATOM 5167 C CA . ASN A 1 677 ? -3.817 -12.186 30.715 1.00 60.06 677 ASN A CA 1
ATOM 5168 C C . ASN A 1 677 ? -3.411 -12.865 29.397 1.00 60.06 677 ASN A C 1
ATOM 5170 O O . ASN A 1 677 ? -3.798 -13.998 29.111 1.00 60.06 677 ASN A O 1
ATOM 5174 N N . ALA A 1 678 ? -2.607 -12.170 28.588 1.00 55.91 678 ALA A N 1
ATOM 5175 C CA . ALA A 1 678 ? -2.126 -12.668 27.298 1.00 55.91 678 ALA A CA 1
ATOM 5176 C C . ALA A 1 678 ? -0.760 -13.385 27.373 1.00 55.91 678 ALA A C 1
ATOM 5178 O O . ALA A 1 678 ? -0.387 -14.064 26.416 1.00 55.91 678 ALA A O 1
ATOM 5179 N N . ALA A 1 679 ? -0.016 -13.231 28.476 1.00 54.47 679 ALA A N 1
ATOM 5180 C CA . ALA A 1 679 ? 1.405 -13.588 28.552 1.00 54.47 679 ALA A CA 1
ATOM 5181 C C . ALA A 1 679 ? 1.717 -14.928 29.255 1.00 54.47 679 ALA A C 1
ATOM 5183 O O . ALA A 1 679 ? 2.782 -15.491 29.014 1.00 54.47 679 ALA A O 1
ATOM 5184 N N . ASP A 1 680 ? 0.809 -15.471 30.073 1.00 58.53 680 ASP A N 1
ATOM 5185 C CA . ASP A 1 680 ? 1.082 -16.683 30.859 1.00 58.53 680 ASP A CA 1
ATOM 5186 C C . ASP A 1 680 ? 0.941 -17.973 30.029 1.00 58.53 680 ASP A C 1
ATOM 5188 O O . ASP A 1 680 ? -0.013 -18.153 29.270 1.00 58.53 680 ASP A O 1
ATOM 5192 N N . VAL A 1 681 ? 1.851 -18.935 30.218 1.00 55.47 681 VAL A N 1
ATOM 5193 C CA . VAL A 1 681 ? 1.824 -20.242 29.521 1.00 55.47 681 VAL A CA 1
ATOM 5194 C C . VAL A 1 681 ? 0.526 -21.009 29.810 1.00 55.47 681 VAL A C 1
ATOM 5196 O O . VAL A 1 681 ? -0.080 -21.577 28.900 1.00 55.47 681 VAL A O 1
ATOM 5199 N N . HIS A 1 682 ? 0.045 -20.959 31.057 1.00 60.28 682 HIS A N 1
ATOM 5200 C CA . HIS A 1 682 ? -1.241 -21.542 31.454 1.00 60.28 682 HIS A CA 1
ATOM 5201 C C . HIS A 1 682 ? -2.432 -20.834 30.777 1.00 60.28 682 HIS A C 1
ATOM 5203 O O . HIS A 1 682 ? -3.430 -21.471 30.437 1.00 60.28 682 HIS A O 1
ATOM 5209 N N . ALA A 1 683 ? -2.303 -19.534 30.483 1.00 71.94 683 ALA A N 1
ATOM 5210 C CA . ALA A 1 683 ? -3.318 -18.778 29.758 1.00 71.94 683 ALA A CA 1
ATOM 5211 C C . ALA A 1 683 ? -3.400 -19.179 28.276 1.00 71.94 683 ALA A C 1
ATOM 5213 O O . ALA A 1 683 ? -4.491 -19.170 27.713 1.00 71.94 683 ALA A O 1
ATOM 5214 N N . VAL A 1 684 ? -2.302 -19.601 27.633 1.00 79.88 684 VAL A N 1
ATOM 5215 C CA . VAL A 1 684 ? -2.349 -20.093 26.239 1.00 79.88 684 VAL A CA 1
ATOM 5216 C C . VAL A 1 684 ? -3.132 -21.404 26.138 1.00 79.88 684 VAL A C 1
ATOM 5218 O O . VAL A 1 684 ? -3.967 -21.539 25.244 1.00 79.88 684 VAL A O 1
ATOM 5221 N N . ALA A 1 685 ? -2.921 -22.341 27.068 1.00 85.12 685 ALA A N 1
ATOM 5222 C CA . ALA A 1 685 ? -3.675 -23.596 27.112 1.00 85.12 685 ALA A CA 1
ATOM 5223 C C . ALA A 1 685 ? -5.175 -23.348 27.357 1.00 85.12 685 ALA A C 1
ATOM 5225 O O . ALA A 1 685 ? -6.020 -23.898 26.650 1.00 85.12 685 ALA A O 1
ATOM 5226 N N . LEU A 1 686 ? -5.505 -22.448 28.292 1.00 86.44 686 LEU A N 1
ATOM 5227 C CA . LEU A 1 686 ? -6.882 -22.025 28.556 1.00 86.44 686 LEU A CA 1
ATOM 5228 C C . LEU A 1 686 ? -7.536 -21.384 27.323 1.00 86.44 686 LEU A C 1
ATOM 5230 O O . LEU A 1 686 ? -8.662 -21.730 26.967 1.00 86.44 686 LEU A O 1
ATOM 5234 N N . ARG A 1 687 ? -6.820 -20.484 26.638 1.00 88.44 687 ARG A N 1
ATOM 5235 C CA . ARG A 1 687 ? -7.280 -19.849 25.394 1.00 88.44 687 ARG A CA 1
ATOM 5236 C C . ARG A 1 687 ? -7.479 -20.863 24.278 1.00 88.44 687 ARG A C 1
ATOM 5238 O O . ARG A 1 687 ? -8.423 -20.727 23.509 1.00 88.44 687 ARG A O 1
ATOM 5245 N N . GLN A 1 688 ? -6.619 -21.873 24.173 1.00 91.06 688 GLN A N 1
ATOM 5246 C CA . GLN A 1 688 ? -6.779 -22.940 23.188 1.00 91.06 688 GLN A CA 1
ATOM 5247 C C . GLN A 1 688 ? -8.023 -23.791 23.478 1.00 91.06 688 GLN A C 1
ATOM 5249 O O . GLN A 1 688 ? -8.795 -24.053 22.560 1.00 91.06 688 GLN A O 1
ATOM 5254 N N . ALA A 1 689 ? -8.274 -24.147 24.741 1.00 91.56 689 ALA A N 1
ATOM 5255 C CA . ALA A 1 689 ? -9.502 -24.840 25.135 1.00 91.56 689 ALA A CA 1
ATOM 5256 C C . ALA A 1 689 ? -10.752 -23.994 24.829 1.00 91.56 689 ALA A C 1
ATOM 5258 O O . ALA A 1 689 ? -11.675 -24.473 24.176 1.00 91.56 689 ALA A O 1
ATOM 5259 N N . ALA A 1 690 ? -10.744 -22.709 25.203 1.00 91.38 690 ALA A N 1
ATOM 5260 C CA . ALA A 1 690 ? -11.830 -21.779 24.897 1.00 91.38 690 ALA A CA 1
ATOM 5261 C C . ALA A 1 690 ? -12.058 -21.621 23.383 1.00 91.38 690 ALA A C 1
ATOM 5263 O O . ALA A 1 690 ? -13.197 -21.552 22.929 1.00 91.38 690 ALA A O 1
ATOM 5264 N N . TYR A 1 691 ? -10.984 -21.579 22.590 1.00 93.94 691 TYR A N 1
ATOM 5265 C CA . TYR A 1 691 ? -11.057 -21.523 21.131 1.00 93.94 691 TYR A CA 1
ATOM 5266 C C . TYR A 1 691 ? -11.731 -22.771 20.544 1.00 93.94 691 TYR A C 1
ATOM 5268 O O . TYR A 1 691 ? -12.624 -22.636 19.705 1.00 93.94 691 TYR A O 1
ATOM 5276 N N . ASN A 1 692 ? -11.348 -23.964 21.009 1.00 94.69 692 ASN A N 1
ATOM 5277 C CA . ASN A 1 692 ? -11.946 -25.223 20.565 1.00 94.69 692 ASN A CA 1
ATOM 5278 C C . ASN A 1 692 ? -13.439 -25.282 20.927 1.00 94.69 692 ASN A C 1
ATOM 5280 O O . ASN A 1 692 ? -14.263 -25.538 20.052 1.00 94.69 692 ASN A O 1
ATOM 5284 N N . GLU A 1 693 ? -13.807 -24.914 22.161 1.00 94.56 693 GLU A N 1
ATOM 5285 C CA . GLU A 1 693 ? -15.210 -24.841 22.602 1.00 94.56 693 GLU A CA 1
ATOM 5286 C C . GLU A 1 693 ? -16.050 -23.899 21.708 1.00 94.56 693 GLU A C 1
ATOM 5288 O O . GLU A 1 693 ? -17.179 -24.228 21.335 1.00 94.56 693 GLU A O 1
ATOM 5293 N N . VAL A 1 694 ? -15.506 -22.734 21.324 1.00 93.94 694 VAL A N 1
ATOM 5294 C CA . VAL A 1 694 ? -16.174 -21.789 20.405 1.00 93.94 694 VAL A CA 1
ATOM 5295 C C . VAL A 1 694 ? -16.357 -22.398 19.013 1.00 93.94 694 VAL A C 1
ATOM 5297 O O . VAL A 1 694 ? -17.420 -22.227 18.406 1.00 93.94 694 VAL A O 1
ATOM 5300 N N . CYS A 1 695 ? -15.344 -23.102 18.503 1.00 93.81 695 CYS A N 1
ATOM 5301 C CA . CYS A 1 695 ? -15.387 -23.734 17.184 1.00 93.81 695 CYS A CA 1
ATOM 5302 C C . CYS A 1 695 ? -16.365 -24.915 17.123 1.00 93.81 695 CYS A C 1
ATOM 5304 O O . CYS A 1 695 ? -16.979 -25.130 16.081 1.00 93.81 695 CYS A O 1
ATOM 5306 N N . GLU A 1 696 ? -16.534 -25.649 18.221 1.00 92.88 696 GLU A N 1
ATOM 5307 C CA . GLU A 1 696 ? -17.449 -26.791 18.303 1.00 92.88 696 GLU A CA 1
ATOM 5308 C C . GLU A 1 696 ? -18.901 -26.358 18.550 1.00 92.88 696 GLU A C 1
ATOM 5310 O O . GLU A 1 696 ? -19.823 -26.910 17.951 1.00 92.88 696 GLU A O 1
ATOM 5315 N N . ARG A 1 697 ? -19.131 -25.358 19.418 1.00 91.56 697 ARG A N 1
ATOM 5316 C CA . ARG A 1 697 ? -20.482 -25.033 19.919 1.00 91.56 697 ARG A CA 1
ATOM 5317 C C . ARG A 1 697 ? -21.116 -23.789 19.300 1.00 91.56 697 ARG A C 1
ATOM 5319 O O . ARG A 1 697 ? -22.339 -23.737 19.173 1.00 91.56 697 ARG A O 1
ATOM 5326 N N . ILE A 1 698 ? -20.328 -22.765 18.961 1.00 90.38 698 ILE A N 1
ATOM 5327 C CA . ILE A 1 698 ? -20.861 -21.425 18.644 1.00 90.38 698 ILE A CA 1
ATOM 5328 C C . ILE A 1 698 ? -20.814 -21.134 17.148 1.00 90.38 698 ILE A C 1
ATOM 5330 O O . ILE A 1 698 ? -21.838 -20.795 16.554 1.00 90.38 698 ILE A O 1
ATOM 5334 N N . VAL A 1 699 ? -19.640 -21.251 16.533 1.00 92.88 699 VAL A N 1
ATOM 5335 C CA . VAL A 1 699 ? -19.439 -20.906 15.120 1.00 92.88 699 VAL A CA 1
ATOM 5336 C C . VAL A 1 699 ? -19.148 -22.177 14.363 1.00 92.88 699 VAL A C 1
ATOM 5338 O O . VAL A 1 699 ? -18.207 -22.857 14.740 1.00 92.88 699 VAL A O 1
ATOM 5341 N N . SER A 1 700 ? -19.888 -22.484 13.299 1.00 92.81 700 SER A N 1
ATOM 5342 C CA . SER A 1 700 ? -19.619 -23.643 12.439 1.00 92.81 700 SER A CA 1
ATOM 5343 C C . SER A 1 700 ? -18.523 -23.351 11.401 1.00 92.81 700 SER A C 1
ATOM 5345 O O . SER A 1 700 ? -18.156 -22.203 11.155 1.00 92.81 700 SER A O 1
ATOM 5347 N N . GLU A 1 701 ? -17.955 -24.398 10.804 1.00 93.62 701 GLU A N 1
ATOM 5348 C CA . GLU A 1 701 ? -16.866 -24.287 9.815 1.00 93.62 701 GLU A CA 1
ATOM 5349 C C . GLU A 1 701 ? -17.363 -24.045 8.382 1.00 93.62 701 GLU A C 1
ATOM 5351 O O . GLU A 1 701 ? -16.589 -23.703 7.496 1.00 93.62 701 GLU A O 1
ATOM 5356 N N . ASN A 1 702 ? -18.670 -24.199 8.163 1.00 95.00 702 ASN A N 1
ATOM 5357 C CA . ASN A 1 702 ? -19.315 -24.099 6.856 1.00 95.00 702 ASN A CA 1
ATOM 5358 C C . ASN A 1 702 ? -20.039 -22.762 6.643 1.00 95.00 702 ASN A C 1
ATOM 5360 O O . ASN A 1 702 ? -20.808 -22.642 5.690 1.00 95.00 702 ASN A O 1
ATOM 5364 N N . VAL A 1 703 ? -19.834 -21.765 7.511 1.00 95.50 703 VAL A N 1
ATOM 5365 C CA . VAL A 1 703 ? -20.556 -20.481 7.453 1.00 95.50 703 VAL A CA 1
ATOM 5366 C C . VAL A 1 703 ? -20.312 -19.793 6.114 1.00 95.50 703 VAL A C 1
ATOM 5368 O O . VAL A 1 703 ? -21.260 -19.450 5.406 1.00 95.50 703 VAL A O 1
ATOM 5371 N N . PHE A 1 704 ? -19.042 -19.659 5.726 1.00 96.19 704 PHE A N 1
ATOM 5372 C CA . PHE A 1 704 ? -18.694 -19.018 4.461 1.00 96.19 704 PHE A CA 1
ATOM 5373 C C . PHE A 1 704 ? -19.143 -19.847 3.249 1.00 96.19 704 PHE A C 1
ATOM 5375 O O . PHE A 1 704 ? -19.722 -19.305 2.308 1.00 96.19 704 PHE A O 1
ATOM 5382 N N . SER A 1 705 ? -18.969 -21.172 3.301 1.00 95.12 705 SER A N 1
ATOM 5383 C CA . SER A 1 705 ? -19.424 -22.086 2.246 1.00 95.12 705 SER A CA 1
ATOM 5384 C C . SER A 1 705 ? -20.928 -21.958 1.991 1.00 95.12 705 SER A C 1
ATOM 5386 O O . SER A 1 705 ? -21.346 -21.787 0.848 1.00 95.12 705 SER A O 1
ATOM 5388 N N . GLN A 1 706 ? -21.747 -21.957 3.048 1.00 94.50 706 GLN A N 1
ATOM 5389 C CA . GLN A 1 706 ? -23.200 -21.807 2.936 1.00 94.50 706 GLN A CA 1
ATOM 5390 C C . GLN A 1 706 ? -23.608 -20.454 2.351 1.00 94.50 706 GLN A C 1
ATOM 5392 O O . GLN A 1 706 ? -24.553 -20.399 1.564 1.00 94.50 706 GLN A O 1
ATOM 5397 N N . TYR A 1 707 ? -22.915 -19.374 2.721 1.00 95.00 707 TYR A N 1
ATOM 5398 C CA . TYR A 1 707 ? -23.173 -18.047 2.164 1.00 95.00 707 TYR A CA 1
ATOM 5399 C C . TYR A 1 707 ? -22.927 -18.030 0.649 1.00 95.00 707 TYR A C 1
ATOM 5401 O O . TYR A 1 707 ? -23.794 -17.612 -0.121 1.00 95.00 707 TYR A O 1
ATOM 5409 N N . ILE A 1 708 ? -21.784 -18.555 0.200 1.00 95.50 708 ILE A N 1
ATOM 5410 C CA . ILE A 1 708 ? -21.416 -18.549 -1.220 1.00 95.50 708 ILE A CA 1
ATOM 5411 C C . ILE A 1 708 ? -22.305 -19.483 -2.048 1.00 95.50 708 ILE A C 1
ATOM 5413 O O . ILE A 1 708 ? -22.763 -19.079 -3.116 1.00 95.50 708 ILE A O 1
ATOM 5417 N N . TYR A 1 709 ? -22.628 -20.684 -1.553 1.00 93.44 709 TYR A N 1
ATOM 5418 C CA . TYR A 1 709 ? -23.504 -21.628 -2.267 1.00 93.44 709 TYR A CA 1
ATOM 5419 C C . TYR A 1 709 ? -24.913 -21.083 -2.511 1.00 93.44 709 TYR A C 1
ATOM 5421 O O . TYR A 1 709 ? -25.570 -21.497 -3.458 1.00 93.44 709 TYR A O 1
ATOM 5429 N N . LYS A 1 710 ? -25.376 -20.154 -1.669 1.00 92.69 710 LYS A N 1
ATOM 5430 C CA . LYS A 1 710 ? -26.669 -19.477 -1.838 1.00 92.69 710 LYS A CA 1
ATOM 5431 C C . LYS A 1 710 ? -26.595 -18.211 -2.679 1.00 92.69 710 LYS A C 1
ATOM 5433 O O . LYS A 1 710 ? -27.614 -17.773 -3.197 1.00 92.69 710 LYS A O 1
ATOM 5438 N N . THR A 1 711 ? -25.416 -17.605 -2.755 1.00 92.31 711 THR A N 1
ATOM 5439 C CA . THR A 1 711 ? -25.195 -16.354 -3.485 1.00 92.31 711 THR A CA 1
ATOM 5440 C C . THR A 1 711 ? -24.976 -16.615 -4.972 1.00 92.31 711 THR A C 1
ATOM 5442 O O . THR A 1 711 ? -25.446 -15.849 -5.808 1.00 92.31 711 THR A O 1
ATOM 5445 N N . LEU A 1 712 ? -24.251 -17.685 -5.313 1.00 93.56 712 LEU A N 1
ATOM 5446 C CA . LEU A 1 712 ? -23.880 -17.994 -6.692 1.00 93.56 712 LEU A CA 1
ATOM 5447 C C . LEU A 1 712 ? -24.947 -18.846 -7.397 1.00 93.56 712 LEU A C 1
ATOM 5449 O O . LEU A 1 712 ? -25.434 -19.812 -6.814 1.00 93.56 712 LEU A O 1
ATOM 5453 N N . PRO A 1 713 ? -25.264 -18.562 -8.674 1.00 91.69 713 PRO A N 1
ATOM 5454 C CA . PRO A 1 713 ? -26.380 -19.204 -9.372 1.00 91.69 713 PRO A CA 1
ATOM 5455 C C . PRO A 1 713 ? -26.091 -20.632 -9.862 1.00 91.69 713 PRO A C 1
ATOM 5457 O O . PRO A 1 713 ? -27.021 -21.386 -10.125 1.00 91.69 713 PRO A O 1
ATOM 5460 N N . SER A 1 714 ? -24.822 -21.024 -10.035 1.00 93.94 714 SER A N 1
ATOM 5461 C CA . SER A 1 714 ? -24.464 -22.336 -10.604 1.00 93.94 714 SER A CA 1
ATOM 5462 C C . SER A 1 714 ? -23.143 -22.877 -10.055 1.00 93.94 714 SER A C 1
ATOM 5464 O O . SER A 1 714 ? -22.264 -22.093 -9.686 1.00 93.94 714 SER A O 1
ATOM 5466 N N . CYS A 1 715 ? -22.925 -24.187 -10.178 1.00 93.00 715 CYS A N 1
ATOM 5467 C CA . CYS A 1 715 ? -21.662 -24.840 -9.823 1.00 93.00 715 CYS A CA 1
ATOM 5468 C C . CYS A 1 715 ? -20.446 -24.343 -10.630 1.00 93.00 715 CYS A C 1
ATOM 5470 O O . CYS A 1 715 ? -19.346 -24.290 -10.087 1.00 93.00 715 CYS A O 1
ATOM 5472 N N . ASN A 1 716 ? -20.623 -23.924 -11.890 1.00 94.38 716 ASN A N 1
ATOM 5473 C CA . ASN A 1 716 ? -19.526 -23.373 -12.699 1.00 94.38 716 ASN A CA 1
ATOM 5474 C C . ASN A 1 716 ? -19.030 -22.038 -12.131 1.00 94.38 716 ASN A C 1
ATOM 5476 O O . ASN A 1 716 ? -17.837 -21.876 -11.881 1.00 94.38 716 ASN A O 1
ATOM 5480 N N . HIS A 1 717 ? -19.958 -21.116 -11.853 1.00 94.00 717 HIS A N 1
ATOM 5481 C CA . HIS A 1 717 ? -19.659 -19.863 -11.154 1.00 94.00 717 HIS A CA 1
ATOM 5482 C C . HIS A 1 717 ? -18.981 -20.125 -9.804 1.00 94.00 717 HIS A C 1
ATOM 5484 O O . HIS A 1 717 ? -17.982 -19.487 -9.488 1.00 94.00 717 HIS A O 1
ATOM 5490 N N . LEU A 1 718 ? -19.464 -21.114 -9.043 1.00 94.69 718 LEU A N 1
ATOM 5491 C CA . LEU A 1 718 ? -18.849 -21.518 -7.781 1.00 94.69 718 LEU A CA 1
ATOM 5492 C C . LEU A 1 718 ? -17.401 -21.982 -7.946 1.00 94.69 718 LEU A C 1
ATOM 5494 O O . LEU A 1 718 ? -16.541 -21.567 -7.172 1.00 94.69 718 LEU A O 1
ATOM 5498 N N . TRP A 1 719 ? -17.116 -22.831 -8.932 1.00 93.06 719 TRP A N 1
ATOM 5499 C CA . TRP A 1 719 ? -15.765 -23.332 -9.169 1.00 93.06 719 TRP A CA 1
ATOM 5500 C C . TRP A 1 719 ? -14.798 -22.209 -9.560 1.00 93.06 719 TRP A C 1
ATOM 5502 O O . TRP A 1 719 ? -13.708 -22.108 -8.992 1.00 93.06 719 TRP A O 1
ATOM 5512 N N . VAL A 1 720 ? -15.214 -21.330 -10.478 1.00 93.88 720 VAL A N 1
ATOM 5513 C CA . VAL A 1 720 ? -14.416 -20.171 -10.908 1.00 93.88 720 VAL A CA 1
ATOM 5514 C C . VAL A 1 720 ? -14.181 -19.216 -9.739 1.00 93.88 720 VAL A C 1
ATOM 5516 O O . VAL A 1 720 ? -13.033 -18.869 -9.466 1.00 93.88 720 VAL A O 1
ATOM 5519 N N . PHE A 1 721 ? -15.236 -18.861 -8.999 1.00 95.69 721 PHE A N 1
ATOM 5520 C CA . PHE A 1 721 ? -15.139 -18.023 -7.806 1.00 95.69 721 PHE A CA 1
ATOM 5521 C C . PHE A 1 721 ? -14.169 -18.627 -6.790 1.00 95.69 721 PHE A C 1
ATOM 5523 O O . PHE A 1 721 ? -13.259 -17.948 -6.322 1.00 95.69 721 PHE A O 1
ATOM 5530 N N . LYS A 1 722 ? -14.323 -19.919 -6.473 1.00 95.12 722 LYS A N 1
ATOM 5531 C CA . LYS A 1 722 ? -13.489 -20.622 -5.494 1.00 95.12 722 LYS A CA 1
ATOM 5532 C C . LYS A 1 722 ? -12.019 -20.627 -5.913 1.00 95.12 722 LYS A C 1
ATOM 5534 O O . LYS A 1 722 ? -11.164 -20.367 -5.068 1.00 95.12 722 LYS A O 1
ATOM 5539 N N . LYS A 1 723 ? -11.722 -20.865 -7.197 1.00 94.25 723 LYS A N 1
ATOM 5540 C CA . LYS A 1 723 ? -10.358 -20.807 -7.745 1.00 94.25 723 LYS A CA 1
ATOM 5541 C C . LYS A 1 723 ? -9.769 -19.398 -7.621 1.00 94.25 723 LYS A C 1
ATOM 5543 O O . LYS A 1 723 ? -8.699 -19.253 -7.037 1.00 94.25 723 LYS A O 1
ATOM 5548 N N . THR A 1 724 ? -10.473 -18.370 -8.103 1.00 95.00 724 THR A N 1
ATOM 5549 C CA . THR A 1 724 ? -9.995 -16.977 -8.059 1.00 95.00 724 THR A CA 1
ATOM 5550 C C . THR A 1 724 ? -9.814 -16.487 -6.625 1.00 95.00 724 THR A C 1
ATOM 5552 O O . THR A 1 724 ? -8.760 -15.949 -6.294 1.00 95.00 724 THR A O 1
ATOM 5555 N N . PHE A 1 725 ? -10.792 -16.733 -5.749 1.00 96.00 725 PHE A N 1
ATOM 5556 C CA . PHE A 1 725 ? -10.737 -16.341 -4.340 1.00 96.00 725 PHE A CA 1
ATOM 5557 C C . PHE A 1 725 ? -9.561 -17.015 -3.618 1.00 96.00 725 PHE A C 1
ATOM 5559 O O . PHE A 1 725 ? -8.840 -16.363 -2.863 1.00 96.00 725 PHE A O 1
ATOM 5566 N N . CYS A 1 726 ? -9.301 -18.297 -3.902 1.00 96.62 726 CYS A N 1
ATOM 5567 C CA . CYS A 1 726 ? -8.154 -19.026 -3.359 1.00 96.62 726 CYS A CA 1
ATOM 5568 C C . CYS A 1 726 ? -6.819 -18.425 -3.821 1.00 96.62 726 CYS A C 1
ATOM 5570 O O . CYS A 1 726 ? -5.943 -18.158 -2.996 1.00 96.62 726 CYS A O 1
ATOM 5572 N N . THR A 1 727 ? -6.684 -18.138 -5.119 1.00 96.00 727 THR A N 1
ATOM 5573 C CA . THR A 1 727 ? -5.490 -17.496 -5.682 1.00 96.00 727 THR A CA 1
ATOM 5574 C C . THR A 1 727 ? -5.249 -16.106 -5.089 1.00 96.00 727 THR A C 1
ATOM 5576 O O . THR A 1 727 ? -4.136 -15.815 -4.660 1.00 96.00 727 THR A O 1
ATOM 5579 N N . GLN A 1 728 ? -6.276 -15.257 -4.997 1.00 95.25 728 GLN A N 1
ATOM 5580 C CA . GLN A 1 728 ? -6.145 -13.905 -4.437 1.00 95.25 728 GLN A CA 1
ATOM 5581 C C . GLN A 1 728 ? -5.758 -13.931 -2.950 1.00 95.25 728 GLN A C 1
ATOM 5583 O O . GLN A 1 728 ? -4.890 -13.172 -2.517 1.00 95.25 728 GLN A O 1
ATOM 5588 N N . MET A 1 729 ? -6.343 -14.844 -2.168 1.00 95.50 729 MET A N 1
ATOM 5589 C CA . MET A 1 729 ? -5.981 -15.013 -0.757 1.00 95.50 729 MET A CA 1
ATOM 5590 C C . MET A 1 729 ? -4.563 -15.568 -0.573 1.00 95.50 729 MET A C 1
ATOM 5592 O O . MET A 1 729 ? -3.883 -15.168 0.370 1.00 95.50 729 MET A O 1
ATOM 5596 N N . SER A 1 730 ? -4.089 -16.423 -1.483 1.00 96.06 730 SER A N 1
ATOM 5597 C CA . SER A 1 730 ? -2.700 -16.900 -1.502 1.00 96.06 730 SER A CA 1
ATOM 5598 C C . SER A 1 730 ? -1.706 -15.768 -1.775 1.00 96.06 730 SER A C 1
ATOM 5600 O O . SER A 1 730 ? -0.765 -15.568 -1.006 1.00 96.06 730 SER A O 1
ATOM 5602 N N . LEU A 1 731 ? -1.958 -14.958 -2.809 1.00 95.81 731 LEU A N 1
ATOM 5603 C CA . LEU A 1 731 ? -1.123 -13.802 -3.148 1.00 95.81 731 LEU A CA 1
ATOM 5604 C C . LEU A 1 731 ? -1.118 -12.750 -2.027 1.00 95.81 731 LEU A C 1
ATOM 5606 O O . LEU A 1 731 ? -0.075 -12.178 -1.701 1.00 95.81 731 LEU A O 1
ATOM 5610 N N . SER A 1 732 ? -2.263 -12.515 -1.384 1.00 94.56 732 SER A N 1
ATOM 5611 C CA . SER A 1 732 ? -2.333 -11.701 -0.166 1.00 94.56 732 SER A CA 1
ATOM 5612 C C . SER A 1 732 ? -1.504 -12.306 0.976 1.00 94.56 732 SER A C 1
ATOM 5614 O O . SER A 1 732 ? -0.747 -11.588 1.634 1.00 94.56 732 SER A O 1
ATOM 5616 N N . GLY A 1 733 ? -1.599 -13.621 1.196 1.00 94.75 733 GLY A N 1
ATOM 5617 C CA . GLY A 1 733 ? -0.819 -14.338 2.203 1.00 94.75 733 GLY A CA 1
ATOM 5618 C C . GLY A 1 733 ? 0.687 -14.173 2.003 1.00 94.75 733 GLY A C 1
ATOM 5619 O O . GLY A 1 733 ? 1.396 -13.874 2.965 1.00 94.75 733 GLY A O 1
ATOM 5620 N N . LEU A 1 734 ? 1.155 -14.260 0.752 1.00 95.75 734 LEU A N 1
ATOM 5621 C CA . LEU A 1 734 ? 2.553 -14.031 0.380 1.00 95.75 734 LEU A CA 1
ATOM 5622 C C . LEU A 1 734 ? 3.006 -12.611 0.730 1.00 95.75 734 LEU A C 1
ATOM 5624 O O . LEU A 1 734 ? 4.039 -12.425 1.374 1.00 95.75 734 LEU A O 1
ATOM 5628 N N . LEU A 1 735 ? 2.211 -11.608 0.347 1.00 94.31 735 LEU A N 1
ATOM 5629 C CA . LEU A 1 735 ? 2.499 -10.201 0.629 1.00 94.31 735 LEU A CA 1
ATOM 5630 C C . LEU A 1 735 ? 2.591 -9.940 2.139 1.00 94.31 735 LEU A C 1
ATOM 5632 O O . LEU A 1 735 ? 3.489 -9.238 2.608 1.00 94.31 735 LEU A O 1
ATOM 5636 N N . CYS A 1 736 ? 1.700 -10.553 2.918 1.00 93.69 736 CYS A N 1
ATOM 5637 C CA . CYS A 1 736 ? 1.714 -10.431 4.369 1.00 93.69 736 CYS A CA 1
ATOM 5638 C C . CYS A 1 736 ? 2.905 -11.149 5.012 1.00 93.69 736 CYS A C 1
ATOM 5640 O O . CYS A 1 736 ? 3.484 -10.622 5.958 1.00 93.69 736 CYS A O 1
ATOM 5642 N N . ALA A 1 737 ? 3.301 -12.318 4.503 1.00 93.69 737 ALA A N 1
ATOM 5643 C CA . ALA A 1 737 ? 4.494 -13.018 4.971 1.00 93.69 737 ALA A CA 1
ATOM 5644 C C . ALA A 1 737 ? 5.773 -12.212 4.674 1.00 93.69 737 ALA A C 1
ATOM 5646 O O . ALA A 1 737 ? 6.650 -12.102 5.534 1.00 93.69 737 ALA A O 1
ATOM 5647 N N . MET A 1 738 ? 5.846 -11.588 3.494 1.00 94.56 738 MET A N 1
ATOM 5648 C CA . MET A 1 738 ? 6.960 -10.735 3.078 1.00 94.56 738 MET A CA 1
ATOM 5649 C C . MET A 1 738 ? 7.084 -9.480 3.958 1.00 94.56 738 MET A C 1
ATOM 5651 O O . MET A 1 738 ? 8.166 -9.199 4.480 1.00 94.56 738 MET A O 1
ATOM 5655 N N . LEU A 1 739 ? 5.989 -8.738 4.155 1.00 93.75 739 LEU A N 1
ATOM 5656 C CA . LEU A 1 739 ? 5.996 -7.407 4.786 1.00 93.75 739 LEU A CA 1
ATOM 5657 C C . LEU A 1 739 ? 5.530 -7.379 6.253 1.00 93.75 739 LEU A C 1
ATOM 5659 O O . LEU A 1 739 ? 5.558 -6.320 6.870 1.00 93.75 739 LEU A O 1
ATOM 5663 N N . LEU A 1 740 ? 5.139 -8.521 6.828 1.00 93.06 740 LEU A N 1
ATOM 5664 C CA . LEU A 1 740 ? 4.558 -8.634 8.177 1.00 93.06 740 LEU A CA 1
ATOM 5665 C C . LEU A 1 740 ? 3.304 -7.764 8.377 1.00 93.06 740 LEU A C 1
ATOM 5667 O O . LEU A 1 740 ? 3.102 -7.181 9.441 1.00 93.06 740 LEU A O 1
ATOM 5671 N N . LEU A 1 741 ? 2.457 -7.683 7.348 1.00 91.00 741 LEU A N 1
ATOM 5672 C CA . LEU A 1 741 ? 1.220 -6.898 7.391 1.00 91.00 741 LEU A CA 1
ATOM 5673 C C . LEU A 1 741 ? 0.209 -7.531 8.355 1.00 91.00 741 LEU A C 1
ATOM 5675 O O . LEU A 1 741 ? -0.048 -8.738 8.294 1.00 91.00 741 LEU A O 1
ATOM 5679 N N . GLY A 1 742 ? -0.388 -6.700 9.208 1.00 83.00 742 GLY A N 1
ATOM 5680 C CA . GLY A 1 742 ? -1.467 -7.086 10.119 1.00 83.00 742 GLY A CA 1
ATOM 5681 C C . GLY A 1 742 ? -2.801 -6.421 9.776 1.00 83.00 742 GLY A C 1
ATOM 5682 O O . GLY A 1 742 ? -2.957 -5.784 8.737 1.00 83.00 742 GLY A O 1
ATOM 5683 N N . GLY A 1 743 ? -3.777 -6.556 10.675 1.00 75.62 743 GLY A N 1
ATOM 5684 C CA . GLY A 1 743 ? -5.047 -5.836 10.607 1.00 75.62 743 GLY A CA 1
ATOM 5685 C C . GLY A 1 743 ? -6.087 -6.469 9.686 1.00 75.62 743 GLY A C 1
ATOM 5686 O O . GLY A 1 743 ? -6.912 -5.750 9.140 1.00 75.62 743 GLY A O 1
ATOM 5687 N N . ARG A 1 744 ? -6.091 -7.796 9.522 1.00 80.69 744 ARG A N 1
ATOM 5688 C CA . ARG A 1 744 ? -6.974 -8.517 8.577 1.00 80.69 744 ARG A CA 1
ATOM 5689 C C . ARG A 1 744 ? -8.232 -9.069 9.242 1.00 80.69 744 ARG A C 1
ATOM 5691 O O . ARG A 1 744 ? -8.499 -10.269 9.209 1.00 80.69 744 ARG A O 1
ATOM 5698 N N . ALA A 1 745 ? -8.990 -8.196 9.888 1.00 88.69 745 ALA A N 1
ATOM 5699 C CA . ALA A 1 745 ? -10.291 -8.581 10.421 1.00 88.69 745 ALA A CA 1
ATOM 5700 C C . ALA A 1 745 ? -11.284 -8.873 9.265 1.00 88.69 745 ALA A C 1
ATOM 5702 O O . ALA A 1 745 ? -11.110 -8.329 8.171 1.00 88.69 745 ALA A O 1
ATOM 5703 N N . PRO A 1 746 ? -12.314 -9.723 9.465 1.00 91.38 746 PRO A N 1
ATOM 5704 C CA . PRO A 1 746 ? -13.263 -10.115 8.414 1.00 91.38 746 PRO A CA 1
ATOM 5705 C C . PRO A 1 746 ? -13.906 -8.946 7.668 1.00 91.38 746 PRO A C 1
ATOM 5707 O O . PRO A 1 746 ? -14.187 -9.025 6.476 1.00 91.38 746 PRO A O 1
ATOM 5710 N N . ASN A 1 747 ? -14.126 -7.839 8.365 1.00 89.19 747 ASN A N 1
ATOM 5711 C CA . ASN A 1 747 ? -14.681 -6.629 7.791 1.00 89.19 747 ASN A CA 1
ATOM 5712 C C . ASN A 1 747 ? -13.734 -6.005 6.746 1.00 89.19 747 ASN A C 1
ATOM 5714 O O . ASN A 1 747 ? -14.181 -5.524 5.714 1.00 89.19 747 ASN A O 1
ATOM 5718 N N . LYS A 1 748 ? -12.417 -6.099 6.927 1.00 89.56 748 LYS A N 1
ATOM 5719 C CA . LYS A 1 748 ? -11.420 -5.498 6.027 1.00 89.56 748 LYS A CA 1
ATOM 5720 C C . LYS A 1 748 ? -11.093 -6.327 4.783 1.00 89.56 748 LYS A C 1
ATOM 5722 O O . LYS A 1 748 ? -10.320 -5.873 3.944 1.00 89.56 748 LYS A O 1
ATOM 5727 N N . ILE A 1 749 ? -11.666 -7.522 4.651 1.00 93.44 749 ILE A N 1
ATOM 5728 C CA . ILE A 1 749 ? -11.534 -8.357 3.455 1.00 93.44 749 ILE A CA 1
ATOM 5729 C C . ILE A 1 749 ? -12.823 -8.222 2.659 1.00 93.44 749 ILE A C 1
ATOM 5731 O O . ILE A 1 749 ? -13.865 -8.724 3.072 1.00 93.44 749 ILE A O 1
ATOM 5735 N N . LEU A 1 750 ? -12.753 -7.542 1.524 1.00 93.56 750 LEU A N 1
ATOM 5736 C CA . LEU A 1 750 ? -13.845 -7.410 0.572 1.00 93.56 750 LEU A CA 1
ATOM 5737 C C . LEU A 1 750 ? -13.623 -8.392 -0.576 1.00 93.56 750 LEU A C 1
ATOM 5739 O O . LEU A 1 750 ? -12.491 -8.596 -1.012 1.00 93.56 750 LEU A O 1
ATOM 5743 N N . PHE A 1 751 ? -14.688 -8.995 -1.086 1.00 94.94 751 PHE A N 1
ATOM 5744 C CA . PHE A 1 751 ? -14.630 -9.851 -2.261 1.00 94.94 751 PHE A CA 1
ATOM 5745 C C . PHE A 1 751 ? -15.798 -9.571 -3.199 1.00 94.94 751 PHE A C 1
ATOM 5747 O O . PHE A 1 751 ? -16.916 -9.310 -2.757 1.00 94.94 751 PHE A O 1
ATOM 5754 N N . ALA A 1 752 ? -15.540 -9.644 -4.498 1.00 94.19 752 ALA A N 1
ATOM 5755 C CA . ALA A 1 752 ? -16.553 -9.494 -5.530 1.00 94.19 752 ALA A CA 1
ATOM 5756 C C . ALA A 1 752 ? -17.322 -10.811 -5.700 1.00 94.19 752 ALA A C 1
ATOM 5758 O O . ALA A 1 752 ? -16.722 -11.844 -6.012 1.00 94.19 752 ALA A O 1
ATOM 5759 N N . LYS A 1 753 ? -18.643 -10.792 -5.473 1.00 92.50 753 LYS A N 1
ATOM 5760 C CA . LYS A 1 753 ? -19.505 -11.990 -5.517 1.00 92.50 753 LYS A CA 1
ATOM 5761 C C . LYS A 1 753 ? -19.488 -12.684 -6.880 1.00 92.50 753 LYS A C 1
ATOM 5763 O O . LYS A 1 753 ? -19.620 -13.895 -6.934 1.00 92.50 753 LYS A O 1
ATOM 5768 N N . ASP A 1 754 ? -19.316 -11.937 -7.960 1.00 90.81 754 ASP A N 1
ATOM 5769 C CA . ASP A 1 754 ? -19.330 -12.419 -9.345 1.00 90.81 754 ASP A CA 1
ATOM 5770 C C . ASP A 1 754 ? -18.006 -13.068 -9.790 1.00 90.81 754 ASP A C 1
ATOM 5772 O O . ASP A 1 754 ? -18.007 -14.096 -10.465 1.00 90.81 754 ASP A O 1
ATOM 5776 N N . THR A 1 755 ? -16.872 -12.482 -9.411 1.00 89.62 755 THR A N 1
ATOM 5777 C CA . THR A 1 755 ? -15.548 -12.808 -9.962 1.00 89.62 755 THR A CA 1
ATOM 5778 C C . THR A 1 755 ? -14.623 -13.493 -8.961 1.00 89.62 755 THR A C 1
ATOM 5780 O O . THR A 1 755 ? -13.653 -14.134 -9.365 1.00 89.62 755 THR A O 1
ATOM 5783 N N . GLY A 1 756 ? -14.882 -13.364 -7.657 1.00 91.75 756 GLY A N 1
ATOM 5784 C CA . GLY A 1 756 ? -13.995 -13.857 -6.600 1.00 91.75 756 GLY A CA 1
ATOM 5785 C C . GLY A 1 756 ? -12.723 -13.026 -6.411 1.00 91.75 756 GLY A C 1
ATOM 5786 O O . GLY A 1 756 ? -11.801 -13.470 -5.727 1.00 91.75 756 GLY A O 1
ATOM 5787 N N . ARG A 1 757 ? -12.649 -11.826 -7.007 1.00 92.00 757 ARG A N 1
ATOM 5788 C CA . ARG A 1 757 ? -11.571 -10.855 -6.753 1.00 92.00 757 ARG A CA 1
ATOM 5789 C C . ARG A 1 757 ? -11.628 -10.381 -5.306 1.00 92.00 757 ARG A C 1
ATOM 5791 O O . ARG A 1 757 ? -12.719 -10.209 -4.771 1.00 92.00 757 ARG A O 1
ATOM 5798 N N . VAL A 1 758 ? -10.470 -10.154 -4.689 1.00 93.19 758 VAL A N 1
ATOM 5799 C CA . VAL A 1 758 ? -10.366 -9.748 -3.281 1.00 93.19 758 VAL A CA 1
ATOM 5800 C C . VAL A 1 758 ? -9.703 -8.386 -3.184 1.00 93.19 758 VAL A C 1
ATOM 5802 O O . VAL A 1 758 ? -8.638 -8.175 -3.753 1.00 93.19 758 VAL A O 1
ATOM 5805 N N . LEU A 1 759 ? -10.316 -7.492 -2.416 1.00 89.94 759 LEU A N 1
ATOM 5806 C CA . LEU A 1 759 ? -9.766 -6.207 -2.016 1.00 89.94 759 LEU A CA 1
ATOM 5807 C C . LEU A 1 759 ? -9.566 -6.212 -0.500 1.00 89.94 759 LEU A C 1
ATOM 5809 O O . LEU A 1 759 ? -10.498 -6.467 0.260 1.00 89.94 759 LEU A O 1
ATOM 5813 N N . GLN A 1 760 ? -8.349 -5.930 -0.049 1.00 88.25 760 GLN A N 1
ATOM 5814 C CA . GLN A 1 760 ? -8.037 -5.814 1.372 1.00 88.25 760 GLN A CA 1
ATOM 5815 C C . GLN A 1 760 ? -7.820 -4.354 1.739 1.00 88.25 760 GLN A C 1
ATOM 5817 O O . GLN A 1 760 ? -6.939 -3.701 1.190 1.00 88.25 760 GLN A O 1
ATOM 5822 N N . ALA A 1 761 ? -8.632 -3.858 2.667 1.00 82.50 761 ALA A N 1
ATOM 5823 C CA . ALA A 1 761 ? -8.559 -2.486 3.139 1.00 82.50 761 ALA A CA 1
ATOM 5824 C C . ALA A 1 761 ? -7.613 -2.362 4.343 1.00 82.50 761 ALA A C 1
ATOM 5826 O O . ALA A 1 761 ? -7.598 -3.221 5.226 1.00 82.50 761 ALA A O 1
ATOM 5827 N N . GLU A 1 762 ? -6.881 -1.246 4.414 1.00 77.94 762 GLU A N 1
ATOM 5828 C CA . GLU A 1 762 ? -6.057 -0.852 5.569 1.00 77.94 762 GLU A CA 1
ATOM 5829 C C . GLU A 1 762 ? -4.940 -1.847 5.941 1.00 77.94 762 GLU A C 1
ATOM 5831 O O . GLU A 1 762 ? -4.671 -2.088 7.123 1.00 77.94 762 GLU A O 1
ATOM 5836 N N . LEU A 1 763 ? -4.272 -2.415 4.936 1.00 80.75 763 LEU A N 1
ATOM 5837 C CA . LEU A 1 763 ? -3.066 -3.215 5.132 1.00 80.75 763 LEU A CA 1
ATOM 5838 C C . LEU A 1 763 ? -1.876 -2.301 5.438 1.00 80.75 763 LEU A C 1
ATOM 5840 O O . LEU A 1 763 ? -1.362 -1.620 4.555 1.00 80.75 763 LEU A O 1
ATOM 5844 N N . MET A 1 764 ? -1.426 -2.307 6.690 1.00 82.56 764 MET A N 1
ATOM 5845 C CA . MET A 1 764 ? -0.363 -1.416 7.154 1.00 82.56 764 MET A CA 1
ATOM 5846 C C . MET A 1 764 ? 0.794 -2.221 7.760 1.00 82.56 764 MET A C 1
ATOM 5848 O O . MET A 1 764 ? 0.551 -3.087 8.609 1.00 82.56 764 MET A O 1
ATOM 5852 N N . PRO A 1 765 ? 2.048 -1.945 7.369 1.00 89.38 765 PRO A N 1
ATOM 5853 C CA . PRO A 1 765 ? 3.218 -2.444 8.079 1.00 89.38 765 PRO A CA 1
ATOM 5854 C C . PRO A 1 765 ? 3.357 -1.767 9.449 1.00 89.38 765 PRO A C 1
ATOM 5856 O O . PRO A 1 765 ? 2.899 -0.644 9.675 1.00 89.38 765 PRO A O 1
ATOM 5859 N N . VAL A 1 766 ? 4.001 -2.468 10.379 1.00 88.69 766 VAL A N 1
ATOM 5860 C CA . VAL A 1 766 ? 4.244 -1.986 11.742 1.00 88.69 766 VAL A CA 1
ATOM 5861 C C . VAL A 1 766 ? 5.737 -2.016 12.013 1.00 88.69 766 VAL A C 1
ATOM 5863 O O . VAL A 1 766 ? 6.403 -3.014 11.737 1.00 88.69 766 VAL A O 1
ATOM 5866 N N . TYR A 1 767 ? 6.241 -0.937 12.610 1.00 91.31 767 TYR A N 1
ATOM 5867 C CA . TYR A 1 767 ? 7.632 -0.810 13.021 1.00 91.31 767 TYR A CA 1
ATOM 5868 C C . TYR A 1 767 ? 7.759 -0.710 14.536 1.00 91.31 767 TYR A C 1
ATOM 5870 O O . TYR A 1 767 ? 7.012 0.033 15.183 1.00 91.31 767 TYR A O 1
ATOM 5878 N N . ASN A 1 768 ? 8.761 -1.399 15.075 1.00 91.81 768 ASN A N 1
ATOM 5879 C CA . ASN A 1 768 ? 9.174 -1.250 16.465 1.00 91.81 768 ASN A CA 1
ATOM 5880 C C . ASN A 1 768 ? 9.863 0.107 16.708 1.00 91.81 768 ASN A C 1
ATOM 5882 O O . ASN A 1 768 ? 10.105 0.883 15.784 1.00 91.81 768 ASN A O 1
ATOM 5886 N N . GLU A 1 769 ? 10.246 0.393 17.954 1.00 87.88 769 GLU A N 1
ATOM 5887 C CA . GLU A 1 769 ? 10.930 1.644 18.332 1.00 87.88 769 GLU A CA 1
ATOM 5888 C C . GLU A 1 769 ? 12.236 1.905 17.565 1.00 87.88 769 GLU A C 1
ATOM 5890 O O . GLU A 1 769 ? 12.642 3.055 17.414 1.00 87.88 769 GLU A O 1
ATOM 5895 N N . LYS A 1 770 ? 12.872 0.851 17.038 1.00 88.06 770 LYS A N 1
ATOM 5896 C CA . LYS A 1 770 ? 14.107 0.929 16.247 1.00 88.06 770 LYS A CA 1
ATOM 5897 C C . LYS A 1 770 ? 13.855 1.150 14.749 1.00 88.06 770 LYS A C 1
ATOM 5899 O O . LYS A 1 770 ? 14.817 1.186 13.992 1.00 88.06 770 LYS A O 1
ATOM 5904 N N . GLY A 1 771 ? 12.603 1.259 14.298 1.00 88.19 771 GLY A N 1
ATOM 5905 C CA . GLY A 1 771 ? 12.267 1.404 12.875 1.00 88.19 771 GLY A CA 1
ATOM 5906 C C . GLY A 1 771 ? 12.401 0.107 12.066 1.00 88.19 771 GLY A C 1
ATOM 5907 O O . GLY A 1 771 ? 12.536 0.144 10.844 1.00 88.19 771 GLY A O 1
ATOM 5908 N N . MET A 1 772 ? 12.389 -1.051 12.730 1.00 93.62 772 MET A N 1
ATOM 5909 C CA . MET A 1 772 ? 12.406 -2.366 12.083 1.00 93.62 772 MET A CA 1
ATOM 5910 C C . MET A 1 772 ? 11.001 -2.959 12.052 1.00 93.62 772 MET A C 1
ATOM 5912 O O . MET A 1 772 ? 10.272 -2.846 13.037 1.00 93.62 772 MET A O 1
ATOM 5916 N N . LEU A 1 773 ? 10.651 -3.635 10.955 1.00 93.06 773 LEU A N 1
ATOM 5917 C CA . LEU A 1 773 ? 9.371 -4.334 10.840 1.00 93.06 773 LEU A CA 1
ATOM 5918 C C . LEU A 1 773 ? 9.174 -5.340 11.979 1.00 93.06 773 LEU A C 1
ATOM 5920 O O . LEU A 1 773 ? 10.035 -6.194 12.222 1.00 93.06 773 LEU A O 1
ATOM 5924 N N . GLU A 1 774 ? 8.011 -5.273 12.615 1.00 90.81 774 GLU A N 1
ATOM 5925 C CA . GLU A 1 774 ? 7.628 -6.103 13.750 1.00 90.81 774 GLU A CA 1
ATOM 5926 C C . GLU A 1 774 ? 6.381 -6.931 13.432 1.00 90.81 774 GLU A C 1
ATOM 5928 O O . GLU A 1 774 ? 5.406 -6.444 12.862 1.00 90.81 774 GLU A O 1
ATOM 5933 N N . ARG A 1 775 ? 6.406 -8.211 13.818 1.00 89.00 775 ARG A N 1
ATOM 5934 C CA . ARG A 1 775 ? 5.245 -9.094 13.707 1.00 89.00 775 ARG A CA 1
ATOM 5935 C C . ARG A 1 775 ? 4.365 -8.909 14.945 1.00 89.00 775 ARG A C 1
ATOM 5937 O O . ARG A 1 775 ? 4.703 -9.437 15.998 1.00 89.00 775 ARG A O 1
ATOM 5944 N N . ILE A 1 776 ? 3.232 -8.217 14.798 1.00 85.75 776 ILE A N 1
ATOM 5945 C CA . ILE A 1 776 ? 2.213 -8.127 15.862 1.00 85.75 776 ILE A CA 1
ATOM 5946 C C . ILE A 1 776 ? 1.371 -9.413 15.933 1.00 85.75 776 ILE A C 1
ATOM 5948 O O . ILE A 1 776 ? 1.089 -9.927 17.012 1.00 85.75 776 ILE A O 1
ATOM 5952 N N . GLU A 1 777 ? 0.925 -9.922 14.782 1.00 88.88 777 GLU A N 1
ATOM 5953 C CA . GLU A 1 777 ? -0.020 -11.042 14.716 1.00 88.88 777 GLU A CA 1
ATOM 5954 C C . GLU A 1 777 ? 0.687 -12.397 14.897 1.00 88.88 777 GLU A C 1
ATOM 5956 O O . GLU A 1 777 ? 1.742 -12.648 14.314 1.00 88.88 777 GLU A O 1
ATOM 5961 N N . ALA A 1 778 ? 0.092 -13.298 15.687 1.00 89.75 778 ALA A N 1
ATOM 5962 C CA . ALA A 1 778 ? 0.652 -14.631 15.930 1.00 89.75 778 ALA A CA 1
ATOM 5963 C C . ALA A 1 778 ? 0.636 -15.518 14.673 1.00 89.75 778 ALA A C 1
ATOM 5965 O O . ALA A 1 778 ? 1.526 -16.350 14.497 1.00 89.75 778 ALA A O 1
ATOM 5966 N N . VAL A 1 779 ? -0.359 -15.332 13.800 1.00 92.94 779 VAL A N 1
ATOM 5967 C CA . VAL A 1 779 ? -0.457 -16.022 12.508 1.00 92.94 779 VAL A CA 1
ATOM 5968 C C . VAL A 1 779 ? 0.241 -15.217 11.401 1.00 92.94 779 VAL A C 1
ATOM 5970 O O . VAL A 1 779 ? 0.139 -13.989 11.386 1.00 92.94 779 VAL A O 1
ATOM 5973 N N . PRO A 1 780 ? 0.922 -15.867 10.436 1.00 92.69 780 PRO A N 1
ATOM 5974 C CA . PRO A 1 780 ? 1.537 -15.164 9.307 1.00 92.69 780 PRO A CA 1
ATOM 5975 C C . PRO A 1 780 ? 0.475 -14.563 8.378 1.00 92.69 780 PRO A C 1
ATOM 5977 O O . PRO A 1 780 ? 0.579 -13.410 7.942 1.00 92.69 780 PRO A O 1
ATOM 5980 N N . PHE A 1 781 ? -0.596 -15.315 8.115 1.00 94.25 781 PHE A N 1
ATOM 5981 C CA . PHE A 1 781 ? -1.744 -14.824 7.372 1.00 94.25 781 PHE A CA 1
ATOM 5982 C C . PHE A 1 781 ? -3.081 -15.417 7.770 1.00 94.25 781 PHE A C 1
ATOM 5984 O O . PHE A 1 781 ? -3.159 -16.386 8.518 1.00 94.25 781 PHE A O 1
ATOM 5991 N N . ARG A 1 782 ? -4.151 -14.766 7.305 1.00 94.31 782 ARG A N 1
ATOM 5992 C CA . ARG A 1 782 ? -5.521 -15.193 7.562 1.00 94.31 782 ARG A CA 1
ATOM 5993 C C . ARG A 1 782 ? -5.866 -16.385 6.676 1.00 94.31 782 ARG A C 1
ATOM 5995 O O . ARG A 1 782 ? -6.208 -16.213 5.511 1.00 94.31 782 ARG A O 1
ATOM 6002 N N . LEU A 1 783 ? -5.793 -17.574 7.258 1.00 95.25 783 LEU A N 1
ATOM 6003 C CA . LEU A 1 783 ? -6.341 -18.806 6.705 1.00 95.25 783 LEU A CA 1
ATOM 6004 C C . LEU A 1 783 ? -7.035 -19.561 7.840 1.00 95.25 783 LEU A C 1
ATOM 6006 O O . LEU A 1 783 ? -6.458 -20.415 8.504 1.00 95.25 783 LEU A O 1
ATOM 6010 N N . THR A 1 784 ? -8.268 -19.156 8.123 1.00 95.06 784 THR A N 1
ATOM 6011 C CA . THR A 1 784 ? -9.086 -19.730 9.195 1.00 95.06 784 THR A CA 1
ATOM 6012 C C . THR A 1 784 ? -9.770 -21.013 8.733 1.00 95.06 784 THR A C 1
ATOM 6014 O O . THR A 1 784 ? -9.883 -21.294 7.538 1.00 95.06 784 THR A O 1
ATOM 6017 N N . ARG A 1 785 ? -10.312 -21.773 9.687 1.00 94.94 785 ARG A N 1
ATOM 6018 C CA . ARG A 1 785 ? -11.086 -22.998 9.427 1.00 94.94 785 ARG A CA 1
ATOM 6019 C C . ARG A 1 785 ? -12.209 -22.842 8.396 1.00 94.94 785 ARG A C 1
ATOM 6021 O O . ARG A 1 785 ? -12.406 -23.747 7.596 1.00 94.94 785 ARG A O 1
ATOM 6028 N N . ASN A 1 786 ? -12.919 -21.709 8.369 1.00 96.00 786 ASN A N 1
ATOM 6029 C CA . ASN A 1 786 ? -14.007 -21.486 7.407 1.00 96.00 786 ASN A CA 1
ATOM 6030 C C . ASN A 1 786 ? -13.465 -21.307 5.983 1.00 96.00 786 ASN A C 1
ATOM 6032 O O . ASN A 1 786 ? -14.019 -21.859 5.033 1.00 96.00 786 ASN A O 1
ATOM 6036 N N . MET A 1 787 ? -12.340 -20.600 5.835 1.00 95.62 787 MET A N 1
ATOM 6037 C CA . MET A 1 787 ? -11.658 -20.473 4.547 1.00 95.62 787 MET A CA 1
ATOM 6038 C C . MET A 1 787 ? -11.076 -21.813 4.096 1.00 95.62 787 MET A C 1
ATOM 6040 O O . MET A 1 787 ? -11.268 -22.199 2.947 1.00 95.62 787 MET A O 1
ATOM 6044 N N . PHE A 1 788 ? -10.425 -22.553 4.999 1.00 95.75 788 PHE A N 1
ATOM 6045 C CA . PHE A 1 788 ? -9.902 -23.888 4.708 1.00 95.75 788 PHE A CA 1
ATOM 6046 C C . PHE A 1 788 ? -11.012 -24.844 4.259 1.00 95.75 788 PHE A C 1
ATOM 6048 O O . PHE A 1 788 ? -10.880 -25.494 3.227 1.00 95.75 788 PHE A O 1
ATOM 6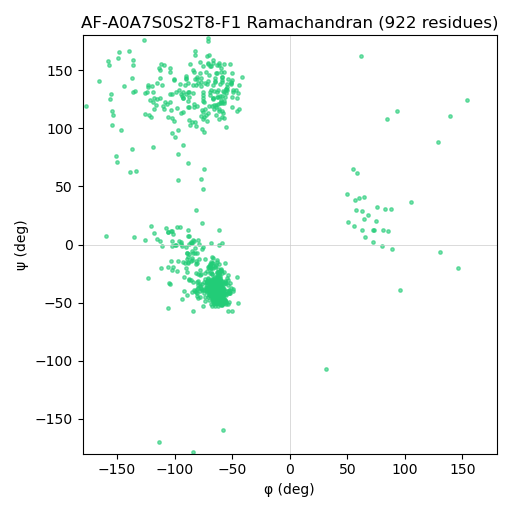055 N N . THR A 1 789 ? -12.135 -24.878 4.977 1.00 96.12 789 THR A N 1
ATOM 6056 C CA . THR A 1 789 ? -13.281 -25.736 4.640 1.00 96.12 789 THR A CA 1
ATOM 6057 C C . THR A 1 789 ? -13.868 -25.367 3.280 1.00 96.12 789 THR A C 1
ATOM 6059 O O . THR A 1 789 ? -14.136 -26.241 2.456 1.00 96.12 789 THR A O 1
ATOM 6062 N N . PHE A 1 790 ? -13.991 -24.068 2.989 1.00 96.12 790 PHE A N 1
ATOM 6063 C CA . PHE A 1 790 ? -14.432 -23.603 1.679 1.00 96.12 790 PHE A CA 1
ATOM 6064 C C . PHE A 1 790 ? -13.459 -24.001 0.563 1.00 96.12 790 PHE A C 1
ATOM 6066 O O . PHE A 1 790 ? -13.891 -24.494 -0.483 1.00 96.12 790 PHE A O 1
ATOM 6073 N N . PHE A 1 791 ? -12.151 -23.831 0.774 1.00 95.62 791 PHE A N 1
ATOM 6074 C CA . PHE A 1 791 ? -11.122 -24.191 -0.200 1.00 95.62 791 PHE A CA 1
ATOM 6075 C C . PHE A 1 791 ? -10.955 -25.693 -0.368 1.00 95.62 791 PHE A C 1
ATOM 6077 O O . PHE A 1 791 ? -10.675 -26.123 -1.486 1.00 95.62 791 PHE A O 1
ATOM 6084 N N . THR A 1 792 ? -11.232 -26.481 0.672 1.00 94.56 792 THR A N 1
ATOM 6085 C CA . THR A 1 792 ? -10.877 -27.902 0.832 1.00 94.56 792 THR A CA 1
ATOM 6086 C C . THR A 1 792 ? -9.362 -28.132 0.832 1.00 94.56 792 THR A C 1
ATOM 6088 O O . THR A 1 792 ? -8.605 -27.291 0.344 1.00 94.56 792 THR A O 1
ATOM 6091 N N . ALA A 1 793 ? -8.910 -29.290 1.325 1.00 92.25 793 ALA A N 1
ATOM 6092 C CA . ALA A 1 793 ? -7.491 -29.666 1.305 1.00 92.25 793 ALA A CA 1
ATOM 6093 C C . ALA A 1 793 ? -6.884 -29.548 -0.107 1.00 92.25 793 ALA A C 1
ATOM 6095 O O . ALA A 1 793 ? -5.835 -28.939 -0.281 1.00 92.25 793 ALA A O 1
ATOM 6096 N N . PHE A 1 794 ? -7.625 -29.986 -1.134 1.00 92.44 794 PHE A N 1
ATOM 6097 C CA . PHE A 1 794 ? -7.220 -29.864 -2.538 1.00 92.44 794 PHE A CA 1
ATOM 6098 C C . PHE A 1 794 ? -6.975 -28.412 -2.979 1.00 92.44 794 PHE A C 1
ATOM 6100 O O . PHE A 1 794 ? -6.020 -28.129 -3.698 1.00 92.44 794 PHE A O 1
ATOM 6107 N N . GLY A 1 795 ? -7.826 -27.472 -2.560 1.00 93.50 795 GLY A N 1
ATOM 6108 C CA . GLY A 1 795 ? -7.649 -26.063 -2.907 1.00 93.50 795 GLY A CA 1
ATOM 6109 C C . GLY A 1 795 ? -6.433 -25.453 -2.217 1.00 93.50 795 GLY A C 1
ATOM 6110 O O . GLY A 1 795 ? -5.716 -24.669 -2.833 1.00 93.50 795 GLY A O 1
ATOM 6111 N N . VAL A 1 796 ? -6.171 -25.839 -0.967 1.00 94.62 796 VAL A N 1
ATOM 6112 C CA . VAL A 1 796 ? -5.049 -25.301 -0.192 1.00 94.62 796 VAL A CA 1
ATOM 6113 C C . VAL A 1 796 ? -3.715 -25.889 -0.654 1.00 94.62 796 VAL A C 1
ATOM 6115 O O . VAL A 1 796 ? -2.822 -25.140 -1.041 1.00 94.62 796 VAL A O 1
ATOM 6118 N N . GLU A 1 797 ? -3.587 -27.210 -0.713 1.00 91.06 797 GLU A N 1
ATOM 6119 C CA . GLU A 1 797 ? -2.355 -27.865 -1.172 1.00 91.06 797 GLU A CA 1
ATOM 6120 C C . GLU A 1 797 ? -2.112 -27.643 -2.672 1.00 91.06 797 GLU A C 1
ATOM 6122 O O . GLU A 1 797 ? -0.980 -27.427 -3.102 1.00 91.06 797 GLU A O 1
ATOM 6127 N N . GLY A 1 798 ? -3.181 -27.641 -3.474 1.00 91.19 798 GLY A N 1
ATOM 6128 C CA . GLY A 1 798 ? -3.105 -27.527 -4.926 1.00 91.19 798 GLY A CA 1
ATOM 6129 C C . GLY A 1 798 ? -3.002 -26.091 -5.431 1.00 91.19 798 GLY A C 1
ATOM 6130 O O . GLY A 1 798 ? -2.066 -25.767 -6.151 1.00 91.19 798 GLY A O 1
ATOM 6131 N N . VAL A 1 799 ? -3.954 -25.210 -5.103 1.00 94.00 799 VAL A N 1
ATOM 6132 C CA . VAL A 1 799 ? -4.017 -23.845 -5.672 1.00 94.00 799 VAL A CA 1
ATOM 6133 C C . VAL A 1 799 ? -3.306 -22.832 -4.782 1.00 94.00 799 VAL A C 1
ATOM 6135 O O . VAL A 1 799 ? -2.522 -22.026 -5.281 1.00 94.00 799 VAL A O 1
ATOM 6138 N N . PHE A 1 800 ? -3.556 -22.863 -3.472 1.00 96.19 800 PHE A N 1
ATOM 6139 C CA . PHE A 1 800 ? -3.049 -21.850 -2.549 1.00 96.19 800 PHE A CA 1
ATOM 6140 C C . PHE A 1 800 ? -1.523 -21.916 -2.425 1.00 96.19 800 PHE A C 1
ATOM 6142 O O . PHE A 1 800 ? -0.848 -20.913 -2.655 1.00 96.19 800 PHE A O 1
ATOM 6149 N N . VAL A 1 801 ? -0.967 -23.091 -2.117 1.00 95.38 801 VAL A N 1
ATOM 6150 C CA . VAL A 1 801 ? 0.485 -23.281 -1.968 1.00 95.38 801 VAL A CA 1
ATOM 6151 C C . VAL A 1 801 ? 1.210 -23.043 -3.294 1.00 95.38 801 VAL A C 1
ATOM 6153 O O . VAL A 1 801 ? 2.191 -22.301 -3.334 1.00 95.38 801 VAL A O 1
ATOM 6156 N N . THR A 1 802 ? 0.714 -23.587 -4.410 1.00 93.50 802 THR A N 1
ATOM 6157 C CA . THR A 1 802 ? 1.398 -23.421 -5.705 1.00 93.50 802 THR A CA 1
ATOM 6158 C C . THR A 1 802 ? 1.367 -21.982 -6.211 1.00 93.50 802 THR A C 1
ATOM 6160 O O . THR A 1 802 ? 2.364 -21.524 -6.770 1.00 93.50 802 THR A O 1
ATOM 6163 N N . ALA A 1 803 ? 0.273 -21.238 -6.011 1.00 95.56 803 ALA A N 1
ATOM 6164 C CA . ALA A 1 803 ? 0.224 -19.820 -6.357 1.00 95.56 803 ALA A CA 1
ATOM 6165 C C . ALA A 1 803 ? 1.246 -19.013 -5.541 1.00 95.56 803 ALA A C 1
ATOM 6167 O O . ALA A 1 803 ? 1.949 -18.175 -6.105 1.00 95.56 803 ALA A O 1
ATOM 6168 N N . MET A 1 804 ? 1.388 -19.325 -4.248 1.00 95.75 804 MET A N 1
ATOM 6169 C CA . MET A 1 804 ? 2.331 -18.665 -3.344 1.00 95.75 804 MET A CA 1
ATOM 6170 C C . MET A 1 804 ? 3.788 -18.904 -3.764 1.00 95.75 804 MET A C 1
ATOM 6172 O O . MET A 1 804 ? 4.552 -17.950 -3.895 1.00 95.75 804 MET A O 1
ATOM 6176 N N . VAL A 1 805 ? 4.156 -20.159 -4.040 1.00 94.94 805 VAL A N 1
ATOM 6177 C CA . VAL A 1 805 ? 5.520 -20.548 -4.445 1.00 94.94 805 VAL A CA 1
ATOM 6178 C C . VAL A 1 805 ? 5.889 -19.962 -5.811 1.00 94.94 805 VAL A C 1
ATOM 6180 O O . VAL A 1 805 ? 6.958 -19.370 -5.956 1.00 94.94 805 VAL A O 1
ATOM 6183 N N . ASN A 1 806 ? 5.000 -20.065 -6.807 1.00 94.31 806 ASN A N 1
ATOM 6184 C CA . ASN A 1 806 ? 5.260 -19.521 -8.147 1.00 94.31 806 ASN A CA 1
ATOM 6185 C C . ASN A 1 806 ? 5.389 -17.993 -8.127 1.00 94.31 806 ASN A C 1
ATOM 6187 O O . ASN A 1 806 ? 6.238 -17.441 -8.828 1.00 94.31 806 ASN A O 1
ATOM 6191 N N . ALA A 1 807 ? 4.569 -17.308 -7.325 1.00 95.44 807 ALA A N 1
ATOM 6192 C CA . ALA A 1 807 ? 4.685 -15.867 -7.155 1.00 95.44 807 ALA A CA 1
ATOM 6193 C C . ALA A 1 807 ? 5.997 -15.487 -6.450 1.00 95.44 807 ALA A C 1
ATOM 6195 O O . ALA A 1 807 ? 6.688 -14.582 -6.912 1.00 95.44 807 ALA A O 1
ATOM 6196 N N . ALA A 1 808 ? 6.394 -16.208 -5.395 1.00 94.94 808 ALA A N 1
ATOM 6197 C CA . ALA A 1 808 ? 7.666 -15.974 -4.710 1.00 94.94 808 ALA A CA 1
ATOM 6198 C C . ALA A 1 808 ? 8.877 -16.165 -5.638 1.00 94.94 808 ALA A C 1
ATOM 6200 O O . ALA A 1 808 ? 9.770 -15.318 -5.666 1.00 94.94 808 ALA A O 1
ATOM 6201 N N . GLN A 1 809 ? 8.875 -17.230 -6.446 1.00 91.94 809 GLN A N 1
ATOM 6202 C CA . GLN A 1 809 ? 9.916 -17.491 -7.443 1.00 91.94 809 GLN A CA 1
ATOM 6203 C C . GLN A 1 809 ? 10.018 -16.360 -8.471 1.00 91.94 809 GLN A C 1
ATOM 6205 O O . GLN A 1 809 ? 11.112 -15.885 -8.758 1.00 91.94 809 GLN A O 1
ATOM 6210 N N . ALA A 1 810 ? 8.883 -15.911 -9.010 1.00 92.31 810 ALA A N 1
ATOM 6211 C CA . ALA A 1 810 ? 8.856 -14.865 -10.025 1.00 92.31 810 ALA A CA 1
ATOM 6212 C C . ALA A 1 810 ? 9.347 -13.513 -9.497 1.00 92.31 810 ALA A C 1
ATOM 6214 O O . ALA A 1 810 ? 10.085 -12.814 -10.187 1.00 92.31 810 ALA A O 1
ATOM 6215 N N . LEU A 1 811 ? 8.999 -13.165 -8.256 1.00 92.69 811 LEU A N 1
ATOM 6216 C CA . LEU A 1 811 ? 9.495 -11.949 -7.612 1.00 92.69 811 LEU A CA 1
ATOM 6217 C C . LEU A 1 811 ? 11.013 -11.979 -7.369 1.00 92.69 811 LEU A C 1
ATOM 6219 O O . LEU A 1 811 ? 11.644 -10.925 -7.353 1.00 92.69 811 LEU A O 1
ATOM 6223 N N . LEU A 1 812 ? 11.602 -13.165 -7.194 1.00 91.38 812 LEU A N 1
ATOM 6224 C CA . LEU A 1 812 ? 13.043 -13.362 -6.992 1.00 91.38 812 LEU A CA 1
ATOM 6225 C C . LEU A 1 812 ? 13.816 -13.671 -8.283 1.00 91.38 812 LEU A C 1
ATOM 6227 O O . LEU A 1 812 ? 15.030 -13.870 -8.224 1.00 91.38 812 LEU A O 1
ATOM 6231 N N . ALA A 1 813 ? 13.143 -13.728 -9.435 1.00 87.19 813 ALA A N 1
ATOM 6232 C CA . ALA A 1 813 ? 13.784 -14.035 -10.705 1.00 87.19 813 ALA A CA 1
ATOM 6233 C C . ALA A 1 813 ? 14.879 -13.007 -11.052 1.00 87.19 813 ALA A C 1
ATOM 6235 O O . ALA A 1 813 ? 14.778 -11.819 -10.720 1.00 87.19 813 ALA A O 1
ATOM 6236 N N . LYS A 1 814 ? 15.929 -13.459 -11.754 1.00 72.25 814 LYS A N 1
ATOM 6237 C CA . LYS A 1 814 ? 17.000 -12.584 -12.260 1.00 72.25 814 LYS A CA 1
ATOM 6238 C C . LYS A 1 814 ? 16.375 -11.488 -13.142 1.00 72.25 814 LYS A C 1
ATOM 6240 O O . LYS A 1 814 ? 15.598 -11.791 -14.040 1.00 72.25 814 LYS A O 1
ATOM 6245 N N . GLY A 1 815 ? 16.671 -10.218 -12.848 1.00 69.38 815 GLY A N 1
ATOM 6246 C CA . GLY A 1 815 ? 16.072 -9.052 -13.521 1.00 69.38 815 GLY A CA 1
ATOM 6247 C C . GLY A 1 815 ? 14.765 -8.527 -12.907 1.00 69.38 815 GLY A C 1
ATOM 6248 O O . GLY A 1 815 ? 14.273 -7.482 -13.329 1.00 69.38 815 GLY A O 1
ATOM 6249 N N . GLY A 1 816 ? 14.216 -9.187 -11.878 1.00 69.75 816 GLY A N 1
ATOM 6250 C CA . GLY A 1 816 ? 12.960 -8.780 -11.241 1.00 69.75 816 GLY A CA 1
ATOM 6251 C C . GLY A 1 816 ? 13.034 -7.478 -10.433 1.00 69.75 816 GLY A C 1
ATOM 6252 O O . GLY A 1 816 ? 12.008 -6.861 -10.174 1.00 69.75 816 GLY A O 1
ATOM 6253 N N . ASN A 1 817 ? 14.229 -7.020 -10.037 1.00 82.69 817 ASN A N 1
ATOM 6254 C CA . ASN A 1 817 ? 14.465 -5.722 -9.377 1.00 82.69 817 ASN A CA 1
ATOM 6255 C C . ASN A 1 817 ? 13.566 -5.418 -8.157 1.00 82.69 817 ASN A C 1
ATOM 6257 O O . ASN A 1 817 ? 13.461 -4.266 -7.726 1.00 82.69 817 ASN A O 1
ATOM 6261 N N . VAL A 1 818 ? 12.960 -6.449 -7.553 1.00 89.94 818 VAL A N 1
ATOM 6262 C CA . VAL A 1 818 ? 12.008 -6.344 -6.435 1.00 89.94 818 VAL A CA 1
ATOM 6263 C C . VAL A 1 818 ? 12.607 -5.592 -5.244 1.00 89.94 818 VAL A C 1
ATOM 6265 O O . VAL A 1 818 ? 11.910 -4.848 -4.556 1.00 89.94 818 VAL A O 1
ATOM 6268 N N . GLN A 1 819 ? 13.923 -5.723 -5.052 1.00 91.25 819 GLN A N 1
ATOM 6269 C CA . GLN A 1 819 ? 14.679 -5.043 -4.007 1.00 91.25 819 GLN A CA 1
ATOM 6270 C C . GLN A 1 819 ? 14.574 -3.519 -4.109 1.00 91.25 819 GLN A C 1
ATOM 6272 O O . GLN A 1 819 ? 14.409 -2.851 -3.095 1.00 91.25 819 GLN A O 1
ATOM 6277 N N . HIS A 1 820 ? 14.607 -2.969 -5.325 1.00 90.69 820 HIS A N 1
ATOM 6278 C CA . HIS A 1 820 ? 14.600 -1.527 -5.554 1.00 90.69 820 HIS A CA 1
ATOM 6279 C C . HIS A 1 820 ? 13.210 -0.941 -5.301 1.00 90.69 820 HIS A C 1
ATOM 6281 O O . HIS A 1 820 ? 13.078 0.094 -4.650 1.00 90.69 820 HIS A O 1
ATOM 6287 N N . VAL A 1 821 ? 12.163 -1.644 -5.748 1.00 91.00 821 VAL A N 1
ATOM 6288 C CA . VAL A 1 821 ? 10.769 -1.252 -5.495 1.00 91.00 821 VAL A CA 1
ATOM 6289 C C . VAL A 1 821 ? 10.456 -1.318 -3.997 1.00 91.00 821 VAL A C 1
ATOM 6291 O O . VAL A 1 821 ? 9.899 -0.374 -3.436 1.00 91.00 821 VAL A O 1
ATOM 6294 N N . ALA A 1 822 ? 10.856 -2.406 -3.329 1.00 92.88 822 ALA A N 1
ATOM 6295 C CA . ALA A 1 822 ? 10.664 -2.573 -1.892 1.00 92.88 822 ALA A CA 1
ATOM 6296 C C . ALA A 1 822 ? 11.450 -1.530 -1.082 1.00 92.88 822 ALA A C 1
ATOM 6298 O O . ALA A 1 822 ? 10.898 -0.953 -0.148 1.00 92.88 822 ALA A O 1
ATOM 6299 N N . ALA A 1 823 ? 12.697 -1.228 -1.460 1.00 93.19 823 ALA A N 1
ATOM 6300 C CA . ALA A 1 823 ? 13.506 -0.206 -0.798 1.00 93.19 823 ALA A CA 1
ATOM 6301 C C . ALA A 1 823 ? 12.867 1.185 -0.888 1.00 93.19 823 ALA A C 1
ATOM 6303 O O . ALA A 1 823 ? 12.852 1.925 0.096 1.00 93.19 823 ALA A O 1
ATOM 6304 N N . LEU A 1 824 ? 12.303 1.540 -2.045 1.00 91.62 824 LEU A N 1
ATOM 6305 C CA . LEU A 1 824 ? 11.613 2.814 -2.230 1.00 91.62 824 LEU A CA 1
ATOM 6306 C C . LEU A 1 824 ? 10.323 2.895 -1.400 1.00 91.62 824 LEU A C 1
ATOM 6308 O O . LEU A 1 824 ? 10.048 3.927 -0.790 1.00 91.62 824 LEU A O 1
ATOM 6312 N N . MET A 1 825 ? 9.569 1.793 -1.319 1.00 92.25 825 MET A N 1
ATOM 6313 C CA . MET A 1 825 ? 8.400 1.691 -0.441 1.00 92.25 825 MET A CA 1
ATOM 6314 C C . MET A 1 825 ? 8.795 1.861 1.035 1.00 92.25 825 MET A C 1
ATOM 6316 O O . MET A 1 825 ? 8.227 2.713 1.717 1.00 92.25 825 MET A O 1
ATOM 6320 N N . PHE A 1 826 ? 9.821 1.141 1.509 1.00 93.81 826 PHE A N 1
ATOM 6321 C CA . PHE A 1 826 ? 10.308 1.258 2.888 1.00 93.81 826 PHE A CA 1
ATOM 6322 C C . PHE A 1 826 ? 10.855 2.648 3.213 1.00 93.81 826 PHE A C 1
ATOM 6324 O O . PHE A 1 826 ? 10.655 3.128 4.325 1.00 93.81 826 PHE A O 1
ATOM 6331 N N . ARG A 1 827 ? 11.528 3.316 2.267 1.00 91.38 827 ARG A N 1
ATOM 6332 C CA . ARG A 1 827 ? 12.012 4.695 2.444 1.00 91.38 827 ARG A CA 1
ATOM 6333 C C . ARG A 1 827 ? 10.869 5.624 2.830 1.00 91.38 827 ARG A C 1
ATOM 6335 O O . ARG A 1 827 ? 10.987 6.363 3.807 1.00 91.38 827 ARG A O 1
ATOM 6342 N N . ASP A 1 828 ? 9.790 5.580 2.060 1.00 89.69 828 ASP A N 1
ATOM 6343 C CA . ASP A 1 828 ? 8.644 6.464 2.248 1.00 89.69 828 ASP A CA 1
ATOM 6344 C C . ASP A 1 828 ? 7.851 6.092 3.499 1.00 89.69 828 ASP A C 1
ATOM 6346 O O . ASP A 1 828 ? 7.453 6.961 4.271 1.00 89.69 828 ASP A O 1
ATOM 6350 N N . ASP A 1 829 ? 7.662 4.799 3.736 1.00 90.62 829 ASP A N 1
ATOM 6351 C CA . ASP A 1 829 ? 6.858 4.320 4.849 1.00 90.62 829 ASP A CA 1
ATOM 6352 C C . ASP A 1 829 ? 7.557 4.499 6.211 1.00 90.62 829 ASP A C 1
ATOM 6354 O O . ASP A 1 829 ? 6.937 4.965 7.166 1.00 90.62 829 ASP A O 1
ATOM 6358 N N . ILE A 1 830 ? 8.874 4.273 6.300 1.00 91.12 830 ILE A N 1
ATOM 6359 C CA . ILE A 1 830 ? 9.661 4.576 7.511 1.00 91.12 830 ILE A CA 1
ATOM 6360 C C . ILE A 1 830 ? 9.718 6.093 7.754 1.00 91.12 830 ILE A C 1
ATOM 6362 O O . ILE A 1 830 ? 9.646 6.540 8.903 1.00 91.12 830 ILE A O 1
ATOM 6366 N N . ALA A 1 831 ? 9.811 6.904 6.694 1.00 88.44 831 ALA A N 1
ATOM 6367 C CA . ALA A 1 831 ? 9.742 8.360 6.818 1.00 88.44 831 ALA A CA 1
ATOM 6368 C C . ALA A 1 831 ? 8.375 8.811 7.364 1.00 88.44 831 ALA A C 1
ATOM 6370 O O . ALA A 1 831 ? 8.328 9.591 8.318 1.00 88.44 831 ALA A O 1
ATOM 6371 N N . ASN A 1 832 ? 7.280 8.254 6.839 1.00 87.00 832 ASN A N 1
ATOM 6372 C CA . ASN A 1 832 ? 5.925 8.493 7.336 1.00 87.00 832 ASN A CA 1
ATOM 6373 C C . ASN A 1 832 ? 5.750 8.013 8.785 1.00 87.00 832 ASN A C 1
ATOM 6375 O O . ASN A 1 832 ? 5.161 8.718 9.606 1.00 87.00 832 ASN A O 1
ATOM 6379 N N . TRP A 1 833 ? 6.281 6.838 9.133 1.00 87.94 833 TRP A N 1
ATOM 6380 C CA . TRP A 1 833 ? 6.284 6.317 10.502 1.00 87.94 833 TRP A CA 1
ATOM 6381 C C . TRP A 1 833 ? 7.014 7.259 11.466 1.00 87.94 833 TRP A C 1
ATOM 6383 O O . TRP A 1 833 ? 6.496 7.564 12.541 1.00 87.94 833 TRP A O 1
ATOM 6393 N N . SER A 1 834 ? 8.175 7.784 11.066 1.00 86.06 834 SER A N 1
ATOM 6394 C CA . SER A 1 834 ? 8.913 8.775 11.852 1.00 86.06 834 SER A CA 1
ATOM 6395 C C . SER A 1 834 ? 8.131 10.073 12.030 1.00 86.06 834 SER A C 1
ATOM 6397 O O . SER A 1 834 ? 8.077 10.601 13.142 1.00 86.06 834 SER A O 1
ATOM 6399 N N . ALA A 1 835 ? 7.499 10.569 10.964 1.00 83.44 835 ALA A N 1
ATOM 6400 C CA . ALA A 1 835 ? 6.715 11.799 10.999 1.00 83.44 835 ALA A CA 1
ATOM 6401 C C . ALA A 1 835 ? 5.543 11.699 11.993 1.00 83.44 835 ALA A C 1
ATOM 6403 O O . ALA A 1 835 ? 5.293 12.632 12.756 1.00 83.44 835 ALA A O 1
ATOM 6404 N N . ARG A 1 836 ? 4.891 10.528 12.089 1.00 78.19 836 ARG A N 1
ATOM 6405 C CA . ARG A 1 836 ? 3.816 10.259 13.069 1.00 78.19 836 ARG A CA 1
ATOM 6406 C C . ARG A 1 836 ? 4.272 10.320 14.530 1.00 78.19 836 ARG A C 1
ATOM 6408 O O . ARG A 1 836 ? 3.436 10.533 15.403 1.00 78.19 836 ARG A O 1
ATOM 6415 N N . ARG A 1 837 ? 5.565 10.115 14.805 1.00 76.69 837 ARG A N 1
ATOM 6416 C CA . ARG A 1 837 ? 6.153 10.163 16.159 1.00 76.69 837 ARG A CA 1
ATOM 6417 C C . ARG A 1 837 ? 6.733 11.539 16.507 1.00 76.69 837 ARG A C 1
ATOM 6419 O O . ARG A 1 837 ? 7.307 11.695 17.581 1.00 76.69 837 ARG A O 1
ATOM 6426 N N . SER A 1 838 ? 6.606 12.521 15.614 1.00 69.31 838 SER A N 1
ATOM 6427 C CA . SER A 1 838 ? 7.099 13.881 15.832 1.00 69.31 838 SER A CA 1
ATOM 6428 C C . SER A 1 838 ? 6.389 14.583 17.006 1.00 69.31 838 SER A C 1
ATOM 6430 O O . SER A 1 838 ? 5.190 14.372 17.208 1.00 69.31 838 SER A O 1
ATOM 6432 N N . PRO A 1 839 ? 7.082 15.473 17.752 1.00 59.53 839 PRO A N 1
ATOM 6433 C CA . PRO A 1 839 ? 6.454 16.351 18.747 1.00 59.53 839 PRO A CA 1
ATOM 6434 C C . PRO A 1 839 ? 5.457 17.359 18.148 1.00 59.53 839 PRO A C 1
ATOM 6436 O O . PRO A 1 839 ? 4.656 17.928 18.899 1.00 59.53 839 PRO A O 1
ATOM 6439 N N . ALA A 1 840 ? 5.513 17.591 16.829 1.00 61.62 840 ALA A N 1
ATOM 6440 C CA . ALA A 1 840 ? 4.462 18.250 16.061 1.00 61.62 840 ALA A CA 1
ATOM 6441 C C . ALA A 1 840 ? 3.459 17.180 15.616 1.00 61.62 840 ALA A C 1
ATOM 6443 O O . ALA A 1 840 ? 3.756 16.339 14.759 1.00 61.62 840 ALA A O 1
ATOM 6444 N N . LYS A 1 841 ? 2.275 17.168 16.236 1.00 62.38 841 LYS A N 1
ATOM 6445 C CA . LYS A 1 841 ? 1.261 16.154 15.934 1.00 62.38 841 LYS A CA 1
ATOM 6446 C C . LYS A 1 841 ? 0.875 16.265 14.456 1.00 62.38 841 LYS A C 1
ATOM 6448 O O . LYS A 1 841 ? 0.477 17.327 13.998 1.00 62.38 841 LYS A O 1
ATOM 6453 N N . GLN A 1 842 ? 0.939 15.144 13.735 1.00 65.69 842 GLN A N 1
ATOM 6454 C CA . GLN A 1 842 ? 0.563 15.039 12.316 1.00 65.69 842 GLN A CA 1
ATOM 6455 C C . GLN A 1 842 ? 1.474 15.794 11.324 1.00 65.69 842 GLN A C 1
ATOM 6457 O O . GLN A 1 842 ? 1.028 16.069 10.213 1.00 65.69 842 GLN A O 1
ATOM 6462 N N . SER A 1 843 ? 2.745 16.036 11.680 1.00 75.94 843 SER A N 1
ATOM 6463 C CA . SER A 1 843 ? 3.796 16.465 10.737 1.00 75.94 843 SER A CA 1
ATOM 6464 C C . SER A 1 843 ? 3.858 15.566 9.493 1.00 75.94 843 SER A C 1
ATOM 6466 O O . SER A 1 843 ? 3.616 14.353 9.574 1.00 75.94 843 SER A O 1
ATOM 6468 N N . LEU A 1 844 ? 4.226 16.155 8.352 1.00 77.69 844 LEU A N 1
ATOM 6469 C CA . LEU A 1 844 ? 4.512 15.428 7.110 1.00 77.69 844 LEU A CA 1
ATOM 6470 C C . LEU A 1 844 ? 6.012 15.170 6.905 1.00 77.69 844 LEU A C 1
ATOM 6472 O O . LEU A 1 844 ? 6.391 14.321 6.101 1.00 77.69 844 LEU A O 1
ATOM 6476 N N . VAL A 1 845 ? 6.870 15.857 7.663 1.00 77.88 845 VAL A N 1
ATOM 6477 C CA . VAL A 1 845 ? 8.327 15.685 7.619 1.00 77.88 845 VAL A CA 1
ATOM 6478 C C . VAL A 1 845 ? 8.770 14.683 8.686 1.00 77.88 845 VAL A C 1
ATOM 6480 O O . VAL A 1 845 ? 8.434 14.818 9.869 1.00 77.88 845 VAL A O 1
ATOM 6483 N N . GLY A 1 846 ? 9.531 13.672 8.261 1.00 74.31 846 GLY A N 1
ATOM 6484 C CA . GLY A 1 846 ? 10.187 12.710 9.149 1.00 74.31 846 GLY A CA 1
ATOM 6485 C C . GLY A 1 846 ? 11.456 13.285 9.788 1.00 74.31 846 GLY A C 1
ATOM 6486 O O . GLY A 1 846 ? 12.178 14.057 9.165 1.00 74.31 846 GLY A O 1
ATOM 6487 N N . HIS A 1 847 ? 11.758 12.871 11.021 1.00 73.31 847 HIS A N 1
ATOM 6488 C CA . HIS A 1 847 ? 12.885 13.393 11.820 1.00 73.31 847 HIS A CA 1
ATOM 6489 C C . HIS A 1 847 ? 14.135 12.497 11.786 1.00 73.31 847 HIS A C 1
ATOM 6491 O O . HIS A 1 847 ? 15.150 12.804 12.410 1.00 73.31 847 HIS A O 1
ATOM 6497 N N . ILE A 1 848 ? 14.087 11.373 11.064 1.00 81.44 848 ILE A N 1
ATOM 6498 C CA . ILE A 1 848 ? 15.227 10.457 10.928 1.00 81.44 848 ILE A CA 1
ATOM 6499 C C . ILE A 1 848 ? 16.268 11.056 9.973 1.00 81.44 848 ILE A C 1
ATOM 6501 O O . ILE A 1 848 ? 15.959 11.409 8.835 1.00 81.44 848 ILE A O 1
ATOM 6505 N N . LYS A 1 849 ? 17.531 11.111 10.419 1.00 79.81 849 LYS A N 1
ATOM 6506 C CA . LYS A 1 849 ? 18.673 11.513 9.582 1.00 79.81 849 LYS A CA 1
ATOM 6507 C C . LYS A 1 849 ? 18.814 10.590 8.363 1.00 79.81 849 LYS A C 1
ATOM 6509 O O . LYS A 1 849 ? 18.665 9.377 8.489 1.00 79.81 849 LYS A O 1
ATOM 6514 N N . GLY A 1 850 ? 19.173 11.153 7.207 1.00 78.38 850 GLY A N 1
ATOM 6515 C CA . GLY A 1 850 ? 19.247 10.426 5.929 1.00 78.38 850 GLY A CA 1
ATOM 6516 C C . GLY A 1 850 ? 20.100 9.150 5.960 1.00 78.38 850 GLY A C 1
ATOM 6517 O O . GLY A 1 850 ? 19.657 8.122 5.459 1.00 78.38 850 GLY A O 1
ATOM 6518 N N . GLU A 1 851 ? 21.262 9.179 6.619 1.00 81.25 851 GLU A N 1
ATOM 6519 C CA . GLU A 1 851 ? 22.159 8.015 6.753 1.00 81.25 851 GLU A CA 1
ATOM 6520 C C . GLU A 1 851 ? 21.512 6.868 7.541 1.00 81.25 851 GLU A C 1
ATOM 6522 O O . GLU A 1 851 ? 21.509 5.720 7.101 1.00 81.25 851 GLU A O 1
ATOM 6527 N N . MET A 1 852 ? 20.887 7.185 8.680 1.00 87.06 852 MET A N 1
ATOM 6528 C CA . MET A 1 852 ? 20.165 6.198 9.486 1.00 87.06 852 MET A CA 1
ATOM 6529 C C . MET A 1 852 ? 18.970 5.631 8.713 1.00 87.06 852 MET A C 1
ATOM 6531 O O . MET A 1 852 ? 18.729 4.425 8.739 1.00 87.06 852 MET A O 1
ATOM 6535 N N . LEU A 1 853 ? 18.244 6.482 7.978 1.00 89.44 853 LEU A N 1
ATOM 6536 C CA . LEU A 1 853 ? 17.145 6.040 7.122 1.00 89.44 853 LEU A CA 1
ATOM 6537 C C . LEU A 1 853 ? 17.638 5.056 6.049 1.00 89.44 853 LEU A C 1
ATOM 6539 O O . LEU A 1 853 ? 17.005 4.021 5.867 1.00 89.44 853 LEU A O 1
ATOM 6543 N N . LYS A 1 854 ? 18.779 5.324 5.395 1.00 89.00 854 LYS A N 1
ATOM 6544 C CA . LYS A 1 854 ? 19.385 4.420 4.399 1.00 89.00 854 LYS A CA 1
ATOM 6545 C C . LYS A 1 854 ? 19.646 3.031 4.991 1.00 89.00 854 LYS A C 1
ATOM 6547 O O . LYS A 1 854 ? 19.238 2.024 4.412 1.00 89.00 854 LYS A O 1
ATOM 6552 N N . VAL A 1 855 ? 20.258 2.978 6.177 1.00 90.50 855 VAL A N 1
ATOM 6553 C CA . VAL A 1 855 ? 20.566 1.721 6.882 1.00 90.50 855 VAL A CA 1
ATOM 6554 C C . VAL A 1 855 ? 19.291 0.951 7.237 1.00 90.50 855 VAL A C 1
ATOM 6556 O O . VAL A 1 855 ? 19.212 -0.256 6.994 1.00 90.50 855 VAL A O 1
ATOM 6559 N N . LEU A 1 856 ? 18.271 1.633 7.767 1.00 92.88 856 LEU A N 1
ATOM 6560 C CA . LEU A 1 856 ? 16.990 1.011 8.121 1.00 92.88 856 LEU A CA 1
ATOM 6561 C C . LEU A 1 856 ? 16.249 0.473 6.891 1.00 92.88 856 LEU A C 1
ATOM 6563 O O . LEU A 1 856 ? 15.703 -0.632 6.934 1.00 92.88 856 LEU A O 1
ATOM 6567 N N . VAL A 1 857 ? 16.256 1.218 5.785 1.00 94.00 857 VAL A N 1
ATOM 6568 C CA . VAL A 1 857 ? 15.656 0.792 4.513 1.00 94.00 857 VAL A CA 1
ATOM 6569 C C . VAL A 1 857 ? 16.352 -0.460 3.984 1.00 94.00 857 VAL A C 1
ATOM 6571 O O . VAL A 1 857 ? 15.678 -1.447 3.680 1.00 94.00 857 VAL A O 1
ATOM 6574 N N . ALA A 1 858 ? 17.686 -0.468 3.933 1.00 91.81 858 ALA A N 1
ATOM 6575 C CA . ALA A 1 858 ? 18.456 -1.625 3.481 1.00 91.81 858 ALA A CA 1
ATOM 6576 C C . ALA A 1 858 ? 18.219 -2.856 4.377 1.00 91.81 858 ALA A C 1
ATOM 6578 O O . ALA A 1 858 ? 18.012 -3.970 3.886 1.00 91.81 858 ALA A O 1
ATOM 6579 N N . ALA A 1 859 ? 18.183 -2.665 5.700 1.00 94.56 859 ALA A N 1
ATOM 6580 C CA . ALA A 1 859 ? 17.946 -3.741 6.656 1.00 94.56 859 ALA A CA 1
ATOM 6581 C C . ALA A 1 859 ? 16.539 -4.350 6.533 1.00 94.56 859 ALA A C 1
ATOM 6583 O O . ALA A 1 859 ? 16.411 -5.577 6.524 1.00 94.56 859 ALA A O 1
ATOM 6584 N N . ASN A 1 860 ? 15.493 -3.524 6.420 1.00 96.25 860 ASN A N 1
ATOM 6585 C CA . ASN A 1 860 ? 14.118 -4.002 6.243 1.00 96.25 860 ASN A CA 1
ATOM 6586 C C . ASN A 1 860 ? 13.915 -4.673 4.878 1.00 96.25 860 ASN A C 1
ATOM 6588 O O . ASN A 1 860 ? 13.310 -5.743 4.821 1.00 96.25 860 ASN A O 1
ATOM 6592 N N . THR A 1 861 ? 14.487 -4.109 3.808 1.00 95.44 861 THR A N 1
ATOM 6593 C CA . THR A 1 861 ? 14.433 -4.688 2.455 1.00 95.44 861 THR A CA 1
ATOM 6594 C C . THR A 1 861 ? 15.047 -6.082 2.436 1.00 95.44 861 THR A C 1
ATOM 6596 O O . THR A 1 861 ? 14.389 -7.035 2.027 1.00 95.44 861 THR A O 1
ATOM 6599 N N . ARG A 1 862 ? 16.267 -6.236 2.964 1.00 94.81 862 ARG A N 1
ATOM 6600 C CA . ARG A 1 862 ? 16.941 -7.537 3.058 1.00 94.81 862 ARG A CA 1
ATOM 6601 C C . ARG A 1 862 ? 16.098 -8.562 3.818 1.00 94.81 862 ARG A C 1
ATOM 6603 O O . ARG A 1 862 ? 15.819 -9.621 3.273 1.00 94.81 862 ARG A O 1
ATOM 6610 N N . LYS A 1 863 ? 15.602 -8.217 5.014 1.00 95.69 863 LYS A N 1
ATOM 6611 C CA . LYS A 1 863 ? 14.754 -9.128 5.806 1.00 95.69 863 LYS A CA 1
ATOM 6612 C C . LYS A 1 863 ? 13.453 -9.505 5.093 1.00 95.69 863 LYS A C 1
ATOM 6614 O O . LYS A 1 863 ? 12.986 -10.628 5.255 1.00 95.69 863 LYS A O 1
ATOM 6619 N N . ALA A 1 864 ? 12.845 -8.589 4.339 1.00 95.62 864 ALA A N 1
ATOM 6620 C CA . ALA A 1 864 ? 11.650 -8.887 3.551 1.00 95.62 864 ALA A CA 1
ATOM 6621 C C . ALA A 1 864 ? 11.958 -9.878 2.415 1.00 95.62 864 ALA A C 1
ATOM 6623 O O . ALA A 1 864 ? 11.195 -10.819 2.202 1.00 95.62 864 ALA A O 1
ATOM 6624 N N . LEU A 1 865 ? 13.097 -9.712 1.736 1.00 94.50 865 LEU A N 1
ATOM 6625 C CA . LEU A 1 865 ? 13.552 -10.638 0.696 1.00 94.50 865 LEU A CA 1
ATOM 6626 C C . LEU A 1 865 ? 13.969 -11.996 1.261 1.00 94.50 865 LEU A C 1
ATOM 6628 O O . LEU A 1 865 ? 13.684 -13.007 0.634 1.00 94.50 865 LEU A O 1
ATOM 6632 N N . ASP A 1 866 ? 14.572 -12.053 2.447 1.00 94.62 866 ASP A N 1
ATOM 6633 C CA . ASP A 1 866 ? 14.916 -13.321 3.103 1.00 94.62 866 ASP A CA 1
ATOM 6634 C C . ASP A 1 866 ? 13.659 -14.143 3.424 1.00 94.62 866 ASP A C 1
ATOM 6636 O O . ASP A 1 866 ? 13.621 -15.347 3.175 1.00 94.62 866 ASP A O 1
ATOM 6640 N N . ARG A 1 867 ? 12.582 -13.489 3.885 1.00 94.56 867 ARG A N 1
ATOM 6641 C CA . ARG A 1 867 ? 11.273 -14.146 4.066 1.00 94.56 867 ARG A CA 1
ATOM 6642 C C . ARG A 1 867 ? 10.693 -14.634 2.742 1.00 94.56 867 ARG A C 1
ATOM 6644 O O . ARG A 1 867 ? 10.123 -15.714 2.698 1.00 94.56 867 ARG A O 1
ATOM 6651 N N . LEU A 1 868 ? 10.839 -13.854 1.672 1.00 93.88 868 LEU A N 1
ATOM 6652 C CA . LEU A 1 868 ? 10.380 -14.247 0.341 1.00 93.88 868 LEU A CA 1
ATOM 6653 C C . LEU A 1 868 ? 11.163 -15.459 -0.188 1.00 93.88 868 LEU A C 1
ATOM 6655 O O . LEU A 1 868 ? 10.561 -16.391 -0.716 1.00 93.88 868 LEU A O 1
ATOM 6659 N N . ARG A 1 869 ? 12.488 -15.480 0.016 1.00 92.31 869 ARG A N 1
ATOM 6660 C CA . ARG A 1 869 ? 13.368 -16.609 -0.326 1.00 92.31 869 ARG A CA 1
ATOM 6661 C C . ARG A 1 869 ? 12.996 -17.871 0.432 1.00 92.31 869 ARG A C 1
ATOM 6663 O O . ARG A 1 869 ? 13.037 -18.930 -0.170 1.00 92.31 869 ARG A O 1
ATOM 6670 N N . ALA A 1 870 ? 12.594 -17.764 1.698 1.00 91.69 870 ALA A N 1
ATOM 6671 C CA . ALA A 1 870 ? 12.144 -18.916 2.481 1.00 91.69 870 ALA A CA 1
ATOM 6672 C C . ALA A 1 870 ? 10.878 -19.581 1.902 1.00 91.69 870 ALA A C 1
ATOM 6674 O O . ALA A 1 870 ? 10.692 -20.782 2.060 1.00 91.69 870 ALA A O 1
ATOM 6675 N N . VAL A 1 871 ? 10.019 -18.818 1.216 1.00 92.56 871 VAL A N 1
ATOM 6676 C CA . VAL A 1 871 ? 8.784 -19.321 0.581 1.00 92.56 871 VAL A CA 1
ATOM 6677 C C . VAL A 1 871 ? 9.020 -19.832 -0.841 1.00 92.56 871 VAL A C 1
ATOM 6679 O O . VAL A 1 871 ? 8.305 -20.713 -1.318 1.00 92.56 871 VAL A O 1
ATOM 6682 N N . ALA A 1 872 ? 9.998 -19.250 -1.531 1.00 89.38 872 ALA A N 1
ATOM 6683 C CA . ALA A 1 872 ? 10.386 -19.636 -2.876 1.00 89.38 872 ALA A CA 1
ATOM 6684 C C . ALA A 1 872 ? 10.884 -21.093 -2.924 1.00 89.38 872 ALA A C 1
ATOM 6686 O O . ALA A 1 872 ? 11.332 -21.630 -1.905 1.00 89.38 872 ALA A O 1
ATOM 6687 N N . PRO A 1 873 ? 10.814 -21.742 -4.101 1.00 84.06 873 PRO A N 1
ATOM 6688 C CA . PRO A 1 873 ? 11.252 -23.118 -4.231 1.00 84.06 873 PRO A CA 1
ATOM 6689 C C . PRO A 1 873 ? 12.747 -23.226 -3.931 1.00 84.06 873 PRO A C 1
ATOM 6691 O O . PRO A 1 873 ? 13.566 -22.586 -4.591 1.00 84.06 873 PRO A O 1
ATOM 6694 N N . GLN A 1 874 ? 13.091 -24.031 -2.925 1.00 70.31 874 GLN A N 1
ATOM 6695 C CA . GLN A 1 874 ? 14.480 -24.317 -2.584 1.00 70.31 874 GLN A CA 1
ATOM 6696 C C . GLN A 1 874 ? 15.021 -25.314 -3.610 1.00 70.31 874 GLN A C 1
ATOM 6698 O O . GLN A 1 874 ? 14.528 -26.437 -3.711 1.00 70.31 874 GLN A O 1
ATOM 6703 N N . VAL A 1 875 ? 16.009 -24.900 -4.398 1.00 59.19 875 VAL A N 1
ATOM 6704 C CA . VAL A 1 875 ? 16.784 -25.819 -5.235 1.00 59.19 875 VAL A CA 1
ATOM 6705 C C . VAL A 1 875 ? 17.940 -26.300 -4.365 1.00 59.19 875 VAL A C 1
ATOM 6707 O O . VAL A 1 875 ? 18.717 -25.473 -3.893 1.00 59.19 875 VAL A O 1
ATOM 6710 N N . SER A 1 876 ? 18.024 -27.606 -4.095 1.00 52.72 876 SER A N 1
ATOM 6711 C CA . SER A 1 876 ? 19.195 -28.182 -3.434 1.00 52.72 876 SER A CA 1
ATOM 6712 C C . SER A 1 876 ? 20.427 -27.853 -4.272 1.00 52.72 876 SER A C 1
ATOM 6714 O O . SER A 1 876 ? 20.467 -28.130 -5.471 1.00 52.72 876 SER A O 1
ATOM 6716 N N . ASP A 1 877 ? 21.412 -27.206 -3.652 1.00 48.19 877 ASP A N 1
ATOM 6717 C CA . ASP A 1 877 ? 22.651 -26.774 -4.299 1.00 48.19 877 ASP A CA 1
ATOM 6718 C C . ASP A 1 877 ? 23.591 -27.986 -4.471 1.00 48.19 877 ASP A C 1
ATOM 6720 O O . ASP A 1 877 ? 24.725 -28.025 -3.997 1.00 48.19 877 ASP A O 1
ATOM 6724 N N . ASP A 1 878 ? 23.101 -29.029 -5.148 1.00 43.88 878 ASP A N 1
ATOM 6725 C CA . ASP A 1 878 ? 23.835 -30.274 -5.407 1.00 43.88 878 ASP A CA 1
ATOM 6726 C C . ASP A 1 878 ? 25.088 -30.016 -6.274 1.00 43.88 878 ASP A C 1
ATOM 6728 O O . ASP A 1 878 ? 26.000 -30.838 -6.340 1.00 43.88 878 ASP A O 1
ATOM 6732 N N . GLY A 1 879 ? 25.193 -28.830 -6.886 1.00 45.00 879 GLY A N 1
ATOM 6733 C CA . GLY A 1 879 ? 26.362 -28.386 -7.643 1.00 45.00 879 GLY A CA 1
ATOM 6734 C C . GLY A 1 879 ? 27.620 -28.127 -6.804 1.00 45.00 879 GLY A C 1
ATOM 6735 O O . GLY A 1 879 ? 28.716 -28.214 -7.354 1.00 45.00 879 GLY A O 1
ATOM 6736 N N . GLN A 1 880 ? 27.505 -27.846 -5.499 1.00 40.97 880 GLN A N 1
ATOM 6737 C CA . GLN A 1 880 ? 28.678 -27.667 -4.624 1.00 40.97 880 GLN A CA 1
ATOM 6738 C C . GLN A 1 880 ? 29.118 -28.972 -3.943 1.00 40.97 880 GLN A C 1
ATOM 6740 O O . GLN A 1 880 ? 30.309 -29.159 -3.694 1.00 40.97 880 GLN A O 1
ATOM 6745 N N . ALA A 1 881 ? 28.199 -29.915 -3.709 1.00 38.59 881 ALA A N 1
ATOM 6746 C CA . ALA A 1 881 ? 28.529 -31.223 -3.136 1.00 38.59 881 ALA A CA 1
ATOM 6747 C C . ALA A 1 881 ? 29.304 -32.123 -4.121 1.00 38.59 881 ALA A C 1
ATOM 6749 O O . ALA A 1 881 ? 30.197 -32.867 -3.714 1.00 38.59 881 ALA A O 1
ATOM 6750 N N . ILE A 1 882 ? 29.039 -31.999 -5.428 1.00 44.94 882 ILE A N 1
ATOM 6751 C CA . ILE A 1 882 ? 29.741 -32.768 -6.471 1.00 44.94 882 ILE A CA 1
ATOM 6752 C C . ILE A 1 882 ? 31.211 -32.323 -6.624 1.00 44.94 882 ILE A C 1
ATOM 6754 O O . ILE A 1 882 ? 32.058 -33.131 -7.003 1.00 44.94 882 ILE A O 1
ATOM 6758 N N . ALA A 1 883 ? 31.559 -31.086 -6.249 1.00 42.50 883 ALA A N 1
ATOM 6759 C CA . ALA A 1 883 ? 32.942 -30.598 -6.286 1.00 42.50 883 ALA A CA 1
ATOM 6760 C C . ALA A 1 883 ? 33.854 -31.246 -5.221 1.00 42.50 883 ALA A C 1
ATOM 6762 O O . ALA A 1 883 ? 35.072 -31.259 -5.387 1.00 42.50 883 ALA A O 1
ATOM 6763 N N . HIS A 1 884 ? 33.284 -31.818 -4.153 1.00 42.34 884 HIS A N 1
ATOM 6764 C CA . HIS A 1 884 ? 34.037 -32.434 -3.054 1.00 42.34 884 HIS A CA 1
ATOM 6765 C C . HIS A 1 884 ? 34.100 -33.969 -3.097 1.00 42.34 884 HIS A C 1
ATOM 6767 O O . HIS A 1 884 ? 34.599 -34.580 -2.154 1.00 42.34 884 HIS A O 1
ATOM 6773 N N . GLY A 1 885 ? 33.644 -34.612 -4.181 1.00 40.66 885 GLY A N 1
ATOM 6774 C CA . GLY A 1 885 ? 33.832 -36.055 -4.396 1.00 40.66 885 GLY A CA 1
ATOM 6775 C C . GLY A 1 885 ? 33.159 -36.968 -3.361 1.00 40.66 885 GLY A C 1
ATOM 6776 O O . GLY A 1 885 ? 33.436 -38.166 -3.326 1.00 40.66 885 GLY A O 1
ATOM 6777 N N . LEU A 1 886 ? 32.272 -36.430 -2.522 1.00 42.12 886 LEU A N 1
ATOM 6778 C CA . LEU A 1 886 ? 31.468 -37.214 -1.596 1.00 42.12 886 LEU A CA 1
ATOM 6779 C C . LEU A 1 886 ? 30.201 -37.660 -2.326 1.00 42.12 886 LEU A C 1
ATOM 6781 O O . LEU A 1 886 ? 29.404 -36.837 -2.769 1.00 42.12 886 LEU A O 1
ATOM 6785 N N . LEU A 1 887 ? 30.031 -38.977 -2.459 1.00 40.88 887 LEU A N 1
ATOM 6786 C CA . LEU A 1 887 ? 28.777 -39.597 -2.879 1.00 40.88 887 LEU A CA 1
ATOM 6787 C C . LEU A 1 887 ? 27.672 -39.120 -1.929 1.00 40.88 887 LEU A C 1
ATOM 6789 O O . LEU A 1 887 ? 27.572 -39.608 -0.803 1.00 40.88 887 LEU A O 1
ATOM 6793 N N . ALA A 1 888 ? 26.867 -38.150 -2.362 1.00 39.50 888 ALA A N 1
ATOM 6794 C CA . ALA A 1 888 ? 25.686 -37.741 -1.624 1.00 39.50 888 ALA A CA 1
ATOM 6795 C C . ALA A 1 888 ? 24.750 -38.954 -1.531 1.00 39.50 888 ALA A C 1
ATOM 6797 O O . ALA A 1 888 ? 24.267 -39.466 -2.545 1.00 39.50 888 ALA A O 1
ATOM 6798 N N . GLN A 1 889 ? 24.537 -39.453 -0.312 1.00 40.53 889 GLN A N 1
ATOM 6799 C CA . GLN A 1 889 ? 23.451 -40.388 -0.042 1.00 40.53 889 GLN A CA 1
ATOM 6800 C C . GLN A 1 889 ? 22.125 -39.729 -0.465 1.00 40.53 889 GLN A C 1
ATOM 6802 O O . GLN A 1 889 ? 22.008 -38.505 -0.375 1.00 40.53 889 GLN A O 1
ATOM 6807 N N . PRO A 1 890 ? 21.120 -40.495 -0.927 1.00 41.31 890 PRO A N 1
ATOM 6808 C CA . PRO A 1 890 ? 19.813 -39.960 -1.287 1.00 41.31 890 PRO A CA 1
ATOM 6809 C C . PRO A 1 890 ? 19.027 -39.616 -0.012 1.00 41.31 890 PRO A C 1
ATOM 6811 O O . PRO A 1 890 ? 18.019 -40.244 0.303 1.00 41.31 890 PRO A O 1
ATOM 6814 N N . GLU A 1 891 ? 19.510 -38.650 0.765 1.00 41.78 891 GLU A N 1
ATOM 6815 C CA . GLU A 1 891 ? 18.754 -38.077 1.870 1.00 41.78 891 GLU A CA 1
ATOM 6816 C C . GLU A 1 891 ? 17.626 -37.211 1.295 1.00 41.78 891 GLU A C 1
ATOM 6818 O O . GLU A 1 891 ? 17.771 -36.548 0.266 1.00 41.78 891 GLU A O 1
ATOM 6823 N N . ALA A 1 892 ? 16.449 -37.325 1.910 1.00 44.06 892 ALA A N 1
ATOM 6824 C CA . ALA A 1 892 ? 15.167 -36.866 1.397 1.00 44.06 892 ALA A CA 1
ATOM 6825 C C . ALA A 1 892 ? 15.227 -35.448 0.806 1.00 44.06 892 ALA A C 1
ATOM 6827 O O . ALA A 1 892 ? 15.426 -34.471 1.526 1.00 44.06 892 ALA A O 1
ATOM 6828 N N . ARG A 1 893 ? 14.993 -35.336 -0.510 1.00 52.72 893 ARG A N 1
ATOM 6829 C CA . ARG A 1 893 ? 14.763 -34.048 -1.176 1.00 52.72 893 ARG A CA 1
ATOM 6830 C C . ARG A 1 893 ? 13.695 -33.293 -0.389 1.00 52.72 893 ARG A C 1
ATOM 6832 O O . ARG A 1 893 ? 12.572 -33.787 -0.263 1.00 52.72 893 ARG A O 1
ATOM 6839 N N . SER A 1 894 ? 14.041 -32.124 0.146 1.00 58.66 894 SER A N 1
ATOM 6840 C CA . SER A 1 894 ? 13.053 -31.276 0.803 1.00 58.66 894 SER A CA 1
ATOM 6841 C C . SER A 1 894 ? 11.946 -30.939 -0.208 1.00 58.66 894 SER A C 1
ATOM 6843 O O . SER A 1 894 ? 12.226 -30.750 -1.398 1.00 58.66 894 SER A O 1
ATOM 6845 N N . PRO A 1 895 ? 10.667 -30.920 0.208 1.00 67.75 895 PRO A N 1
ATOM 6846 C CA . PRO A 1 895 ? 9.584 -30.569 -0.695 1.00 67.75 895 PRO A CA 1
ATOM 6847 C C . PRO A 1 895 ? 9.843 -29.194 -1.313 1.00 67.75 895 PRO A C 1
ATOM 6849 O O . PRO A 1 895 ? 10.129 -28.234 -0.599 1.00 67.75 895 PRO A O 1
ATOM 6852 N N . VAL A 1 896 ? 9.664 -29.075 -2.631 1.00 75.69 896 VAL A N 1
ATOM 6853 C CA . VAL A 1 896 ? 9.825 -27.810 -3.380 1.00 75.69 896 VAL A CA 1
ATOM 6854 C C . VAL A 1 896 ? 8.983 -26.675 -2.773 1.00 75.69 896 VAL A C 1
ATOM 6856 O O . VAL A 1 896 ? 9.328 -25.507 -2.900 1.00 75.69 896 VAL A O 1
ATOM 6859 N N . ALA A 1 897 ? 7.890 -27.012 -2.084 1.00 82.25 897 ALA A N 1
ATOM 6860 C CA . ALA A 1 897 ? 6.982 -26.074 -1.434 1.00 82.25 897 ALA A CA 1
ATOM 6861 C C . ALA A 1 897 ? 7.078 -26.052 0.107 1.00 82.25 897 ALA A C 1
ATOM 6863 O O . ALA A 1 897 ? 6.180 -25.501 0.744 1.00 82.25 897 ALA A O 1
ATOM 6864 N N . GLY A 1 898 ? 8.129 -26.625 0.710 1.00 84.44 898 GLY A N 1
ATOM 6865 C CA . GLY A 1 898 ? 8.229 -26.823 2.164 1.00 84.44 898 GLY A CA 1
ATOM 6866 C C . GLY A 1 898 ? 7.993 -25.545 2.974 1.00 84.44 898 GLY A C 1
ATOM 6867 O O . GLY A 1 898 ? 7.113 -25.511 3.827 1.00 84.44 898 GLY A O 1
ATOM 6868 N N . GLY A 1 899 ? 8.664 -24.442 2.624 1.00 87.44 899 GLY A N 1
ATOM 6869 C CA . GLY A 1 899 ? 8.484 -23.169 3.334 1.00 87.44 899 GLY A CA 1
ATOM 6870 C C . GLY A 1 899 ? 7.081 -22.560 3.197 1.00 87.44 899 GLY A C 1
ATOM 6871 O O . GLY A 1 899 ? 6.572 -21.943 4.132 1.00 87.44 899 GLY A O 1
ATOM 6872 N N . ALA A 1 900 ? 6.405 -22.756 2.059 1.00 91.88 900 ALA A N 1
ATOM 6873 C CA . ALA A 1 900 ? 5.018 -22.320 1.889 1.00 91.88 900 ALA A CA 1
ATOM 6874 C C . ALA A 1 900 ? 4.041 -23.193 2.699 1.00 91.88 900 ALA A C 1
ATOM 6876 O O . ALA A 1 900 ? 3.084 -22.667 3.270 1.00 91.88 900 ALA A O 1
ATOM 6877 N N . GLN A 1 901 ? 4.292 -24.503 2.783 1.00 92.88 901 GLN A N 1
ATOM 6878 C CA . GLN A 1 901 ? 3.504 -25.435 3.596 1.00 92.88 901 GLN A CA 1
ATOM 6879 C C . GLN A 1 901 ? 3.638 -25.124 5.091 1.00 92.88 901 GLN A C 1
ATOM 6881 O O . GLN A 1 901 ? 2.621 -24.982 5.763 1.00 92.88 901 GLN A O 1
ATOM 6886 N N . GLU A 1 902 ? 4.855 -24.879 5.584 1.00 93.25 902 GLU A N 1
ATOM 6887 C CA . GLU A 1 902 ? 5.096 -24.466 6.974 1.00 93.25 902 GLU A CA 1
ATOM 6888 C C . GLU A 1 902 ? 4.323 -23.190 7.344 1.00 93.25 902 GLU A C 1
ATOM 6890 O O . GLU A 1 902 ? 3.755 -23.081 8.434 1.00 93.25 902 GLU A O 1
ATOM 6895 N N . LEU A 1 903 ? 4.251 -22.211 6.433 1.00 94.50 903 LEU A N 1
ATOM 6896 C CA . LEU A 1 903 ? 3.463 -20.998 6.660 1.00 94.50 903 LEU A CA 1
ATOM 6897 C C . LEU A 1 903 ? 1.954 -21.265 6.691 1.00 94.50 903 LEU A C 1
ATOM 6899 O O . LEU A 1 903 ? 1.252 -20.650 7.497 1.00 94.50 903 LEU A O 1
ATOM 6903 N N . VAL A 1 904 ? 1.452 -22.152 5.828 1.00 95.25 904 VAL A N 1
ATOM 6904 C CA . VAL A 1 904 ? 0.041 -22.569 5.815 1.00 95.25 904 VAL A CA 1
ATOM 6905 C C . VAL A 1 904 ? -0.313 -23.298 7.112 1.00 95.25 904 VAL A C 1
ATOM 6907 O O . VAL A 1 904 ? -1.304 -22.950 7.756 1.00 95.25 904 VAL A O 1
ATOM 6910 N N . GLU A 1 905 ? 0.530 -24.228 7.556 1.00 94.56 905 GLU A N 1
ATOM 6911 C CA . GLU A 1 905 ? 0.376 -24.926 8.835 1.00 94.56 905 GLU A CA 1
ATOM 6912 C C . GLU A 1 905 ? 0.402 -23.943 10.011 1.00 94.56 905 GLU A C 1
ATOM 6914 O O . GLU A 1 905 ? -0.478 -23.969 10.875 1.00 94.56 905 GLU A O 1
ATOM 6919 N N . ALA A 1 906 ? 1.347 -22.997 10.015 1.00 94.56 906 ALA A N 1
ATOM 6920 C CA . ALA A 1 906 ? 1.430 -21.961 11.039 1.00 94.56 906 ALA A CA 1
ATOM 6921 C C . ALA A 1 906 ? 0.218 -21.011 11.037 1.00 94.56 906 ALA A C 1
ATOM 6923 O O . ALA A 1 906 ? -0.145 -20.504 12.101 1.00 94.56 906 ALA A O 1
ATOM 6924 N N . ALA A 1 907 ? -0.405 -20.756 9.882 1.00 94.94 907 ALA A N 1
ATOM 6925 C CA . ALA A 1 907 ? -1.620 -19.947 9.765 1.00 94.94 907 ALA A CA 1
ATOM 6926 C C . ALA A 1 907 ? -2.864 -20.663 10.310 1.00 94.94 907 ALA A C 1
ATOM 6928 O O . ALA A 1 907 ? -3.734 -20.016 10.897 1.00 94.94 907 ALA A O 1
ATOM 6929 N N . MET A 1 908 ? -2.931 -21.985 10.146 1.00 94.69 908 MET A N 1
ATOM 6930 C CA . MET A 1 908 ? -4.067 -22.812 10.563 1.00 94.69 908 MET A CA 1
ATOM 6931 C C . MET A 1 908 ? -3.939 -23.371 11.986 1.00 94.69 908 MET A C 1
ATOM 6933 O O . MET A 1 908 ? -4.928 -23.828 12.561 1.00 94.69 908 MET A O 1
ATOM 6937 N N . ALA A 1 909 ? -2.743 -23.342 12.576 1.00 94.56 909 ALA A N 1
ATOM 6938 C CA . ALA A 1 909 ? -2.497 -23.897 13.899 1.00 94.56 909 ALA A CA 1
ATOM 6939 C C . ALA A 1 909 ? -3.376 -23.238 14.979 1.00 94.56 909 ALA A C 1
ATOM 6941 O O . ALA A 1 909 ? -3.260 -22.041 15.266 1.00 94.56 909 ALA A O 1
ATOM 6942 N N . ALA A 1 910 ? -4.184 -24.047 15.676 1.00 92.12 910 ALA A N 1
ATOM 6943 C CA . ALA A 1 910 ? -5.038 -23.593 16.780 1.00 92.12 910 ALA A CA 1
ATOM 6944 C C . ALA A 1 910 ? -4.242 -22.870 17.886 1.00 92.12 910 ALA A C 1
ATOM 6946 O O . ALA A 1 910 ? -4.722 -21.897 18.466 1.00 92.12 910 ALA A O 1
ATOM 6947 N N . LYS A 1 911 ? -2.988 -23.290 18.120 1.00 90.69 911 LYS A N 1
ATOM 6948 C CA . LYS A 1 911 ? -2.043 -22.658 19.058 1.00 90.69 911 LYS A CA 1
ATOM 6949 C C . LYS A 1 911 ? -1.713 -21.203 18.699 1.00 90.69 911 LYS A C 1
ATOM 6951 O O . LYS A 1 911 ? -1.413 -20.409 19.586 1.00 90.69 911 LYS A O 1
ATOM 6956 N N . HIS A 1 912 ? -1.720 -20.847 17.416 1.00 92.06 912 HIS A N 1
ATOM 6957 C CA . HIS A 1 912 ? -1.480 -19.474 16.968 1.00 92.06 912 HIS A CA 1
ATOM 6958 C C . HIS A 1 912 ? -2.791 -18.691 16.894 1.00 92.06 912 HIS A C 1
ATOM 6960 O O . HIS A 1 912 ? -2.861 -17.570 17.397 1.00 92.06 912 HIS A O 1
ATOM 6966 N N . LEU A 1 913 ? -3.852 -19.305 16.362 1.00 92.31 913 LEU A N 1
ATOM 6967 C CA . LEU A 1 913 ? -5.176 -18.690 16.248 1.00 92.31 913 LEU A CA 1
ATOM 6968 C C . LEU A 1 913 ? -5.765 -18.294 17.611 1.00 92.31 913 LEU A C 1
ATOM 6970 O O . LEU A 1 913 ? -6.335 -17.213 17.730 1.00 92.31 913 LEU A O 1
ATOM 6974 N N . CYS A 1 914 ? -5.569 -19.089 18.668 1.00 90.81 914 CYS A N 1
ATOM 6975 C CA . CYS A 1 914 ? -6.073 -18.749 20.005 1.00 90.81 914 CYS A CA 1
ATOM 6976 C C . CYS A 1 914 ? -5.363 -17.536 20.645 1.00 90.81 914 CYS A C 1
ATOM 6978 O O . CYS A 1 914 ? -5.906 -16.902 21.557 1.00 90.81 914 CYS A O 1
ATOM 6980 N N . ARG A 1 915 ? -4.157 -17.188 20.172 1.00 89.00 915 ARG A N 1
ATOM 6981 C CA . ARG A 1 915 ? -3.368 -16.033 20.642 1.00 89.00 915 ARG A CA 1
ATOM 6982 C C . ARG A 1 915 ? -3.762 -14.733 19.945 1.00 89.00 915 ARG A C 1
ATOM 6984 O O . ARG A 1 915 ? -3.400 -13.666 20.428 1.00 89.00 915 ARG A O 1
ATOM 6991 N N . MET A 1 916 ? -4.517 -14.818 18.852 1.00 89.50 916 MET A N 1
ATOM 6992 C CA . MET A 1 916 ? -5.047 -13.650 18.157 1.00 89.50 916 MET A CA 1
ATOM 6993 C C . MET A 1 916 ? -6.069 -12.902 19.018 1.00 89.50 916 MET A C 1
ATOM 6995 O O . MET A 1 916 ? -6.699 -13.467 19.919 1.00 89.50 916 MET A O 1
ATOM 6999 N N . GLU A 1 917 ? -6.244 -11.611 18.735 1.00 87.44 917 GLU A N 1
ATOM 7000 C CA . GLU A 1 917 ? -7.302 -10.818 19.358 1.00 87.44 917 GLU A CA 1
ATOM 7001 C C . GLU A 1 917 ? -8.685 -11.404 19.014 1.00 87.44 917 GLU A C 1
ATOM 7003 O O . GLU A 1 917 ? -8.933 -11.736 17.855 1.00 87.44 917 GLU A O 1
ATOM 7008 N N . PRO A 1 918 ? -9.634 -11.484 19.965 1.00 88.38 918 PRO A N 1
ATOM 7009 C CA . PRO A 1 918 ? -10.988 -11.966 19.682 1.00 88.38 918 PRO A CA 1
ATOM 7010 C C . PRO A 1 918 ? -11.713 -11.177 18.578 1.00 88.38 918 PRO A C 1
ATOM 7012 O O . PRO A 1 918 ? -12.430 -11.768 17.776 1.00 88.38 918 PRO A O 1
ATOM 7015 N N . ALA A 1 919 ? -11.468 -9.863 18.482 1.00 87.69 919 ALA A N 1
ATOM 7016 C CA . ALA A 1 919 ? -11.997 -8.996 17.421 1.00 87.69 919 ALA A CA 1
ATOM 7017 C C . ALA A 1 919 ? -11.419 -9.308 16.024 1.00 87.69 919 ALA A C 1
ATOM 7019 O O . ALA A 1 919 ? -11.922 -8.819 15.018 1.00 87.69 919 ALA A O 1
ATOM 7020 N N . TRP A 1 920 ? -10.377 -10.141 15.937 1.00 90.81 920 TRP A N 1
ATOM 7021 C CA . TRP A 1 920 ? -9.893 -10.691 14.674 1.00 90.81 920 TRP A CA 1
ATOM 7022 C C . TRP A 1 920 ? -10.759 -11.860 14.183 1.00 90.81 920 TRP A C 1
ATOM 7024 O O . TRP A 1 920 ? -10.624 -12.235 13.028 1.00 90.81 920 TRP A O 1
ATOM 7034 N N . HIS A 1 921 ? -11.651 -12.421 15.016 1.00 92.62 921 HIS A N 1
ATOM 7035 C CA . HIS A 1 921 ? -12.491 -13.599 14.739 1.00 92.62 921 HIS A CA 1
ATOM 7036 C C . HIS A 1 921 ? -11.685 -14.839 14.300 1.00 92.62 921 HIS A C 1
ATOM 7038 O O . HIS A 1 921 ? -11.847 -15.312 13.179 1.00 92.62 921 HIS A O 1
ATOM 7044 N N . PRO A 1 922 ? -10.821 -15.420 15.154 1.00 93.31 922 PRO A N 1
ATOM 7045 C CA . PRO A 1 922 ? -9.980 -16.561 14.764 1.00 93.31 922 PRO A CA 1
ATOM 7046 C C . PRO A 1 922 ? -10.750 -17.848 14.426 1.00 93.31 922 PRO A C 1
ATOM 7048 O O . PRO A 1 922 ? -10.217 -18.757 13.788 1.00 93.31 922 PRO A O 1
ATOM 7051 N N . TRP A 1 923 ? -12.004 -17.951 14.861 1.00 93.69 923 TRP A N 1
ATOM 7052 C CA . TRP A 1 923 ? -12.907 -19.067 14.566 1.00 93.69 923 TRP A CA 1
ATOM 7053 C C . TRP A 1 923 ? -13.586 -18.959 13.192 1.00 93.69 923 TRP A C 1
ATOM 7055 O O . TRP A 1 923 ? -14.158 -19.953 12.734 1.00 93.69 923 TRP A O 1
ATOM 7065 N N . PHE A 1 924 ? -13.551 -17.789 12.543 1.00 93.81 924 PHE A N 1
ATOM 7066 C CA . PHE A 1 924 ? -14.220 -17.518 11.267 1.00 93.81 924 PHE A CA 1
ATOM 7067 C C . PHE A 1 924 ? -13.263 -16.964 10.225 1.00 93.81 924 PHE A C 1
ATOM 7069 O O . PHE A 1 924 ? -12.558 -15.974 10.499 1.00 93.81 924 PHE A O 1
#

Foldseek 3Di:
DVLVVLLVDLVSLVVSLVVLVPDDCVVDDLLVSLVSLLSNLSSCVSVVNLVSSLVSLVVSCVSPVLDLSSLLSLLVSLVVVLVVVVPDDDDPDQPDDPPPPVCNLVSLLSNLLSLLSSVLLAPPLSLLCVLVLLVCLQFCQQDDDPVSVVSVVVPDPDDDPRSHRSSLVSCVVSPVVVGDLLSCLLVLLVLLLCLLGPSVVSSLSSLLSCLQRPVQSNPQSLFQLLQLLVVLLVLLVVVLVVLVVVLVVLVVQLVVLVVQLVVLCVVCVVVVHHLVVLLVDDPDPDPSSVSNVVSVVSNVVSVVVSVVSVVQSVVSVVLSVSSVSSSVSSVVSVVSNCVNPVLLNVLLVLVLVLLVPQFDDALLLVVLLVLLVLLLVLLQAQFAQAFFDDVVSLVVLQVCLVVSPPPPPDDPDDDDDDDDDDDDDDDDPDPDHDDVVVNVVCCQARHPVHPNDDGTSNVVSVVSVVVSVVSVVVCPVPPDQKDFCCVRGVSQQPRDQPQAFDAQLSVLSLQPDQRPPQQDRDPDPDPPPRRDHDPDSPPPGTWGFPHKDRMWGWDQASSHTWTWIWTATPSRDTWIKIKAFAPFLLLVVLVSLVLSLQSLLQNLLCVDPQSVVVVFGADRWRWGNSHGGIIITTDDPQKDFLVVLQCVLCVVVVHDSCPLSNQLLQQQADPPRSGRDLPDPVSLVSLLVSLVCCDVPPDDLQSSVVSLVVLDDDPVQLVQLLLLLLSNQLVVLLVLLLQLWDDQARSQWMARSRGNRIDGPRGAFDADPLLATDNPALASGADASNNCVSCDPCNCVPRNLSSNQSSLCSCPDVSNSSLSSQLSSSLQSSQSVQQCVRPSHSRSGHPDDSVSSNVSSNVNSVSSNVSSVLQYFDDPPVVVVVVVVDPDDCDDDQPSRNSSVVSVCSNHDSSRLSSGRVSSVNSD

Solvent-accessible surface area (backbone atoms only — not comparable to full-atom values): 50118 Å² total; per-residue (Å²): 106,69,59,55,57,22,63,74,37,86,88,36,34,69,59,30,47,51,54,62,71,70,52,72,59,87,84,45,56,59,64,55,43,16,51,52,29,28,52,49,11,54,45,30,45,76,71,68,39,58,71,64,14,51,53,29,30,50,51,12,41,72,62,31,75,83,42,26,65,47,27,31,55,46,13,52,51,26,45,52,54,43,53,55,59,72,69,55,77,80,80,93,53,97,80,69,76,68,94,67,66,81,70,52,62,56,29,55,43,48,16,54,39,23,31,46,49,3,38,60,40,48,29,66,70,26,55,62,40,48,42,42,55,56,45,42,41,71,73,51,15,42,56,77,58,69,74,60,43,58,61,49,58,76,71,56,86,76,85,81,70,82,59,63,46,48,46,54,53,38,39,63,75,56,42,58,85,73,45,68,59,74,77,49,54,58,45,42,73,57,50,59,58,31,36,72,44,92,50,22,74,61,38,43,55,53,46,42,51,28,19,68,77,41,39,78,72,46,47,40,57,50,50,14,49,46,52,44,33,55,52,38,32,51,50,48,52,52,53,43,55,57,48,52,57,51,48,55,53,40,47,54,50,31,52,54,28,47,52,50,29,52,53,29,46,52,57,34,44,74,70,74,43,59,60,72,59,49,65,68,51,84,84,68,86,49,68,60,47,48,48,29,48,50,30,48,52,53,28,55,50,36,49,48,54,41,52,53,51,51,52,50,45,53,53,50,52,52,49,33,50,46,35,48,53,25,34,51,50,51,44,54,26,51,51,40,21,44,69,75,36,47,68,60,46,51,45,54,48,51,52,52,52,47,56,62,73,53,69,57,70,51,71,61,46,47,50,40,28,50,45,42,50,52,47,53,48,59,53,64,46,61,51,17,51,84,18,65,59,54,70,69,56,42,54,48,39,42,48,44,60,52,59,80,65,61,75,80,77,65,68,84,78,87,80,88,85,88,86,85,90,85,84,92,78,94,81,82,95,76,80,82,68,70,56,70,64,63,54,53,52,50,46,44,48,56,25,69,90,36,93,64,35,57,66,27,38,38,54,44,49,52,52,41,50,50,50,48,52,54,52,48,53,53,45,59,76,75,44,70,61,60,44,52,30,69,80,62,40,47,71,67,71,74,49,76,40,85,88,39,59,39,89,39,66,58,66,51,63,40,31,82,53,78,57,62,97,77,29,77,74,73,78,74,75,63,96,82,70,78,62,63,51,75,75,69,81,70,82,86,39,70,48,31,31,69,46,69,46,67,49,32,37,55,49,75,53,95,47,38,64,33,46,33,42,39,36,32,30,70,80,76,47,76,45,34,33,29,51,43,76,42,98,35,45,77,58,48,53,49,41,51,48,50,47,52,48,45,32,47,47,32,37,30,21,56,73,26,70,71,22,41,79,67,70,50,57,72,69,68,70,46,61,40,45,61,37,44,41,34,28,39,34,52,51,61,88,53,49,43,36,54,33,53,41,52,43,55,52,24,55,75,70,77,40,64,74,55,53,59,44,53,52,39,36,52,71,46,30,42,89,93,70,22,40,43,68,85,82,48,74,72,42,52,56,49,28,35,52,38,45,50,52,36,45,76,73,72,42,62,49,52,49,52,41,56,46,48,66,71,69,44,95,45,71,67,58,45,51,51,22,52,53,38,33,39,41,39,52,21,52,50,35,46,53,18,52,32,57,37,38,45,68,78,26,42,67,33,34,31,31,27,72,81,60,18,47,46,48,74,51,76,60,46,71,43,61,45,98,85,62,41,77,37,76,83,57,66,35,54,34,96,44,28,58,16,55,44,58,58,47,33,70,64,36,42,68,56,45,22,40,47,47,31,25,40,45,32,38,25,50,66,35,92,90,44,55,47,64,33,54,46,28,48,48,40,48,54,48,54,34,51,54,38,4,63,71,38,94,50,82,67,39,84,64,44,80,69,54,69,70,61,48,52,54,42,21,53,54,45,37,52,56,26,49,52,46,34,56,52,26,15,60,66,73,80,71,60,76,64,49,62,75,68,74,55,83,76,72,92,67,79,79,71,60,55,50,46,49,37,50,54,47,50,51,45,20,55,31,58,80,25,39,42,68,43,58,60,67,45,36,57,63,83